Protein 7XY1 (pdb70)

InterPro domains:
  IPR005604 Bacteriophage T7 tail fibre protein-like, N-terminal domain [PF03906] (3-127)
  IPR011050 Pectin lyase fold/virulence factor [SSF51126] (313-567)
  IPR012334 Pectin lyase fold [G3DSA:2.160.20.10] (308-617)

Organism: NCBI:txid2936516

Solvent-accessible surface area: 51706 Å² total; per-residue (Å²): 139,42,74,26,101,74,0,0,39,79,5,8,7,73,84,71,30,36,5,26,38,12,10,62,6,49,79,49,7,12,9,0,2,28,41,21,94,148,71,34,21,37,18,4,79,94,45,110,26,57,82,69,2,7,112,2,0,97,109,0,17,88,78,55,32,61,5,0,40,2,11,13,1,34,0,0,0,100,43,0,71,0,45,45,67,5,11,0,34,12,48,40,4,61,40,4,124,66,2,109,59,77,89,35,18,33,45,1,0,0,1,0,4,0,13,80,70,11,98,17,7,2,31,5,29,63,12,2,13,0,38,5,0,1,2,0,0,70,60,83,80,6,24,6,3,30,2,114,76,56,30,117,14,48,14,22,2,27,20,0,0,1,0,18,0,32,28,0,0,0,132,156,42,8,65,0,16,2,37,0,41,11,4,16,0,0,9,0,34,5,0,0,2,0,0,16,84,5,36,0,8,17,1,40,0,0,16,0,73,46,63,0,0,24,0,59,77,34,0,51,21,5,8,0,3,5,1,53,0,20,75,0,54,17,10,0,2,11,0,115,17,0,80,31,2,28,1,4,3,10,24,0,8,0,0,46,12,32,0,0,61,0,2,84,0,42,4,34,0,19,12,0,31,0,58,20,0,5,56,96,46,82,65,43,50,28,2,0,0,0,26,4,39,24,7,54,2,31,0,6,7,1,45,2,43,58,20,17,21,113,120,58,49,102,61,92,126,69,16,0,29,46,0,0,48,3,24,50,109,63,98,6,44,0,13,2,4,6,0,59,0,65,4,71,74,94,17,29,38,21,17,149,17,92,7,71,34,14,24,0,27,15,3,17,39,34,92,39,26,15,63,53,52,36,33,57,37,50,36,10,38,40,18,6,3,48,67,31,74,21,95,18,83,1,22,149,69,60,20,75,1,42,3,30,11,53,27,8,109,81,117,44,3,25,6,4,26,0,7,0,6,2,42,29,47,114,132,16,37,34,34,2,1,3,1,0,0,1,0,33,38,59,50,68,50,8,144,11,34,10,8,17,41,47,6,109,72,80,7,10,12,76,43,85,9,88,48,154,110,26,78,128,91,21,53,17,34,1,41,13,76,31,84,40,106,68,0,24,56,3,19,0,44,0,14,8,52,71,121,49,75,14,32,12,35,0,46,0,22,2,19,6,140,42,73,26,100,74,0,0,40,78,5,8,6,72,83,69,31,35,5,26,35,13,10,64,6,49,80,50,7,12,10,0,2,26,43,20,93,149,70,34,21,35,18,3,79,95,46,107,25,57,82,68,2,7,110,2,0,99,109,0,18,87,78,56,32,62,5,0,40,2,10,13,1,33,0,0,0,99,43,0,68,0,46,46,65,4,10,0,36,12,48,39,5,61,40,4,123,67,2,108,60,75,89,36,19,33,44,1,0,0,0,0,5,0,12,78,69,12,98,17,8,3,29,5,31,64,11,2,13,0,38,4,0,0,3,0,0,71,59,85,82,6,24,6,3,29,3,116,75,55,30,117,15,48,13,23,2,26,19,0,0,0,0,17,0,32,27,0,0,0,131,156,43,9,66,1,17,2,37,0,41,12,4,16,0,0,9,0,34,6,0,0,2,0,0,17,84,5,36,0,8,18,1,38,0,0,16,0,73,46,63,0,0,24,0,58,78,35,0,51,23,5,8,0,3,5,1,54,0,20,74,0,55,16,11,0,3,10,0,115,18,0,80,32,3,29,2,4,3,10,23,0,8,0,0,48,12,34,0,0,60,0,2,83,0,43,3,35,0,20,12,0,30,0,58,20,0,5,56,96,46,82,66,42,50,28,2,0,0,0,26,5,40,24,7,55,2,32,0,8,6,1,45,2,43,56,20,18,21,112,123,57,50,102,60,91,126,69,16,0,30,47,0,0,49,4,26,50,108,64,99,6,44,0,14,2,4,6,0,60,0,66,4,70,73,94,17,29,40,20,17,147,18,91,7,70,33,14,25,0,28,15,4,18,41,34,92,40,27,14,63,52,52,37,32,59,37,50,37,11,38,41,18,8,2,48,68,31,79,21,96,17,83,0,23,148,68,59,20,74,1,42,2,30,9,52,27,6,110,80,118,42,3,26,4,5,26,0,8,0,6,2,42,29,48,112,132,15,36,33,34,2,1,3,1,0,0,2,0,34,39,60,50,69,49,6,144,11,33,11,8,17,39,47,6,110,70,79,7,10,12,77,42,85,8,88,50,152,108,26,78,127,92,22,54,18,35,1,40,13,75,29,85,40,103,67,0,24,56,3,18,0,45,0,14,7,55,72,122,48,75,15,31,13,37,0,45,0,19,2,18,5,142,42,74,27,102,75,0,0,40,77,4,8,6,72,85,70,32,34,5,26,37,12,10,63,7,49,80,49,8,12,9,0,2,27,42,20,94,149,70,34,22,36,19,3,78,96,44,109,25,57,81,68,2,7,110,1,0,95,110,0,18,87,78,55,32,62,5,0,40,2,10,12,1,33,0,0,0,100,43,0,69,0,45,45,66,5,11,0,33,12,48,40,4,61,40,4,124,67,2,109,61,76,91,36,19,34,44,1,0,0,0,0,4,0,13,80,70,11,100,17,7,3,29,4,30,65,12,2,13,0,38,4,0,0,3,0,0,70,58,84,80,6,24,6,3,31,2,114,75,54,30,118,15,47,14,22,2,27,19,0,0,1,0,18,0,32,29,0,0,0,133,159,42,9,65,0,15,2,37,0,40,12,5,16,0,0,8,0,33,5,0,0,2,0,0,16,83,4,35,0,8,17,1,38,0,1,16,0,74,45,65,0,0,23,0,58,78,34,0,53,22,5,8,0,3,5,0,54,0,20,76,0,55,16,10,0,2,11,0,113,18,0,80,32,2,28,1,4,4,11,23,0,8,0,0,47,12,34,0,0,61,0,2,82,0,43,3,35,0,19,11,0,31,0,56,20,0,5,55,97,47,82,66,42,50,28,3,0,0,0,26,5,39,24,7,54,2,31,0,7,7,1,45,2,43,58,19,18,21,113,120,58,50,103,62,92,128,68,16,0,29,47,0,0,48,4,23,51,107,63,97,6,43,0,14,2,4,6,0,58,0,64,4,70,73,96,17,31,40,20,17,148,16,92,7,70,34,14,25,0,28,16,3,18,39,33,93,40,27,14,64,52,53,37,32,58,37,49,35,11,39,42,18,6,2,47,68,31,75,22,95,17,84,0,23,149,68,61,20,73,1,40,3,29,9,51,26,6,108,81,118,42,3,24,4,4,26,0,8,0,6,2,42,28,48,111,132,16,36,35,34,2,1,3,1,0,0,2,0,34,40,61,51,69,48,7,145,11,34,10,7,18,41,48,6,108,70,80,8,10,13,78,42,83,9,87,47,152,109,26,79,129,91,21,54,17,35,1,41,13,76,30,84,40,105,68,0,24,55,3,19,0,45,0,14,7,53,71,120,48,74,15,32,12,37,0,45,0,19,2,18,5

Radius of gyration: 37.91 Å; Cα contacts (8 Å, |Δi|>4): 4882; chains: 3; bounding box: 69×65×134 Å

Foldseek 3Di:
DLPDPCNQQVAPDPVGGTRVVVVVVVDPADELLVQDDPVRSVCQQVVHDASAPAVSVQVSQVVPIQEYEYWFGEYEAAEREHDANHEYEKAFQDDQQACPDPPSDDSTGHEYEYPDPHQAGYAYAAAYEYENYEYYYPALGHAAPAHPDQEEHEYEYAEYEYASYQENAHPLPYAYAYEHAEYEQYQHQEQHELHAQYDHHEYEFEAYRHAYHEHEAPSADYEAEAYEHYAHAYQQAYYAHHQEYEYEAYEQEEYQWASHEYEAYAYEYEAYAQEAYNPPFDQALIQANHEDENEHYEYHEYEYAWFADPDDDPDGDTGRAEHYEYDDAAAYEYAAYNYQRQHHRHYYYRDPHYHPFYAHYNYPPAAGAGDDDQWTDDRPAIFGFDKDWWWFWQAPFFTKAKGFHPFADEQGKDKFKKKKKWAFPPPGDIWIKIWMKMWGHYPFAIWIDIPDMDTPQQQEDCDDAPDPPDDPSHFKHKDKTADDRRSRMIMITIHGHNPDITIITMIMTIHD/DLPDPCNQQVAPDPVGGTRVVVVVVVDPADELLVQDDPVRSVCQQVVHDASAPAVSVQVSQVVPIQEYEYWFGEYEAAEREHDANHEYEKAFQDDQQACPDPPSDDSTGHEYEYPDPHQAGYAYAAAYEYENYEYYYPALGHAAPAHPDQEEHEYEYAEYEYASYQENAHPLPYAYAYEHAEYEQYQHQEQHELHAQYDHHEYEFEAYRHAYHEHEAPSADYEAEAYEHYAHAYQQAYYAHHQEYEYEAYEQEEYQWASHEYEAYAYEYEAYAQEAYNPPFDQALIQANHEDENEHYEYHEYEYAWFADPDDDPDGDTGRAEHYEYDDAAAYEYAAYNYQRQHHRHYYYRDPHYHPFYAHYNYPPAAGAGDDDQWTDDRPAIFGFDKDWWWFWQAPFFTKAKGFHPFADEQGKDKFKKKKKWAFPPPGDIWIKIWMKMWGHYPFAIWIDIPDMDTPQQQEDCDDAPDPPDDPSHFKHKDKTADDRRSRMIMITIHGHNPDITIITMIMTIHD/DLPDPCNQQVAPDPVGGTRVVVVVVVDPADELLVQDDPVRSVCQQVVHDASAPAVSVQVSQVVPIQEYEYWFGEYEAAEREHDANHEYEKAFQDDQQACPDPPSDDSTGHEYEYPDPHQAGYAYAAAYEYENYEYYYPALGHAAPAHPDQEEHEYEYAEYEYASYQENAHPLPYAYAYEHAEYEQYQHQEQHELHAQYDHHEYEFEAYRHAYHEHEAPSADYEAEAYEHYAHAYQQAYYAHHQEYEYEAYEQEEYQWASHEYEAYAYEYEAYAQEAYNPPFDQALIQANHEDENEHYEYHEYEYAWFADPDDDPDGDTGRAEHYEYDDAAAYEYAAYNYQRQHHRHYYYRDPHYHPFYAHYNYPPAAGAGDDDQWTDDRPAIFGFDKDWWWFWQAPFFTKAKGFHPFADEQGKDKFKKKKKWAFPPPGDIWIKIWMKMWGHYPFAIWIDIPDMDTPQQQEDCDDAPDPPDDPSHFKHKDKTADDRRSRMIMITIHGHNPDITIITMIMTIHD

Sequence (1536 aa):
SLAGPTGASQIGTANGLNVQIALDNLRSGVNVLDFMTFAERAAVLNYTGTNDNSEAFRKAFATGSRQIIVPPGRYHVKDVEIPSKVKLFGTYSYKPYNVTSDASFGTDGTIIRKVAGADNMFLWNTACAAEGVMFDGRDRTSPAIQSKSGGKISVGFFKCGFYRFDRVGNRRGAYIGCSFQFCNFNQNNIGIYNTVDGNHIGCTINANKSHGVMLETGANSNTFTNCRNEWNEGDNWNFYGATSIQVINELCDRAFGYGFRISNSSVTLINVNIRRSARTAASGAASAQIYFESSTLKMIGVNSSVGGDDTGGSITEPSPDYFFRMAGTSEGRLEISDSRLTGYTVGLISGTARPSVIRVINSPGWEDTINEGVARISGGRPYIGTMPTATGPANVSPAVLGLSCGGVNTYDNDMFDIHLTIRNTNNGGHNGAILTVLLYREGGAARATIVRVDSRSNAVGEGDVNSTSADPQQVYQVSVEVTSNDASTFNLLVSTKSDNSASYRFRAKVKPSLAGPTGASQIGTANGLNVQIALDNLRSGVNVLDFMTFAERAAVLNYTGTNDNSEAFRKAFATGSRQIIVPPGRYHVKDVEIPSKVKLFGTYSYKPYNVTSDASFGTDGTIIRKVAGADNMFLWNTACAAEGVMFDGRDRTSPAIQSKSGGKISVGFFKCGFYRFDRVGNRRGAYIGCSFQFCNFNQNNIGIYNTVDGNHIGCTINANKSHGVMLETGANSNTFTNCRNEWNEGDNWNFYGATSIQVINELCDRAFGYGFRISNSSVTLINVNIRRSARTAASGAASAQIYFESSTLKMIGVNSSVGGDDTGGSITEPSPDYFFRMAGTSEGRLEISDSRLTGYTVGLISGTARPSVIRVINSPGWEDTINEGVARISGGRPYIGTMPTATGPANVSPAVLGLSCGGVNTYDNDMFDIHLTIRNTNNGGHNGAILTVLLYREGGAARATIVRVDSRSNAVGEGDVNSTSADPQQVYQVSVEVTSNDASTFNLLVSTKSDNSASYRFRAKVKPSLAGPTGASQIGTANGLNVQIALDNLRSGVNVLDFMTFAERAAVLNYTGTNDNSEAFRKAFATGSRQIIVPPGRYHVKDVEIPSKVKLFGTYSYKPYNVTSDASFGTDGTIIRKVAGADNMFLWNTACAAEGVMFDGRDRTSPAIQSKSGGKISVGFFKCGFYRFDRVGNRRGAYIGCSFQFCNFNQNNIGIYNTVDGNHIGCTINANKSHGVMLETGANSNTFTNCRNEWNEGDNWNFYGATSIQVINELCDRAFGYGFRISNSSVTLINVNIRRSARTAASGAASAQIYFESSTLKMIGVNSSVGGDDTGGSITEPSPDYFFRMAGTSEGRLEISDSRLTGYTVGLISGTARPSVIRVINSPGWEDTINEGVARISGGRPYIGTMPTATGPANVSPAVLGLSCGGVNTYDNDMFDIHLTIRNTNNGGHNGAILTVLLYREGGAARATIVRVDSRSNAVGEGDVNSTSADPQQVYQVSVEVTSNDASTFNLLVSTKSDNSASYRFRAKVKP

B-factor: mean 54.98, std 21.57, range [32.98, 108.76]

Nearest PDB structures (foldseek):
  7xy1-assembly1_A  TM=1.002E+00  e=1.326E-88  Klebsiella phage Kp9
  6e1r-assembly1_B  TM=4.830E-01  e=1.412E-09  Acinetobacter phage vB_ApiP_P1
  4ozz-assembly1_A  TM=5.339E-01  e=1.980E-01  Pseudomonas syringae pv. tomato str. DC3000
  4ozy-assembly1_A  TM=4.758E-01  e=8.830E-01  Pseudomonas syringae pv. tomato str. DC3000
  8egr-assembly1_A  TM=3.814E-01  e=2.620E+00  Staphylococcus phage Andhra

Structure (mmCIF, N/CA/C/O backbone):
data_7XY1
#
_entry.id   7XY1
#
_cell.length_a   1.00
_cell.length_b   1.00
_cell.length_c   1.00
_cell.angle_alpha   90.00
_cell.angle_beta   90.00
_cell.angle_gamma   90.00
#
_symmetry.space_group_name_H-M   'P 1'
#
loop_
_atom_site.group_PDB
_atom_site.id
_atom_site.type_symbol
_atom_site.label_atom_id
_atom_site.label_alt_id
_atom_site.label_comp_id
_atom_site.label_asym_id
_atom_site.label_entity_id
_atom_site.label_seq_id
_atom_site.pdbx_PDB_ins_code
_atom_site.Cartn_x
_atom_site.Cartn_y
_atom_site.Cartn_z
_atom_site.occupancy
_atom_site.B_iso_or_equiv
_atom_site.auth_seq_id
_atom_site.auth_comp_id
_atom_site.auth_asym_id
_atom_site.auth_atom_id
_atom_site.pdbx_PDB_model_num
ATOM 1 N N . SER A 1 266 ? 115.473 110.655 54.320 1.00 64.86 266 SER A N 1
ATOM 2 C CA . SER A 1 266 ? 114.498 111.727 54.480 1.00 64.86 266 SER A CA 1
ATOM 3 C C . SER A 1 266 ? 113.903 111.718 55.884 1.00 64.86 266 SER A C 1
ATOM 4 O O . SER A 1 266 ? 113.995 112.704 56.613 1.00 64.86 266 SER A O 1
ATOM 7 N N . LEU A 1 267 ? 113.288 110.596 56.256 1.00 64.52 267 LEU A N 1
ATOM 8 C CA . LEU A 1 267 ? 112.715 110.447 57.587 1.00 64.52 267 LEU A CA 1
ATOM 9 C C . LEU A 1 267 ? 113.706 109.903 58.606 1.00 64.52 267 LEU A C 1
ATOM 10 O O . LEU A 1 267 ? 113.382 109.862 59.797 1.00 64.52 267 LEU A O 1
ATOM 15 N N . ALA A 1 268 ? 114.891 109.480 58.176 1.00 63.47 268 ALA A N 1
ATOM 16 C CA . ALA A 1 268 ? 115.893 108.934 59.080 1.00 63.47 268 ALA A CA 1
ATOM 17 C C . ALA A 1 268 ? 116.852 109.990 59.612 1.00 63.47 268 ALA A C 1
ATOM 18 O O . ALA A 1 268 ? 117.754 109.653 60.385 1.00 63.47 268 ALA A O 1
ATOM 20 N N . GLY A 1 269 ? 116.681 111.251 59.223 1.00 64.10 269 GLY A N 1
ATOM 21 C CA . GLY A 1 269 ? 117.572 112.305 59.641 1.00 64.10 269 GLY A CA 1
ATOM 22 C C . GLY A 1 269 ? 117.227 112.861 61.006 1.00 64.10 269 GLY A C 1
ATOM 23 O O . GLY A 1 269 ? 116.401 112.309 61.739 1.00 64.10 269 GLY A O 1
ATOM 24 N N . PRO A 1 270 ? 117.872 113.969 61.380 1.00 63.05 270 PRO A N 1
ATOM 25 C CA . PRO A 1 270 ? 117.595 114.570 62.695 1.00 63.05 270 PRO A CA 1
ATOM 26 C C . PRO A 1 270 ? 116.155 115.020 62.873 1.00 63.05 270 PRO A C 1
ATOM 27 O O . PRO A 1 270 ? 115.638 114.974 63.995 1.00 63.05 270 PRO A O 1
ATOM 31 N N . THR A 1 271 ? 115.489 115.458 61.806 1.00 64.63 271 THR A N 1
ATOM 32 C CA . THR A 1 271 ? 114.133 115.982 61.894 1.00 64.63 271 THR A CA 1
ATOM 33 C C . THR A 1 271 ? 113.083 114.963 61.470 1.00 64.63 271 THR A C 1
ATOM 34 O O . THR A 1 271 ? 111.951 115.344 61.157 1.00 64.63 271 THR A O 1
ATOM 38 N N . GLY A 1 272 ? 113.435 113.677 61.450 1.00 63.38 272 GLY A N 1
ATOM 39 C CA . GLY A 1 272 ? 112.486 112.669 61.007 1.00 63.38 272 GLY A CA 1
ATOM 40 C C . GLY A 1 272 ? 111.318 112.483 61.956 1.00 63.38 272 GLY A C 1
ATOM 41 O O . GLY A 1 272 ? 110.180 112.286 61.520 1.00 63.38 272 GLY A O 1
ATOM 42 N N . ALA A 1 273 ? 111.579 112.534 63.265 1.00 62.02 273 ALA A N 1
ATOM 43 C CA . ALA A 1 273 ? 110.533 112.249 64.243 1.00 62.02 273 ALA A CA 1
ATOM 44 C C . ALA A 1 273 ? 109.419 113.286 64.193 1.00 62.02 273 ALA A C 1
ATOM 45 O O . ALA A 1 273 ? 108.237 112.945 64.318 1.00 62.02 273 ALA A O 1
ATOM 47 N N . SER A 1 274 ? 109.774 114.557 64.008 1.00 63.48 274 SER A N 1
ATOM 48 C CA . SER A 1 274 ? 108.794 115.635 64.054 1.00 63.48 274 SER A CA 1
ATOM 49 C C . SER A 1 274 ? 107.857 115.646 62.853 1.00 63.48 274 SER A C 1
ATOM 50 O O . SER A 1 274 ? 106.887 116.412 62.858 1.00 63.48 274 SER A O 1
ATOM 53 N N . GLN A 1 275 ? 108.117 114.830 61.833 1.00 63.22 275 GLN A N 1
ATOM 54 C CA . GLN A 1 275 ? 107.310 114.849 60.621 1.00 63.22 275 GLN A CA 1
ATOM 55 C C . GLN A 1 275 ? 106.148 113.866 60.649 1.00 63.22 275 GLN A C 1
ATOM 56 O O . GLN A 1 275 ? 105.411 113.778 59.661 1.00 63.22 275 GLN A O 1
ATOM 62 N N . ILE A 1 276 ? 105.964 113.130 61.741 1.00 61.81 276 ILE A N 1
ATOM 63 C CA . ILE A 1 276 ? 104.885 112.154 61.862 1.00 61.81 276 ILE A CA 1
ATOM 64 C C . ILE A 1 276 ? 103.944 112.610 62.968 1.00 61.81 276 ILE A C 1
ATOM 65 O O . ILE A 1 276 ? 104.336 112.675 64.139 1.00 61.81 276 ILE A O 1
ATOM 70 N N . GLY A 1 277 ? 102.696 112.910 62.604 1.00 63.09 277 GLY A N 1
ATOM 71 C CA . GLY A 1 277 ? 101.725 113.371 63.573 1.00 63.09 277 GLY A CA 1
ATOM 72 C C . GLY A 1 277 ? 101.092 112.241 64.363 1.00 63.09 277 GLY A C 1
ATOM 73 O O . GLY A 1 277 ? 101.263 111.060 64.067 1.00 63.09 277 GLY A O 1
ATOM 74 N N . THR A 1 278 ? 100.337 112.625 65.392 1.00 61.12 278 THR A N 1
ATOM 75 C CA . THR A 1 278 ? 99.663 111.682 66.274 1.00 61.12 278 THR A CA 1
ATOM 76 C C . THR A 1 278 ? 98.172 111.998 66.311 1.00 61.12 278 THR A C 1
ATOM 77 O O . THR A 1 278 ? 97.704 112.971 65.712 1.00 61.12 278 THR A O 1
ATOM 81 N N . ALA A 1 279 ? 97.420 111.156 67.025 1.00 61.41 279 ALA A N 1
ATOM 82 C CA . ALA A 1 279 ? 95.972 111.330 67.102 1.00 61.41 279 ALA A CA 1
ATOM 83 C C . ALA A 1 279 ? 95.600 112.565 67.911 1.00 61.41 279 ALA A C 1
ATOM 84 O O . ALA A 1 279 ? 94.578 113.206 67.639 1.00 61.41 279 ALA A O 1
ATOM 86 N N . ASN A 1 280 ? 96.410 112.908 68.914 1.00 61.20 280 ASN A N 1
ATOM 87 C CA . ASN A 1 280 ? 96.103 114.057 69.760 1.00 61.20 280 ASN A CA 1
ATOM 88 C C . ASN A 1 280 ? 96.136 115.360 68.971 1.00 61.20 280 ASN A C 1
ATOM 89 O O . ASN A 1 280 ? 95.323 116.258 69.219 1.00 61.20 280 ASN A O 1
ATOM 94 N N . GLY A 1 281 ? 97.051 115.478 68.014 1.00 61.18 281 GLY A N 1
ATOM 95 C CA . GLY A 1 281 ? 97.220 116.698 67.241 1.00 61.18 281 GLY A CA 1
ATOM 96 C C . GLY A 1 281 ? 98.634 117.237 67.225 1.00 61.18 281 GLY A C 1
ATOM 97 O O . GLY A 1 281 ? 98.880 118.264 66.577 1.00 61.18 281 GLY A O 1
ATOM 98 N N . LEU A 1 282 ? 99.574 116.590 67.906 1.00 59.36 282 LEU A N 1
ATOM 99 C CA . LEU A 1 282 ? 100.968 117.003 67.947 1.00 59.36 282 LEU A CA 1
ATOM 100 C C . LEU A 1 282 ? 101.840 115.824 67.540 1.00 59.36 282 LEU A C 1
ATOM 101 O O . LEU A 1 282 ? 101.529 114.674 67.860 1.00 59.36 282 LEU A O 1
ATOM 106 N N . ASN A 1 283 ? 102.928 116.113 66.832 1.00 59.73 283 ASN A N 1
ATOM 107 C CA . ASN A 1 283 ? 103.713 115.070 66.188 1.00 59.73 283 ASN A CA 1
ATOM 108 C C . ASN A 1 283 ? 104.460 114.224 67.222 1.00 59.73 283 ASN A C 1
ATOM 109 O O . ASN A 1 283 ? 104.366 114.433 68.435 1.00 59.73 283 ASN A O 1
ATOM 114 N N . VAL A 1 284 ? 105.215 113.248 66.714 1.00 57.92 284 VAL A N 1
ATOM 115 C CA . VAL A 1 284 ? 105.845 112.245 67.568 1.00 57.92 284 VAL A CA 1
ATOM 116 C C . VAL A 1 284 ? 106.934 112.867 68.436 1.00 57.92 284 VAL A C 1
ATOM 117 O O . VAL A 1 284 ? 107.141 112.451 69.581 1.00 57.92 284 VAL A O 1
ATOM 121 N N . GLN A 1 285 ? 107.654 113.862 67.911 1.00 58.02 285 GLN A N 1
ATOM 122 C CA . GLN A 1 285 ? 108.813 114.394 68.624 1.00 58.02 285 GLN A CA 1
ATOM 123 C C . GLN A 1 285 ? 108.414 115.030 69.952 1.00 58.02 285 GLN A C 1
ATOM 124 O O . GLN A 1 285 ? 108.965 114.692 71.007 1.00 58.02 285 GLN A O 1
ATOM 130 N N . ILE A 1 286 ? 107.450 115.953 69.924 1.00 57.19 286 ILE A N 1
ATOM 131 C CA . ILE A 1 286 ? 106.984 116.551 71.172 1.00 57.19 286 ILE A CA 1
ATOM 132 C C . ILE A 1 286 ? 106.245 115.522 72.021 1.00 57.19 286 ILE A C 1
ATOM 133 O O . ILE A 1 286 ? 106.252 115.605 73.255 1.00 57.19 286 ILE A O 1
ATOM 138 N N . ALA A 1 287 ? 105.623 114.523 71.390 1.00 55.01 287 ALA A N 1
ATOM 139 C CA . ALA A 1 287 ? 104.993 113.454 72.160 1.00 55.01 287 ALA A CA 1
ATOM 140 C C . ALA A 1 287 ? 106.016 112.717 73.015 1.00 55.01 287 ALA A C 1
ATOM 141 O O . ALA A 1 287 ? 105.752 112.403 74.181 1.00 55.01 287 ALA A O 1
ATOM 143 N N . LEU A 1 288 ? 107.191 112.432 72.452 1.00 54.73 288 LEU A N 1
ATOM 144 C CA . LEU A 1 288 ? 108.277 111.835 73.220 1.00 54.73 288 LEU A CA 1
ATOM 145 C C . LEU A 1 288 ? 108.874 112.813 74.222 1.00 54.73 288 LEU A C 1
ATOM 146 O O . LEU A 1 288 ? 109.270 112.405 75.319 1.00 54.73 288 LEU A O 1
ATOM 151 N N . ASP A 1 289 ? 108.953 114.095 73.862 1.00 55.94 289 ASP A N 1
ATOM 152 C CA . ASP A 1 289 ? 109.556 115.080 74.755 1.00 55.94 289 ASP A CA 1
ATOM 153 C C . ASP A 1 289 ? 108.719 115.301 76.009 1.00 55.94 289 ASP A C 1
ATOM 154 O O . ASP A 1 289 ? 109.273 115.564 77.082 1.00 55.94 289 ASP A O 1
ATOM 159 N N . ASN A 1 290 ? 107.393 115.215 75.896 1.00 52.79 290 ASN A N 1
ATOM 160 C CA . ASN A 1 290 ? 106.541 115.413 77.065 1.00 52.79 290 ASN A CA 1
ATOM 161 C C . ASN A 1 290 ? 106.578 114.219 78.011 1.00 52.79 290 ASN A C 1
ATOM 162 O O . ASN A 1 290 ? 106.411 114.390 79.223 1.00 52.79 290 ASN A O 1
ATOM 167 N N . LEU A 1 291 ? 106.789 113.010 77.484 1.00 52.81 291 LEU A N 1
ATOM 168 C CA . LEU A 1 291 ? 106.731 111.817 78.324 1.00 52.81 291 LEU A CA 1
ATOM 169 C C . LEU A 1 291 ? 107.891 111.748 79.310 1.00 52.81 291 LEU A C 1
ATOM 170 O O . LEU A 1 291 ? 107.750 111.154 80.384 1.00 52.81 291 LEU A O 1
ATOM 175 N N . ARG A 1 292 ? 109.033 112.338 78.973 1.00 52.36 292 ARG A N 1
ATOM 176 C CA . ARG A 1 292 ? 110.200 112.265 79.841 1.00 52.36 292 ARG A CA 1
ATOM 177 C C . ARG A 1 292 ? 110.145 113.356 80.902 1.00 52.36 292 ARG A C 1
ATOM 178 O O . ARG A 1 292 ? 109.773 114.498 80.616 1.00 52.36 292 ARG A O 1
ATOM 186 N N . SER A 1 293 ? 110.507 112.996 82.134 1.00 50.18 293 SER A N 1
ATOM 187 C CA . SER A 1 293 ? 110.580 113.956 83.229 1.00 50.18 293 SER A CA 1
ATOM 188 C C . SER A 1 293 ? 111.942 114.632 83.304 1.00 50.18 293 SER A C 1
ATOM 189 O O . SER A 1 293 ? 112.021 115.845 83.524 1.00 50.18 293 SER A O 1
ATOM 192 N N . GLY A 1 294 ? 113.019 113.865 83.128 1.00 47.09 294 GLY A N 1
ATOM 193 C CA . GLY A 1 294 ? 114.360 114.409 83.110 1.00 47.09 294 GLY A CA 1
ATOM 194 C C . GLY A 1 294 ? 115.160 113.831 81.956 1.00 47.09 294 GLY A C 1
ATOM 195 O O . GLY A 1 294 ? 114.683 112.974 81.211 1.00 47.09 294 GLY A O 1
ATOM 196 N N . VAL A 1 295 ? 116.391 114.325 81.828 1.00 44.25 295 VAL A N 1
ATOM 197 C CA . VAL A 1 295 ? 117.265 113.863 80.758 1.00 44.25 295 VAL A CA 1
ATOM 198 C C . VAL A 1 295 ? 117.757 112.457 81.076 1.00 44.25 295 VAL A C 1
ATOM 199 O O . VAL A 1 295 ? 118.242 112.182 82.181 1.00 44.25 295 VAL A O 1
ATOM 203 N N . ASN A 1 296 ? 117.614 111.553 80.112 1.00 45.43 296 ASN A N 1
ATOM 204 C CA . ASN A 1 296 ? 117.999 110.163 80.306 1.00 45.43 296 ASN A CA 1
ATOM 205 C C . ASN A 1 296 ? 119.490 109.990 80.051 1.00 45.43 296 ASN A C 1
ATOM 206 O O . ASN A 1 296 ? 120.021 110.488 79.054 1.00 45.43 296 ASN A O 1
ATOM 211 N N . VAL A 1 297 ? 120.167 109.283 80.959 1.00 44.46 297 VAL A N 1
ATOM 212 C CA . VAL A 1 297 ? 121.598 109.052 80.792 1.00 44.46 297 VAL A CA 1
ATOM 213 C C . VAL A 1 297 ? 121.865 108.112 79.622 1.00 44.46 297 VAL A C 1
ATOM 214 O O . VAL A 1 297 ? 122.814 108.322 78.854 1.00 44.46 297 VAL A O 1
ATOM 218 N N . LEU A 1 298 ? 121.027 107.086 79.440 1.00 46.24 298 LEU A N 1
ATOM 219 C CA . LEU A 1 298 ? 121.240 106.117 78.370 1.00 46.24 298 LEU A CA 1
ATOM 220 C C . LEU A 1 298 ? 121.239 106.760 76.991 1.00 46.24 298 LEU A C 1
ATOM 221 O O . LEU A 1 298 ? 121.778 106.171 76.048 1.00 46.24 298 LEU A O 1
ATOM 226 N N . ASP A 1 299 ? 120.640 107.944 76.850 1.00 49.01 299 ASP A N 1
ATOM 227 C CA . ASP A 1 299 ? 120.666 108.636 75.567 1.00 49.01 299 ASP A CA 1
ATOM 228 C C . ASP A 1 299 ? 122.094 108.946 75.140 1.00 49.01 299 ASP A C 1
ATOM 229 O O . ASP A 1 299 ? 122.422 108.883 73.949 1.00 49.01 299 ASP A O 1
ATOM 234 N N . PHE A 1 300 ? 122.957 109.282 76.093 1.00 47.67 300 PHE A N 1
ATOM 235 C CA . PHE A 1 300 ? 124.351 109.603 75.791 1.00 47.67 300 PHE A CA 1
ATOM 236 C C . PHE A 1 300 ? 125.247 108.374 75.901 1.00 47.67 300 PHE A C 1
ATOM 237 O O . PHE A 1 300 ? 126.272 108.394 76.579 1.00 47.67 300 PHE A O 1
ATOM 245 N N . MET A 1 301 ? 124.876 107.292 75.221 1.00 48.61 301 MET A N 1
ATOM 246 C CA . MET A 1 301 ? 125.621 106.046 75.313 1.00 48.61 301 MET A CA 1
ATOM 247 C C . MET A 1 301 ? 125.683 105.364 73.956 1.00 48.61 301 MET A C 1
ATOM 248 O O . MET A 1 301 ? 124.792 105.523 73.117 1.00 48.61 301 MET A O 1
ATOM 253 N N . THR A 1 302 ? 126.750 104.596 73.755 1.00 52.80 302 THR A N 1
ATOM 254 C CA . THR A 1 302 ? 126.906 103.793 72.553 1.00 52.80 302 THR A CA 1
ATOM 255 C C . THR A 1 302 ? 125.950 102.600 72.601 1.00 52.80 302 THR A C 1
ATOM 256 O O . THR A 1 302 ? 125.451 102.215 73.661 1.00 52.80 302 THR A O 1
ATOM 260 N N . PHE A 1 303 ? 125.683 102.022 71.427 1.00 53.88 303 PHE A N 1
ATOM 261 C CA . PHE A 1 303 ? 124.754 100.899 71.344 1.00 53.88 303 PHE A CA 1
ATOM 262 C C . PHE A 1 303 ? 125.235 99.718 72.179 1.00 53.88 303 PHE A C 1
ATOM 263 O O . PHE A 1 303 ? 124.488 99.184 73.007 1.00 53.88 303 PHE A O 1
ATOM 271 N N . ALA A 1 304 ? 126.484 99.293 71.973 1.00 50.62 304 ALA A N 1
ATOM 272 C CA . ALA A 1 304 ? 127.005 98.146 72.711 1.00 50.62 304 ALA A CA 1
ATOM 273 C C . ALA A 1 304 ? 127.104 98.441 74.202 1.00 50.62 304 ALA A C 1
ATOM 274 O O . ALA A 1 304 ? 126.775 97.587 75.034 1.00 50.62 304 ALA A O 1
ATOM 276 N N . GLU A 1 305 ? 127.559 99.644 74.557 1.00 50.60 305 GLU A N 1
ATOM 277 C CA . GLU A 1 305 ? 127.668 100.017 75.963 1.00 50.60 305 GLU A CA 1
ATOM 278 C C . GLU A 1 305 ? 126.297 100.051 76.631 1.00 50.60 305 GLU A C 1
ATOM 279 O O . GLU A 1 305 ? 126.128 99.559 77.752 1.00 50.60 305 GLU A O 1
ATOM 285 N N . ARG A 1 306 ? 125.299 100.615 75.946 1.00 49.59 306 ARG A N 1
ATOM 286 C CA . ARG A 1 306 ? 123.947 100.647 76.499 1.00 49.59 306 ARG A CA 1
ATOM 287 C C . ARG A 1 306 ? 123.376 99.241 76.644 1.00 49.59 306 ARG A C 1
ATOM 288 O O . ARG A 1 306 ? 122.696 98.937 77.631 1.00 49.59 306 ARG A O 1
ATOM 296 N N . ALA A 1 307 ? 123.632 98.373 75.662 1.00 49.59 307 ALA A N 1
ATOM 297 C CA . ALA A 1 307 ? 123.164 96.995 75.757 1.00 49.59 307 ALA A CA 1
ATOM 298 C C . ALA A 1 307 ? 123.804 96.278 76.937 1.00 49.59 307 ALA A C 1
ATOM 299 O O . ALA A 1 307 ? 123.132 95.534 77.662 1.00 49.59 307 ALA A O 1
ATOM 301 N N . ALA A 1 308 ? 125.104 96.492 77.149 1.00 48.66 308 ALA A N 1
ATOM 302 C CA . ALA A 1 308 ? 125.771 95.899 78.303 1.00 48.66 308 ALA A CA 1
ATOM 303 C C . ALA A 1 308 ? 125.196 96.437 79.607 1.00 48.66 308 ALA A C 1
ATOM 304 O O . ALA A 1 308 ? 125.046 95.693 80.583 1.00 48.66 308 ALA A O 1
ATOM 306 N N . VAL A 1 309 ? 124.877 97.733 79.643 1.00 46.64 309 VAL A N 1
ATOM 307 C CA . VAL A 1 309 ? 124.278 98.321 80.839 1.00 46.64 309 VAL A CA 1
ATOM 308 C C . VAL A 1 309 ? 122.936 97.667 81.138 1.00 46.64 309 VAL A C 1
ATOM 309 O O . VAL A 1 309 ? 122.655 97.268 82.274 1.00 46.64 309 VAL A O 1
ATOM 313 N N . LEU A 1 310 ? 122.088 97.540 80.117 1.00 47.11 310 LEU A N 1
ATOM 314 C CA . LEU A 1 310 ? 120.777 96.931 80.313 1.00 47.11 310 LEU A CA 1
ATOM 315 C C . LEU A 1 310 ? 120.859 95.427 80.536 1.00 47.11 310 LEU A C 1
ATOM 316 O O . LEU A 1 310 ? 119.876 94.827 80.982 1.00 47.11 310 LEU A O 1
ATOM 321 N N . ASN A 1 311 ? 121.999 94.805 80.236 1.00 48.10 311 ASN A N 1
ATOM 322 C CA . ASN A 1 311 ? 122.151 93.365 80.390 1.00 48.10 311 ASN A CA 1
ATOM 323 C C . ASN A 1 311 ? 122.966 92.962 81.612 1.00 48.10 311 ASN A C 1
ATOM 324 O O . ASN A 1 311 ? 123.110 91.761 81.864 1.00 48.10 311 ASN A O 1
ATOM 329 N N . TYR A 1 312 ? 123.496 93.922 82.372 1.00 46.17 312 TYR A N 1
ATOM 330 C CA . TYR A 1 312 ? 124.250 93.658 83.597 1.00 46.17 312 TYR A CA 1
ATOM 331 C C . TYR A 1 312 ? 125.439 92.729 83.367 1.00 46.17 312 TYR A C 1
ATOM 332 O O . TYR A 1 312 ? 125.669 91.810 84.158 1.00 46.17 312 TYR A O 1
ATOM 341 N N . THR A 1 313 ? 126.208 92.936 82.297 1.00 49.07 313 THR A N 1
ATOM 342 C CA . THR A 1 313 ? 127.257 91.992 81.921 1.00 49.07 313 THR A CA 1
ATOM 343 C C . THR A 1 313 ? 128.663 92.561 82.095 1.00 49.07 313 THR A C 1
ATOM 344 O O . THR A 1 313 ? 129.487 91.973 82.801 1.00 49.07 313 THR A O 1
ATOM 348 N N . GLY A 1 314 ? 128.957 93.696 81.464 1.00 49.08 314 GLY A N 1
ATOM 349 C CA . GLY A 1 314 ? 130.304 94.220 81.430 1.00 49.08 314 GLY A CA 1
ATOM 350 C C . GLY A 1 314 ? 130.490 95.486 82.247 1.00 49.08 314 GLY A C 1
ATOM 351 O O . GLY A 1 314 ? 129.550 96.237 82.495 1.00 49.08 314 GLY A O 1
ATOM 352 N N . THR A 1 315 ? 131.735 95.705 82.674 1.00 48.70 315 THR A N 1
ATOM 353 C CA . THR A 1 315 ? 132.103 96.914 83.402 1.00 48.70 315 THR A CA 1
ATOM 354 C C . THR A 1 315 ? 131.918 98.154 82.534 1.00 48.70 315 THR A C 1
ATOM 355 O O . THR A 1 315 ? 131.081 99.013 82.830 1.00 48.70 315 THR A O 1
ATOM 359 N N . ASN A 1 316 ? 132.707 98.250 81.465 1.00 49.47 316 ASN A N 1
ATOM 360 C CA . ASN A 1 316 ? 132.610 99.228 80.384 1.00 49.47 316 ASN A CA 1
ATOM 361 C C . ASN A 1 316 ? 132.917 100.662 80.805 1.00 49.47 316 ASN A C 1
ATOM 362 O O . ASN A 1 316 ? 133.038 101.523 79.926 1.00 49.47 316 ASN A O 1
ATOM 367 N N . ASP A 1 317 ? 133.072 100.945 82.097 1.00 47.01 317 ASP A N 1
ATOM 368 C CA . ASP A 1 317 ? 133.509 102.251 82.601 1.00 47.01 317 ASP A CA 1
ATOM 369 C C . ASP A 1 317 ? 132.748 103.399 81.934 1.00 47.01 317 ASP A C 1
ATOM 370 O O . ASP A 1 317 ? 133.308 104.220 81.209 1.00 47.01 317 ASP A O 1
ATOM 375 N N . ASN A 1 318 ? 131.442 103.438 82.187 1.00 44.94 318 ASN A N 1
ATOM 376 C CA . ASN A 1 318 ? 130.566 104.426 81.554 1.00 44.94 318 ASN A CA 1
ATOM 377 C C . ASN A 1 318 ? 130.450 105.691 82.409 1.00 44.94 318 ASN A C 1
ATOM 378 O O . ASN A 1 318 ? 129.437 105.960 83.052 1.00 44.94 318 ASN A O 1
ATOM 383 N N . SER A 1 319 ? 131.524 106.482 82.395 1.00 43.98 319 SER A N 1
ATOM 384 C CA . SER A 1 319 ? 131.522 107.757 83.104 1.00 43.98 319 SER A CA 1
ATOM 385 C C . SER A 1 319 ? 131.211 108.927 82.179 1.00 43.98 319 SER A C 1
ATOM 386 O O . SER A 1 319 ? 130.694 109.954 82.636 1.00 43.98 319 SER A O 1
ATOM 389 N N . GLU A 1 320 ? 131.521 108.793 80.887 1.00 44.69 320 GLU A N 1
ATOM 390 C CA . GLU A 1 320 ? 131.291 109.886 79.947 1.00 44.69 320 GLU A CA 1
ATOM 391 C C . GLU A 1 320 ? 129.808 110.177 79.772 1.00 44.69 320 GLU A C 1
ATOM 392 O O . GLU A 1 320 ? 129.427 111.338 79.585 1.00 44.69 320 GLU A O 1
ATOM 398 N N . ALA A 1 321 ? 128.962 109.146 79.818 1.00 43.25 321 ALA A N 1
ATOM 399 C CA . ALA A 1 321 ? 127.524 109.374 79.744 1.00 43.25 321 ALA A CA 1
ATOM 400 C C . ALA A 1 321 ? 127.049 110.247 80.896 1.00 43.25 321 ALA A C 1
ATOM 401 O O . ALA A 1 321 ? 126.287 111.200 80.691 1.00 43.25 321 ALA A O 1
ATOM 403 N N . PHE A 1 322 ? 127.501 109.945 82.115 1.00 42.82 322 PHE A N 1
ATOM 404 C CA . PHE A 1 322 ? 127.127 110.758 83.266 1.00 42.82 322 PHE A CA 1
ATOM 405 C C . PHE A 1 322 ? 127.694 112.168 83.160 1.00 42.82 322 PHE A C 1
ATOM 406 O O . PHE A 1 322 ? 127.012 113.142 83.502 1.00 42.82 322 PHE A O 1
ATOM 414 N N . ARG A 1 323 ? 128.939 112.300 82.693 1.00 44.20 323 ARG A N 1
ATOM 415 C CA . ARG A 1 323 ? 129.524 113.629 82.540 1.00 44.20 323 ARG A CA 1
ATOM 416 C C . ARG A 1 323 ? 128.724 114.474 81.558 1.00 44.20 323 ARG A C 1
ATOM 417 O O . ARG A 1 323 ? 128.442 115.648 81.824 1.00 44.20 323 ARG A O 1
ATOM 425 N N . LYS A 1 324 ? 128.341 113.892 80.420 1.00 44.04 324 LYS A N 1
ATOM 426 C CA . LYS A 1 324 ? 127.570 114.641 79.433 1.00 44.04 324 LYS A CA 1
ATOM 427 C C . LYS A 1 324 ? 126.162 114.946 79.930 1.00 44.04 324 LYS A C 1
ATOM 428 O O . LYS A 1 324 ? 125.636 116.033 79.662 1.00 44.04 324 LYS A O 1
ATOM 434 N N . ALA A 1 325 ? 125.541 114.014 80.659 1.00 43.83 325 ALA A N 1
ATOM 435 C CA . ALA A 1 325 ? 124.225 114.282 81.228 1.00 43.83 325 ALA A CA 1
ATOM 436 C C . ALA A 1 325 ? 124.282 115.434 82.222 1.00 43.83 325 ALA A C 1
ATOM 437 O O . ALA A 1 325 ? 123.392 116.291 82.241 1.00 43.83 325 ALA A O 1
ATOM 439 N N . PHE A 1 326 ? 125.319 115.468 83.062 1.00 42.75 326 PHE A N 1
ATOM 440 C CA . PHE A 1 326 ? 125.481 116.587 83.984 1.00 42.75 326 PHE A CA 1
ATOM 441 C C . PHE A 1 326 ? 125.748 117.886 83.233 1.00 42.75 326 PHE A C 1
ATOM 442 O O . PHE A 1 326 ? 125.207 118.940 83.589 1.00 42.75 326 PHE A O 1
ATOM 450 N N . ALA A 1 327 ? 126.577 117.831 82.188 1.00 44.86 327 ALA A N 1
ATOM 451 C CA . ALA A 1 327 ? 126.888 119.016 81.398 1.00 44.86 327 ALA A CA 1
ATOM 452 C C . ALA A 1 327 ? 125.706 119.507 80.576 1.00 44.86 327 ALA A C 1
ATOM 453 O O . ALA A 1 327 ? 125.749 120.638 80.080 1.00 44.86 327 ALA A O 1
ATOM 455 N N . THR A 1 328 ? 124.665 118.687 80.409 1.00 45.58 328 THR A N 1
ATOM 456 C CA . THR A 1 328 ? 123.455 119.156 79.740 1.00 45.58 328 THR A CA 1
ATOM 457 C C . THR A 1 328 ? 122.844 120.340 80.482 1.00 45.58 328 THR A C 1
ATOM 458 O O . THR A 1 328 ? 122.383 121.304 79.860 1.00 45.58 328 THR A O 1
ATOM 462 N N . GLY A 1 329 ? 122.855 120.296 81.810 1.00 44.38 329 GLY A N 1
ATOM 463 C CA . GLY A 1 329 ? 122.316 121.367 82.618 1.00 44.38 329 GLY A CA 1
ATOM 464 C C . GLY A 1 329 ? 120.952 121.112 83.212 1.00 44.38 329 GLY A C 1
ATOM 465 O O . GLY A 1 329 ? 120.377 122.029 83.809 1.00 44.38 329 GLY A O 1
ATOM 466 N N . SER A 1 330 ? 120.414 119.904 83.069 1.00 43.32 330 SER A N 1
ATOM 467 C CA . SER A 1 330 ? 119.113 119.581 83.634 1.00 43.32 330 SER A CA 1
ATOM 468 C C . SER A 1 330 ? 119.269 119.163 85.089 1.00 43.32 330 SER A C 1
ATOM 469 O O . SER A 1 330 ? 120.163 118.383 85.428 1.00 43.32 330 SER A O 1
ATOM 472 N N . ARG A 1 331 ? 118.394 119.686 85.949 1.00 41.12 331 ARG A N 1
ATOM 473 C CA . ARG A 1 331 ? 118.469 119.383 87.372 1.00 41.12 331 ARG A CA 1
ATOM 474 C C . ARG A 1 331 ? 118.025 117.962 87.687 1.00 41.12 331 ARG A C 1
ATOM 475 O O . ARG A 1 331 ? 118.274 117.481 88.797 1.00 41.12 331 ARG A O 1
ATOM 483 N N . GLN A 1 332 ? 117.370 117.285 86.749 1.00 40.76 332 GLN A N 1
ATOM 484 C CA . GLN A 1 332 ? 116.849 115.943 86.962 1.00 40.76 332 GLN A CA 1
ATOM 485 C C . GLN A 1 332 ? 117.573 114.962 86.051 1.00 40.76 332 GLN A C 1
ATOM 486 O O . GLN A 1 332 ? 117.607 115.152 84.831 1.00 40.76 332 GLN A O 1
ATOM 492 N N . ILE A 1 333 ? 118.144 113.918 86.645 1.00 38.93 333 ILE A N 1
ATOM 493 C CA . ILE A 1 333 ? 118.858 112.876 85.918 1.00 38.93 333 ILE A CA 1
ATOM 494 C C . ILE A 1 333 ? 118.145 111.556 86.164 1.00 38.93 333 ILE A C 1
ATOM 495 O O . ILE A 1 333 ? 117.943 111.161 87.318 1.00 38.93 333 ILE A O 1
ATOM 500 N N . ILE A 1 334 ? 117.771 110.874 85.086 1.00 39.41 334 ILE A N 1
ATOM 501 C CA . ILE A 1 334 ? 117.049 109.611 85.165 1.00 39.41 334 ILE A CA 1
ATOM 502 C C . ILE A 1 334 ? 118.025 108.484 84.864 1.00 39.41 334 ILE A C 1
ATOM 503 O O . ILE A 1 334 ? 118.584 108.415 83.764 1.00 39.41 334 ILE A O 1
ATOM 508 N N . VAL A 1 335 ? 118.230 107.599 85.833 1.00 38.82 335 VAL A N 1
ATOM 509 C CA . VAL A 1 335 ? 119.070 106.421 85.652 1.00 38.82 335 VAL A CA 1
ATOM 510 C C . VAL A 1 335 ? 118.155 105.199 85.558 1.00 38.82 335 VAL A C 1
ATOM 511 O O . VAL A 1 335 ? 117.489 104.836 86.539 1.00 38.82 335 VAL A O 1
ATOM 515 N N . PRO A 1 336 ? 118.047 104.570 84.393 1.00 40.87 336 PRO A N 1
ATOM 516 C CA . PRO A 1 336 ? 117.228 103.362 84.263 1.00 40.87 336 PRO A CA 1
ATOM 517 C C . PRO A 1 336 ? 117.848 102.197 85.014 1.00 40.87 336 PRO A C 1
ATOM 518 O O . PRO A 1 336 ? 118.988 102.291 85.491 1.00 40.87 336 PRO A O 1
ATOM 522 N N . PRO A 1 337 ? 117.129 101.071 85.137 1.00 42.13 337 PRO A N 1
ATOM 523 C CA . PRO A 1 337 ? 117.592 99.976 86.004 1.00 42.13 337 PRO A CA 1
ATOM 524 C C . PRO A 1 337 ? 118.900 99.302 85.607 1.00 42.13 337 PRO A C 1
ATOM 525 O O . PRO A 1 337 ? 119.278 98.305 86.227 1.00 42.13 337 PRO A O 1
ATOM 529 N N . GLY A 1 338 ? 119.593 99.801 84.590 1.00 43.26 338 GLY A N 1
ATOM 530 C CA . GLY A 1 338 ? 120.836 99.182 84.172 1.00 43.26 338 GLY A CA 1
ATOM 531 C C . GLY A 1 338 ? 121.950 99.328 85.198 1.00 43.26 338 GLY A C 1
ATOM 532 O O . GLY A 1 338 ? 121.864 100.081 86.168 1.00 43.26 338 GLY A O 1
ATOM 533 N N . ARG A 1 339 ? 123.025 98.574 84.967 1.00 43.45 339 ARG A N 1
ATOM 534 C CA . ARG A 1 339 ? 124.196 98.585 85.839 1.00 43.45 339 ARG A CA 1
ATOM 535 C C . ARG A 1 339 ? 125.265 99.504 85.263 1.00 43.45 339 ARG A C 1
ATOM 536 O O . ARG A 1 339 ? 125.624 99.389 84.087 1.00 43.45 339 ARG A O 1
ATOM 544 N N . TYR A 1 340 ? 125.782 100.403 86.097 1.00 41.47 340 TYR A N 1
ATOM 545 C CA . TYR A 1 340 ? 126.717 101.427 85.663 1.00 41.47 340 TYR A CA 1
ATOM 546 C C . TYR A 1 340 ? 128.053 101.273 86.377 1.00 41.47 340 TYR A C 1
ATOM 547 O O . TYR A 1 340 ? 128.162 100.597 87.403 1.00 41.47 340 TYR A O 1
ATOM 556 N N . HIS A 1 341 ? 129.078 101.910 85.812 1.00 43.37 341 HIS A N 1
ATOM 557 C CA . HIS A 1 341 ? 130.411 101.935 86.402 1.00 43.37 341 HIS A CA 1
ATOM 558 C C . HIS A 1 341 ? 131.011 103.313 86.180 1.00 43.37 341 HIS A C 1
ATOM 559 O O . HIS A 1 341 ? 131.397 103.646 85.056 1.00 43.37 341 HIS A O 1
ATOM 566 N N . VAL A 1 342 ? 131.112 104.104 87.249 1.00 42.63 342 VAL A N 1
ATOM 567 C CA . VAL A 1 342 ? 131.537 105.494 87.158 1.00 42.63 342 VAL A CA 1
ATOM 568 C C . VAL A 1 342 ? 132.885 105.656 87.845 1.00 42.63 342 VAL A C 1
ATOM 569 O O . VAL A 1 342 ? 133.321 104.806 88.623 1.00 42.63 342 VAL A O 1
ATOM 573 N N . LYS A 1 343 ? 133.546 106.774 87.544 1.00 44.10 343 LYS A N 1
ATOM 574 C CA . LYS A 1 343 ? 134.876 107.046 88.087 1.00 44.10 343 LYS A CA 1
ATOM 575 C C . LYS A 1 343 ? 135.050 108.549 88.247 1.00 44.10 343 LYS A C 1
ATOM 576 O O . LYS A 1 343 ? 135.300 109.250 87.262 1.00 44.10 343 LYS A O 1
ATOM 582 N N . ASP A 1 344 ? 134.923 109.034 89.484 1.00 44.06 344 ASP A N 1
ATOM 583 C CA . ASP A 1 344 ? 135.275 110.409 89.847 1.00 44.06 344 ASP A CA 1
ATOM 584 C C . ASP A 1 344 ? 134.516 111.436 89.009 1.00 44.06 344 ASP A C 1
ATOM 585 O O . ASP A 1 344 ? 135.099 112.368 88.451 1.00 44.06 344 ASP A O 1
ATOM 590 N N . VAL A 1 345 ? 133.201 111.266 88.921 1.00 42.18 345 VAL A N 1
ATOM 591 C CA . VAL A 1 345 ? 132.339 112.191 88.196 1.00 42.18 345 VAL A CA 1
ATOM 592 C C . VAL A 1 345 ? 131.646 113.094 89.210 1.00 42.18 345 VAL A C 1
ATOM 593 O O . VAL A 1 345 ? 130.944 112.617 90.110 1.00 42.18 345 VAL A O 1
ATOM 597 N N . GLU A 1 346 ? 131.870 114.399 89.082 1.00 40.97 346 GLU A N 1
ATOM 598 C CA . GLU A 1 346 ? 131.288 115.354 90.014 1.00 40.97 346 GLU A CA 1
ATOM 599 C C . GLU A 1 346 ? 129.833 115.625 89.663 1.00 40.97 346 GLU A C 1
ATOM 600 O O . GLU A 1 346 ? 129.488 115.841 88.498 1.00 40.97 346 GLU A O 1
ATOM 606 N N . ILE A 1 347 ? 128.977 115.616 90.677 1.00 39.16 347 ILE A N 1
ATOM 607 C CA . ILE A 1 347 ? 127.553 115.889 90.516 1.00 39.16 347 ILE A CA 1
ATOM 608 C C . ILE A 1 347 ? 127.326 117.371 90.797 1.00 39.16 347 ILE A C 1
ATOM 609 O O . ILE A 1 347 ? 127.617 117.826 91.914 1.00 39.16 347 ILE A O 1
ATOM 614 N N . PRO A 1 348 ? 126.829 118.148 89.838 1.00 38.84 348 PRO A N 1
ATOM 615 C CA . PRO A 1 348 ? 126.558 119.564 90.103 1.00 38.84 348 PRO A CA 1
ATOM 616 C C . PRO A 1 348 ? 125.436 119.739 91.115 1.00 38.84 348 PRO A C 1
ATOM 617 O O . PRO A 1 348 ? 124.678 118.816 91.419 1.00 38.84 348 PRO A O 1
ATOM 621 N N . SER A 1 349 ? 125.345 120.957 91.645 1.00 39.60 349 SER A N 1
ATOM 622 C CA . SER A 1 349 ? 124.426 121.243 92.737 1.00 39.60 349 SER A CA 1
ATOM 623 C C . SER A 1 349 ? 122.973 121.117 92.290 1.00 39.60 349 SER A C 1
ATOM 624 O O . SER A 1 349 ? 122.630 121.363 91.131 1.00 39.60 349 SER A O 1
ATOM 627 N N . LYS A 1 350 ? 122.120 120.720 93.238 1.00 39.31 350 LYS A N 1
ATOM 628 C CA . LYS A 1 350 ? 120.674 120.618 93.036 1.00 39.31 350 LYS A CA 1
ATOM 629 C C . LYS A 1 350 ? 120.315 119.620 91.938 1.00 39.31 350 LYS A C 1
ATOM 630 O O . LYS A 1 350 ? 119.293 119.764 91.265 1.00 39.31 350 LYS A O 1
ATOM 636 N N . VAL A 1 351 ? 121.144 118.596 91.759 1.00 38.14 351 VAL A N 1
ATOM 637 C CA . VAL A 1 351 ? 120.929 117.560 90.755 1.00 38.14 351 VAL A CA 1
ATOM 638 C C . VAL A 1 351 ? 120.521 116.278 91.466 1.00 38.14 351 VAL A C 1
ATOM 639 O O . VAL A 1 351 ? 121.194 115.839 92.406 1.00 38.14 351 VAL A O 1
ATOM 643 N N . LYS A 1 352 ? 119.421 115.681 91.018 1.00 35.59 352 LYS A N 1
ATOM 644 C CA . LYS A 1 352 ? 118.861 114.489 91.635 1.00 35.59 352 LYS A CA 1
ATOM 645 C C . LYS A 1 352 ? 118.897 113.331 90.650 1.00 35.59 352 LYS A C 1
ATOM 646 O O . LYS A 1 352 ? 118.642 113.512 89.455 1.00 35.59 352 LYS A O 1
ATOM 652 N N . LEU A 1 353 ? 119.215 112.143 91.155 1.00 36.09 353 LEU A N 1
ATOM 653 C CA . LEU A 1 353 ? 119.278 110.926 90.354 1.00 36.09 353 LEU A CA 1
ATOM 654 C C . LEU A 1 353 ? 118.057 110.072 90.666 1.00 36.09 353 LEU A C 1
ATOM 655 O O . LEU A 1 353 ? 117.908 109.588 91.792 1.00 36.09 353 LEU A O 1
ATOM 660 N N . PHE A 1 354 ? 117.195 109.879 89.672 1.00 38.07 354 PHE A N 1
ATOM 661 C CA . PHE A 1 354 ? 115.972 109.106 89.837 1.00 38.07 354 PHE A CA 1
ATOM 662 C C . PHE A 1 354 ? 116.205 107.684 89.343 1.00 38.07 354 PHE A C 1
ATOM 663 O O . PHE A 1 354 ? 116.532 107.477 88.171 1.00 38.07 354 PHE A O 1
ATOM 671 N N . GLY A 1 355 ? 116.023 106.710 90.232 1.00 37.35 355 GLY A N 1
ATOM 672 C CA . GLY A 1 355 ? 116.174 105.319 89.865 1.00 37.35 355 GLY A CA 1
ATOM 673 C C . GLY A 1 355 ? 115.069 104.481 90.474 1.00 37.35 355 GLY A C 1
ATOM 674 O O . GLY A 1 355 ? 114.431 104.869 91.456 1.00 37.35 355 GLY A O 1
ATOM 675 N N . THR A 1 356 ? 114.850 103.318 89.868 1.00 39.99 356 THR A N 1
ATOM 676 C CA . THR A 1 356 ? 113.834 102.374 90.313 1.00 39.99 356 THR A CA 1
ATOM 677 C C . THR A 1 356 ? 114.498 101.052 90.656 1.00 39.99 356 THR A C 1
ATOM 678 O O . THR A 1 356 ? 115.289 100.527 89.866 1.00 39.99 356 THR A O 1
ATOM 682 N N . TYR A 1 357 ? 114.177 100.516 91.828 1.00 38.31 357 TYR A N 1
ATOM 683 C CA . TYR A 1 357 ? 114.728 99.252 92.292 1.00 38.31 357 TYR A CA 1
ATOM 684 C C . TYR A 1 357 ? 113.610 98.236 92.475 1.00 38.31 357 TYR A C 1
ATOM 685 O O . TYR A 1 357 ? 112.506 98.583 92.905 1.00 38.31 357 TYR A O 1
ATOM 694 N N . SER A 1 358 ? 113.899 96.982 92.138 1.00 37.75 358 SER A N 1
ATOM 695 C CA . SER A 1 358 ? 112.945 95.900 92.336 1.00 37.75 358 SER A CA 1
ATOM 696 C C . SER A 1 358 ? 113.269 95.055 93.558 1.00 37.75 358 SER A C 1
ATOM 697 O O . SER A 1 358 ? 112.358 94.478 94.163 1.00 37.75 358 SER A O 1
ATOM 700 N N . TYR A 1 359 ? 114.542 94.971 93.935 1.00 39.27 359 TYR A N 1
ATOM 701 C CA . TYR A 1 359 ? 114.960 94.177 95.081 1.00 39.27 359 TYR A CA 1
ATOM 702 C C . TYR A 1 359 ? 116.262 94.737 95.630 1.00 39.27 359 TYR A C 1
ATOM 703 O O . TYR A 1 359 ? 117.255 94.830 94.903 1.00 39.27 359 TYR A O 1
ATOM 712 N N . LYS A 1 360 ? 116.252 95.109 96.907 1.00 38.03 360 LYS A N 1
ATOM 713 C CA . LYS A 1 360 ? 117.455 95.572 97.588 1.00 38.03 360 LYS A CA 1
ATOM 714 C C . LYS A 1 360 ? 117.999 94.443 98.450 1.00 38.03 360 LYS A C 1
ATOM 715 O O . LYS A 1 360 ? 117.333 94.034 99.414 1.00 38.03 360 LYS A O 1
ATOM 721 N N . PRO A 1 361 ? 119.180 93.903 98.145 1.00 37.77 361 PRO A N 1
ATOM 722 C CA . PRO A 1 361 ? 119.670 92.730 98.880 1.00 37.77 361 PRO A CA 1
ATOM 723 C C . PRO A 1 361 ? 119.835 93.012 100.365 1.00 37.77 361 PRO A C 1
ATOM 724 O O . PRO A 1 361 ? 120.271 94.090 100.771 1.00 37.77 361 PRO A O 1
ATOM 728 N N . TYR A 1 362 ? 119.473 92.019 101.179 1.00 37.97 362 TYR A N 1
ATOM 729 C CA . TYR A 1 362 ? 119.639 92.141 102.623 1.00 37.97 362 TYR A CA 1
ATOM 730 C C . TYR A 1 362 ? 121.106 92.025 103.015 1.00 37.97 362 TYR A C 1
ATOM 731 O O . TYR A 1 362 ? 121.621 92.843 103.785 1.00 37.97 362 TYR A O 1
ATOM 740 N N . ASN A 1 363 ? 121.798 91.017 102.489 1.00 38.29 363 ASN A N 1
ATOM 741 C CA . ASN A 1 363 ? 123.199 90.781 102.817 1.00 38.29 363 ASN A CA 1
ATOM 742 C C . ASN A 1 363 ? 123.952 90.476 101.534 1.00 38.29 363 ASN A C 1
ATOM 743 O O . ASN A 1 363 ? 123.645 89.494 100.852 1.00 38.29 363 ASN A O 1
ATOM 748 N N . VAL A 1 364 ? 124.929 91.315 101.210 1.00 40.47 364 VAL A N 1
ATOM 749 C CA . VAL A 1 364 ? 125.738 91.167 100.007 1.00 40.47 364 VAL A CA 1
ATOM 750 C C . VAL A 1 364 ? 127.052 90.525 100.438 1.00 40.47 364 VAL A C 1
ATOM 751 O O . VAL A 1 364 ? 127.992 91.210 100.849 1.00 40.47 364 VAL A O 1
ATOM 755 N N . THR A 1 365 ? 127.114 89.196 100.362 1.00 42.98 365 THR A N 1
ATOM 756 C CA . THR A 1 365 ? 128.312 88.465 100.751 1.00 42.98 365 THR A CA 1
ATOM 757 C C . THR A 1 365 ? 129.291 88.266 99.604 1.00 42.98 365 THR A C 1
ATOM 758 O O . THR A 1 365 ? 130.502 88.209 99.845 1.00 42.98 365 THR A O 1
ATOM 762 N N . SER A 1 366 ? 128.801 88.164 98.371 1.00 43.07 366 SER A N 1
ATOM 763 C CA . SER A 1 366 ? 129.643 87.932 97.210 1.00 43.07 366 SER A CA 1
ATOM 764 C C . SER A 1 366 ? 129.282 88.924 96.114 1.00 43.07 366 SER A C 1
ATOM 765 O O . SER A 1 366 ? 128.246 89.592 96.166 1.00 43.07 366 SER A O 1
ATOM 768 N N . ASP A 1 367 ? 130.165 89.019 95.117 1.00 42.85 367 ASP A N 1
ATOM 769 C CA . ASP A 1 367 ? 129.944 89.947 94.013 1.00 42.85 367 ASP A CA 1
ATOM 770 C C . ASP A 1 367 ? 128.672 89.616 93.244 1.00 42.85 367 ASP A C 1
ATOM 771 O O . ASP A 1 367 ? 128.053 90.509 92.654 1.00 42.85 367 ASP A O 1
ATOM 776 N N . ALA A 1 368 ? 128.263 88.348 93.242 1.00 44.07 368 ALA A N 1
ATOM 777 C CA . ALA A 1 368 ? 127.073 87.908 92.530 1.00 44.07 368 ALA A CA 1
ATOM 778 C C . ALA A 1 368 ? 125.807 88.022 93.371 1.00 44.07 368 ALA A C 1
ATOM 779 O O . ALA A 1 368 ? 124.789 87.410 93.026 1.00 44.07 368 ALA A O 1
ATOM 781 N N . SER A 1 369 ? 125.849 88.780 94.469 1.00 42.96 369 SER A N 1
ATOM 782 C CA . SER A 1 369 ? 124.647 88.981 95.272 1.00 42.96 369 SER A CA 1
ATOM 783 C C . SER A 1 369 ? 123.586 89.750 94.495 1.00 42.96 369 SER A C 1
ATOM 784 O O . SER A 1 369 ? 122.397 89.418 94.561 1.00 42.96 369 SER A O 1
ATOM 787 N N . PHE A 1 370 ? 123.992 90.779 93.758 1.00 40.84 370 PHE A N 1
ATOM 788 C CA . PHE A 1 370 ? 123.050 91.524 92.937 1.00 40.84 370 PHE A CA 1
ATOM 789 C C . PHE A 1 370 ? 122.689 90.733 91.687 1.00 40.84 370 PHE A C 1
ATOM 790 O O . PHE A 1 370 ? 123.550 90.128 91.043 1.00 40.84 370 PHE A O 1
ATOM 798 N N . GLY A 1 371 ? 121.406 90.741 91.345 1.00 42.06 371 GLY A N 1
ATOM 799 C CA . GLY A 1 371 ? 120.954 90.165 90.095 1.00 42.06 371 GLY A CA 1
ATOM 800 C C . GLY A 1 371 ? 120.537 91.254 89.131 1.00 42.06 371 GLY A C 1
ATOM 801 O O . GLY A 1 371 ? 121.223 92.272 89.011 1.00 42.06 371 GLY A O 1
ATOM 802 N N . THR A 1 372 ? 119.419 91.055 88.432 1.00 43.50 372 THR A N 1
ATOM 803 C CA . THR A 1 372 ? 118.860 92.129 87.619 1.00 43.50 372 THR A CA 1
ATOM 804 C C . THR A 1 372 ? 118.441 93.302 88.499 1.00 43.50 372 THR A C 1
ATOM 805 O O . THR A 1 372 ? 119.000 94.400 88.400 1.00 43.50 372 THR A O 1
ATOM 809 N N . ASP A 1 373 ? 117.468 93.072 89.383 1.00 42.71 373 ASP A N 1
ATOM 810 C CA . ASP A 1 373 ? 117.040 94.017 90.429 1.00 42.71 373 ASP A CA 1
ATOM 811 C C . ASP A 1 373 ? 116.782 95.381 89.787 1.00 42.71 373 ASP A C 1
ATOM 812 O O . ASP A 1 373 ? 116.164 95.438 88.715 1.00 42.71 373 ASP A O 1
ATOM 817 N N . GLY A 1 374 ? 117.226 96.481 90.387 1.00 40.40 374 GLY A N 1
ATOM 818 C CA . GLY A 1 374 ? 117.010 97.796 89.822 1.00 40.40 374 GLY A CA 1
ATOM 819 C C . GLY A 1 374 ? 118.293 98.467 89.383 1.00 40.40 374 GLY A C 1
ATOM 820 O O . GLY A 1 374 ? 119.234 97.793 88.957 1.00 40.40 374 GLY A O 1
ATOM 821 N N . THR A 1 375 ? 118.349 99.792 89.487 1.00 39.03 375 THR A N 1
ATOM 822 C CA . THR A 1 375 ? 119.525 100.525 89.040 1.00 39.03 375 THR A CA 1
ATOM 823 C C . THR A 1 375 ? 120.684 100.329 90.011 1.00 39.03 375 THR A C 1
ATOM 824 O O . THR A 1 375 ? 120.520 100.436 91.230 1.00 39.03 375 THR A O 1
ATOM 828 N N . ILE A 1 376 ? 121.853 100.003 89.464 1.00 39.86 376 ILE A N 1
ATOM 829 C CA . ILE A 1 376 ? 123.064 99.779 90.243 1.00 39.86 376 ILE A CA 1
ATOM 830 C C . ILE A 1 376 ? 124.159 100.660 89.664 1.00 39.86 376 ILE A C 1
ATOM 831 O O . ILE A 1 376 ? 124.422 100.613 88.457 1.00 39.86 376 ILE A O 1
ATOM 836 N N . ILE A 1 377 ? 124.796 101.458 90.516 1.00 38.51 377 ILE A N 1
ATOM 837 C CA . ILE A 1 377 ? 125.948 102.263 90.130 1.00 38.51 377 ILE A CA 1
ATOM 838 C C . ILE A 1 377 ? 127.148 101.750 90.911 1.00 38.51 377 ILE A C 1
ATOM 839 O O . ILE A 1 377 ? 127.140 101.761 92.147 1.00 38.51 377 ILE A O 1
ATOM 844 N N . ARG A 1 378 ? 128.173 101.305 90.193 1.00 41.75 378 ARG A N 1
ATOM 845 C CA . ARG A 1 378 ? 129.326 100.652 90.789 1.00 41.75 378 ARG A CA 1
ATOM 846 C C . ARG A 1 378 ? 130.592 101.456 90.534 1.00 41.75 378 ARG A C 1
ATOM 847 O O . ARG A 1 378 ? 130.727 102.126 89.508 1.00 41.75 378 ARG A O 1
ATOM 855 N N . LYS A 1 379 ? 131.514 101.395 91.489 1.00 42.78 379 LYS A N 1
ATOM 856 C CA . LYS A 1 379 ? 132.848 101.928 91.270 1.00 42.78 379 LYS A CA 1
ATOM 857 C C . LYS A 1 379 ? 133.625 100.997 90.347 1.00 42.78 379 LYS A C 1
ATOM 858 O O . LYS A 1 379 ? 133.436 99.778 90.359 1.00 42.78 379 LYS A O 1
ATOM 864 N N . VAL A 1 380 ? 134.506 101.577 89.537 1.00 44.29 380 VAL A N 1
ATOM 865 C CA . VAL A 1 380 ? 135.216 100.841 88.497 1.00 44.29 380 VAL A CA 1
ATOM 866 C C . VAL A 1 380 ? 136.666 100.644 88.922 1.00 44.29 380 VAL A C 1
ATOM 867 O O . VAL A 1 380 ? 137.343 101.599 89.320 1.00 44.29 380 VAL A O 1
ATOM 871 N N . ALA A 1 381 ? 137.125 99.392 88.858 1.00 46.51 381 ALA A N 1
ATOM 872 C CA . ALA A 1 381 ? 138.524 98.993 89.073 1.00 46.51 381 ALA A CA 1
ATOM 873 C C . ALA A 1 381 ? 138.994 99.555 90.415 1.00 46.51 381 ALA A C 1
ATOM 874 O O . ALA A 1 381 ? 138.324 99.334 91.433 1.00 46.51 381 ALA A O 1
ATOM 876 N N . GLY A 1 382 ? 140.115 100.270 90.467 1.00 48.02 382 GLY A N 1
ATOM 877 C CA . GLY A 1 382 ? 140.623 100.807 91.712 1.00 48.02 382 GLY A CA 1
ATOM 878 C C . GLY A 1 382 ? 140.481 102.311 91.814 1.00 48.02 382 GLY A C 1
ATOM 879 O O . GLY A 1 382 ? 141.389 102.996 92.294 1.00 48.02 382 GLY A O 1
ATOM 880 N N . ALA A 1 383 ? 139.348 102.835 91.355 1.00 45.26 383 ALA A N 1
ATOM 881 C CA . ALA A 1 383 ? 139.095 104.264 91.453 1.00 45.26 383 ALA A CA 1
ATOM 882 C C . ALA A 1 383 ? 138.995 104.688 92.912 1.00 45.26 383 ALA A C 1
ATOM 883 O O . ALA A 1 383 ? 138.523 103.933 93.765 1.00 45.26 383 ALA A O 1
ATOM 885 N N . ASP A 1 384 ? 139.457 105.905 93.201 1.00 45.82 384 ASP A N 1
ATOM 886 C CA . ASP A 1 384 ? 139.409 106.414 94.564 1.00 45.82 384 ASP A CA 1
ATOM 887 C C . ASP A 1 384 ? 138.031 106.931 94.958 1.00 45.82 384 ASP A C 1
ATOM 888 O O . ASP A 1 384 ? 137.792 107.168 96.147 1.00 45.82 384 ASP A O 1
ATOM 893 N N . ASN A 1 385 ? 137.128 107.111 93.997 1.00 44.08 385 ASN A N 1
ATOM 894 C CA . ASN A 1 385 ? 135.773 107.560 94.278 1.00 44.08 385 ASN A CA 1
ATOM 895 C C . ASN A 1 385 ? 134.882 107.215 93.095 1.00 44.08 385 ASN A C 1
ATOM 896 O O . ASN A 1 385 ? 135.368 106.902 92.006 1.00 44.08 385 ASN A O 1
ATOM 901 N N . MET A 1 386 ? 133.570 107.265 93.321 1.00 42.90 386 MET A N 1
ATOM 902 C CA . MET A 1 386 ? 132.602 107.137 92.240 1.00 42.90 386 MET A CA 1
ATOM 903 C C . MET A 1 386 ? 131.842 108.428 91.976 1.00 42.90 386 MET A C 1
ATOM 904 O O . MET A 1 386 ? 131.549 108.745 90.820 1.00 42.90 386 MET A O 1
ATOM 909 N N . PHE A 1 387 ? 131.514 109.182 93.021 1.00 41.09 387 PHE A N 1
ATOM 910 C CA . PHE A 1 387 ? 130.781 110.430 92.888 1.00 41.09 387 PHE A CA 1
ATOM 911 C C . PHE A 1 387 ? 131.412 111.485 93.783 1.00 41.09 387 PHE A C 1
ATOM 912 O O . PHE A 1 387 ? 131.857 111.184 94.894 1.00 41.09 387 PHE A O 1
ATOM 920 N N . LEU A 1 388 ? 131.452 112.720 93.292 1.00 40.14 388 LEU A N 1
ATOM 921 C CA . LEU A 1 388 ? 131.899 113.869 94.069 1.00 40.14 388 LEU A CA 1
ATOM 922 C C . LEU A 1 388 ? 130.721 114.820 94.203 1.00 40.14 388 LEU A C 1
ATOM 923 O O . LEU A 1 388 ? 130.427 115.584 93.278 1.00 40.14 388 LEU A O 1
ATOM 928 N N . TRP A 1 389 ? 130.054 114.772 95.350 1.00 38.26 389 TRP A N 1
ATOM 929 C CA . TRP A 1 389 ? 128.771 115.428 95.540 1.00 38.26 389 TRP A CA 1
ATOM 930 C C . TRP A 1 389 ? 128.947 116.903 95.871 1.00 38.26 389 TRP A C 1
ATOM 931 O O . TRP A 1 389 ? 129.975 117.323 96.409 1.00 38.26 389 TRP A O 1
ATOM 942 N N . ASN A 1 390 ? 127.928 117.685 95.539 1.00 41.45 390 ASN A N 1
ATOM 943 C CA . ASN A 1 390 ? 127.850 119.099 95.872 1.00 41.45 390 ASN A CA 1
ATOM 944 C C . ASN A 1 390 ? 126.576 119.356 96.672 1.00 41.45 390 ASN A C 1
ATOM 945 O O . ASN A 1 390 ? 125.800 118.442 96.958 1.00 41.45 390 ASN A O 1
ATOM 950 N N . THR A 1 391 ? 126.370 120.618 97.038 1.00 40.30 391 THR A N 1
ATOM 951 C CA . THR A 1 391 ? 125.241 120.977 97.885 1.00 40.30 391 THR A CA 1
ATOM 952 C C . THR A 1 391 ? 123.920 120.702 97.175 1.00 40.30 391 THR A C 1
ATOM 953 O O . THR A 1 391 ? 123.805 120.864 95.958 1.00 40.30 391 THR A O 1
ATOM 957 N N . ALA A 1 392 ? 122.929 120.258 97.949 1.00 38.74 392 ALA A N 1
ATOM 958 C CA . ALA A 1 392 ? 121.545 120.048 97.528 1.00 38.74 392 ALA A CA 1
ATOM 959 C C . ALA A 1 392 ? 121.377 118.903 96.539 1.00 38.74 392 ALA A C 1
ATOM 960 O O . ALA A 1 392 ? 120.346 118.832 95.860 1.00 38.74 392 ALA A O 1
ATOM 962 N N . CYS A 1 393 ? 122.350 118.002 96.436 1.00 37.68 393 CYS A N 1
ATOM 963 C CA . CYS A 1 393 ? 122.177 116.822 95.604 1.00 37.68 393 CYS A CA 1
ATOM 964 C C . CYS A 1 393 ? 121.262 115.817 96.298 1.00 37.68 393 CYS A C 1
ATOM 965 O O . CYS A 1 393 ? 120.970 115.924 97.492 1.00 37.68 393 CYS A O 1
ATOM 968 N N . ALA A 1 394 ? 120.804 114.830 95.534 1.00 36.01 394 ALA A N 1
ATOM 969 C CA . ALA A 1 394 ? 119.893 113.822 96.061 1.00 36.01 394 ALA A CA 1
ATOM 970 C C . ALA A 1 394 ? 119.930 112.602 95.151 1.00 36.01 394 ALA A C 1
ATOM 971 O O . ALA A 1 394 ? 120.639 112.578 94.142 1.00 36.01 394 ALA A O 1
ATOM 973 N N . ALA A 1 395 ? 119.153 111.584 95.518 1.00 34.00 395 ALA A N 1
ATOM 974 C CA . ALA A 1 395 ? 119.038 110.354 94.743 1.00 34.00 395 ALA A CA 1
ATOM 975 C C . ALA A 1 395 ? 117.892 109.522 95.299 1.00 34.00 395 ALA A C 1
ATOM 976 O O . ALA A 1 395 ? 117.583 109.591 96.491 1.00 34.00 395 ALA A O 1
ATOM 978 N N . GLU A 1 396 ? 117.264 108.738 94.420 1.00 36.68 396 GLU A N 1
ATOM 979 C CA . GLU A 1 396 ? 116.192 107.824 94.792 1.00 36.68 396 GLU A CA 1
ATOM 980 C C . GLU A 1 396 ? 116.380 106.483 94.099 1.00 36.68 396 GLU A C 1
ATOM 981 O O . GLU A 1 396 ? 116.802 106.427 92.941 1.00 36.68 396 GLU A O 1
ATOM 987 N N . GLY A 1 397 ? 116.060 105.407 94.814 1.00 35.96 397 GLY A N 1
ATOM 988 C CA . GLY A 1 397 ? 116.016 104.084 94.216 1.00 35.96 397 GLY A CA 1
ATOM 989 C C . GLY A 1 397 ? 117.342 103.542 93.739 1.00 35.96 397 GLY A C 1
ATOM 990 O O . GLY A 1 397 ? 117.365 102.532 93.034 1.00 35.96 397 GLY A O 1
ATOM 991 N N . VAL A 1 398 ? 118.452 104.168 94.115 1.00 35.72 398 VAL A N 1
ATOM 992 C CA . VAL A 1 398 ? 119.773 103.810 93.612 1.00 35.72 398 VAL A CA 1
ATOM 993 C C . VAL A 1 398 ? 120.481 102.954 94.654 1.00 35.72 398 VAL A C 1
ATOM 994 O O . VAL A 1 398 ? 120.441 103.258 95.853 1.00 35.72 398 VAL A O 1
ATOM 998 N N . MET A 1 399 ? 121.115 101.876 94.200 1.00 37.28 399 MET A N 1
ATOM 999 C CA . MET A 1 399 ? 121.915 101.019 95.071 1.00 37.28 399 MET A CA 1
ATOM 1000 C C . MET A 1 399 ? 123.386 101.262 94.742 1.00 37.28 399 MET A C 1
ATOM 1001 O O . MET A 1 399 ? 123.970 100.613 93.874 1.00 37.28 399 MET A O 1
ATOM 1006 N N . PHE A 1 400 ? 123.980 102.216 95.455 1.00 35.80 400 PHE A N 1
ATOM 1007 C CA . PHE A 1 400 ? 125.394 102.523 95.298 1.00 35.80 400 PHE A CA 1
ATOM 1008 C C . PHE A 1 400 ? 126.247 101.381 95.834 1.00 35.80 400 PHE A C 1
ATOM 1009 O O . PHE A 1 400 ? 125.982 100.839 96.911 1.00 35.80 400 PHE A O 1
ATOM 1017 N N . ASP A 1 401 ? 127.289 101.028 95.084 1.00 39.43 401 ASP A N 1
ATOM 1018 C CA . ASP A 1 401 ? 128.170 99.931 95.453 1.00 39.43 401 ASP A CA 1
ATOM 1019 C C . ASP A 1 401 ? 129.595 100.255 95.030 1.00 39.43 401 ASP A C 1
ATOM 1020 O O . ASP A 1 401 ? 129.845 100.590 93.871 1.00 39.43 401 ASP A O 1
ATOM 1025 N N . GLY A 1 402 ? 130.523 100.150 95.975 1.00 39.14 402 GLY A N 1
ATOM 1026 C CA . GLY A 1 402 ? 131.935 100.247 95.666 1.00 39.14 402 GLY A CA 1
ATOM 1027 C C . GLY A 1 402 ? 132.644 98.975 96.074 1.00 39.14 402 GLY A C 1
ATOM 1028 O O . GLY A 1 402 ? 132.712 98.669 97.265 1.00 39.14 402 GLY A O 1
ATOM 1029 N N . ARG A 1 403 ? 133.177 98.230 95.102 1.00 40.97 403 ARG A N 1
ATOM 1030 C CA . ARG A 1 403 ? 133.673 96.882 95.370 1.00 40.97 403 ARG A CA 1
ATOM 1031 C C . ARG A 1 403 ? 134.706 96.874 96.491 1.00 40.97 403 ARG A C 1
ATOM 1032 O O . ARG A 1 403 ? 134.618 96.076 97.430 1.00 40.97 403 ARG A O 1
ATOM 1040 N N . ASP A 1 404 ? 135.694 97.759 96.408 1.00 43.47 404 ASP A N 1
ATOM 1041 C CA . ASP A 1 404 ? 136.659 97.895 97.486 1.00 43.47 404 ASP A CA 1
ATOM 1042 C C . ASP A 1 404 ? 136.026 98.605 98.676 1.00 43.47 404 ASP A C 1
ATOM 1043 O O . ASP A 1 404 ? 135.132 99.442 98.526 1.00 43.47 404 ASP A O 1
ATOM 1048 N N . ARG A 1 405 ? 136.504 98.267 99.873 1.00 41.06 405 ARG A N 1
ATOM 1049 C CA . ARG A 1 405 ? 136.031 98.938 101.076 1.00 41.06 405 ARG A CA 1
ATOM 1050 C C . ARG A 1 405 ? 136.608 100.338 101.234 1.00 41.06 405 ARG A C 1
ATOM 1051 O O . ARG A 1 405 ? 136.415 100.951 102.287 1.00 41.06 405 ARG A O 1
ATOM 1059 N N . THR A 1 406 ? 137.330 100.841 100.234 1.00 42.37 406 THR A N 1
ATOM 1060 C CA . THR A 1 406 ? 137.797 102.223 100.202 1.00 42.37 406 THR A CA 1
ATOM 1061 C C . THR A 1 406 ? 136.743 103.114 99.557 1.00 42.37 406 THR A C 1
ATOM 1062 O O . THR A 1 406 ? 135.585 102.705 99.420 1.00 42.37 406 THR A O 1
ATOM 1066 N N . SER A 1 407 ? 137.130 104.334 99.173 1.00 42.94 407 SER A N 1
ATOM 1067 C CA . SER A 1 407 ? 136.262 105.239 98.424 1.00 42.94 407 SER A CA 1
ATOM 1068 C C . SER A 1 407 ? 135.001 105.582 99.205 1.00 42.94 407 SER A C 1
ATOM 1069 O O . SER A 1 407 ? 133.923 105.052 98.906 1.00 42.94 407 SER A O 1
ATOM 1072 N N . PRO A 1 408 ? 135.099 106.434 100.226 1.00 39.57 408 PRO A N 1
ATOM 1073 C CA . PRO A 1 408 ? 133.919 106.751 101.042 1.00 39.57 408 PRO A CA 1
ATOM 1074 C C . PRO A 1 408 ? 132.804 107.352 100.200 1.00 39.57 408 PRO A C 1
ATOM 1075 O O . PRO A 1 408 ? 133.047 108.179 99.320 1.00 39.57 408 PRO A O 1
ATOM 1079 N N . ALA A 1 409 ? 131.576 106.926 100.480 1.00 38.20 409 ALA A N 1
ATOM 1080 C CA . ALA A 1 409 ? 130.425 107.429 99.750 1.00 38.20 409 ALA A CA 1
ATOM 1081 C C . ALA A 1 409 ? 130.050 108.823 100.238 1.00 38.20 409 ALA A C 1
ATOM 1082 O O . ALA A 1 409 ? 130.387 109.233 101.353 1.00 38.20 409 ALA A O 1
ATOM 1084 N N . ILE A 1 410 ? 129.334 109.550 99.381 1.00 36.29 410 ILE A N 1
ATOM 1085 C CA . ILE A 1 410 ? 128.882 110.910 99.657 1.00 36.29 410 ILE A CA 1
ATOM 1086 C C . ILE A 1 410 ? 130.115 111.746 99.988 1.00 36.29 410 ILE A C 1
ATOM 1087 O O . ILE A 1 410 ? 130.160 112.454 100.999 1.00 36.29 410 ILE A O 1
ATOM 1092 N N . GLN A 1 411 ? 131.147 111.636 99.156 1.00 37.19 411 GLN A N 1
ATOM 1093 C CA . GLN A 1 411 ? 132.375 112.399 99.343 1.00 37.19 411 GLN A CA 1
ATOM 1094 C C . GLN A 1 411 ? 132.270 113.688 98.540 1.00 37.19 411 GLN A C 1
ATOM 1095 O O . GLN A 1 411 ? 132.211 113.658 97.307 1.00 37.19 411 GLN A O 1
ATOM 1101 N N . SER A 1 412 ? 132.243 114.819 99.237 1.00 39.79 412 SER A N 1
ATOM 1102 C CA . SER A 1 412 ? 132.130 116.109 98.577 1.00 39.79 412 SER A CA 1
ATOM 1103 C C . SER A 1 412 ? 133.422 116.469 97.855 1.00 39.79 412 SER A C 1
ATOM 1104 O O . SER A 1 412 ? 134.522 116.104 98.280 1.00 39.79 412 SER A O 1
ATOM 1107 N N . LYS A 1 413 ? 133.279 117.195 96.744 1.00 41.85 413 LYS A N 1
ATOM 1108 C CA . LYS A 1 413 ? 134.452 117.666 96.016 1.00 41.85 413 LYS A CA 1
ATOM 1109 C C . LYS A 1 413 ? 135.259 118.646 96.859 1.00 41.85 413 LYS A C 1
ATOM 1110 O O . LYS A 1 413 ? 136.492 118.570 96.914 1.00 41.85 413 LYS A O 1
ATOM 1116 N N . SER A 1 414 ? 134.577 119.571 97.526 1.00 41.67 414 SER A N 1
ATOM 1117 C CA . SER A 1 414 ? 135.210 120.525 98.424 1.00 41.67 414 SER A CA 1
ATOM 1118 C C . SER A 1 414 ? 135.091 120.018 99.854 1.00 41.67 414 SER A C 1
ATOM 1119 O O . SER A 1 414 ? 134.027 119.539 100.260 1.00 41.67 414 SER A O 1
ATOM 1122 N N . GLY A 1 415 ? 136.176 120.128 100.614 1.00 42.14 415 GLY A N 1
ATOM 1123 C CA . GLY A 1 415 ? 136.192 119.607 101.966 1.00 42.14 415 GLY A CA 1
ATOM 1124 C C . GLY A 1 415 ? 135.392 120.449 102.938 1.00 42.14 415 GLY A C 1
ATOM 1125 O O . GLY A 1 415 ? 135.954 121.077 103.840 1.00 42.14 415 GLY A O 1
ATOM 1126 N N . GLY A 1 416 ? 134.072 120.469 102.759 1.00 41.25 416 GLY A N 1
ATOM 1127 C CA . GLY A 1 416 ? 133.194 121.215 103.635 1.00 41.25 416 GLY A CA 1
ATOM 1128 C C . GLY A 1 416 ? 131.877 120.490 103.794 1.00 41.25 416 GLY A C 1
ATOM 1129 O O . GLY A 1 416 ? 131.610 119.488 103.128 1.00 41.25 416 GLY A O 1
ATOM 1130 N N . LYS A 1 417 ? 131.049 121.012 104.695 1.00 40.45 417 LYS A N 1
ATOM 1131 C CA . LYS A 1 417 ? 129.755 120.398 104.958 1.00 40.45 417 LYS A CA 1
ATOM 1132 C C . LYS A 1 417 ? 128.849 120.534 103.740 1.00 40.45 417 LYS A C 1
ATOM 1133 O O . LYS A 1 417 ? 128.759 121.607 103.135 1.00 40.45 417 LYS A O 1
ATOM 1139 N N . ILE A 1 418 ? 128.179 119.442 103.384 1.00 40.61 418 ILE A N 1
ATOM 1140 C CA . ILE A 1 418 ? 127.307 119.384 102.218 1.00 40.61 418 ILE A CA 1
ATOM 1141 C C . ILE A 1 418 ? 125.965 118.810 102.646 1.00 40.61 418 ILE A C 1
ATOM 1142 O O . ILE A 1 418 ? 125.915 117.791 103.342 1.00 40.61 418 ILE A O 1
ATOM 1147 N N . SER A 1 419 ? 124.883 119.462 102.233 1.00 39.17 419 SER A N 1
ATOM 1148 C CA . SER A 1 419 ? 123.533 119.031 102.569 1.00 39.17 419 SER A CA 1
ATOM 1149 C C . SER A 1 419 ? 122.936 118.284 101.384 1.00 39.17 419 SER A C 1
ATOM 1150 O O . SER A 1 419 ? 122.713 118.876 100.322 1.00 39.17 419 SER A O 1
ATOM 1153 N N . VAL A 1 420 ? 122.678 116.991 101.567 1.00 36.48 420 VAL A N 1
ATOM 1154 C CA . VAL A 1 420 ? 122.083 116.141 100.549 1.00 36.48 420 VAL A CA 1
ATOM 1155 C C . VAL A 1 420 ? 120.893 115.407 101.162 1.00 36.48 420 VAL A C 1
ATOM 1156 O O . VAL A 1 420 ? 120.506 115.655 102.302 1.00 36.48 420 VAL A O 1
ATOM 1160 N N . GLY A 1 421 ? 120.304 114.507 100.380 1.00 34.91 421 GLY A N 1
ATOM 1161 C CA . GLY A 1 421 ? 119.174 113.728 100.848 1.00 34.91 421 GLY A CA 1
ATOM 1162 C C . GLY A 1 421 ? 118.912 112.501 100.001 1.00 34.91 421 GLY A C 1
ATOM 1163 O O . GLY A 1 421 ? 118.978 112.565 98.772 1.00 34.91 421 GLY A O 1
ATOM 1164 N N . PHE A 1 422 ? 118.615 111.373 100.641 1.00 33.41 422 PHE A N 1
ATOM 1165 C CA . PHE A 1 422 ? 118.399 110.107 99.945 1.00 33.41 422 PHE A CA 1
ATOM 1166 C C . PHE A 1 422 ? 117.106 109.491 100.458 1.00 33.41 422 PHE A C 1
ATOM 1167 O O . PHE A 1 422 ? 117.047 109.033 101.603 1.00 33.41 422 PHE A O 1
ATOM 1175 N N . PHE A 1 423 ? 116.072 109.474 99.615 1.00 33.92 423 PHE A N 1
ATOM 1176 C CA . PHE A 1 423 ? 114.786 108.930 100.040 1.00 33.92 423 PHE A CA 1
ATOM 1177 C C . PHE A 1 423 ? 114.852 107.416 100.186 1.00 33.92 423 PHE A C 1
ATOM 1178 O O . PHE A 1 423 ? 114.673 106.876 101.283 1.00 33.92 423 PHE A O 1
ATOM 1186 N N . LYS A 1 424 ? 115.111 106.712 99.087 1.00 33.08 424 LYS A N 1
ATOM 1187 C CA . LYS A 1 424 ? 115.266 105.262 99.102 1.00 33.08 424 LYS A CA 1
ATOM 1188 C C . LYS A 1 424 ? 116.528 104.916 98.329 1.00 33.08 424 LYS A C 1
ATOM 1189 O O . LYS A 1 424 ? 116.550 105.010 97.099 1.00 33.08 424 LYS A O 1
ATOM 1195 N N . CYS A 1 425 ? 117.573 104.522 99.047 1.00 34.58 425 CYS A N 1
ATOM 1196 C CA . CYS A 1 425 ? 118.842 104.179 98.430 1.00 34.58 425 CYS A CA 1
ATOM 1197 C C . CYS A 1 425 ? 119.507 103.099 99.266 1.00 34.58 425 CYS A C 1
ATOM 1198 O O . CYS A 1 425 ? 119.150 102.870 100.422 1.00 34.58 425 CYS A O 1
ATOM 1201 N N . GLY A 1 426 ? 120.476 102.424 98.660 1.00 35.77 426 GLY A N 1
ATOM 1202 C CA . GLY A 1 426 ? 121.205 101.388 99.365 1.00 35.77 426 GLY A CA 1
ATOM 1203 C C . GLY A 1 426 ? 122.701 101.488 99.169 1.00 35.77 426 GLY A C 1
ATOM 1204 O O . GLY A 1 426 ? 123.183 101.374 98.044 1.00 35.77 426 GLY A O 1
ATOM 1205 N N . PHE A 1 427 ? 123.452 101.685 100.246 1.00 33.98 427 PHE A N 1
ATOM 1206 C CA . PHE A 1 427 ? 124.896 101.872 100.171 1.00 33.98 427 PHE A CA 1
ATOM 1207 C C . PHE A 1 427 ? 125.580 100.574 100.575 1.00 33.98 427 PHE A C 1
ATOM 1208 O O . PHE A 1 427 ? 125.338 100.060 101.671 1.00 33.98 427 PHE A O 1
ATOM 1216 N N . TYR A 1 428 ? 126.431 100.047 99.694 1.00 36.17 428 TYR A N 1
ATOM 1217 C CA . TYR A 1 428 ? 127.073 98.761 99.920 1.00 36.17 428 TYR A CA 1
ATOM 1218 C C . TYR A 1 428 ? 128.583 98.876 99.773 1.00 36.17 428 TYR A C 1
ATOM 1219 O O . TYR A 1 428 ? 129.079 99.531 98.852 1.00 36.17 428 TYR A O 1
ATOM 1228 N N . ARG A 1 429 ? 129.303 98.234 100.694 1.00 38.25 429 ARG A N 1
ATOM 1229 C CA . ARG A 1 429 ? 130.749 98.026 100.593 1.00 38.25 429 ARG A CA 1
ATOM 1230 C C . ARG A 1 429 ? 131.536 99.333 100.540 1.00 38.25 429 ARG A C 1
ATOM 1231 O O . ARG A 1 429 ? 132.598 99.400 99.918 1.00 38.25 429 ARG A O 1
ATOM 1239 N N . PHE A 1 430 ? 131.050 100.380 101.191 1.00 37.13 430 PHE A N 1
ATOM 1240 C CA . PHE A 1 430 ? 131.764 101.646 101.227 1.00 37.13 430 PHE A CA 1
ATOM 1241 C C . PHE A 1 430 ? 132.601 101.751 102.496 1.00 37.13 430 PHE A C 1
ATOM 1242 O O . PHE A 1 430 ? 132.354 101.069 103.491 1.00 37.13 430 PHE A O 1
ATOM 1250 N N . ASP A 1 431 ? 133.618 102.613 102.442 1.00 40.43 431 ASP A N 1
ATOM 1251 C CA . ASP A 1 431 ? 134.385 102.913 103.646 1.00 40.43 431 ASP A CA 1
ATOM 1252 C C . ASP A 1 431 ? 133.517 103.603 104.686 1.00 40.43 431 ASP A C 1
ATOM 1253 O O . ASP A 1 431 ? 133.591 103.287 105.878 1.00 40.43 431 ASP A O 1
ATOM 1258 N N . ARG A 1 432 ? 132.689 104.545 104.248 1.00 38.78 432 ARG A N 1
ATOM 1259 C CA . ARG A 1 432 ? 131.797 105.313 105.101 1.00 38.78 432 ARG A CA 1
ATOM 1260 C C . ARG A 1 432 ? 130.910 106.148 104.195 1.00 38.78 432 ARG A C 1
ATOM 1261 O O . ARG A 1 432 ? 131.344 106.586 103.127 1.00 38.78 432 ARG A O 1
ATOM 1269 N N . VAL A 1 433 ? 129.669 106.360 104.619 1.00 37.46 433 VAL A N 1
ATOM 1270 C CA . VAL A 1 433 ? 128.752 107.238 103.875 1.00 37.46 433 VAL A CA 1
ATOM 1271 C C . VAL A 1 433 ? 128.968 108.639 104.439 1.00 37.46 433 VAL A C 1
ATOM 1272 O O . VAL A 1 433 ? 128.243 109.135 105.304 1.00 37.46 433 VAL A O 1
ATOM 1276 N N . GLY A 1 434 ? 129.993 109.298 103.921 1.00 37.85 434 GLY A N 1
ATOM 1277 C CA . GLY A 1 434 ? 130.401 110.594 104.426 1.00 37.85 434 GLY A CA 1
ATOM 1278 C C . GLY A 1 434 ? 131.676 111.008 103.731 1.00 37.85 434 GLY A C 1
ATOM 1279 O O . GLY A 1 434 ? 132.384 110.187 103.137 1.00 37.85 434 GLY A O 1
ATOM 1280 N N . ASN A 1 435 ? 131.969 112.299 103.821 1.00 40.17 435 ASN A N 1
ATOM 1281 C CA . ASN A 1 435 ? 133.025 112.905 103.024 1.00 40.17 435 ASN A CA 1
ATOM 1282 C C . ASN A 1 435 ? 134.334 113.038 103.796 1.00 40.17 435 ASN A C 1
ATOM 1283 O O . ASN A 1 435 ? 134.348 113.461 104.956 1.00 40.17 435 ASN A O 1
ATOM 1288 N N . ARG A 1 436 ? 135.426 112.622 103.155 1.00 43.25 436 ARG A N 1
ATOM 1289 C CA . ARG A 1 436 ? 136.810 112.927 103.506 1.00 43.25 436 ARG A CA 1
ATOM 1290 C C . ARG A 1 436 ? 137.231 112.417 104.881 1.00 43.25 436 ARG A C 1
ATOM 1291 O O . ARG A 1 436 ? 138.301 112.812 105.363 1.00 43.25 436 ARG A O 1
ATOM 1299 N N . ARG A 1 437 ? 136.418 111.591 105.546 1.00 43.08 437 ARG A N 1
ATOM 1300 C CA . ARG A 1 437 ? 136.787 110.922 106.793 1.00 43.08 437 ARG A CA 1
ATOM 1301 C C . ARG A 1 437 ? 136.867 111.900 107.963 1.00 43.08 437 ARG A C 1
ATOM 1302 O O . ARG A 1 437 ? 136.991 111.483 109.118 1.00 43.08 437 ARG A O 1
ATOM 1310 N N . GLY A 1 438 ? 136.753 113.197 107.691 1.00 43.90 438 GLY A N 1
ATOM 1311 C CA . GLY A 1 438 ? 136.891 114.181 108.745 1.00 43.90 438 GLY A CA 1
ATOM 1312 C C . GLY A 1 438 ? 135.924 115.342 108.651 1.00 43.90 438 GLY A C 1
ATOM 1313 O O . GLY A 1 438 ? 136.000 116.282 109.448 1.00 43.90 438 GLY A O 1
ATOM 1314 N N . ALA A 1 439 ? 135.011 115.293 107.689 1.00 41.00 439 ALA A N 1
ATOM 1315 C CA . ALA A 1 439 ? 134.030 116.347 107.489 1.00 41.00 439 ALA A CA 1
ATOM 1316 C C . ALA A 1 439 ? 132.625 115.774 107.622 1.00 41.00 439 ALA A C 1
ATOM 1317 O O . ALA A 1 439 ? 132.421 114.558 107.650 1.00 41.00 439 ALA A O 1
ATOM 1319 N N . TYR A 1 440 ? 131.649 116.671 107.706 1.00 41.40 440 TYR A N 1
ATOM 1320 C CA . TYR A 1 440 ? 130.268 116.310 107.981 1.00 41.40 440 TYR A CA 1
ATOM 1321 C C . TYR A 1 440 ? 129.392 116.549 106.758 1.00 41.40 440 TYR A C 1
ATOM 1322 O O . TYR A 1 440 ? 129.749 117.295 105.843 1.00 41.40 440 TYR A O 1
ATOM 1331 N N . ILE A 1 441 ? 128.235 115.891 106.751 1.00 39.52 441 ILE A N 1
ATOM 1332 C CA . ILE A 1 441 ? 127.219 116.078 105.723 1.00 39.52 441 ILE A CA 1
ATOM 1333 C C . ILE A 1 441 ? 125.878 116.296 106.408 1.00 39.52 441 ILE A C 1
ATOM 1334 O O . ILE A 1 441 ? 125.508 115.538 107.310 1.00 39.52 441 ILE A O 1
ATOM 1339 N N . GLY A 1 442 ? 125.158 117.332 105.988 1.00 39.42 442 GLY A N 1
ATOM 1340 C CA . GLY A 1 442 ? 123.863 117.633 106.566 1.00 39.42 442 GLY A CA 1
ATOM 1341 C C . GLY A 1 442 ? 122.719 116.955 105.842 1.00 39.42 442 GLY A C 1
ATOM 1342 O O . GLY A 1 442 ? 121.934 117.617 105.158 1.00 39.42 442 GLY A O 1
ATOM 1343 N N . CYS A 1 443 ? 122.607 115.638 105.990 1.00 38.42 443 CYS A N 1
ATOM 1344 C CA . CYS A 1 443 ? 121.646 114.850 105.236 1.00 38.42 443 CYS A CA 1
ATOM 1345 C C . CYS A 1 443 ? 120.739 114.070 106.175 1.00 38.42 443 CYS A C 1
ATOM 1346 O O . CYS A 1 443 ? 120.995 113.958 107.376 1.00 38.42 443 CYS A O 1
ATOM 1349 N N . SER A 1 444 ? 119.665 113.529 105.601 1.00 36.72 444 SER A N 1
ATOM 1350 C CA . SER A 1 444 ? 118.696 112.713 106.328 1.00 36.72 444 SER A CA 1
ATOM 1351 C C . SER A 1 444 ? 118.289 111.544 105.441 1.00 36.72 444 SER A C 1
ATOM 1352 O O . SER A 1 444 ? 117.571 111.729 104.454 1.00 36.72 444 SER A O 1
ATOM 1355 N N . PHE A 1 445 ? 118.746 110.346 105.797 1.00 35.49 445 PHE A N 1
ATOM 1356 C CA . PHE A 1 445 ? 118.433 109.121 105.063 1.00 35.49 445 PHE A CA 1
ATOM 1357 C C . PHE A 1 445 ? 117.070 108.623 105.529 1.00 35.49 445 PHE A C 1
ATOM 1358 O O . PHE A 1 445 ? 116.957 107.977 106.573 1.00 35.49 445 PHE A O 1
ATOM 1366 N N . GLN A 1 446 ? 116.028 108.921 104.751 1.00 34.68 446 GLN A N 1
ATOM 1367 C CA . GLN A 1 446 ? 114.670 108.607 105.185 1.00 34.68 446 GLN A CA 1
ATOM 1368 C C . GLN A 1 446 ? 114.417 107.103 105.197 1.00 34.68 446 GLN A C 1
ATOM 1369 O O . GLN A 1 446 ? 113.930 106.555 106.192 1.00 34.68 446 GLN A O 1
ATOM 1375 N N . PHE A 1 447 ? 114.744 106.415 104.104 1.00 32.98 447 PHE A N 1
ATOM 1376 C CA . PHE A 1 447 ? 114.560 104.965 104.010 1.00 32.98 447 PHE A CA 1
ATOM 1377 C C . PHE A 1 447 ? 115.754 104.405 103.245 1.00 32.98 447 PHE A C 1
ATOM 1378 O O . PHE A 1 447 ? 115.739 104.368 102.013 1.00 32.98 447 PHE A O 1
ATOM 1386 N N . CYS A 1 448 ? 116.776 103.956 103.965 1.00 35.58 448 CYS A N 1
ATOM 1387 C CA . CYS A 1 448 ? 118.000 103.509 103.319 1.00 35.58 448 CYS A CA 1
ATOM 1388 C C . CYS A 1 448 ? 118.450 102.185 103.918 1.00 35.58 448 CYS A C 1
ATOM 1389 O O . CYS A 1 448 ? 117.954 101.740 104.955 1.00 35.58 448 CYS A O 1
ATOM 1392 N N . ASN A 1 449 ? 119.402 101.553 103.235 1.00 37.22 449 ASN A N 1
ATOM 1393 C CA . ASN A 1 449 ? 119.950 100.261 103.627 1.00 37.22 449 ASN A CA 1
ATOM 1394 C C . ASN A 1 449 ? 121.466 100.366 103.585 1.00 37.22 449 ASN A C 1
ATOM 1395 O O . ASN A 1 449 ? 122.048 100.523 102.508 1.00 37.22 449 ASN A O 1
ATOM 1400 N N . PHE A 1 450 ? 122.101 100.281 104.749 1.00 35.81 450 PHE A N 1
ATOM 1401 C CA . PHE A 1 450 ? 123.552 100.398 104.872 1.00 35.81 450 PHE A CA 1
ATOM 1402 C C . PHE A 1 450 ? 124.101 99.014 105.191 1.00 35.81 450 PHE A C 1
ATOM 1403 O O . PHE A 1 450 ? 123.926 98.508 106.302 1.00 35.81 450 PHE A O 1
ATOM 1411 N N . ASN A 1 451 ? 124.770 98.406 104.215 1.00 36.61 451 ASN A N 1
ATOM 1412 C CA . ASN A 1 451 ? 125.196 97.019 104.310 1.00 36.61 451 ASN A CA 1
ATOM 1413 C C . ASN A 1 451 ? 126.657 96.881 103.906 1.00 36.61 451 ASN A C 1
ATOM 1414 O O . ASN A 1 451 ? 127.122 97.551 102.980 1.00 36.61 451 ASN A O 1
ATOM 1419 N N . GLN A 1 452 ? 127.372 96.007 104.612 1.00 36.17 452 GLN A N 1
ATOM 1420 C CA . GLN A 1 452 ? 128.740 95.594 104.308 1.00 36.17 452 GLN A CA 1
ATOM 1421 C C . GLN A 1 452 ? 129.723 96.756 104.219 1.00 36.17 452 GLN A C 1
ATOM 1422 O O . GLN A 1 452 ? 130.824 96.586 103.684 1.00 36.17 452 GLN A O 1
ATOM 1428 N N . ASN A 1 453 ? 129.363 97.929 104.729 1.00 36.63 453 ASN A N 1
ATOM 1429 C CA . ASN A 1 453 ? 130.287 99.049 104.746 1.00 36.63 453 ASN A CA 1
ATOM 1430 C C . ASN A 1 453 ? 131.302 98.884 105.875 1.00 36.63 453 ASN A C 1
ATOM 1431 O O . ASN A 1 453 ? 131.270 97.923 106.648 1.00 36.63 453 ASN A O 1
ATOM 1436 N N . ASN A 1 454 ? 132.223 99.845 105.960 1.00 40.03 454 ASN A N 1
ATOM 1437 C CA . ASN A 1 454 ? 133.079 99.938 107.136 1.00 40.03 454 ASN A CA 1
ATOM 1438 C C . ASN A 1 454 ? 132.480 100.861 108.190 1.00 40.03 454 ASN A C 1
ATOM 1439 O O . ASN A 1 454 ? 132.792 100.725 109.376 1.00 40.03 454 ASN A O 1
ATOM 1444 N N . ILE A 1 455 ? 131.633 101.803 107.783 1.00 37.45 455 ILE A N 1
ATOM 1445 C CA . ILE A 1 455 ? 130.915 102.675 108.706 1.00 37.45 455 ILE A CA 1
ATOM 1446 C C . ILE A 1 455 ? 129.512 102.882 108.154 1.00 37.45 455 ILE A C 1
ATOM 1447 O O . ILE A 1 455 ? 129.350 103.395 107.042 1.00 37.45 455 ILE A O 1
ATOM 1452 N N . GLY A 1 456 ? 128.502 102.477 108.926 1.00 37.84 456 GLY A N 1
ATOM 1453 C CA . GLY A 1 456 ? 127.137 102.517 108.429 1.00 37.84 456 GLY A CA 1
ATOM 1454 C C . GLY A 1 456 ? 126.641 103.921 108.146 1.00 37.84 456 GLY A C 1
ATOM 1455 O O . GLY A 1 456 ? 126.031 104.170 107.105 1.00 37.84 456 GLY A O 1
ATOM 1456 N N . ILE A 1 457 ? 126.875 104.850 109.070 1.00 36.78 457 ILE A N 1
ATOM 1457 C CA . ILE A 1 457 ? 126.533 106.258 108.883 1.00 36.78 457 ILE A CA 1
ATOM 1458 C C . ILE A 1 457 ? 127.654 107.097 109.478 1.00 36.78 457 ILE A C 1
ATOM 1459 O O . ILE A 1 457 ? 128.154 106.801 110.566 1.00 36.78 457 ILE A O 1
ATOM 1464 N N . TYR A 1 458 ? 128.049 108.146 108.761 1.00 39.02 458 TYR A N 1
ATOM 1465 C CA . TYR A 1 458 ? 129.195 108.967 109.139 1.00 39.02 458 TYR A CA 1
ATOM 1466 C C . TYR A 1 458 ? 128.795 110.429 109.273 1.00 39.02 458 TYR A C 1
ATOM 1467 O O . TYR A 1 458 ? 128.427 111.069 108.282 1.00 39.02 458 TYR A O 1
ATOM 1476 N N . ASN A 1 459 ? 128.880 110.951 110.498 1.00 39.17 459 ASN A N 1
ATOM 1477 C CA . ASN A 1 459 ? 128.934 112.391 110.759 1.00 39.17 459 ASN A CA 1
ATOM 1478 C C . ASN A 1 459 ? 127.769 113.149 110.127 1.00 39.17 459 ASN A C 1
ATOM 1479 O O . ASN A 1 459 ? 127.945 114.233 109.568 1.00 39.17 459 ASN A O 1
ATOM 1484 N N . THR A 1 460 ? 126.570 112.585 110.212 1.00 38.20 460 THR A N 1
ATOM 1485 C CA . THR A 1 460 ? 125.391 113.306 109.756 1.00 38.20 460 THR A CA 1
ATOM 1486 C C . THR A 1 460 ? 125.023 114.394 110.757 1.00 38.20 460 THR A C 1
ATOM 1487 O O . THR A 1 460 ? 125.017 114.169 111.970 1.00 38.20 460 THR A O 1
ATOM 1491 N N . VAL A 1 461 ? 124.720 115.582 110.241 1.00 39.24 461 VAL A N 1
ATOM 1492 C CA . VAL A 1 461 ? 124.411 116.751 111.056 1.00 39.24 461 VAL A CA 1
ATOM 1493 C C . VAL A 1 461 ? 122.992 117.195 110.738 1.00 39.24 461 VAL A C 1
ATOM 1494 O O . VAL A 1 461 ? 122.612 117.270 109.564 1.00 39.24 461 VAL A O 1
ATOM 1498 N N . ASP A 1 462 ? 122.214 117.486 111.784 1.00 40.22 462 ASP A N 1
ATOM 1499 C CA . ASP A 1 462 ? 120.823 117.918 111.643 1.00 40.22 462 ASP A CA 1
ATOM 1500 C C . ASP A 1 462 ? 120.008 116.900 110.850 1.00 40.22 462 ASP A C 1
ATOM 1501 O O . ASP A 1 462 ? 119.180 117.257 110.011 1.00 40.22 462 ASP A O 1
ATOM 1506 N N . GLY A 1 463 ? 120.244 115.621 111.119 1.00 38.81 463 GLY A N 1
ATOM 1507 C CA . GLY A 1 463 ? 119.629 114.544 110.361 1.00 38.81 463 GLY A CA 1
ATOM 1508 C C . GLY A 1 463 ? 118.367 114.025 111.027 1.00 38.81 463 GLY A C 1
ATOM 1509 O O . GLY A 1 463 ? 118.287 113.939 112.252 1.00 38.81 463 GLY A O 1
ATOM 1510 N N . ASN A 1 464 ? 117.386 113.673 110.201 1.00 37.43 464 ASN A N 1
ATOM 1511 C CA . ASN A 1 464 ? 116.134 113.071 110.653 1.00 37.43 464 ASN A CA 1
ATOM 1512 C C . ASN A 1 464 ? 115.918 111.809 109.826 1.00 37.43 464 ASN A C 1
ATOM 1513 O O . ASN A 1 464 ? 115.342 111.863 108.735 1.00 37.43 464 ASN A O 1
ATOM 1518 N N . HIS A 1 465 ? 116.379 110.675 110.347 1.00 35.15 465 HIS A N 1
ATOM 1519 C CA . HIS A 1 465 ? 116.396 109.412 109.627 1.00 35.15 465 HIS A CA 1
ATOM 1520 C C . HIS A 1 465 ? 115.148 108.628 110.009 1.00 35.15 465 HIS A C 1
ATOM 1521 O O . HIS A 1 465 ? 114.976 108.263 111.176 1.00 35.15 465 HIS A O 1
ATOM 1528 N N . ILE A 1 466 ? 114.282 108.366 109.032 1.00 35.38 466 ILE A N 1
ATOM 1529 C CA . ILE A 1 466 ? 112.965 107.819 109.343 1.00 35.38 466 ILE A CA 1
ATOM 1530 C C . ILE A 1 466 ? 113.039 106.314 109.569 1.00 35.38 466 ILE A C 1
ATOM 1531 O O . ILE A 1 466 ? 112.740 105.817 110.661 1.00 35.38 466 ILE A O 1
ATOM 1536 N N . GLY A 1 467 ? 113.438 105.565 108.546 1.00 34.48 467 GLY A N 1
ATOM 1537 C CA . GLY A 1 467 ? 113.350 104.121 108.621 1.00 34.48 467 GLY A CA 1
ATOM 1538 C C . GLY A 1 467 ? 114.536 103.365 108.063 1.00 34.48 467 GLY A C 1
ATOM 1539 O O . GLY A 1 467 ? 114.357 102.302 107.460 1.00 34.48 467 GLY A O 1
ATOM 1540 N N . CYS A 1 468 ? 115.737 103.808 108.375 1.00 35.57 468 CYS A N 1
ATOM 1541 C CA . CYS A 1 468 ? 116.935 103.204 107.833 1.00 35.57 468 CYS A CA 1
ATOM 1542 C C . CYS A 1 468 ? 117.160 101.820 108.297 1.00 35.57 468 CYS A C 1
ATOM 1543 O O . CYS A 1 468 ? 116.510 101.358 109.188 1.00 35.57 468 CYS A O 1
ATOM 1546 N N . THR A 1 469 ? 118.014 101.105 107.595 1.00 36.18 469 THR A N 1
ATOM 1547 C CA . THR A 1 469 ? 118.353 99.762 108.052 1.00 36.18 469 THR A CA 1
ATOM 1548 C C . THR A 1 469 ? 119.862 99.590 107.992 1.00 36.18 469 THR A C 1
ATOM 1549 O O . THR A 1 469 ? 120.466 99.761 106.928 1.00 36.18 469 THR A O 1
ATOM 1553 N N . ILE A 1 470 ? 120.462 99.249 109.126 1.00 35.64 470 ILE A N 1
ATOM 1554 C CA . ILE A 1 470 ? 121.899 99.038 109.233 1.00 35.64 470 ILE A CA 1
ATOM 1555 C C . ILE A 1 470 ? 122.132 97.542 109.390 1.00 35.64 470 ILE A C 1
ATOM 1556 O O . ILE A 1 470 ? 121.845 96.964 110.445 1.00 35.64 470 ILE A O 1
ATOM 1561 N N . ASN A 1 471 ? 122.650 96.915 108.340 1.00 37.59 471 ASN A N 1
ATOM 1562 C CA . ASN A 1 471 ? 122.890 95.480 108.318 1.00 37.59 471 ASN A CA 1
ATOM 1563 C C . ASN A 1 471 ? 124.304 95.201 108.828 1.00 37.59 471 ASN A C 1
ATOM 1564 O O . ASN A 1 471 ? 124.947 96.073 109.418 1.00 37.59 471 ASN A O 1
ATOM 1569 N N . ALA A 1 472 ? 124.797 93.982 108.616 1.00 37.83 472 ALA A N 1
ATOM 1570 C CA . ALA A 1 472 ? 126.126 93.614 109.084 1.00 37.83 472 ALA A CA 1
ATOM 1571 C C . ALA A 1 472 ? 127.191 94.441 108.379 1.00 37.83 472 ALA A C 1
ATOM 1572 O O . ALA A 1 472 ? 127.511 94.194 107.213 1.00 37.83 472 ALA A O 1
ATOM 1574 N N . ASN A 1 473 ? 127.748 95.419 109.084 1.00 37.74 473 ASN A N 1
ATOM 1575 C CA . ASN A 1 473 ? 128.795 96.280 108.558 1.00 37.74 473 ASN A CA 1
ATOM 1576 C C . ASN A 1 473 ? 130.116 95.947 109.232 1.00 37.74 473 ASN A C 1
ATOM 1577 O O . ASN A 1 473 ? 130.170 95.754 110.450 1.00 37.74 473 ASN A O 1
ATOM 1582 N N . LYS A 1 474 ? 131.178 95.882 108.437 1.00 41.51 474 LYS A N 1
ATOM 1583 C CA . LYS A 1 474 ? 132.512 95.795 109.008 1.00 41.51 474 LYS A CA 1
ATOM 1584 C C . LYS A 1 474 ? 132.789 97.044 109.836 1.00 41.51 474 LYS A C 1
ATOM 1585 O O . LYS A 1 474 ? 132.207 98.105 109.607 1.00 41.51 474 LYS A O 1
ATOM 1591 N N . SER A 1 475 ? 133.576 96.966 110.888 1.00 42.76 475 SER A N 1
ATOM 1592 C CA . SER A 1 475 ? 133.810 98.180 111.680 1.00 42.76 475 SER A CA 1
ATOM 1593 C C . SER A 1 475 ? 132.600 98.664 112.475 1.00 42.76 475 SER A C 1
ATOM 1594 O O . SER A 1 475 ? 131.641 97.941 112.627 1.00 42.76 475 SER A O 1
ATOM 1597 N N . HIS A 1 476 ? 132.601 99.929 112.881 1.00 42.19 476 HIS A N 1
ATOM 1598 C CA . HIS A 1 476 ? 131.580 100.466 113.800 1.00 42.19 476 HIS A CA 1
ATOM 1599 C C . HIS A 1 476 ? 130.139 100.479 113.466 1.00 42.19 476 HIS A C 1
ATOM 1600 O O . HIS A 1 476 ? 129.304 100.187 114.281 1.00 42.19 476 HIS A O 1
ATOM 1607 N N . GLY A 1 477 ? 129.827 100.808 112.268 1.00 38.23 477 GLY A N 1
ATOM 1608 C CA . GLY A 1 477 ? 128.421 100.931 111.924 1.00 38.23 477 GLY A CA 1
ATOM 1609 C C . GLY A 1 477 ? 127.998 102.393 111.894 1.00 38.23 477 GLY A C 1
ATOM 1610 O O . GLY A 1 477 ? 128.598 103.201 111.191 1.00 38.23 477 GLY A O 1
ATOM 1611 N N . VAL A 1 478 ? 126.966 102.728 112.664 1.00 36.03 478 VAL A N 1
ATOM 1612 C CA . VAL A 1 478 ? 126.573 104.127 112.789 1.00 36.03 478 VAL A CA 1
ATOM 1613 C C . VAL A 1 478 ? 127.516 104.806 113.772 1.00 36.03 478 VAL A C 1
ATOM 1614 O O . VAL A 1 478 ? 127.473 104.544 114.979 1.00 36.03 478 VAL A O 1
ATOM 1618 N N . MET A 1 479 ? 128.383 105.676 113.260 1.00 36.56 479 MET A N 1
ATOM 1619 C CA . MET A 1 479 ? 129.353 106.367 114.096 1.00 36.56 479 MET A CA 1
ATOM 1620 C C . MET A 1 479 ? 129.258 107.865 113.863 1.00 36.56 479 MET A C 1
ATOM 1621 O O . MET A 1 479 ? 129.266 108.323 112.717 1.00 36.56 479 MET A O 1
ATOM 1626 N N . LEU A 1 480 ? 129.175 108.621 114.953 1.00 34.78 480 LEU A N 1
ATOM 1627 C CA . LEU A 1 480 ? 129.127 110.073 114.918 1.00 34.78 480 LEU A CA 1
ATOM 1628 C C . LEU A 1 480 ? 130.256 110.630 115.771 1.00 34.78 480 LEU A C 1
ATOM 1629 O O . LEU A 1 480 ? 130.579 110.077 116.827 1.00 34.78 480 LEU A O 1
ATOM 1634 N N . GLU A 1 481 ? 130.856 111.720 115.311 1.00 37.47 481 GLU A N 1
ATOM 1635 C CA . GLU A 1 481 ? 131.952 112.368 116.015 1.00 37.47 481 GLU A CA 1
ATOM 1636 C C . GLU A 1 481 ? 131.515 113.767 116.445 1.00 37.47 481 GLU A C 1
ATOM 1637 O O . GLU A 1 481 ? 130.348 114.146 116.308 1.00 37.47 481 GLU A O 1
ATOM 1643 N N . THR A 1 482 ? 132.479 114.474 117.000 1.00 39.18 482 THR A N 1
ATOM 1644 C CA . THR A 1 482 ? 132.250 115.766 117.564 1.00 39.18 482 THR A CA 1
ATOM 1645 C C . THR A 1 482 ? 131.754 116.720 116.545 1.00 39.18 482 THR A C 1
ATOM 1646 O O . THR A 1 482 ? 132.237 116.760 115.455 1.00 39.18 482 THR A O 1
ATOM 1650 N N . GLY A 1 483 ? 130.791 117.524 116.933 1.00 40.58 483 GLY A N 1
ATOM 1651 C CA . GLY A 1 483 ? 130.218 118.499 116.044 1.00 40.58 483 GLY A CA 1
ATOM 1652 C C . GLY A 1 483 ? 128.988 118.064 115.293 1.00 40.58 483 GLY A C 1
ATOM 1653 O O . GLY A 1 483 ? 128.337 118.899 114.699 1.00 40.58 483 GLY A O 1
ATOM 1654 N N . ALA A 1 484 ? 128.860 116.743 115.173 1.00 41.08 484 ALA A N 1
ATOM 1655 C CA . ALA A 1 484 ? 127.765 116.133 114.449 1.00 41.08 484 ALA A CA 1
ATOM 1656 C C . ALA A 1 484 ? 126.603 116.147 115.371 1.00 41.08 484 ALA A C 1
ATOM 1657 O O . ALA A 1 484 ? 125.853 115.205 115.474 1.00 41.08 484 ALA A O 1
ATOM 1659 N N . ASN A 1 485 ? 126.483 117.326 115.969 1.00 44.87 485 ASN A N 1
ATOM 1660 C CA . ASN A 1 485 ? 125.447 117.677 116.895 1.00 44.87 485 ASN A CA 1
ATOM 1661 C C . ASN A 1 485 ? 124.137 117.669 116.149 1.00 44.87 485 ASN A C 1
ATOM 1662 O O . ASN A 1 485 ? 123.982 118.254 115.082 1.00 44.87 485 ASN A O 1
ATOM 1667 N N . SER A 1 486 ? 123.205 116.973 116.757 1.00 41.45 486 SER A N 1
ATOM 1668 C CA . SER A 1 486 ? 121.827 116.777 116.301 1.00 41.45 486 SER A CA 1
ATOM 1669 C C . SER A 1 486 ? 121.755 115.525 115.467 1.00 41.45 486 SER A C 1
ATOM 1670 O O . SER A 1 486 ? 122.667 115.162 114.737 1.00 41.45 486 SER A O 1
ATOM 1673 N N . ASN A 1 487 ? 120.643 114.852 115.583 1.00 36.71 487 ASN A N 1
ATOM 1674 C CA . ASN A 1 487 ? 120.411 113.627 114.830 1.00 36.71 487 ASN A CA 1
ATOM 1675 C C . ASN A 1 487 ? 119.293 112.849 115.503 1.00 36.71 487 ASN A C 1
ATOM 1676 O O . ASN A 1 487 ? 119.309 112.668 116.723 1.00 36.71 487 ASN A O 1
ATOM 1681 N N . THR A 1 488 ? 118.326 112.399 114.708 1.00 36.20 488 THR A N 1
ATOM 1682 C CA . THR A 1 488 ? 117.209 111.598 115.193 1.00 36.20 488 THR A CA 1
ATOM 1683 C C . THR A 1 488 ? 117.110 110.350 114.332 1.00 36.20 488 THR A C 1
ATOM 1684 O O . THR A 1 488 ? 117.161 110.442 113.103 1.00 36.20 488 THR A O 1
ATOM 1688 N N . PHE A 1 489 ? 116.988 109.192 114.973 1.00 34.56 489 PHE A N 1
ATOM 1689 C CA . PHE A 1 489 ? 116.849 107.904 114.295 1.00 34.56 489 PHE A CA 1
ATOM 1690 C C . PHE A 1 489 ? 115.534 107.290 114.768 1.00 34.56 489 PHE A C 1
ATOM 1691 O O . PHE A 1 489 ? 115.489 106.586 115.779 1.00 34.56 489 PHE A O 1
ATOM 1699 N N . THR A 1 490 ? 114.458 107.561 114.026 1.00 35.83 490 THR A N 1
ATOM 1700 C CA . THR A 1 490 ? 113.122 107.202 114.494 1.00 35.83 490 THR A CA 1
ATOM 1701 C C . THR A 1 490 ? 112.925 105.690 114.551 1.00 35.83 490 THR A C 1
ATOM 1702 O O . THR A 1 490 ? 112.503 105.151 115.580 1.00 35.83 490 THR A O 1
ATOM 1706 N N . ASN A 1 491 ? 113.229 104.983 113.458 1.00 35.75 491 ASN A N 1
ATOM 1707 C CA . ASN A 1 491 ? 112.903 103.563 113.399 1.00 35.75 491 ASN A CA 1
ATOM 1708 C C . ASN A 1 491 ? 114.019 102.715 112.798 1.00 35.75 491 ASN A C 1
ATOM 1709 O O . ASN A 1 491 ? 113.749 101.604 112.328 1.00 35.75 491 ASN A O 1
ATOM 1714 N N . CYS A 1 492 ? 115.248 103.167 112.898 1.00 37.64 492 CYS A N 1
ATOM 1715 C CA . CYS A 1 492 ? 116.339 102.414 112.350 1.00 37.64 492 CYS A CA 1
ATOM 1716 C C . CYS A 1 492 ? 116.518 101.114 113.043 1.00 37.64 492 CYS A C 1
ATOM 1717 O O . CYS A 1 492 ? 116.144 100.970 114.178 1.00 37.64 492 CYS A O 1
ATOM 1720 N N . ARG A 1 493 ? 117.049 100.141 112.333 1.00 37.81 493 ARG A N 1
ATOM 1721 C CA . ARG A 1 493 ? 117.353 98.857 112.949 1.00 37.81 493 ARG A CA 1
ATOM 1722 C C . ARG A 1 493 ? 118.809 98.506 112.685 1.00 37.81 493 ARG A C 1
ATOM 1723 O O . ARG A 1 493 ? 119.295 98.673 111.562 1.00 37.81 493 ARG A O 1
ATOM 1731 N N . ASN A 1 494 ? 119.502 98.024 113.714 1.00 37.12 494 ASN A N 1
ATOM 1732 C CA . ASN A 1 494 ? 120.907 97.651 113.611 1.00 37.12 494 ASN A CA 1
ATOM 1733 C C . ASN A 1 494 ? 121.045 96.138 113.691 1.00 37.12 494 ASN A C 1
ATOM 1734 O O . ASN A 1 494 ? 120.654 95.525 114.689 1.00 37.12 494 ASN A O 1
ATOM 1739 N N . GLU A 1 495 ? 121.602 95.548 112.642 1.00 41.13 495 GLU A N 1
ATOM 1740 C CA . GLU A 1 495 ? 121.832 94.114 112.557 1.00 41.13 495 GLU A CA 1
ATOM 1741 C C . GLU A 1 495 ? 123.239 93.799 113.068 1.00 41.13 495 GLU A C 1
ATOM 1742 O O . GLU A 1 495 ? 123.877 94.632 113.717 1.00 41.13 495 GLU A O 1
ATOM 1748 N N . TRP A 1 496 ? 123.735 92.594 112.791 1.00 44.62 496 TRP A N 1
ATOM 1749 C CA . TRP A 1 496 ? 124.973 92.122 113.397 1.00 44.62 496 TRP A CA 1
ATOM 1750 C C . TRP A 1 496 ? 126.180 92.888 112.870 1.00 44.62 496 TRP A C 1
ATOM 1751 O O . TRP A 1 496 ? 126.955 92.355 112.070 1.00 44.62 496 TRP A O 1
ATOM 1762 N N . ASN A 1 497 ? 126.354 94.130 113.315 1.00 40.15 497 ASN A N 1
ATOM 1763 C CA . ASN A 1 497 ? 127.503 94.920 112.893 1.00 40.15 497 ASN A CA 1
ATOM 1764 C C . ASN A 1 497 ? 128.786 94.332 113.461 1.00 40.15 497 ASN A C 1
ATOM 1765 O O . ASN A 1 497 ? 128.893 94.095 114.667 1.00 40.15 497 ASN A O 1
ATOM 1770 N N . GLU A 1 498 ? 129.768 94.101 112.589 1.00 43.76 498 GLU A N 1
ATOM 1771 C CA . GLU A 1 498 ? 131.064 93.564 113.004 1.00 43.76 498 GLU A CA 1
ATOM 1772 C C . GLU A 1 498 ? 131.905 94.681 113.625 1.00 43.76 498 GLU A C 1
ATOM 1773 O O . GLU A 1 498 ? 132.936 95.104 113.100 1.00 43.76 498 GLU A O 1
ATOM 1779 N N . GLY A 1 499 ? 131.446 95.152 114.781 1.00 43.23 499 GLY A N 1
ATOM 1780 C CA . GLY A 1 499 ? 132.139 96.226 115.464 1.00 43.23 499 GLY A CA 1
ATOM 1781 C C . GLY A 1 499 ? 131.382 96.845 116.620 1.00 43.23 499 GLY A C 1
ATOM 1782 O O . GLY A 1 499 ? 130.885 96.139 117.501 1.00 43.23 499 GLY A O 1
ATOM 1783 N N . ASP A 1 500 ? 131.291 98.173 116.623 1.00 41.32 500 ASP A N 1
ATOM 1784 C CA . ASP A 1 500 ? 130.790 98.927 117.763 1.00 41.32 500 ASP A CA 1
ATOM 1785 C C . ASP A 1 500 ? 129.317 99.295 117.653 1.00 41.32 500 ASP A C 1
ATOM 1786 O O . ASP A 1 500 ? 128.752 99.803 118.626 1.00 41.32 500 ASP A O 1
ATOM 1791 N N . ASN A 1 501 ? 128.687 99.060 116.505 1.00 38.49 501 ASN A N 1
ATOM 1792 C CA . ASN A 1 501 ? 127.270 99.385 116.279 1.00 38.49 501 ASN A CA 1
ATOM 1793 C C . ASN A 1 501 ? 127.098 100.884 116.524 1.00 38.49 501 ASN A C 1
ATOM 1794 O O . ASN A 1 501 ? 127.790 101.683 115.873 1.00 38.49 501 ASN A O 1
ATOM 1799 N N . TRP A 1 502 ? 126.209 101.313 117.420 1.00 35.69 502 TRP A N 1
ATOM 1800 C CA . TRP A 1 502 ? 126.071 102.736 117.708 1.00 35.69 502 TRP A CA 1
ATOM 1801 C C . TRP A 1 502 ? 127.315 103.271 118.406 1.00 35.69 502 TRP A C 1
ATOM 1802 O O . TRP A 1 502 ? 127.745 102.749 119.438 1.00 35.69 502 TRP A O 1
ATOM 1813 N N . ASN A 1 503 ? 127.870 104.349 117.859 1.00 35.99 503 ASN A N 1
ATOM 1814 C CA . ASN A 1 503 ? 129.101 104.932 118.386 1.00 35.99 503 ASN A CA 1
ATOM 1815 C C . ASN A 1 503 ? 128.989 106.447 118.295 1.00 35.99 503 ASN A C 1
ATOM 1816 O O . ASN A 1 503 ? 128.955 106.998 117.192 1.00 35.99 503 ASN A O 1
ATOM 1821 N N . PHE A 1 504 ? 128.933 107.119 119.442 1.00 34.71 504 PHE A N 1
ATOM 1822 C CA . PHE A 1 504 ? 128.920 108.574 119.505 1.00 34.71 504 PHE A CA 1
ATOM 1823 C C . PHE A 1 504 ? 130.083 109.031 120.370 1.00 34.71 504 PHE A C 1
ATOM 1824 O O . PHE A 1 504 ? 130.325 108.460 121.437 1.00 34.71 504 PHE A O 1
ATOM 1832 N N . TYR A 1 505 ? 130.803 110.056 119.915 1.00 37.83 505 TYR A N 1
ATOM 1833 C CA . TYR A 1 505 ? 131.945 110.569 120.659 1.00 37.83 505 TYR A CA 1
ATOM 1834 C C . TYR A 1 505 ? 131.731 111.996 121.146 1.00 37.83 505 TYR A C 1
ATOM 1835 O O . TYR A 1 505 ? 131.870 112.265 122.340 1.00 37.83 505 TYR A O 1
ATOM 1844 N N . GLY A 1 506 ? 131.403 112.926 120.256 1.00 39.39 506 GLY A N 1
ATOM 1845 C CA . GLY A 1 506 ? 131.267 114.312 120.660 1.00 39.39 506 GLY A CA 1
ATOM 1846 C C . GLY A 1 506 ? 130.010 114.984 120.151 1.00 39.39 506 GLY A C 1
ATOM 1847 O O . GLY A 1 506 ? 129.840 116.196 120.311 1.00 39.39 506 GLY A O 1
ATOM 1848 N N . ALA A 1 507 ? 129.078 114.143 119.736 1.00 40.72 507 ALA A N 1
ATOM 1849 C CA . ALA A 1 507 ? 127.812 114.594 119.248 1.00 40.72 507 ALA A CA 1
ATOM 1850 C C . ALA A 1 507 ? 127.062 115.221 120.405 1.00 40.72 507 ALA A C 1
ATOM 1851 O O . ALA A 1 507 ? 126.813 114.569 121.396 1.00 40.72 507 ALA A O 1
ATOM 1853 N N . THR A 1 508 ? 126.661 116.477 120.270 1.00 43.18 508 THR A N 1
ATOM 1854 C CA . THR A 1 508 ? 125.919 117.139 121.334 1.00 43.18 508 THR A CA 1
ATOM 1855 C C . THR A 1 508 ? 124.576 116.526 121.515 1.00 43.18 508 THR A C 1
ATOM 1856 O O . THR A 1 508 ? 124.081 116.427 122.620 1.00 43.18 508 THR A O 1
ATOM 1860 N N . SER A 1 509 ? 123.948 116.144 120.428 1.00 41.46 509 SER A N 1
ATOM 1861 C CA . SER A 1 509 ? 122.647 115.547 120.585 1.00 41.46 509 SER A CA 1
ATOM 1862 C C . SER A 1 509 ? 122.454 114.273 119.793 1.00 41.46 509 SER A C 1
ATOM 1863 O O . SER A 1 509 ? 123.176 113.938 118.864 1.00 41.46 509 SER A O 1
ATOM 1866 N N . ILE A 1 510 ? 121.514 113.498 120.249 1.00 36.00 510 ILE A N 1
ATOM 1867 C CA . ILE A 1 510 ? 121.189 112.281 119.517 1.00 36.00 510 ILE A CA 1
ATOM 1868 C C . ILE A 1 510 ? 119.996 111.638 120.204 1.00 36.00 510 ILE A C 1
ATOM 1869 O O . ILE A 1 510 ? 119.900 111.654 121.436 1.00 36.00 510 ILE A O 1
ATOM 1874 N N . GLN A 1 511 ? 119.083 111.078 119.415 1.00 35.42 511 GLN A N 1
ATOM 1875 C CA . GLN A 1 511 ? 117.950 110.361 119.987 1.00 35.42 511 GLN A CA 1
ATOM 1876 C C . GLN A 1 511 ? 117.519 109.244 119.048 1.00 35.42 511 GLN A C 1
ATOM 1877 O O . GLN A 1 511 ? 117.149 109.496 117.898 1.00 35.42 511 GLN A O 1
ATOM 1883 N N . VAL A 1 512 ? 117.603 108.010 119.536 1.00 33.97 512 VAL A N 1
ATOM 1884 C CA . VAL A 1 512 ? 117.154 106.827 118.812 1.00 33.97 512 VAL A CA 1
ATOM 1885 C C . VAL A 1 512 ? 115.806 106.451 119.415 1.00 33.97 512 VAL A C 1
ATOM 1886 O O . VAL A 1 512 ? 115.705 106.180 120.614 1.00 33.97 512 VAL A O 1
ATOM 1890 N N . ILE A 1 513 ? 114.761 106.427 118.587 1.00 34.15 513 ILE A N 1
ATOM 1891 C CA . ILE A 1 513 ? 113.410 106.453 119.136 1.00 34.15 513 ILE A CA 1
ATOM 1892 C C . ILE A 1 513 ? 112.884 105.047 119.402 1.00 34.15 513 ILE A C 1
ATOM 1893 O O . ILE A 1 513 ? 112.604 104.690 120.552 1.00 34.15 513 ILE A O 1
ATOM 1898 N N . ASN A 1 514 ? 112.740 104.224 118.363 1.00 35.00 514 ASN A N 1
ATOM 1899 C CA . ASN A 1 514 ? 111.878 103.056 118.514 1.00 35.00 514 ASN A CA 1
ATOM 1900 C C . ASN A 1 514 ? 112.555 101.708 118.292 1.00 35.00 514 ASN A C 1
ATOM 1901 O O . ASN A 1 514 ? 112.442 100.814 119.135 1.00 35.00 514 ASN A O 1
ATOM 1906 N N . GLU A 1 515 ? 113.247 101.540 117.171 1.00 38.84 515 GLU A N 1
ATOM 1907 C CA . GLU A 1 515 ? 113.621 100.198 116.749 1.00 38.84 515 GLU A CA 1
ATOM 1908 C C . GLU A 1 515 ? 114.755 99.640 117.608 1.00 38.84 515 GLU A C 1
ATOM 1909 O O . GLU A 1 515 ? 115.459 100.366 118.315 1.00 38.84 515 GLU A O 1
ATOM 1915 N N . LEU A 1 516 ? 114.922 98.323 117.529 1.00 38.52 516 LEU A N 1
ATOM 1916 C CA . LEU A 1 516 ? 115.827 97.577 118.387 1.00 38.52 516 LEU A CA 1
ATOM 1917 C C . LEU A 1 516 ? 117.274 97.684 117.911 1.00 38.52 516 LEU A C 1
ATOM 1918 O O . LEU A 1 516 ? 117.565 98.115 116.793 1.00 38.52 516 LEU A O 1
ATOM 1923 N N . CYS A 1 517 ? 118.185 97.279 118.793 1.00 38.70 517 CYS A N 1
ATOM 1924 C CA . CYS A 1 517 ? 119.621 97.208 118.525 1.00 38.70 517 CYS A CA 1
ATOM 1925 C C . CYS A 1 517 ? 120.058 95.771 118.794 1.00 38.70 517 CYS A C 1
ATOM 1926 O O . CYS A 1 517 ? 120.287 95.385 119.942 1.00 38.70 517 CYS A O 1
ATOM 1929 N N . ASP A 1 518 ? 120.186 94.982 117.729 1.00 42.38 518 ASP A N 1
ATOM 1930 C CA . ASP A 1 518 ? 120.442 93.553 117.856 1.00 42.38 518 ASP A CA 1
ATOM 1931 C C . ASP A 1 518 ? 121.912 93.277 118.144 1.00 42.38 518 ASP A C 1
ATOM 1932 O O . ASP A 1 518 ? 122.658 94.188 118.518 1.00 42.38 518 ASP A O 1
ATOM 1937 N N . ARG A 1 519 ? 122.322 92.019 117.991 1.00 45.43 519 ARG A N 1
ATOM 1938 C CA . ARG A 1 519 ? 123.671 91.597 118.347 1.00 45.43 519 ARG A CA 1
ATOM 1939 C C . ARG A 1 519 ? 124.723 92.457 117.663 1.00 45.43 519 ARG A C 1
ATOM 1940 O O . ARG A 1 519 ? 124.624 92.766 116.474 1.00 45.43 519 ARG A O 1
ATOM 1948 N N . ALA A 1 520 ? 125.728 92.857 118.435 1.00 43.31 520 ALA A N 1
ATOM 1949 C CA . ALA A 1 520 ? 126.861 93.619 117.939 1.00 43.31 520 ALA A CA 1
ATOM 1950 C C . ALA A 1 520 ? 128.134 93.034 118.528 1.00 43.31 520 ALA A C 1
ATOM 1951 O O . ALA A 1 520 ? 128.113 92.388 119.578 1.00 43.31 520 ALA A O 1
ATOM 1953 N N . PHE A 1 521 ? 129.251 93.261 117.844 1.00 44.89 521 PHE A N 1
ATOM 1954 C CA . PHE A 1 521 ? 130.517 92.661 118.263 1.00 44.89 521 PHE A CA 1
ATOM 1955 C C . PHE A 1 521 ? 131.279 93.616 119.185 1.00 44.89 521 PHE A C 1
ATOM 1956 O O . PHE A 1 521 ? 132.411 94.022 118.925 1.00 44.89 521 PHE A O 1
ATOM 1964 N N . GLY A 1 522 ? 130.621 93.979 120.282 1.00 43.83 522 GLY A N 1
ATOM 1965 C CA . GLY A 1 522 ? 131.245 94.806 121.295 1.00 43.83 522 GLY A CA 1
ATOM 1966 C C . GLY A 1 522 ? 130.599 96.163 121.472 1.00 43.83 522 GLY A C 1
ATOM 1967 O O . GLY A 1 522 ? 130.617 96.986 120.552 1.00 43.83 522 GLY A O 1
ATOM 1968 N N . TYR A 1 523 ? 130.028 96.407 122.654 1.00 42.21 523 TYR A N 1
ATOM 1969 C CA . TYR A 1 523 ? 129.498 97.717 123.035 1.00 42.21 523 TYR A CA 1
ATOM 1970 C C . TYR A 1 523 ? 128.426 98.189 122.048 1.00 42.21 523 TYR A C 1
ATOM 1971 O O . TYR A 1 523 ? 128.607 99.151 121.302 1.00 42.21 523 TYR A O 1
ATOM 1980 N N . GLY A 1 524 ? 127.311 97.458 122.048 1.00 38.44 524 GLY A N 1
ATOM 1981 C CA . GLY A 1 524 ? 126.154 97.797 121.236 1.00 38.44 524 GLY A CA 1
ATOM 1982 C C . GLY A 1 524 ? 125.843 99.281 121.177 1.00 38.44 524 GLY A C 1
ATOM 1983 O O . GLY A 1 524 ? 125.417 99.792 120.138 1.00 38.44 524 GLY A O 1
ATOM 1984 N N . PHE A 1 525 ? 126.056 99.981 122.288 1.00 36.29 525 PHE A N 1
ATOM 1985 C CA . PHE A 1 525 ? 126.054 101.436 122.330 1.00 36.29 525 PHE A CA 1
ATOM 1986 C C . PHE A 1 525 ? 127.361 101.908 122.944 1.00 36.29 525 PHE A C 1
ATOM 1987 O O . PHE A 1 525 ? 127.809 101.358 123.953 1.00 36.29 525 PHE A O 1
ATOM 1995 N N . ARG A 1 526 ? 127.975 102.920 122.338 1.00 38.22 526 ARG A N 1
ATOM 1996 C CA . ARG A 1 526 ? 129.137 103.577 122.925 1.00 38.22 526 ARG A CA 1
ATOM 1997 C C . ARG A 1 526 ? 128.871 105.071 122.986 1.00 38.22 526 ARG A C 1
ATOM 1998 O O . ARG A 1 526 ? 128.588 105.695 121.958 1.00 38.22 526 ARG A O 1
ATOM 2006 N N . ILE A 1 527 ? 128.953 105.638 124.188 1.00 37.03 527 ILE A N 1
ATOM 2007 C CA . ILE A 1 527 ? 128.700 107.050 124.441 1.00 37.03 527 ILE A CA 1
ATOM 2008 C C . ILE A 1 527 ? 129.887 107.590 125.227 1.00 37.03 527 ILE A C 1
ATOM 2009 O O . ILE A 1 527 ? 130.166 107.115 126.335 1.00 37.03 527 ILE A O 1
ATOM 2014 N N . SER A 1 528 ? 130.580 108.582 124.663 1.00 37.86 528 SER A N 1
ATOM 2015 C CA . SER A 1 528 ? 131.834 109.067 125.233 1.00 37.86 528 SER A CA 1
ATOM 2016 C C . SER A 1 528 ? 131.725 110.484 125.778 1.00 37.86 528 SER A C 1
ATOM 2017 O O . SER A 1 528 ? 132.091 110.717 126.932 1.00 37.86 528 SER A O 1
ATOM 2020 N N . ASN A 1 529 ? 131.271 111.449 124.979 1.00 38.99 529 ASN A N 1
ATOM 2021 C CA . ASN A 1 529 ? 131.065 112.821 125.433 1.00 38.99 529 ASN A CA 1
ATOM 2022 C C . ASN A 1 529 ? 129.799 113.408 124.824 1.00 38.99 529 ASN A C 1
ATOM 2023 O O . ASN A 1 529 ? 129.721 114.614 124.580 1.00 38.99 529 ASN A O 1
ATOM 2028 N N . SER A 1 530 ? 128.835 112.582 124.531 1.00 38.76 530 SER A N 1
ATOM 2029 C CA . SER A 1 530 ? 127.697 113.117 123.871 1.00 38.76 530 SER A CA 1
ATOM 2030 C C . SER A 1 530 ? 126.439 112.840 124.597 1.00 38.76 530 SER A C 1
ATOM 2031 O O . SER A 1 530 ? 126.193 111.720 124.969 1.00 38.76 530 SER A O 1
ATOM 2034 N N . SER A 1 531 ? 125.618 113.864 124.768 1.00 38.59 531 SER A N 1
ATOM 2035 C CA . SER A 1 531 ? 124.337 113.692 125.408 1.00 38.59 531 SER A CA 1
ATOM 2036 C C . SER A 1 531 ? 123.494 112.900 124.448 1.00 38.59 531 SER A C 1
ATOM 2037 O O . SER A 1 531 ? 123.531 113.146 123.278 1.00 38.59 531 SER A O 1
ATOM 2040 N N . VAL A 1 532 ? 122.710 111.961 124.931 1.00 36.25 532 VAL A N 1
ATOM 2041 C CA . VAL A 1 532 ? 121.863 111.152 124.084 1.00 36.25 532 VAL A CA 1
ATOM 2042 C C . VAL A 1 532 ? 120.576 110.839 124.824 1.00 36.25 532 VAL A C 1
ATOM 2043 O O . VAL A 1 532 ? 120.425 111.162 125.976 1.00 36.25 532 VAL A O 1
ATOM 2047 N N . THR A 1 533 ? 119.608 110.304 124.122 1.00 36.96 533 THR A N 1
ATOM 2048 C CA . THR A 1 533 ? 118.364 109.804 124.691 1.00 36.96 533 THR A CA 1
ATOM 2049 C C . THR A 1 533 ? 117.887 108.607 123.881 1.00 36.96 533 THR A C 1
ATOM 2050 O O . THR A 1 533 ? 117.950 108.621 122.648 1.00 36.96 533 THR A O 1
ATOM 2054 N N . LEU A 1 534 ? 117.422 107.575 124.575 1.00 36.99 534 LEU A N 1
ATOM 2055 C CA . LEU A 1 534 ? 116.886 106.362 123.962 1.00 36.99 534 LEU A CA 1
ATOM 2056 C C . LEU A 1 534 ? 115.449 106.206 124.444 1.00 36.99 534 LEU A C 1
ATOM 2057 O O . LEU A 1 534 ? 115.205 105.962 125.628 1.00 36.99 534 LEU A O 1
ATOM 2062 N N . ILE A 1 535 ? 114.497 106.342 123.523 1.00 35.49 535 ILE A N 1
ATOM 2063 C CA . ILE A 1 535 ? 113.090 106.384 123.906 1.00 35.49 535 ILE A CA 1
ATOM 2064 C C . ILE A 1 535 ? 112.530 104.977 124.080 1.00 35.49 535 ILE A C 1
ATOM 2065 O O . ILE A 1 535 ? 111.988 104.634 125.136 1.00 35.49 535 ILE A O 1
ATOM 2070 N N . ASN A 1 536 ? 112.648 104.143 123.047 1.00 35.66 536 ASN A N 1
ATOM 2071 C CA . ASN A 1 536 ? 112.072 102.804 123.087 1.00 35.66 536 ASN A CA 1
ATOM 2072 C C . ASN A 1 536 ? 113.028 101.773 122.497 1.00 35.66 536 ASN A C 1
ATOM 2073 O O . ASN A 1 536 ? 112.593 100.744 121.970 1.00 35.66 536 ASN A O 1
ATOM 2078 N N . VAL A 1 537 ? 114.333 102.033 122.576 1.00 37.89 537 VAL A N 1
ATOM 2079 C CA . VAL A 1 537 ? 115.317 101.133 121.991 1.00 37.89 537 VAL A CA 1
ATOM 2080 C C . VAL A 1 537 ? 115.297 99.802 122.730 1.00 37.89 537 VAL A C 1
ATOM 2081 O O . VAL A 1 537 ? 115.304 99.758 123.966 1.00 37.89 537 VAL A O 1
ATOM 2085 N N . ASN A 1 538 ? 115.268 98.710 121.973 1.00 38.28 538 ASN A N 1
ATOM 2086 C CA . ASN A 1 538 ? 115.309 97.359 122.527 1.00 38.28 538 ASN A CA 1
ATOM 2087 C C . ASN A 1 538 ? 116.719 96.824 122.305 1.00 38.28 538 ASN A C 1
ATOM 2088 O O . ASN A 1 538 ? 117.019 96.254 121.254 1.00 38.28 538 ASN A O 1
ATOM 2093 N N . ILE A 1 539 ? 117.582 97.005 123.301 1.00 38.16 539 ILE A N 1
ATOM 2094 C CA . ILE A 1 539 ? 118.994 96.658 123.183 1.00 38.16 539 ILE A CA 1
ATOM 2095 C C . ILE A 1 539 ? 119.121 95.161 123.443 1.00 38.16 539 ILE A C 1
ATOM 2096 O O . ILE A 1 539 ? 119.131 94.714 124.588 1.00 38.16 539 ILE A O 1
ATOM 2101 N N . ARG A 1 540 ? 119.238 94.388 122.369 1.00 42.79 540 ARG A N 1
ATOM 2102 C CA . ARG A 1 540 ? 119.354 92.939 122.460 1.00 42.79 540 ARG A CA 1
ATOM 2103 C C . ARG A 1 540 ? 120.782 92.567 122.853 1.00 42.79 540 ARG A C 1
ATOM 2104 O O . ARG A 1 540 ? 121.564 93.402 123.315 1.00 42.79 540 ARG A O 1
ATOM 2112 N N . ARG A 1 541 ? 121.122 91.288 122.692 1.00 46.26 541 ARG A N 1
ATOM 2113 C CA . ARG A 1 541 ? 122.450 90.791 123.029 1.00 46.26 541 ARG A CA 1
ATOM 2114 C C . ARG A 1 541 ? 123.532 91.635 122.368 1.00 46.26 541 ARG A C 1
ATOM 2115 O O . ARG A 1 541 ? 123.302 92.292 121.350 1.00 46.26 541 ARG A O 1
ATOM 2123 N N . SER A 1 542 ? 124.719 91.628 122.964 1.00 45.42 542 SER A N 1
ATOM 2124 C CA . SER A 1 542 ? 125.810 92.463 122.481 1.00 45.42 542 SER A CA 1
ATOM 2125 C C . SER A 1 542 ? 127.131 91.838 122.900 1.00 45.42 542 SER A C 1
ATOM 2126 O O . SER A 1 542 ? 127.176 90.931 123.734 1.00 45.42 542 SER A O 1
ATOM 2129 N N . ALA A 1 543 ? 128.210 92.339 122.299 1.00 47.85 543 ALA A N 1
ATOM 2130 C CA . ALA A 1 543 ? 129.575 91.918 122.610 1.00 47.85 543 ALA A CA 1
ATOM 2131 C C . ALA A 1 543 ? 129.773 90.424 122.343 1.00 47.85 543 ALA A C 1
ATOM 2132 O O . ALA A 1 543 ? 130.111 89.641 123.233 1.00 47.85 543 ALA A O 1
ATOM 2134 N N . ARG A 1 544 ? 129.546 90.039 121.085 1.00 49.63 544 ARG A N 1
ATOM 2135 C CA . ARG A 1 544 ? 129.868 88.680 120.664 1.00 49.63 544 ARG A CA 1
ATOM 2136 C C . ARG A 1 544 ? 131.369 88.431 120.719 1.00 49.63 544 ARG A C 1
ATOM 2137 O O . ARG A 1 544 ? 131.817 87.378 121.187 1.00 49.63 544 ARG A O 1
ATOM 2145 N N . THR A 1 545 ? 132.160 89.391 120.250 1.00 48.12 545 THR A N 1
ATOM 2146 C CA . THR A 1 545 ? 133.618 89.314 120.278 1.00 48.12 545 THR A CA 1
ATOM 2147 C C . THR A 1 545 ? 134.110 90.358 121.274 1.00 48.12 545 THR A C 1
ATOM 2148 O O . THR A 1 545 ? 134.197 91.546 120.950 1.00 48.12 545 THR A O 1
ATOM 2152 N N . ALA A 1 546 ? 134.429 89.913 122.485 1.00 50.36 546 ALA A N 1
ATOM 2153 C CA . ALA A 1 546 ? 134.851 90.818 123.544 1.00 50.36 546 ALA A CA 1
ATOM 2154 C C . ALA A 1 546 ? 135.713 90.045 124.531 1.00 50.36 546 ALA A C 1
ATOM 2155 O O . ALA A 1 546 ? 135.806 88.817 124.480 1.00 50.36 546 ALA A O 1
ATOM 2157 N N . ALA A 1 547 ? 136.346 90.790 125.438 1.00 51.01 547 ALA A N 1
ATOM 2158 C CA . ALA A 1 547 ? 137.243 90.226 126.438 1.00 51.01 547 ALA A CA 1
ATOM 2159 C C . ALA A 1 547 ? 136.549 89.999 127.777 1.00 51.01 547 ALA A C 1
ATOM 2160 O O . ALA A 1 547 ? 137.183 90.123 128.831 1.00 51.01 547 ALA A O 1
ATOM 2162 N N . SER A 1 548 ? 135.253 89.679 127.750 1.00 50.49 548 SER A N 1
ATOM 2163 C CA . SER A 1 548 ? 134.476 89.388 128.950 1.00 50.49 548 SER A CA 1
ATOM 2164 C C . SER A 1 548 ? 134.474 90.571 129.910 1.00 50.49 548 SER A C 1
ATOM 2165 O O . SER A 1 548 ? 133.769 91.559 129.682 1.00 50.49 548 SER A O 1
ATOM 2168 N N . GLY A 1 549 ? 135.248 90.474 130.987 1.00 49.55 549 GLY A N 1
ATOM 2169 C CA . GLY A 1 549 ? 135.262 91.540 131.973 1.00 49.55 549 GLY A CA 1
ATOM 2170 C C . GLY A 1 549 ? 135.696 92.863 131.365 1.00 49.55 549 GLY A C 1
ATOM 2171 O O . GLY A 1 549 ? 136.646 92.929 130.582 1.00 49.55 549 GLY A O 1
ATOM 2172 N N . ALA A 1 550 ? 134.970 93.923 131.722 1.00 48.81 550 ALA A N 1
ATOM 2173 C CA . ALA A 1 550 ? 135.214 95.311 131.340 1.00 48.81 550 ALA A CA 1
ATOM 2174 C C . ALA A 1 550 ? 135.001 95.578 129.856 1.00 48.81 550 ALA A C 1
ATOM 2175 O O . ALA A 1 550 ? 135.212 96.714 129.415 1.00 48.81 550 ALA A O 1
ATOM 2177 N N . ALA A 1 551 ? 134.593 94.584 129.067 1.00 48.40 551 ALA A N 1
ATOM 2178 C CA . ALA A 1 551 ? 134.365 94.801 127.647 1.00 48.40 551 ALA A CA 1
ATOM 2179 C C . ALA A 1 551 ? 133.130 94.098 127.102 1.00 48.40 551 ALA A C 1
ATOM 2180 O O . ALA A 1 551 ? 132.885 94.180 125.895 1.00 48.40 551 ALA A O 1
ATOM 2182 N N . SER A 1 552 ? 132.346 93.420 127.938 1.00 48.53 552 SER A N 1
ATOM 2183 C CA . SER A 1 552 ? 131.153 92.717 127.490 1.00 48.53 552 SER A CA 1
ATOM 2184 C C . SER A 1 552 ? 129.867 93.452 127.842 1.00 48.53 552 SER A C 1
ATOM 2185 O O . SER A 1 552 ? 128.790 92.851 127.799 1.00 48.53 552 SER A O 1
ATOM 2188 N N . ALA A 1 553 ? 129.952 94.732 128.190 1.00 43.09 553 ALA A N 1
ATOM 2189 C CA . ALA A 1 553 ? 128.764 95.485 128.558 1.00 43.09 553 ALA A CA 1
ATOM 2190 C C . ALA A 1 553 ? 127.950 95.858 127.326 1.00 43.09 553 ALA A C 1
ATOM 2191 O O . ALA A 1 553 ? 128.475 95.985 126.217 1.00 43.09 553 ALA A O 1
ATOM 2193 N N . GLN A 1 554 ? 126.644 96.034 127.534 1.00 41.50 554 GLN A N 1
ATOM 2194 C CA . GLN A 1 554 ? 125.756 96.405 126.439 1.00 41.50 554 GLN A CA 1
ATOM 2195 C C . GLN A 1 554 ? 125.898 97.878 126.076 1.00 41.50 554 GLN A C 1
ATOM 2196 O O . GLN A 1 554 ? 125.744 98.246 124.907 1.00 41.50 554 GLN A O 1
ATOM 2202 N N . ILE A 1 555 ? 126.181 98.732 127.057 1.00 39.13 555 ILE A N 1
ATOM 2203 C CA . ILE A 1 555 ? 126.374 100.159 126.830 1.00 39.13 555 ILE A CA 1
ATOM 2204 C C . ILE A 1 555 ? 127.665 100.591 127.509 1.00 39.13 555 ILE A C 1
ATOM 2205 O O . ILE A 1 555 ? 127.851 100.351 128.708 1.00 39.13 555 ILE A O 1
ATOM 2210 N N . TYR A 1 556 ? 128.548 101.229 126.746 1.00 40.01 556 TYR A N 1
ATOM 2211 C CA . TYR A 1 556 ? 129.759 101.843 127.275 1.00 40.01 556 TYR A CA 1
ATOM 2212 C C . TYR A 1 556 ? 129.456 103.316 127.508 1.00 40.01 556 TYR A C 1
ATOM 2213 O O . TYR A 1 556 ? 129.499 104.119 126.574 1.00 40.01 556 TYR A O 1
ATOM 2222 N N . PHE A 1 557 ? 129.156 103.667 128.753 1.00 41.21 557 PHE A N 1
ATOM 2223 C CA . PHE A 1 557 ? 128.785 105.023 129.130 1.00 41.21 557 PHE A CA 1
ATOM 2224 C C . PHE A 1 557 ? 129.996 105.719 129.732 1.00 41.21 557 PHE A C 1
ATOM 2225 O O . PHE A 1 557 ? 130.660 105.161 130.610 1.00 41.21 557 PHE A O 1
ATOM 2233 N N . GLU A 1 558 ? 130.285 106.930 129.259 1.00 39.82 558 GLU A N 1
ATOM 2234 C CA . GLU A 1 558 ? 131.385 107.699 129.824 1.00 39.82 558 GLU A CA 1
ATOM 2235 C C . GLU A 1 558 ? 131.070 109.183 129.730 1.00 39.82 558 GLU A C 1
ATOM 2236 O O . GLU A 1 558 ? 130.549 109.637 128.709 1.00 39.82 558 GLU A O 1
ATOM 2242 N N . SER A 1 559 ? 131.334 109.910 130.820 1.00 40.93 559 SER A N 1
ATOM 2243 C CA . SER A 1 559 ? 131.440 111.369 130.849 1.00 40.93 559 SER A CA 1
ATOM 2244 C C . SER A 1 559 ? 130.422 112.099 129.979 1.00 40.93 559 SER A C 1
ATOM 2245 O O . SER A 1 559 ? 130.773 113.059 129.286 1.00 40.93 559 SER A O 1
ATOM 2248 N N . SER A 1 560 ? 129.166 111.665 130.007 1.00 39.87 560 SER A N 1
ATOM 2249 C CA . SER A 1 560 ? 128.141 112.261 129.164 1.00 39.87 560 SER A CA 1
ATOM 2250 C C . SER A 1 560 ? 126.798 112.168 129.870 1.00 39.87 560 SER A C 1
ATOM 2251 O O . SER A 1 560 ? 126.694 111.656 130.986 1.00 39.87 560 SER A O 1
ATOM 2254 N N . THR A 1 561 ? 125.765 112.676 129.206 1.00 38.42 561 THR A N 1
ATOM 2255 C CA . THR A 1 561 ? 124.402 112.624 129.719 1.00 38.42 561 THR A CA 1
ATOM 2256 C C . THR A 1 561 ? 123.605 111.638 128.877 1.00 38.42 561 THR A C 1
ATOM 2257 O O . THR A 1 561 ? 123.533 111.778 127.651 1.00 38.42 561 THR A O 1
ATOM 2261 N N . LEU A 1 562 ? 123.027 110.638 129.533 1.00 38.90 562 LEU A N 1
ATOM 2262 C CA . LEU A 1 562 ? 122.234 109.613 128.874 1.00 38.90 562 LEU A CA 1
ATOM 2263 C C . LEU A 1 562 ? 120.868 109.523 129.534 1.00 38.90 562 LEU A C 1
ATOM 2264 O O . LEU A 1 562 ? 120.764 109.450 130.762 1.00 38.90 562 LEU A O 1
ATOM 2269 N N . LYS A 1 563 ? 119.824 109.529 128.712 1.00 40.24 563 LYS A N 1
ATOM 2270 C CA . LYS A 1 563 ? 118.451 109.421 129.184 1.00 40.24 563 LYS A CA 1
ATOM 2271 C C . LYS A 1 563 ? 117.788 108.227 128.515 1.00 40.24 563 LYS A C 1
ATOM 2272 O O . LYS A 1 563 ? 118.052 107.941 127.346 1.00 40.24 563 LYS A O 1
ATOM 2278 N N . MET A 1 564 ? 116.946 107.517 129.263 1.00 40.19 564 MET A N 1
ATOM 2279 C CA . MET A 1 564 ? 116.215 106.378 128.727 1.00 40.19 564 MET A CA 1
ATOM 2280 C C . MET A 1 564 ? 114.795 106.381 129.273 1.00 40.19 564 MET A C 1
ATOM 2281 O O . MET A 1 564 ? 114.576 106.679 130.450 1.00 40.19 564 MET A O 1
ATOM 2286 N N . ILE A 1 565 ? 113.832 106.049 128.409 1.00 39.01 565 ILE A N 1
ATOM 2287 C CA . ILE A 1 565 ? 112.415 106.162 128.724 1.00 39.01 565 ILE A CA 1
ATOM 2288 C C . ILE A 1 565 ? 111.704 104.816 128.670 1.00 39.01 565 ILE A C 1
ATOM 2289 O O . ILE A 1 565 ? 110.859 104.523 129.522 1.00 39.01 565 ILE A O 1
ATOM 2294 N N . GLY A 1 566 ? 111.999 103.994 127.668 1.00 38.07 566 GLY A N 1
ATOM 2295 C CA . GLY A 1 566 ? 111.348 102.702 127.554 1.00 38.07 566 GLY A CA 1
ATOM 2296 C C . GLY A 1 566 ? 112.268 101.585 127.110 1.00 38.07 566 GLY A C 1
ATOM 2297 O O . GLY A 1 566 ? 111.829 100.637 126.454 1.00 38.07 566 GLY A O 1
ATOM 2298 N N . VAL A 1 567 ? 113.550 101.686 127.463 1.00 39.46 567 VAL A N 1
ATOM 2299 C CA . VAL A 1 567 ? 114.551 100.765 126.941 1.00 39.46 567 VAL A CA 1
ATOM 2300 C C . VAL A 1 567 ? 114.338 99.367 127.506 1.00 39.46 567 VAL A C 1
ATOM 2301 O O . VAL A 1 567 ? 114.080 99.187 128.703 1.00 39.46 567 VAL A O 1
ATOM 2305 N N . ASN A 1 568 ? 114.442 98.366 126.635 1.00 40.61 568 ASN A N 1
ATOM 2306 C CA . ASN A 1 568 ? 114.366 96.964 127.010 1.00 40.61 568 ASN A CA 1
ATOM 2307 C C . ASN A 1 568 ? 115.684 96.290 126.656 1.00 40.61 568 ASN A C 1
ATOM 2308 O O . ASN A 1 568 ? 116.418 96.756 125.780 1.00 40.61 568 ASN A O 1
ATOM 2313 N N . SER A 1 569 ? 115.988 95.193 127.345 1.00 42.25 569 SER A N 1
ATOM 2314 C CA . SER A 1 569 ? 117.238 94.489 127.103 1.00 42.25 569 SER A CA 1
ATOM 2315 C C . SER A 1 569 ? 117.061 93.008 127.396 1.00 42.25 569 SER A C 1
ATOM 2316 O O . SER A 1 569 ? 116.157 92.601 128.130 1.00 42.25 569 SER A O 1
ATOM 2319 N N . SER A 1 570 ? 117.945 92.205 126.809 1.00 44.59 570 SER A N 1
ATOM 2320 C CA . SER A 1 570 ? 117.930 90.762 126.999 1.00 44.59 570 SER A CA 1
ATOM 2321 C C . SER A 1 570 ? 119.293 90.210 126.609 1.00 44.59 570 SER A C 1
ATOM 2322 O O . SER A 1 570 ? 120.131 90.913 126.040 1.00 44.59 570 SER A O 1
ATOM 2325 N N . VAL A 1 571 ? 119.504 88.934 126.927 1.00 45.90 571 VAL A N 1
ATOM 2326 C CA . VAL A 1 571 ? 120.735 88.233 126.596 1.00 45.90 571 VAL A CA 1
ATOM 2327 C C . VAL A 1 571 ? 120.387 87.013 125.755 1.00 45.90 571 VAL A C 1
ATOM 2328 O O . VAL A 1 571 ? 119.243 86.553 125.723 1.00 45.90 571 VAL A O 1
ATOM 2332 N N . GLY A 1 572 ? 121.391 86.495 125.060 1.00 50.44 572 GLY A N 1
ATOM 2333 C CA . GLY A 1 572 ? 121.195 85.300 124.259 1.00 50.44 572 GLY A CA 1
ATOM 2334 C C . GLY A 1 572 ? 122.371 85.078 123.336 1.00 50.44 572 GLY A C 1
ATOM 2335 O O . GLY A 1 572 ? 123.331 85.856 123.311 1.00 50.44 572 GLY A O 1
ATOM 2336 N N . GLY A 1 573 ? 122.280 83.991 122.576 1.00 52.64 573 GLY A N 1
ATOM 2337 C CA . GLY A 1 573 ? 123.273 83.636 121.589 1.00 52.64 573 GLY A CA 1
ATOM 2338 C C . GLY A 1 573 ? 122.788 83.875 120.175 1.00 52.64 573 GLY A C 1
ATOM 2339 O O . GLY A 1 573 ? 121.860 84.652 119.926 1.00 52.64 573 GLY A O 1
ATOM 2340 N N . ASP A 1 574 ? 123.426 83.190 119.231 1.00 56.49 574 ASP A N 1
ATOM 2341 C CA . ASP A 1 574 ? 123.034 83.306 117.836 1.00 56.49 574 ASP A CA 1
ATOM 2342 C C . ASP A 1 574 ? 121.654 82.689 117.614 1.00 56.49 574 ASP A C 1
ATOM 2343 O O . ASP A 1 574 ? 121.187 81.848 118.387 1.00 56.49 574 ASP A O 1
ATOM 2348 N N . ASP A 1 575 ? 120.996 83.132 116.540 1.00 62.15 575 ASP A N 1
ATOM 2349 C CA . ASP A 1 575 ? 119.646 82.659 116.246 1.00 62.15 575 ASP A CA 1
ATOM 2350 C C . ASP A 1 575 ? 119.628 81.152 116.025 1.00 62.15 575 ASP A C 1
ATOM 2351 O O . ASP A 1 575 ? 118.840 80.429 116.646 1.00 62.15 575 ASP A O 1
ATOM 2356 N N . THR A 1 576 ? 120.493 80.659 115.143 1.00 66.68 576 THR A N 1
ATOM 2357 C CA . THR A 1 576 ? 120.626 79.229 114.914 1.00 66.68 576 THR A CA 1
ATOM 2358 C C . THR A 1 576 ? 122.029 78.958 114.395 1.00 66.68 576 THR A C 1
ATOM 2359 O O . THR A 1 576 ? 122.658 79.830 113.789 1.00 66.68 576 THR A O 1
ATOM 2363 N N . GLY A 1 577 ? 122.507 77.740 114.635 1.00 67.10 577 GLY A N 1
ATOM 2364 C CA . GLY A 1 577 ? 123.880 77.423 114.283 1.00 67.10 577 GLY A CA 1
ATOM 2365 C C . GLY A 1 577 ? 124.843 78.346 115.000 1.00 67.10 577 GLY A C 1
ATOM 2366 O O . GLY A 1 577 ? 124.784 78.523 116.222 1.00 67.10 577 GLY A O 1
ATOM 2367 N N . GLY A 1 578 ? 125.746 78.948 114.232 1.00 62.92 578 GLY A N 1
ATOM 2368 C CA . GLY A 1 578 ? 126.651 79.941 114.775 1.00 62.92 578 GLY A CA 1
ATOM 2369 C C . GLY A 1 578 ? 127.787 79.361 115.590 1.00 62.92 578 GLY A C 1
ATOM 2370 O O . GLY A 1 578 ? 127.641 78.311 116.223 1.00 62.92 578 GLY A O 1
ATOM 2371 N N . SER A 1 579 ? 128.932 80.045 115.581 1.00 60.86 579 SER A N 1
ATOM 2372 C CA . SER A 1 579 ? 130.082 79.571 116.342 1.00 60.86 579 SER A CA 1
ATOM 2373 C C . SER A 1 579 ? 129.883 79.781 117.838 1.00 60.86 579 SER A C 1
ATOM 2374 O O . SER A 1 579 ? 130.310 78.951 118.649 1.00 60.86 579 SER A O 1
ATOM 2377 N N . ILE A 1 580 ? 129.236 80.878 118.223 1.00 59.44 580 ILE A N 1
ATOM 2378 C CA . ILE A 1 580 ? 129.060 81.250 119.622 1.00 59.44 580 ILE A CA 1
ATOM 2379 C C . ILE A 1 580 ? 127.590 81.086 119.978 1.00 59.44 580 ILE A C 1
ATOM 2380 O O . ILE A 1 580 ? 126.714 81.635 119.299 1.00 59.44 580 ILE A O 1
ATOM 2385 N N . THR A 1 581 ? 127.318 80.331 121.044 1.00 60.82 581 THR A N 1
ATOM 2386 C CA . THR A 1 581 ? 125.959 80.101 121.507 1.00 60.82 581 THR A CA 1
ATOM 2387 C C . THR A 1 581 ? 125.710 80.561 122.936 1.00 60.82 581 THR A C 1
ATOM 2388 O O . THR A 1 581 ? 124.545 80.645 123.342 1.00 60.82 581 THR A O 1
ATOM 2392 N N . GLU A 1 582 ? 126.754 80.855 123.705 1.00 59.24 582 GLU A N 1
ATOM 2393 C CA . GLU A 1 582 ? 126.574 81.273 125.084 1.00 59.24 582 GLU A CA 1
ATOM 2394 C C . GLU A 1 582 ? 125.974 82.678 125.145 1.00 59.24 582 GLU A C 1
ATOM 2395 O O . GLU A 1 582 ? 126.135 83.470 124.213 1.00 59.24 582 GLU A O 1
ATOM 2401 N N . PRO A 1 583 ? 125.261 83.002 126.224 1.00 54.47 583 PRO A N 1
ATOM 2402 C CA . PRO A 1 583 ? 124.788 84.382 126.412 1.00 54.47 583 PRO A CA 1
ATOM 2403 C C . PRO A 1 583 ? 125.957 85.355 126.419 1.00 54.47 583 PRO A C 1
ATOM 2404 O O . PRO A 1 583 ? 126.860 85.265 127.253 1.00 54.47 583 PRO A O 1
ATOM 2408 N N . SER A 1 584 ? 125.931 86.292 125.477 1.00 51.16 584 SER A N 1
ATOM 2409 C CA . SER A 1 584 ? 127.081 87.145 125.203 1.00 51.16 584 SER A CA 1
ATOM 2410 C C . SER A 1 584 ? 127.319 88.227 126.256 1.00 51.16 584 SER A C 1
ATOM 2411 O O . SER A 1 584 ? 128.405 88.259 126.849 1.00 51.16 584 SER A O 1
ATOM 2414 N N . PRO A 1 585 ? 126.367 89.125 126.528 1.00 47.23 585 PRO A N 1
ATOM 2415 C CA . PRO A 1 585 ? 126.707 90.295 127.354 1.00 47.23 585 PRO A CA 1
ATOM 2416 C C . PRO A 1 585 ? 126.802 89.923 128.826 1.00 47.23 585 PRO A C 1
ATOM 2417 O O . PRO A 1 585 ? 125.834 89.451 129.425 1.00 47.23 585 PRO A O 1
ATOM 2421 N N . ASP A 1 586 ? 127.984 90.135 129.408 1.00 48.45 586 ASP A N 1
ATOM 2422 C CA . ASP A 1 586 ? 128.171 89.864 130.830 1.00 48.45 586 ASP A CA 1
ATOM 2423 C C . ASP A 1 586 ? 127.479 90.918 131.685 1.00 48.45 586 ASP A C 1
ATOM 2424 O O . ASP A 1 586 ? 126.804 90.590 132.668 1.00 48.45 586 ASP A O 1
ATOM 2429 N N . TYR A 1 587 ? 127.631 92.187 131.324 1.00 45.48 587 TYR A N 1
ATOM 2430 C CA . TYR A 1 587 ? 127.090 93.301 132.086 1.00 45.48 587 TYR A CA 1
ATOM 2431 C C . TYR A 1 587 ? 126.123 94.105 131.228 1.00 45.48 587 TYR A C 1
ATOM 2432 O O . TYR A 1 587 ? 125.824 93.754 130.084 1.00 45.48 587 TYR A O 1
ATOM 2441 N N . PHE A 1 588 ? 125.632 95.201 131.802 1.00 40.01 588 PHE A N 1
ATOM 2442 C CA . PHE A 1 588 ? 124.811 96.164 131.080 1.00 40.01 588 PHE A CA 1
ATOM 2443 C C . PHE A 1 588 ? 125.506 97.504 130.893 1.00 40.01 588 PHE A C 1
ATOM 2444 O O . PHE A 1 588 ? 125.441 98.081 129.804 1.00 40.01 588 PHE A O 1
ATOM 2452 N N . PHE A 1 589 ? 126.167 98.016 131.926 1.00 40.24 589 PHE A N 1
ATOM 2453 C CA . PHE A 1 589 ? 126.858 99.294 131.862 1.00 40.24 589 PHE A CA 1
ATOM 2454 C C . PHE A 1 589 ? 128.355 99.095 132.048 1.00 40.24 589 PHE A C 1
ATOM 2455 O O . PHE A 1 589 ? 128.786 98.278 132.867 1.00 40.24 589 PHE A O 1
ATOM 2463 N N . ARG A 1 590 ? 129.141 99.839 131.275 1.00 44.07 590 ARG A N 1
ATOM 2464 C CA . ARG A 1 590 ? 130.580 99.958 131.486 1.00 44.07 590 ARG A CA 1
ATOM 2465 C C . ARG A 1 590 ? 130.903 101.441 131.599 1.00 44.07 590 ARG A C 1
ATOM 2466 O O . ARG A 1 590 ? 130.797 102.179 130.614 1.00 44.07 590 ARG A O 1
ATOM 2474 N N . MET A 1 591 ? 131.271 101.880 132.798 1.00 46.55 591 MET A N 1
ATOM 2475 C CA . MET A 1 591 ? 131.567 103.280 133.067 1.00 46.55 591 MET A CA 1
ATOM 2476 C C . MET A 1 591 ? 133.060 103.447 133.301 1.00 46.55 591 MET A C 1
ATOM 2477 O O . MET A 1 591 ? 133.655 102.710 134.094 1.00 46.55 591 MET A O 1
ATOM 2482 N N . ALA A 1 592 ? 133.660 104.414 132.614 1.00 46.76 592 ALA A N 1
ATOM 2483 C CA . ALA A 1 592 ? 135.083 104.683 132.744 1.00 46.76 592 ALA A CA 1
ATOM 2484 C C . ALA A 1 592 ? 135.308 106.183 132.613 1.00 46.76 592 ALA A C 1
ATOM 2485 O O . ALA A 1 592 ? 134.374 106.953 132.372 1.00 46.76 592 ALA A O 1
ATOM 2487 N N . GLY A 1 593 ? 136.561 106.596 132.779 1.00 49.99 593 GLY A N 1
ATOM 2488 C CA . GLY A 1 593 ? 136.913 107.996 132.674 1.00 49.99 593 GLY A CA 1
ATOM 2489 C C . GLY A 1 593 ? 136.527 108.785 133.909 1.00 49.99 593 GLY A C 1
ATOM 2490 O O . GLY A 1 593 ? 136.080 108.252 134.926 1.00 49.99 593 GLY A O 1
ATOM 2491 N N . THR A 1 594 ? 136.716 110.098 133.810 1.00 51.64 594 THR A N 1
ATOM 2492 C CA . THR A 1 594 ? 136.358 110.990 134.903 1.00 51.64 594 THR A CA 1
ATOM 2493 C C . THR A 1 594 ? 134.846 111.005 135.092 1.00 51.64 594 THR A C 1
ATOM 2494 O O . THR A 1 594 ? 134.082 110.955 134.125 1.00 51.64 594 THR A O 1
ATOM 2498 N N . 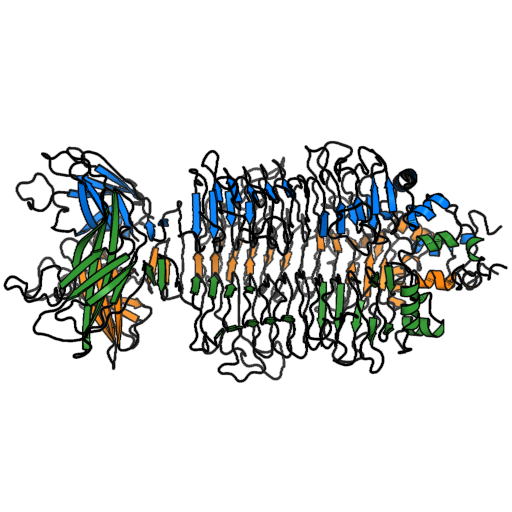SER A 1 595 ? 134.416 111.066 136.350 1.00 50.06 595 SER A N 1
ATOM 2499 C CA . SER A 1 595 ? 133.004 110.948 136.712 1.00 50.06 595 SER A CA 1
ATOM 2500 C C . SER A 1 595 ? 132.404 112.345 136.831 1.00 50.06 595 SER A C 1
ATOM 2501 O O . SER A 1 595 ? 132.444 112.971 137.890 1.00 50.06 595 SER A O 1
ATOM 2504 N N . GLU A 1 596 ? 131.835 112.836 135.726 1.00 48.42 596 GLU A N 1
ATOM 2505 C CA . GLU A 1 596 ? 131.146 114.121 135.720 1.00 48.42 596 GLU A CA 1
ATOM 2506 C C . GLU A 1 596 ? 129.860 114.091 134.903 1.00 48.42 596 GLU A C 1
ATOM 2507 O O . GLU A 1 596 ? 129.209 115.132 134.759 1.00 48.42 596 GLU A O 1
ATOM 2513 N N . GLY A 1 597 ? 129.472 112.935 134.375 1.00 45.92 597 GLY A N 1
ATOM 2514 C CA . GLY A 1 597 ? 128.317 112.849 133.510 1.00 45.92 597 GLY A CA 1
ATOM 2515 C C . GLY A 1 597 ? 127.004 112.831 134.267 1.00 45.92 597 GLY A C 1
ATOM 2516 O O . GLY A 1 597 ? 126.941 112.946 135.490 1.00 45.92 597 GLY A O 1
ATOM 2517 N N . ARG A 1 598 ? 125.927 112.682 133.500 1.00 44.54 598 ARG A N 1
ATOM 2518 C CA . ARG A 1 598 ? 124.572 112.623 134.024 1.00 44.54 598 ARG A CA 1
ATOM 2519 C C . ARG A 1 598 ? 123.893 111.375 133.479 1.00 44.54 598 ARG A C 1
ATOM 2520 O O . ARG A 1 598 ? 124.212 110.919 132.378 1.00 44.54 598 ARG A O 1
ATOM 2528 N N . LEU A 1 599 ? 122.973 110.811 134.256 1.00 44.19 599 LEU A N 1
ATOM 2529 C CA . LEU A 1 599 ? 122.266 109.600 133.863 1.00 44.19 599 LEU A CA 1
ATOM 2530 C C . LEU A 1 599 ? 120.834 109.661 134.367 1.00 44.19 599 LEU A C 1
ATOM 2531 O O . LEU A 1 599 ? 120.602 109.759 135.575 1.00 44.19 599 LEU A O 1
ATOM 2536 N N . GLU A 1 600 ? 119.879 109.599 133.442 1.00 44.64 600 GLU A N 1
ATOM 2537 C CA . GLU A 1 600 ? 118.460 109.590 133.772 1.00 44.64 600 GLU A CA 1
ATOM 2538 C C . GLU A 1 600 ? 117.844 108.325 133.201 1.00 44.64 600 GLU A C 1
ATOM 2539 O O . GLU A 1 600 ? 118.003 108.037 132.011 1.00 44.64 600 GLU A O 1
ATOM 2545 N N . ILE A 1 601 ? 117.146 107.572 134.044 1.00 44.53 601 ILE A N 1
ATOM 2546 C CA . ILE A 1 601 ? 116.565 106.291 133.669 1.00 44.53 601 ILE A CA 1
ATOM 2547 C C . ILE A 1 601 ? 115.133 106.240 134.177 1.00 44.53 601 ILE A C 1
ATOM 2548 O O . ILE A 1 601 ? 114.860 106.605 135.325 1.00 44.53 601 ILE A O 1
ATOM 2553 N N . SER A 1 602 ? 114.217 105.793 133.321 1.00 42.58 602 SER A N 1
ATOM 2554 C CA . SER A 1 602 ? 112.820 105.665 133.708 1.00 42.58 602 SER A CA 1
ATOM 2555 C C . SER A 1 602 ? 112.170 104.553 132.902 1.00 42.58 602 SER A C 1
ATOM 2556 O O . SER A 1 602 ? 112.370 104.464 131.690 1.00 42.58 602 SER A O 1
ATOM 2559 N N . ASP A 1 603 ? 111.412 103.699 133.592 1.00 43.35 603 ASP A N 1
ATOM 2560 C CA . ASP A 1 603 ? 110.535 102.709 132.961 1.00 43.35 603 ASP A CA 1
ATOM 2561 C C . ASP A 1 603 ? 111.280 101.823 131.964 1.00 43.35 603 ASP A C 1
ATOM 2562 O O . ASP A 1 603 ? 110.759 101.475 130.903 1.00 43.35 603 ASP A O 1
ATOM 2567 N N . SER A 1 604 ? 112.510 101.447 132.304 1.00 42.52 604 SER A N 1
ATOM 2568 C CA . SER A 1 604 ? 113.330 100.607 131.441 1.00 42.52 604 SER A CA 1
ATOM 2569 C C . SER A 1 604 ? 113.599 99.275 132.126 1.00 42.52 604 SER A C 1
ATOM 2570 O O . SER A 1 604 ? 114.095 99.242 133.256 1.00 42.52 604 SER A O 1
ATOM 2573 N N . ARG A 1 605 ? 113.278 98.182 131.437 1.00 42.95 605 ARG A N 1
ATOM 2574 C CA . ARG A 1 605 ? 113.460 96.835 131.980 1.00 42.95 605 ARG A CA 1
ATOM 2575 C C . ARG A 1 605 ? 114.878 96.353 131.664 1.00 42.95 605 ARG A C 1
ATOM 2576 O O . ARG A 1 605 ? 115.109 95.442 130.868 1.00 42.95 605 ARG A O 1
ATOM 2584 N N . LEU A 1 606 ? 115.840 96.994 132.323 1.00 41.37 606 LEU A N 1
ATOM 2585 C CA . LEU A 1 606 ? 117.261 96.796 132.029 1.00 41.37 606 LEU A CA 1
ATOM 2586 C C . LEU A 1 606 ? 117.869 95.684 132.890 1.00 41.37 606 LEU A C 1
ATOM 2587 O O . LEU A 1 606 ? 118.919 95.822 133.510 1.00 41.37 606 LEU A O 1
ATOM 2592 N N . THR A 1 607 ? 117.208 94.528 132.870 1.00 44.50 607 THR A N 1
ATOM 2593 C CA . THR A 1 607 ? 117.686 93.357 133.591 1.00 44.50 607 THR A CA 1
ATOM 2594 C C . THR A 1 607 ? 118.526 92.433 132.717 1.00 44.50 607 THR A C 1
ATOM 2595 O O . THR A 1 607 ? 118.852 91.321 133.145 1.00 44.50 607 THR A O 1
ATOM 2599 N N . GLY A 1 608 ? 118.884 92.862 131.511 1.00 44.24 608 GLY A N 1
ATOM 2600 C CA . GLY A 1 608 ? 119.614 91.999 130.604 1.00 44.24 608 GLY A CA 1
ATOM 2601 C C . GLY A 1 608 ? 121.112 92.022 130.816 1.00 44.24 608 GLY A C 1
ATOM 2602 O O . GLY A 1 608 ? 121.808 92.917 130.329 1.00 44.24 608 GLY A O 1
ATOM 2603 N N . TYR A 1 609 ? 121.614 91.029 131.540 1.00 45.90 609 TYR A N 1
ATOM 2604 C CA . TYR A 1 609 ? 123.040 90.859 131.801 1.00 45.90 609 TYR A CA 1
ATOM 2605 C C . TYR A 1 609 ? 123.236 89.447 132.339 1.00 45.90 609 TYR A C 1
ATOM 2606 O O . TYR A 1 609 ? 122.281 88.676 132.472 1.00 45.90 609 TYR A O 1
ATOM 2615 N N . THR A 1 610 ? 124.486 89.111 132.647 1.00 46.81 610 THR A N 1
ATOM 2616 C CA . THR A 1 610 ? 124.813 87.786 133.157 1.00 46.81 610 THR A CA 1
ATOM 2617 C C . THR A 1 610 ? 125.438 87.821 134.543 1.00 46.81 610 THR A C 1
ATOM 2618 O O . THR A 1 610 ? 125.000 87.080 135.431 1.00 46.81 610 THR A O 1
ATOM 2622 N N . VAL A 1 611 ? 126.443 88.666 134.763 1.00 48.65 611 VAL A N 1
ATOM 2623 C CA . VAL A 1 611 ? 127.208 88.661 136.000 1.00 48.65 611 VAL A CA 1
ATOM 2624 C C . VAL A 1 611 ? 126.995 89.932 136.814 1.00 48.65 611 VAL A C 1
ATOM 2625 O O . VAL A 1 611 ? 126.998 89.884 138.046 1.00 48.65 611 VAL A O 1
ATOM 2629 N N . GLY A 1 612 ? 126.812 91.075 136.159 1.00 46.29 612 GLY A N 1
ATOM 2630 C CA . GLY A 1 612 ? 126.689 92.320 136.893 1.00 46.29 612 GLY A CA 1
ATOM 2631 C C . GLY A 1 612 ? 125.994 93.380 136.068 1.00 46.29 612 GLY A C 1
ATOM 2632 O O . GLY A 1 612 ? 125.581 93.145 134.931 1.00 46.29 612 GLY A O 1
ATOM 2633 N N . LEU A 1 613 ? 125.869 94.565 136.662 1.00 43.15 613 LEU A N 1
ATOM 2634 C CA . LEU A 1 613 ? 125.194 95.693 136.031 1.00 43.15 613 LEU A CA 1
ATOM 2635 C C . LEU A 1 613 ? 126.132 96.824 135.641 1.00 43.15 613 LEU A C 1
ATOM 2636 O O . LEU A 1 613 ? 125.920 97.461 134.609 1.00 43.15 613 LEU A O 1
ATOM 2641 N N . ILE A 1 614 ? 127.161 97.097 136.440 1.00 43.64 614 ILE A N 1
ATOM 2642 C CA . ILE A 1 614 ? 128.122 98.156 136.158 1.00 43.64 614 ILE A CA 1
ATOM 2643 C C . ILE A 1 614 ? 129.525 97.574 136.250 1.00 43.64 614 ILE A C 1
ATOM 2644 O O . ILE A 1 614 ? 129.810 96.755 137.130 1.00 43.64 614 ILE A O 1
ATOM 2649 N N . SER A 1 615 ? 130.401 97.996 135.337 1.00 44.45 615 SER A N 1
ATOM 2650 C CA . SER A 1 615 ? 131.747 97.449 135.225 1.00 44.45 615 SER A CA 1
ATOM 2651 C C . SER A 1 615 ? 132.830 98.479 135.521 1.00 44.45 615 SER A C 1
ATOM 2652 O O . SER A 1 615 ? 133.968 98.320 135.069 1.00 44.45 615 SER A O 1
ATOM 2655 N N . GLY A 1 616 ? 132.507 99.535 136.268 1.00 46.67 616 GLY A N 1
ATOM 2656 C CA . GLY A 1 616 ? 133.482 100.556 136.579 1.00 46.67 616 GLY A CA 1
ATOM 2657 C C . GLY A 1 616 ? 133.254 101.134 137.961 1.00 46.67 616 GLY A C 1
ATOM 2658 O O . GLY A 1 616 ? 132.206 100.935 138.578 1.00 46.67 616 GLY A O 1
ATOM 2659 N N . THR A 1 617 ? 134.267 101.856 138.437 1.00 51.36 617 THR A N 1
ATOM 2660 C CA . THR A 1 617 ? 134.202 102.550 139.715 1.00 51.36 617 THR A CA 1
ATOM 2661 C C . THR A 1 617 ? 133.755 103.998 139.560 1.00 51.36 617 THR A C 1
ATOM 2662 O O . THR A 1 617 ? 133.678 104.728 140.554 1.00 51.36 617 THR A O 1
ATOM 2666 N N . ALA A 1 618 ? 133.456 104.424 138.338 1.00 49.43 618 ALA A N 1
ATOM 2667 C CA . ALA A 1 618 ? 132.993 105.775 138.064 1.00 49.43 618 ALA A CA 1
ATOM 2668 C C . ALA A 1 618 ? 131.476 105.780 137.956 1.00 49.43 618 ALA A C 1
ATOM 2669 O O . ALA A 1 618 ? 130.876 104.830 137.443 1.00 49.43 618 ALA A O 1
ATOM 2671 N N . ARG A 1 619 ? 130.860 106.847 138.450 1.00 49.28 619 ARG A N 1
ATOM 2672 C CA . ARG A 1 619 ? 129.416 107.002 138.417 1.00 49.28 619 ARG A CA 1
ATOM 2673 C C . ARG A 1 619 ? 129.082 108.407 137.947 1.00 49.28 619 ARG A C 1
ATOM 2674 O O . ARG A 1 619 ? 129.857 109.342 138.178 1.00 49.28 619 ARG A O 1
ATOM 2682 N N . PRO A 1 620 ? 127.941 108.588 137.285 1.00 45.83 620 PRO A N 1
ATOM 2683 C CA . PRO A 1 620 ? 127.537 109.936 136.878 1.00 45.83 620 PRO A CA 1
ATOM 2684 C C . PRO A 1 620 ? 127.335 110.837 138.086 1.00 45.83 620 PRO A C 1
ATOM 2685 O O . PRO A 1 620 ? 126.950 110.389 139.168 1.00 45.83 620 PRO A O 1
ATOM 2689 N N . SER A 1 621 ? 127.615 112.127 137.891 1.00 47.38 621 SER A N 1
ATOM 2690 C CA . SER A 1 621 ? 127.442 113.090 138.972 1.00 47.38 621 SER A CA 1
ATOM 2691 C C . SER A 1 621 ? 125.981 113.188 139.391 1.00 47.38 621 SER A C 1
ATOM 2692 O O . SER A 1 621 ? 125.676 113.364 140.576 1.00 47.38 621 SER A O 1
ATOM 2695 N N . VAL A 1 622 ? 125.064 113.074 138.434 1.00 47.09 622 VAL A N 1
ATOM 2696 C CA . VAL A 1 622 ? 123.631 113.119 138.691 1.00 47.09 622 VAL A CA 1
ATOM 2697 C C . VAL A 1 622 ? 123.013 111.826 138.182 1.00 47.09 622 VAL A C 1
ATOM 2698 O O . VAL A 1 622 ? 123.199 111.461 137.016 1.00 47.09 622 VAL A O 1
ATOM 2702 N N . ILE A 1 623 ? 122.281 111.137 139.054 1.00 45.76 623 ILE A N 1
ATOM 2703 C CA . ILE A 1 623 ? 121.601 109.892 138.717 1.00 45.76 623 ILE A CA 1
ATOM 2704 C C . ILE A 1 623 ? 120.125 110.050 139.049 1.00 45.76 623 ILE A C 1
ATOM 2705 O O . ILE A 1 623 ? 119.776 110.512 140.141 1.00 45.76 623 ILE A O 1
ATOM 2710 N N . ARG A 1 624 ? 119.260 109.678 138.103 1.00 45.69 624 ARG A N 1
ATOM 2711 C CA . ARG A 1 624 ? 117.808 109.713 138.297 1.00 45.69 624 ARG A CA 1
ATOM 2712 C C . ARG A 1 624 ? 117.238 108.431 137.693 1.00 45.69 624 ARG A C 1
ATOM 2713 O O . ARG A 1 624 ? 116.907 108.386 136.506 1.00 45.69 624 ARG A O 1
ATOM 2721 N N . VAL A 1 625 ? 117.118 107.397 138.518 1.00 45.72 625 VAL A N 1
ATOM 2722 C CA . VAL A 1 625 ? 116.622 106.094 138.093 1.00 45.72 625 VAL A CA 1
ATOM 2723 C C . VAL A 1 625 ? 115.313 105.831 138.821 1.00 45.72 625 VAL A C 1
ATOM 2724 O O . VAL A 1 625 ? 115.282 105.786 140.057 1.00 45.72 625 VAL A O 1
ATOM 2728 N N . ILE A 1 626 ? 114.232 105.666 138.062 1.00 45.06 626 ILE A N 1
ATOM 2729 C CA . ILE A 1 626 ? 112.897 105.485 138.623 1.00 45.06 626 ILE A CA 1
ATOM 2730 C C . ILE A 1 626 ? 112.183 104.378 137.862 1.00 45.06 626 ILE A C 1
ATOM 2731 O O . ILE A 1 626 ? 112.191 104.365 136.627 1.00 45.06 626 ILE A O 1
ATOM 2736 N N . ASN A 1 627 ? 111.565 103.453 138.600 1.00 44.74 627 ASN A N 1
ATOM 2737 C CA . ASN A 1 627 ? 110.659 102.450 138.036 1.00 44.74 627 ASN A CA 1
ATOM 2738 C C . ASN A 1 627 ? 111.332 101.616 136.948 1.00 44.74 627 ASN A C 1
ATOM 2739 O O . ASN A 1 627 ? 110.729 101.297 135.922 1.00 44.74 627 ASN A O 1
ATOM 2744 N N . SER A 1 628 ? 112.589 101.257 137.168 1.00 44.24 628 SER A N 1
ATOM 2745 C CA . SER A 1 628 ? 113.336 100.445 136.209 1.00 44.24 628 SER A CA 1
ATOM 2746 C C . SER A 1 628 ? 113.791 99.156 136.872 1.00 44.24 628 SER A C 1
ATOM 2747 O O . SER A 1 628 ? 114.618 99.202 137.803 1.00 44.24 628 SER A O 1
ATOM 2750 N N . PRO A 1 629 ? 113.286 97.996 136.454 1.00 43.99 629 PRO A N 1
ATOM 2751 C CA . PRO A 1 629 ? 113.769 96.736 137.028 1.00 43.99 629 PRO A CA 1
ATOM 2752 C C . PRO A 1 629 ? 115.257 96.547 136.776 1.00 43.99 629 PRO A C 1
ATOM 2753 O O . PRO A 1 629 ? 115.793 96.952 135.743 1.00 43.99 629 PRO A O 1
ATOM 2757 N N . GLY A 1 630 ? 115.925 95.925 137.745 1.00 44.19 630 GLY A N 1
ATOM 2758 C CA . GLY A 1 630 ? 117.352 95.718 137.703 1.00 44.19 630 GLY A CA 1
ATOM 2759 C C . GLY A 1 630 ? 118.160 96.779 138.420 1.00 44.19 630 GLY A C 1
ATOM 2760 O O . GLY A 1 630 ? 119.353 96.568 138.666 1.00 44.19 630 GLY A O 1
ATOM 2761 N N . TRP A 1 631 ? 117.543 97.908 138.760 1.00 46.10 631 TRP A N 1
ATOM 2762 C CA . TRP A 1 631 ? 118.217 98.986 139.474 1.00 46.10 631 TRP A CA 1
ATOM 2763 C C . TRP A 1 631 ? 117.217 99.640 140.413 1.00 46.10 631 TRP A C 1
ATOM 2764 O O . TRP A 1 631 ? 116.182 100.144 139.964 1.00 46.10 631 TRP A O 1
ATOM 2775 N N . GLU A 1 632 ? 117.523 99.633 141.707 1.00 49.80 632 GLU A N 1
ATOM 2776 C CA . GLU A 1 632 ? 116.666 100.291 142.680 1.00 49.80 632 GLU A CA 1
ATOM 2777 C C . GLU A 1 632 ? 116.682 101.799 142.463 1.00 49.80 632 GLU A C 1
ATOM 2778 O O . GLU A 1 632 ? 117.643 102.361 141.932 1.00 49.80 632 GLU A O 1
ATOM 2784 N N . ASP A 1 633 ? 115.597 102.453 142.869 1.00 49.63 633 ASP A N 1
ATOM 2785 C CA . ASP A 1 633 ? 115.456 103.883 142.629 1.00 49.63 633 ASP A CA 1
ATOM 2786 C C . ASP A 1 633 ? 116.566 104.659 143.326 1.00 49.63 633 ASP A C 1
ATOM 2787 O O . ASP A 1 633 ? 116.819 104.469 144.518 1.00 49.63 633 ASP A O 1
ATOM 2792 N N . THR A 1 634 ? 117.241 105.524 142.570 1.00 47.39 634 THR A N 1
ATOM 2793 C CA . THR A 1 634 ? 118.276 106.398 143.110 1.00 47.39 634 THR A CA 1
ATOM 2794 C C . THR A 1 634 ? 118.120 107.783 142.507 1.00 47.39 634 THR A C 1
ATOM 2795 O O . THR A 1 634 ? 117.964 107.918 141.290 1.00 47.39 634 THR A O 1
ATOM 2799 N N . ILE A 1 635 ? 118.162 108.806 143.356 1.00 48.69 635 ILE A N 1
ATOM 2800 C CA . ILE A 1 635 ? 118.135 110.198 142.923 1.00 48.69 635 ILE A CA 1
ATOM 2801 C C . ILE A 1 635 ? 119.149 110.970 143.755 1.00 48.69 635 ILE A C 1
ATOM 2802 O O . ILE A 1 635 ? 119.221 110.800 144.976 1.00 48.69 635 ILE A O 1
ATOM 2807 N N . ASN A 1 636 ? 119.940 111.816 143.093 1.00 50.69 636 ASN A N 1
ATOM 2808 C CA . ASN A 1 636 ? 121.012 112.544 143.754 1.00 50.69 636 ASN A CA 1
ATOM 2809 C C . ASN A 1 636 ? 120.797 114.050 143.815 1.00 50.69 636 ASN A C 1
ATOM 2810 O O . ASN A 1 636 ? 121.587 114.740 144.468 1.00 50.69 636 ASN A O 1
ATOM 2815 N N . GLU A 1 637 ? 119.765 114.580 143.163 1.00 52.32 637 GLU A N 1
ATOM 2816 C CA . GLU A 1 637 ? 119.531 116.015 143.141 1.00 52.32 637 GLU A CA 1
ATOM 2817 C C . GLU A 1 637 ? 118.122 116.321 143.629 1.00 52.32 637 GLU A C 1
ATOM 2818 O O . GLU A 1 637 ? 117.236 115.463 143.622 1.00 52.32 637 GLU A O 1
ATOM 2824 N N . GLY A 1 638 ? 117.928 117.566 144.052 1.00 55.79 638 GLY A N 1
ATOM 2825 C CA . GLY A 1 638 ? 116.653 118.017 144.565 1.00 55.79 638 GLY A CA 1
ATOM 2826 C C . GLY A 1 638 ? 116.504 117.776 146.055 1.00 55.79 638 GLY A C 1
ATOM 2827 O O . GLY A 1 638 ? 117.330 117.133 146.709 1.00 55.79 638 GLY A O 1
ATOM 2828 N N . VAL A 1 639 ? 115.415 118.317 146.604 1.00 58.92 639 VAL A N 1
ATOM 2829 C CA . VAL A 1 639 ? 115.152 118.155 148.029 1.00 58.92 639 VAL A CA 1
ATOM 2830 C C . VAL A 1 639 ? 114.770 116.713 148.345 1.00 58.92 639 VAL A C 1
ATOM 2831 O O . VAL A 1 639 ? 115.229 116.142 149.341 1.00 58.92 639 VAL A O 1
ATOM 2835 N N . ALA A 1 640 ? 113.936 116.101 147.508 1.00 56.35 640 ALA A N 1
ATOM 2836 C CA . ALA A 1 640 ? 113.485 114.730 147.720 1.00 56.35 640 ALA A CA 1
ATOM 2837 C C . ALA A 1 640 ? 114.390 113.788 146.936 1.00 56.35 640 ALA A C 1
ATOM 2838 O O . ALA A 1 640 ? 114.377 113.789 145.702 1.00 56.35 640 ALA A O 1
ATOM 2840 N N . ARG A 1 641 ? 115.172 112.982 147.651 1.00 56.00 641 ARG A N 1
ATOM 2841 C CA . ARG A 1 641 ? 116.083 112.032 147.036 1.00 56.00 641 ARG A CA 1
ATOM 2842 C C . ARG A 1 641 ? 115.672 110.624 147.436 1.00 56.00 641 ARG A C 1
ATOM 2843 O O . ARG A 1 641 ? 114.880 110.428 148.358 1.00 56.00 641 ARG A O 1
ATOM 2851 N N . ILE A 1 642 ? 116.209 109.639 146.723 1.00 52.96 642 ILE A N 1
ATOM 2852 C CA . ILE A 1 642 ? 115.949 108.233 147.004 1.00 52.96 642 ILE A CA 1
ATOM 2853 C C . ILE A 1 642 ? 117.271 107.483 146.954 1.00 52.96 642 ILE A C 1
ATOM 2854 O O . ILE A 1 642 ? 118.077 107.693 146.041 1.00 52.96 642 ILE A O 1
ATOM 2859 N N . SER A 1 643 ? 117.503 106.619 147.940 1.00 55.02 643 SER A N 1
ATOM 2860 C CA . SER A 1 643 ? 118.693 105.775 147.979 1.00 55.02 643 SER A CA 1
ATOM 2861 C C . SER A 1 643 ? 118.249 104.330 148.149 1.00 55.02 643 SER A C 1
ATOM 2862 O O . SER A 1 643 ? 117.610 103.988 149.149 1.00 55.02 643 SER A O 1
ATOM 2865 N N . GLY A 1 644 ? 118.581 103.489 147.171 1.00 55.51 644 GLY A N 1
ATOM 2866 C CA . GLY A 1 644 ? 118.258 102.075 147.251 1.00 55.51 644 GLY A CA 1
ATOM 2867 C C . GLY A 1 644 ? 116.786 101.780 147.422 1.00 55.51 644 GLY A C 1
ATOM 2868 O O . GLY A 1 644 ? 116.431 100.756 148.016 1.00 55.51 644 GLY A O 1
ATOM 2869 N N . GLY A 1 645 ? 115.915 102.651 146.918 1.00 56.43 645 GLY A N 1
ATOM 2870 C CA . GLY A 1 645 ? 114.488 102.483 147.068 1.00 56.43 645 GLY A CA 1
ATOM 2871 C C . GLY A 1 645 ? 113.889 103.133 148.296 1.00 56.43 645 GLY A C 1
ATOM 2872 O O . GLY A 1 645 ? 112.660 103.126 148.441 1.00 56.43 645 GLY A O 1
ATOM 2873 N N . ARG A 1 646 ? 114.709 103.692 149.183 1.00 60.48 646 ARG A N 1
ATOM 2874 C CA . ARG A 1 646 ? 114.211 104.349 150.385 1.00 60.48 646 ARG A CA 1
ATOM 2875 C C . ARG A 1 646 ? 114.339 105.858 150.231 1.00 60.48 646 ARG A C 1
ATOM 2876 O O . ARG A 1 646 ? 115.447 106.356 149.977 1.00 60.48 646 ARG A O 1
ATOM 2884 N N . PRO A 1 647 ? 113.250 106.615 150.331 1.00 58.26 647 PRO A N 1
ATOM 2885 C CA . PRO A 1 647 ? 113.338 108.064 150.131 1.00 58.26 647 PRO A CA 1
ATOM 2886 C C . PRO A 1 647 ? 113.829 108.790 151.375 1.00 58.26 647 PRO A C 1
ATOM 2887 O O . PRO A 1 647 ? 113.757 108.291 152.500 1.00 58.26 647 PRO A O 1
ATOM 2891 N N . TYR A 1 648 ? 114.336 109.999 151.144 1.00 58.90 648 TYR A N 1
ATOM 2892 C CA . TYR A 1 648 ? 114.734 110.908 152.208 1.00 58.90 648 TYR A CA 1
ATOM 2893 C C . TYR A 1 648 ? 114.722 112.326 151.655 1.00 58.90 648 TYR A C 1
ATOM 2894 O O . TYR A 1 648 ? 114.520 112.550 150.459 1.00 58.90 648 TYR A O 1
ATOM 2903 N N . ILE A 1 649 ? 114.927 113.292 152.547 1.00 61.60 649 ILE A N 1
ATOM 2904 C CA . ILE A 1 649 ? 114.881 114.709 152.208 1.00 61.60 649 ILE A CA 1
ATOM 2905 C C . ILE A 1 649 ? 116.236 115.328 152.512 1.00 61.60 649 ILE A C 1
ATOM 2906 O O . ILE A 1 649 ? 116.766 115.166 153.618 1.00 61.60 649 ILE A O 1
ATOM 2911 N N . GLY A 1 650 ? 116.794 116.031 151.535 1.00 63.33 650 GLY A N 1
ATOM 2912 C CA . GLY A 1 650 ? 118.046 116.737 151.759 1.00 63.33 650 GLY A CA 1
ATOM 2913 C C . GLY A 1 650 ? 119.235 115.847 151.494 1.00 63.33 650 GLY A C 1
ATOM 2914 O O . GLY A 1 650 ? 119.326 115.205 150.446 1.00 63.33 650 GLY A O 1
ATOM 2915 N N . THR A 1 651 ? 120.159 115.805 152.450 1.00 67.56 651 THR A N 1
ATOM 2916 C CA . THR A 1 651 ? 121.390 115.041 152.330 1.00 67.56 651 THR A CA 1
ATOM 2917 C C . THR A 1 651 ? 121.561 114.132 153.539 1.00 67.56 651 THR A C 1
ATOM 2918 O O . THR A 1 651 ? 120.986 114.373 154.604 1.00 67.56 651 THR A O 1
ATOM 2922 N N . MET A 1 652 ? 122.356 113.074 153.359 1.00 70.10 652 MET A N 1
ATOM 2923 C CA . MET A 1 652 ? 122.689 112.154 154.436 1.00 70.10 652 MET A CA 1
ATOM 2924 C C . MET A 1 652 ? 124.151 112.349 154.810 1.00 70.10 652 MET A C 1
ATOM 2925 O O . MET A 1 652 ? 125.023 111.666 154.253 1.00 70.10 652 MET A O 1
ATOM 2930 N N . PRO A 1 653 ? 124.476 113.251 155.734 1.00 76.60 653 PRO A N 1
ATOM 2931 C CA . PRO A 1 653 ? 125.881 113.501 156.067 1.00 76.60 653 PRO A CA 1
ATOM 2932 C C . PRO A 1 653 ? 126.404 112.564 157.144 1.00 76.60 653 PRO A C 1
ATOM 2933 O O . PRO A 1 653 ? 125.705 112.203 158.093 1.00 76.60 653 PRO A O 1
ATOM 2937 N N . THR A 1 654 ? 127.662 112.168 156.981 1.00 82.40 654 THR A N 1
ATOM 2938 C CA . THR A 1 654 ? 128.371 111.336 157.946 1.00 82.40 654 THR A CA 1
ATOM 2939 C C . THR A 1 654 ? 129.447 112.196 158.595 1.00 82.40 654 THR A C 1
ATOM 2940 O O . THR A 1 654 ? 130.283 112.781 157.898 1.00 82.40 654 THR A O 1
ATOM 2944 N N . ALA A 1 655 ? 129.425 112.278 159.922 1.00 88.13 655 ALA A N 1
ATOM 2945 C CA . ALA A 1 655 ? 130.395 113.068 160.669 1.00 88.13 655 ALA A CA 1
ATOM 2946 C C . ALA A 1 655 ? 131.094 112.166 161.673 1.00 88.13 655 ALA A C 1
ATOM 2947 O O . ALA A 1 655 ? 130.485 111.746 162.662 1.00 88.13 655 ALA A O 1
ATOM 2949 N N . THR A 1 656 ? 132.368 111.880 161.425 1.00 93.94 656 THR A N 1
ATOM 2950 C CA . THR A 1 656 ? 133.162 111.009 162.279 1.00 93.94 656 THR A CA 1
ATOM 2951 C C . THR A 1 656 ? 134.228 111.836 162.984 1.00 93.94 656 THR A C 1
ATOM 2952 O O . THR A 1 656 ? 134.847 112.715 162.376 1.00 93.94 656 THR A O 1
ATOM 2956 N N . GLY A 1 657 ? 134.412 111.575 164.274 1.00 97.66 657 GLY A N 1
ATOM 2957 C CA . GLY A 1 657 ? 135.372 112.297 165.073 1.00 97.66 657 GLY A CA 1
ATOM 2958 C C . GLY A 1 657 ? 135.048 112.205 166.548 1.00 97.66 657 GLY A C 1
ATOM 2959 O O . GLY A 1 657 ? 134.019 111.650 166.945 1.00 97.66 657 GLY A O 1
ATOM 2960 N N . PRO A 1 658 ? 135.909 112.770 167.394 1.00 100.17 658 PRO A N 1
ATOM 2961 C CA . PRO A 1 658 ? 135.681 112.691 168.841 1.00 100.17 658 PRO A CA 1
ATOM 2962 C C . PRO A 1 658 ? 134.627 113.695 169.284 1.00 100.17 658 PRO A C 1
ATOM 2963 O O . PRO A 1 658 ? 134.788 114.905 169.110 1.00 100.17 658 PRO A O 1
ATOM 2967 N N . ALA A 1 659 ? 133.544 113.184 169.867 1.00 100.96 659 ALA A N 1
ATOM 2968 C CA . ALA A 1 659 ? 132.408 114.023 170.247 1.00 100.96 659 ALA A CA 1
ATOM 2969 C C . ALA A 1 659 ? 132.600 114.594 171.653 1.00 100.96 659 ALA A C 1
ATOM 2970 O O . ALA A 1 659 ? 131.740 114.505 172.528 1.00 100.96 659 ALA A O 1
ATOM 2972 N N . ASN A 1 660 ? 133.786 115.133 171.907 1.00 101.57 660 ASN A N 1
ATOM 2973 C CA . ASN A 1 660 ? 134.039 115.784 173.189 1.00 101.57 660 ASN A CA 1
ATOM 2974 C C . ASN A 1 660 ? 134.702 117.142 173.000 1.00 101.57 660 ASN A C 1
ATOM 2975 O O . ASN A 1 660 ? 135.619 117.280 172.211 1.00 101.57 660 ASN A O 1
ATOM 2980 N N . VAL A 1 661 ? 134.138 118.148 173.665 1.00 100.69 661 VAL A N 1
ATOM 2981 C CA . VAL A 1 661 ? 134.552 119.574 173.712 1.00 100.69 661 VAL A CA 1
ATOM 2982 C C . VAL A 1 661 ? 134.110 120.420 172.520 1.00 100.69 661 VAL A C 1
ATOM 2983 O O . VAL A 1 661 ? 134.277 121.627 172.519 1.00 100.69 661 VAL A O 1
ATOM 2987 N N . SER A 1 662 ? 133.556 119.777 171.508 1.00 99.14 662 SER A N 1
ATOM 2988 C CA . SER A 1 662 ? 133.032 120.448 170.340 1.00 99.14 662 SER A CA 1
ATOM 2989 C C . SER A 1 662 ? 132.039 119.456 169.804 1.00 99.14 662 SER A C 1
ATOM 2990 O O . SER A 1 662 ? 132.444 118.462 169.211 1.00 99.14 662 SER A O 1
ATOM 2993 N N . PRO A 1 663 ? 130.746 119.700 170.004 1.00 96.13 663 PRO A N 1
ATOM 2994 C CA . PRO A 1 663 ? 129.831 118.699 169.475 1.00 96.13 663 PRO A CA 1
ATOM 2995 C C . PRO A 1 663 ? 129.900 118.604 167.966 1.00 96.13 663 PRO A C 1
ATOM 2996 O O . PRO A 1 663 ? 129.964 119.601 167.263 1.00 96.13 663 PRO A O 1
ATOM 3000 N N . ALA A 1 664 ? 129.903 117.371 167.496 1.00 90.78 664 ALA A N 1
ATOM 3001 C CA . ALA A 1 664 ? 129.902 117.034 166.080 1.00 90.78 664 ALA A CA 1
ATOM 3002 C C . ALA A 1 664 ? 128.658 117.600 165.405 1.00 90.78 664 ALA A C 1
ATOM 3003 O O . ALA A 1 664 ? 127.556 117.554 165.957 1.00 90.78 664 ALA A O 1
ATOM 3005 N N . VAL A 1 665 ? 128.838 118.132 164.199 1.00 87.78 665 VAL A N 1
ATOM 3006 C CA . VAL A 1 665 ? 127.786 118.840 163.478 1.00 87.78 665 VAL A CA 1
ATOM 3007 C C . VAL A 1 665 ? 127.501 118.103 162.178 1.00 87.78 665 VAL A C 1
ATOM 3008 O O . VAL A 1 665 ? 128.426 117.799 161.416 1.00 87.78 665 VAL A O 1
ATOM 3012 N N . LEU A 1 666 ? 126.224 117.822 161.926 1.00 85.58 666 LEU A N 1
ATOM 3013 C CA . LEU A 1 666 ? 125.773 117.167 160.700 1.00 85.58 666 LEU A CA 1
ATOM 3014 C C . LEU A 1 666 ? 124.836 118.134 159.983 1.00 85.58 666 LEU A C 1
ATOM 3015 O O . LEU A 1 666 ? 123.767 118.467 160.502 1.00 85.58 666 LEU A O 1
ATOM 3020 N N . GLY A 1 667 ? 125.231 118.584 158.795 1.00 83.88 667 GLY A N 1
ATOM 3021 C CA . GLY A 1 667 ? 124.456 119.582 158.079 1.00 83.88 667 GLY A CA 1
ATOM 3022 C C . GLY A 1 667 ? 123.308 118.952 157.314 1.00 83.88 667 GLY A C 1
ATOM 3023 O O . GLY A 1 667 ? 123.535 118.186 156.363 1.00 83.88 667 GLY A O 1
ATOM 3024 N N . LEU A 1 668 ? 122.076 119.268 157.700 1.00 83.06 668 LEU A N 1
ATOM 3025 C CA . LEU A 1 668 ? 120.885 118.731 157.065 1.00 83.06 668 LEU A CA 1
ATOM 3026 C C . LEU A 1 668 ? 120.203 119.808 156.232 1.00 83.06 668 LEU A C 1
ATOM 3027 O O . LEU A 1 668 ? 120.283 121.004 156.529 1.00 83.06 668 LEU A O 1
ATOM 3032 N N . SER A 1 669 ? 119.525 119.366 155.176 1.00 79.51 669 SER A N 1
ATOM 3033 C CA . SER A 1 669 ? 118.811 120.258 154.277 1.00 79.51 669 SER A CA 1
ATOM 3034 C C . SER A 1 669 ? 117.328 119.920 154.296 1.00 79.51 669 SER A C 1
ATOM 3035 O O . SER A 1 669 ? 116.922 118.827 154.699 1.00 79.51 669 SER A O 1
ATOM 3038 N N . CYS A 1 670 ? 116.520 120.879 153.853 1.00 80.87 670 CYS A N 1
ATOM 3039 C CA . CYS A 1 670 ? 115.075 120.716 153.821 1.00 80.87 670 CYS A CA 1
ATOM 3040 C C . CYS A 1 670 ? 114.505 121.628 152.746 1.00 80.87 670 CYS A C 1
ATOM 3041 O O . CYS A 1 670 ? 115.185 122.520 152.233 1.00 80.87 670 CYS A O 1
ATOM 3044 N N . GLY A 1 671 ? 113.238 121.387 152.402 1.00 81.04 671 GLY A N 1
ATOM 3045 C CA . GLY A 1 671 ? 112.584 122.203 151.395 1.00 81.04 671 GLY A CA 1
ATOM 3046 C C . GLY A 1 671 ? 112.423 123.651 151.807 1.00 81.04 671 GLY A C 1
ATOM 3047 O O . GLY A 1 671 ? 112.517 124.552 150.969 1.00 81.04 671 GLY A O 1
ATOM 3048 N N . GLY A 1 672 ? 112.181 123.897 153.086 1.00 84.80 672 GLY A N 1
ATOM 3049 C CA . GLY A 1 672 ? 112.023 125.238 153.607 1.00 84.80 672 GLY A CA 1
ATOM 3050 C C . GLY A 1 672 ? 110.661 125.444 154.249 1.00 84.80 672 GLY A C 1
ATOM 3051 O O . GLY A 1 672 ? 109.731 124.652 154.094 1.00 84.80 672 GLY A O 1
ATOM 3052 N N . VAL A 1 673 ? 110.568 126.545 154.988 1.00 88.28 673 VAL A N 1
ATOM 3053 C CA . VAL A 1 673 ? 109.354 126.933 155.697 1.00 88.28 673 VAL A CA 1
ATOM 3054 C C . VAL A 1 673 ? 109.014 128.358 155.286 1.00 88.28 673 VAL A C 1
ATOM 3055 O O . VAL A 1 673 ? 109.892 129.228 155.269 1.00 88.28 673 VAL A O 1
ATOM 3059 N N . ASN A 1 674 ? 107.750 128.593 154.943 1.00 90.24 674 ASN A N 1
ATOM 3060 C CA . ASN A 1 674 ? 107.309 129.932 154.584 1.00 90.24 674 ASN A CA 1
ATOM 3061 C C . ASN A 1 674 ? 107.087 130.775 155.839 1.00 90.24 674 ASN A C 1
ATOM 3062 O O . ASN A 1 674 ? 107.192 130.299 156.972 1.00 90.24 674 ASN A O 1
ATOM 3067 N N . THR A 1 675 ? 106.784 132.053 155.625 1.00 93.01 675 THR A N 1
ATOM 3068 C CA . THR A 1 675 ? 106.515 132.949 156.741 1.00 93.01 675 THR A CA 1
ATOM 3069 C C . THR A 1 675 ? 105.202 132.577 157.419 1.00 93.01 675 THR A C 1
ATOM 3070 O O . THR A 1 675 ? 104.228 132.201 156.759 1.00 93.01 675 THR A O 1
ATOM 3074 N N . TYR A 1 676 ? 105.187 132.678 158.750 1.00 94.81 676 TYR A N 1
ATOM 3075 C CA . TYR A 1 676 ? 104.029 132.288 159.560 1.00 94.81 676 TYR A CA 1
ATOM 3076 C C . TYR A 1 676 ? 103.601 130.856 159.249 1.00 94.81 676 TYR A C 1
ATOM 3077 O O . TYR A 1 676 ? 102.411 130.549 159.162 1.00 94.81 676 TYR A O 1
ATOM 3086 N N . ASP A 1 677 ? 104.580 129.972 159.080 1.00 91.90 677 ASP A N 1
ATOM 3087 C CA . ASP A 1 677 ? 104.322 128.597 158.685 1.00 91.90 677 ASP A CA 1
ATOM 3088 C C . ASP A 1 677 ? 105.147 127.646 159.541 1.00 91.90 677 ASP A C 1
ATOM 3089 O O . ASP A 1 677 ? 106.108 128.041 160.212 1.00 91.90 677 ASP A O 1
ATOM 3094 N N . ASN A 1 678 ? 104.745 126.375 159.511 1.00 89.25 678 ASN A N 1
ATOM 3095 C CA . ASN A 1 678 ? 105.385 125.330 160.292 1.00 89.25 678 ASN A CA 1
ATOM 3096 C C . ASN A 1 678 ? 105.482 124.050 159.477 1.00 89.25 678 ASN A C 1
ATOM 3097 O O . ASN A 1 678 ? 104.710 123.821 158.543 1.00 89.25 678 ASN A O 1
ATOM 3102 N N . ASP A 1 679 ? 106.447 123.218 159.854 1.00 81.19 679 ASP A N 1
ATOM 3103 C CA . ASP A 1 679 ? 106.665 121.919 159.242 1.00 81.19 679 ASP A CA 1
ATOM 3104 C C . ASP A 1 679 ? 107.169 120.961 160.309 1.00 81.19 679 ASP A C 1
ATOM 3105 O O . ASP A 1 679 ? 107.773 121.379 161.298 1.00 81.19 679 ASP A O 1
ATOM 3110 N N . MET A 1 680 ? 106.914 119.671 160.106 1.00 79.11 680 MET A N 1
ATOM 3111 C CA . MET A 1 680 ? 107.447 118.651 160.997 1.00 79.11 680 MET A CA 1
ATOM 3112 C C . MET A 1 680 ? 108.025 117.517 160.172 1.00 79.11 680 MET A C 1
ATOM 3113 O O . MET A 1 680 ? 107.574 117.259 159.053 1.00 79.11 680 MET A O 1
ATOM 3118 N N . PHE A 1 681 ? 109.018 116.843 160.739 1.00 77.49 681 PHE A N 1
ATOM 3119 C CA . PHE A 1 681 ? 109.667 115.738 160.050 1.00 77.49 681 PHE A CA 1
ATOM 3120 C C . PHE A 1 681 ? 110.400 114.875 161.066 1.00 77.49 681 PHE A C 1
ATOM 3121 O O . PHE A 1 681 ? 110.515 115.223 162.243 1.00 77.49 681 PHE A O 1
ATOM 3129 N N . ASP A 1 682 ? 110.876 113.728 160.594 1.00 75.90 682 ASP A N 1
ATOM 3130 C CA . ASP A 1 682 ? 111.532 112.735 161.431 1.00 75.90 682 ASP A CA 1
ATOM 3131 C C . ASP A 1 682 ? 112.980 112.565 160.995 1.00 75.90 682 ASP A C 1
ATOM 3132 O O . ASP A 1 682 ? 113.288 112.601 159.800 1.00 75.90 682 ASP A O 1
ATOM 3137 N N . ILE A 1 683 ? 113.866 112.389 161.970 1.00 75.48 683 ILE A N 1
ATOM 3138 C CA . ILE A 1 683 ? 115.286 112.185 161.726 1.00 75.48 683 ILE A CA 1
ATOM 3139 C C . ILE A 1 683 ? 115.704 110.863 162.352 1.00 75.48 683 ILE A C 1
ATOM 3140 O O . ILE A 1 683 ? 115.409 110.598 163.529 1.00 75.48 683 ILE A O 1
ATOM 3145 N N . HIS A 1 684 ? 116.380 110.039 161.552 1.00 77.86 684 HIS A N 1
ATOM 3146 C CA . HIS A 1 684 ? 117.041 108.820 161.994 1.00 77.86 684 HIS A CA 1
ATOM 3147 C C . HIS A 1 684 ? 118.495 109.166 162.292 1.00 77.86 684 HIS A C 1
ATOM 3148 O O . HIS A 1 684 ? 119.206 109.662 161.411 1.00 77.86 684 HIS A O 1
ATOM 3155 N N . LEU A 1 685 ? 118.934 108.909 163.522 1.00 83.19 685 LEU A N 1
ATOM 3156 C CA . LEU A 1 685 ? 120.310 109.148 163.934 1.00 83.19 685 LEU A CA 1
ATOM 3157 C C . LEU A 1 685 ? 120.972 107.814 164.244 1.00 83.19 685 LEU A C 1
ATOM 3158 O O . LEU A 1 685 ? 120.427 107.008 165.002 1.00 83.19 685 LEU A O 1
ATOM 3163 N N . THR A 1 686 ? 122.146 107.589 163.664 1.00 87.26 686 THR A N 1
ATOM 3164 C CA . THR A 1 686 ? 122.872 106.335 163.802 1.00 87.26 686 THR A CA 1
ATOM 3165 C C . THR A 1 686 ? 124.265 106.616 164.344 1.00 87.26 686 THR A C 1
ATOM 3166 O O . THR A 1 686 ? 124.962 107.506 163.841 1.00 87.26 686 THR A O 1
ATOM 3170 N N . ILE A 1 687 ? 124.666 105.850 165.359 1.00 91.32 687 ILE A N 1
ATOM 3171 C CA . ILE A 1 687 ? 125.935 106.021 166.055 1.00 91.32 687 ILE A CA 1
ATOM 3172 C C . ILE A 1 687 ? 126.683 104.696 166.016 1.00 91.32 687 ILE A C 1
ATOM 3173 O O . ILE A 1 687 ? 126.116 103.650 166.353 1.00 91.32 687 ILE A O 1
ATOM 3178 N N . ARG A 1 688 ? 127.956 104.742 165.618 1.00 96.92 688 ARG A N 1
ATOM 3179 C CA . ARG A 1 688 ? 128.805 103.550 165.565 1.00 96.92 688 ARG A CA 1
ATOM 3180 C C . ARG A 1 688 ? 130.113 103.868 166.284 1.00 96.92 688 ARG A C 1
ATOM 3181 O O . ARG A 1 688 ? 131.021 104.460 165.694 1.00 96.92 688 ARG A O 1
ATOM 3189 N N . ASN A 1 689 ? 130.212 103.460 167.549 1.00 97.84 689 ASN A N 1
ATOM 3190 C CA . ASN A 1 689 ? 131.423 103.703 168.324 1.00 97.84 689 ASN A CA 1
ATOM 3191 C C . ASN A 1 689 ? 132.607 102.993 167.680 1.00 97.84 689 ASN A C 1
ATOM 3192 O O . ASN A 1 689 ? 132.669 101.760 167.670 1.00 97.84 689 ASN A O 1
ATOM 3197 N N . THR A 1 690 ? 133.550 103.767 167.139 1.00 99.19 690 THR A N 1
ATOM 3198 C CA . THR A 1 690 ? 134.635 103.181 166.360 1.00 99.19 690 THR A CA 1
ATOM 3199 C C . THR A 1 690 ? 135.599 102.382 167.227 1.00 99.19 690 THR A C 1
ATOM 3200 O O . THR A 1 690 ? 136.179 101.397 166.755 1.00 99.19 690 THR A O 1
ATOM 3204 N N . ASN A 1 691 ? 135.787 102.782 168.485 1.00 99.72 691 ASN A N 1
ATOM 3205 C CA . ASN A 1 691 ? 136.753 102.100 169.339 1.00 99.72 691 ASN A CA 1
ATOM 3206 C C . ASN A 1 691 ? 136.220 100.752 169.810 1.00 99.72 691 ASN A C 1
ATOM 3207 O O . ASN A 1 691 ? 136.795 99.701 169.505 1.00 99.72 691 ASN A O 1
ATOM 3212 N N . ASN A 1 692 ? 135.114 100.763 170.555 1.00 99.06 692 ASN A N 1
ATOM 3213 C CA . ASN A 1 692 ? 134.578 99.525 171.110 1.00 99.06 692 ASN A CA 1
ATOM 3214 C C . ASN A 1 692 ? 133.855 98.696 170.056 1.00 99.06 692 ASN A C 1
ATOM 3215 O O . ASN A 1 692 ? 133.917 97.462 170.084 1.00 99.06 692 ASN A O 1
ATOM 3220 N N . GLY A 1 693 ? 133.166 99.350 169.123 1.00 97.67 693 GLY A N 1
ATOM 3221 C CA . GLY A 1 693 ? 132.377 98.661 168.125 1.00 97.67 693 GLY A CA 1
ATOM 3222 C C . GLY A 1 693 ? 130.889 98.628 168.397 1.00 97.67 693 GLY A C 1
ATOM 3223 O O . GLY A 1 693 ? 130.148 98.027 167.610 1.00 97.67 693 GLY A O 1
ATOM 3224 N N . GLY A 1 694 ? 130.430 99.248 169.480 1.00 95.69 694 GLY A N 1
ATOM 3225 C CA . GLY A 1 694 ? 129.011 99.257 169.771 1.00 95.69 694 GLY A CA 1
ATOM 3226 C C . GLY A 1 694 ? 128.237 100.132 168.804 1.00 95.69 694 GLY A C 1
ATOM 3227 O O . GLY A 1 694 ? 128.774 101.053 168.187 1.00 95.69 694 GLY A O 1
ATOM 3228 N N . HIS A 1 695 ? 126.948 99.835 168.675 1.00 93.53 695 HIS A N 1
ATOM 3229 C CA . HIS A 1 695 ? 126.063 100.543 167.763 1.00 93.53 695 HIS A CA 1
ATOM 3230 C C . HIS A 1 695 ? 124.840 101.036 168.520 1.00 93.53 695 HIS A C 1
ATOM 3231 O O . HIS A 1 695 ? 124.371 100.379 169.454 1.00 93.53 695 HIS A O 1
ATOM 3238 N N . ASN A 1 696 ? 124.325 102.193 168.113 1.00 89.01 696 ASN A N 1
ATOM 3239 C CA . ASN A 1 696 ? 123.162 102.778 168.759 1.00 89.01 696 ASN A CA 1
ATOM 3240 C C . ASN A 1 696 ? 122.350 103.563 167.740 1.00 89.01 696 ASN A C 1
ATOM 3241 O O . ASN A 1 696 ? 122.870 104.010 166.714 1.00 89.01 696 ASN A O 1
ATOM 3246 N N . GLY A 1 697 ? 121.069 103.727 168.035 1.00 84.08 697 GLY A N 1
ATOM 3247 C CA . GLY A 1 697 ? 120.170 104.429 167.144 1.00 84.08 697 GLY A CA 1
ATOM 3248 C C . GLY A 1 697 ? 119.206 105.309 167.907 1.00 84.08 697 GLY A C 1
ATOM 3249 O O . GLY A 1 697 ? 118.914 105.083 169.081 1.00 84.08 697 GLY A O 1
ATOM 3250 N N . ALA A 1 698 ? 118.709 106.326 167.212 1.00 80.32 698 ALA A N 1
ATOM 3251 C CA . ALA A 1 698 ? 117.788 107.288 167.788 1.00 80.32 698 ALA A CA 1
ATOM 3252 C C . ALA A 1 698 ? 116.792 107.728 166.730 1.00 80.32 698 ALA A C 1
ATOM 3253 O O . ALA A 1 698 ? 117.144 107.877 165.556 1.00 80.32 698 ALA A O 1
ATOM 3255 N N . ILE A 1 699 ? 115.549 107.937 167.150 1.00 80.10 699 ILE A N 1
ATOM 3256 C CA . ILE A 1 699 ? 114.528 108.546 166.309 1.00 80.10 699 ILE A CA 1
ATOM 3257 C C . ILE A 1 699 ? 114.073 109.833 166.978 1.00 80.10 699 ILE A C 1
ATOM 3258 O O . ILE A 1 699 ? 113.788 109.852 168.182 1.00 80.10 699 ILE A O 1
ATOM 3263 N N . LEU A 1 700 ? 114.067 110.924 166.220 1.00 78.70 700 LEU A N 1
ATOM 3264 C CA . LEU A 1 700 ? 113.612 112.180 166.793 1.00 78.70 700 LEU A CA 1
ATOM 3265 C C . LEU A 1 700 ? 112.712 112.908 165.808 1.00 78.70 700 LEU A C 1
ATOM 3266 O O . LEU A 1 700 ? 112.782 112.695 164.598 1.00 78.70 700 LEU A O 1
ATOM 3271 N N . THR A 1 701 ? 111.838 113.745 166.353 1.00 80.93 701 THR A N 1
ATOM 3272 C CA . THR A 1 701 ? 110.882 114.513 165.569 1.00 80.93 701 THR A CA 1
ATOM 3273 C C . THR A 1 701 ? 111.193 115.993 165.723 1.00 80.93 701 THR A C 1
ATOM 3274 O O . THR A 1 701 ? 111.300 116.495 166.847 1.00 80.93 701 THR A O 1
ATOM 3278 N N . VAL A 1 702 ? 111.343 116.686 164.598 1.00 80.95 702 VAL A N 1
ATOM 3279 C CA . VAL A 1 702 ? 111.769 118.078 164.581 1.00 80.95 702 VAL A CA 1
ATOM 3280 C C . VAL A 1 702 ? 110.679 118.918 163.933 1.00 80.95 702 VAL A C 1
ATOM 3281 O O . VAL A 1 702 ? 110.157 118.559 162.868 1.00 80.95 702 VAL A O 1
ATOM 3285 N N . LEU A 1 703 ? 110.334 120.026 164.586 1.00 83.41 703 LEU A N 1
ATOM 3286 C CA . LEU A 1 703 ? 109.384 121.008 164.080 1.00 83.41 703 LEU A CA 1
ATOM 3287 C C . LEU A 1 703 ? 110.126 122.299 163.763 1.00 83.41 703 LEU A C 1
ATOM 3288 O O . LEU A 1 703 ? 110.846 122.831 164.615 1.00 83.41 703 LEU A O 1
ATOM 3293 N N . LEU A 1 704 ? 109.947 122.798 162.545 1.00 85.12 704 LEU A N 1
ATOM 3294 C CA . LEU A 1 704 ? 110.478 124.090 162.133 1.00 85.12 704 LEU A CA 1
ATOM 3295 C C . LEU A 1 704 ? 109.331 125.083 162.009 1.00 85.12 704 LEU A C 1
ATOM 3296 O O . LEU A 1 704 ? 108.342 124.809 161.324 1.00 85.12 704 LEU A O 1
ATOM 3301 N N . TYR A 1 705 ? 109.466 126.231 162.665 1.00 89.15 705 TYR A N 1
ATOM 3302 C CA . TYR A 1 705 ? 108.447 127.269 162.628 1.00 89.15 705 TYR A CA 1
ATOM 3303 C C . TYR A 1 705 ? 109.095 128.599 162.282 1.00 89.15 705 TYR A C 1
ATOM 3304 O O . TYR A 1 705 ? 110.211 128.883 162.725 1.00 89.15 705 TYR A O 1
ATOM 3313 N N . ARG A 1 706 ? 108.400 129.416 161.491 1.00 92.69 706 ARG A N 1
ATOM 3314 C CA . ARG A 1 706 ? 108.880 130.755 161.178 1.00 92.69 706 ARG A CA 1
ATOM 3315 C C . ARG A 1 706 ? 107.896 131.792 161.699 1.00 92.69 706 ARG A C 1
ATOM 3316 O O . ARG A 1 706 ? 106.697 131.717 161.414 1.00 92.69 706 ARG A O 1
ATOM 3324 N N . GLU A 1 707 ? 108.409 132.752 162.463 1.00 95.57 707 GLU A N 1
ATOM 3325 C CA . GLU A 1 707 ? 107.668 133.952 162.819 1.00 95.57 707 GLU A CA 1
ATOM 3326 C C . GLU A 1 707 ? 107.985 135.053 161.808 1.00 95.57 707 GLU A C 1
ATOM 3327 O O . GLU A 1 707 ? 108.549 134.801 160.741 1.00 95.57 707 GLU A O 1
ATOM 3333 N N . GLY A 1 708 ? 107.607 136.292 162.125 1.00 95.58 708 GLY A N 1
ATOM 3334 C CA . GLY A 1 708 ? 107.859 137.387 161.203 1.00 95.58 708 GLY A CA 1
ATOM 3335 C C . GLY A 1 708 ? 109.332 137.575 160.891 1.00 95.58 708 GLY A C 1
ATOM 3336 O O . GLY A 1 708 ? 109.708 137.793 159.737 1.00 95.58 708 GLY A O 1
ATOM 3337 N N . GLY A 1 709 ? 110.184 137.485 161.909 1.00 96.45 709 GLY A N 1
ATOM 3338 C CA . GLY A 1 709 ? 111.601 137.730 161.722 1.00 96.45 709 GLY A CA 1
ATOM 3339 C C . GLY A 1 709 ? 112.373 136.587 161.096 1.00 96.45 709 GLY A C 1
ATOM 3340 O O . GLY A 1 709 ? 112.900 136.723 159.988 1.00 96.45 709 GLY A O 1
ATOM 3341 N N . ALA A 1 710 ? 112.445 135.453 161.789 1.00 96.02 710 ALA A N 1
ATOM 3342 C CA . ALA A 1 710 ? 113.248 134.330 161.330 1.00 96.02 710 ALA A CA 1
ATOM 3343 C C . ALA A 1 710 ? 112.583 133.029 161.754 1.00 96.02 710 ALA A C 1
ATOM 3344 O O . ALA A 1 710 ? 111.498 133.020 162.342 1.00 96.02 710 ALA A O 1
ATOM 3346 N N . ALA A 1 711 ? 113.250 131.923 161.444 1.00 93.34 711 ALA A N 1
ATOM 3347 C CA . ALA A 1 711 ? 112.770 130.591 161.771 1.00 93.34 711 ALA A CA 1
ATOM 3348 C C . ALA A 1 711 ? 113.608 129.973 162.885 1.00 93.34 711 ALA A C 1
ATOM 3349 O O . ALA A 1 711 ? 114.763 130.343 163.106 1.00 93.34 711 ALA A O 1
ATOM 3351 N N . ARG A 1 712 ? 113.003 129.020 163.591 1.00 89.64 712 ARG A N 1
ATOM 3352 C CA . ARG A 1 712 ? 113.665 128.313 164.675 1.00 89.64 712 ARG A CA 1
ATOM 3353 C C . ARG A 1 712 ? 113.199 126.865 164.681 1.00 89.64 712 ARG A C 1
ATOM 3354 O O . ARG A 1 712 ? 112.119 126.544 164.181 1.00 89.64 712 ARG A O 1
ATOM 3362 N N . ALA A 1 713 ? 114.025 125.992 165.255 1.00 87.82 713 ALA A N 1
ATOM 3363 C CA . ALA A 1 713 ? 113.765 124.561 165.282 1.00 87.82 713 ALA A CA 1
ATOM 3364 C C . ALA A 1 713 ? 113.698 124.065 166.719 1.00 87.82 713 ALA A C 1
ATOM 3365 O O . ALA A 1 713 ? 114.525 124.440 167.555 1.00 87.82 713 ALA A O 1
ATOM 3367 N N . THR A 1 714 ? 112.708 123.220 166.998 1.00 86.47 714 THR A N 1
ATOM 3368 C CA . THR A 1 714 ? 112.544 122.590 168.301 1.00 86.47 714 THR A CA 1
ATOM 3369 C C . THR A 1 714 ? 112.381 121.090 168.113 1.00 86.47 714 THR A C 1
ATOM 3370 O O . THR A 1 714 ? 111.759 120.641 167.145 1.00 86.47 714 THR A O 1
ATOM 3374 N N . ILE A 1 715 ? 112.939 120.319 169.040 1.00 85.67 715 ILE A N 1
ATOM 3375 C CA . ILE A 1 715 ? 112.886 118.863 168.977 1.00 85.67 715 ILE A CA 1
ATOM 3376 C C . ILE A 1 715 ? 111.628 118.407 169.707 1.00 85.67 715 ILE A C 1
ATOM 3377 O O . ILE A 1 715 ? 111.524 118.544 170.928 1.00 85.67 715 ILE A O 1
ATOM 3382 N N . VAL A 1 716 ? 110.669 117.864 168.955 1.00 84.85 716 VAL A N 1
ATOM 3383 C CA . VAL A 1 716 ? 109.406 117.440 169.552 1.00 84.85 716 VAL A CA 1
ATOM 3384 C C . VAL A 1 716 ? 109.619 116.242 170.470 1.00 84.85 716 VAL A C 1
ATOM 3385 O O . VAL A 1 716 ? 109.157 116.229 171.616 1.00 84.85 716 VAL A O 1
ATOM 3389 N N . ARG A 1 717 ? 110.329 115.224 169.987 1.00 83.40 717 ARG A N 1
ATOM 3390 C CA . ARG A 1 717 ? 110.513 114.003 170.756 1.00 83.40 717 ARG A CA 1
ATOM 3391 C C . ARG A 1 717 ? 111.819 113.338 170.351 1.00 83.40 717 ARG A C 1
ATOM 3392 O O . ARG A 1 717 ? 112.283 113.474 169.217 1.00 83.40 717 ARG A O 1
ATOM 3400 N N . VAL A 1 718 ? 112.404 112.615 171.305 1.00 82.97 718 VAL A N 1
ATOM 3401 C CA . VAL A 1 718 ? 113.599 111.807 171.094 1.00 82.97 718 VAL A CA 1
ATOM 3402 C C . VAL A 1 718 ? 113.374 110.458 171.759 1.00 82.97 718 VAL A C 1
ATOM 3403 O O . VAL A 1 718 ? 112.954 110.400 172.920 1.00 82.97 718 VAL A O 1
ATOM 3407 N N . ASP A 1 719 ? 113.647 109.376 171.031 1.00 84.42 719 ASP A N 1
ATOM 3408 C CA . ASP A 1 719 ? 113.467 108.030 171.556 1.00 84.42 719 ASP A CA 1
ATOM 3409 C C . ASP A 1 719 ? 114.622 107.150 171.105 1.00 84.42 719 ASP A C 1
ATOM 3410 O O . ASP A 1 719 ? 115.092 107.264 169.967 1.00 84.42 719 ASP A O 1
ATOM 3415 N N . SER A 1 720 ? 115.082 106.283 172.005 1.00 87.29 720 SER A N 1
ATOM 3416 C CA . SER A 1 720 ? 116.189 105.382 171.721 1.00 87.29 720 SER A CA 1
ATOM 3417 C C . SER A 1 720 ? 116.129 104.208 172.682 1.00 87.29 720 SER A C 1
ATOM 3418 O O . SER A 1 720 ? 115.382 104.221 173.664 1.00 87.29 720 SER A O 1
ATOM 3421 N N . ARG A 1 721 ? 116.931 103.191 172.384 1.00 89.77 721 ARG A N 1
ATOM 3422 C CA . ARG A 1 721 ? 117.071 102.061 173.289 1.00 89.77 721 ARG A CA 1
ATOM 3423 C C . ARG A 1 721 ? 117.845 102.486 174.529 1.00 89.77 721 ARG A C 1
ATOM 3424 O O . ARG A 1 721 ? 118.895 103.128 174.429 1.00 89.77 721 ARG A O 1
ATOM 3432 N N . SER A 1 722 ? 117.311 102.139 175.701 1.00 92.07 722 SER A N 1
ATOM 3433 C CA . SER A 1 722 ? 117.922 102.435 176.996 1.00 92.07 722 SER A CA 1
ATOM 3434 C C . SER A 1 722 ? 118.071 103.933 177.249 1.00 92.07 722 SER A C 1
ATOM 3435 O O . SER A 1 722 ? 118.839 104.337 178.128 1.00 92.07 722 SER A O 1
ATOM 3438 N N . ASN A 1 723 ? 117.344 104.763 176.496 1.00 91.79 723 ASN A N 1
ATOM 3439 C CA . ASN A 1 723 ? 117.354 106.218 176.678 1.00 91.79 723 ASN A CA 1
ATOM 3440 C C . ASN A 1 723 ? 118.773 106.782 176.615 1.00 91.79 723 ASN A C 1
ATOM 3441 O O . ASN A 1 723 ? 119.171 107.617 177.429 1.00 91.79 723 ASN A O 1
ATOM 3446 N N . ALA A 1 724 ? 119.547 106.314 175.633 1.00 93.91 724 ALA A N 1
ATOM 3447 C CA . ALA A 1 724 ? 120.938 106.739 175.518 1.00 93.91 724 ALA A CA 1
ATOM 3448 C C . ALA A 1 724 ? 121.050 108.207 175.125 1.00 93.91 724 ALA A C 1
ATOM 3449 O O . ALA A 1 724 ? 121.930 108.921 175.619 1.00 93.91 724 ALA A O 1
ATOM 3451 N N . VAL A 1 725 ? 120.179 108.677 174.235 1.00 93.73 725 VAL A N 1
ATOM 3452 C CA . VAL A 1 725 ? 120.215 110.056 173.758 1.00 93.73 725 VAL A CA 1
ATOM 3453 C C . VAL A 1 725 ? 119.117 110.840 174.457 1.00 93.73 725 VAL A C 1
ATOM 3454 O O . VAL A 1 725 ? 118.081 110.281 174.836 1.00 93.73 725 VAL A O 1
ATOM 3458 N N . GLY A 1 726 ? 119.340 112.134 174.628 1.00 95.05 726 GLY A N 1
ATOM 3459 C CA . GLY A 1 726 ? 118.342 112.996 175.236 1.00 95.05 726 GLY A CA 1
ATOM 3460 C C . GLY A 1 726 ? 118.644 114.447 174.951 1.00 95.05 726 GLY A C 1
ATOM 3461 O O . GLY A 1 726 ? 119.797 114.829 174.726 1.00 95.05 726 GLY A O 1
ATOM 3462 N N . GLU A 1 727 ? 117.591 115.266 174.960 1.00 95.43 727 GLU A N 1
ATOM 3463 C CA . GLU A 1 727 ? 117.757 116.694 174.728 1.00 95.43 727 GLU A CA 1
ATOM 3464 C C . GLU A 1 727 ? 118.356 117.407 175.934 1.00 95.43 727 GLU A C 1
ATOM 3465 O O . GLU A 1 727 ? 118.825 118.542 175.798 1.00 95.43 727 GLU A O 1
ATOM 3471 N N . GLY A 1 728 ? 118.351 116.770 177.102 1.00 98.43 728 GLY A N 1
ATOM 3472 C CA . GLY A 1 728 ? 118.920 117.393 178.280 1.00 98.43 728 GLY A CA 1
ATOM 3473 C C . GLY A 1 728 ? 120.423 117.560 178.170 1.00 98.43 728 GLY A C 1
ATOM 3474 O O . GLY A 1 728 ? 121.109 116.822 177.463 1.00 98.43 728 GLY A O 1
ATOM 3475 N N . ASP A 1 729 ? 120.938 118.555 178.887 1.00 101.70 729 ASP A N 1
ATOM 3476 C CA . ASP A 1 729 ? 122.356 118.877 178.815 1.00 101.70 729 ASP A CA 1
ATOM 3477 C C . ASP A 1 729 ? 123.188 117.826 179.539 1.00 101.70 729 ASP A C 1
ATOM 3478 O O . ASP A 1 729 ? 122.867 117.425 180.661 1.00 101.70 729 ASP A O 1
ATOM 3483 N N . VAL A 1 730 ? 124.261 117.379 178.887 1.00 103.59 730 VAL A N 1
ATOM 3484 C CA . VAL A 1 730 ? 125.224 116.468 179.494 1.00 103.59 730 VAL A CA 1
ATOM 3485 C C . VAL A 1 730 ? 126.150 117.271 180.397 1.00 103.59 730 VAL A C 1
ATOM 3486 O O . VAL A 1 730 ? 126.118 118.507 180.390 1.00 103.59 730 VAL A O 1
ATOM 3490 N N . ASN A 1 731 ? 126.962 116.571 181.192 1.00 106.49 731 ASN A N 1
ATOM 3491 C CA . ASN A 1 731 ? 127.897 117.193 182.131 1.00 106.49 731 ASN A CA 1
ATOM 3492 C C . ASN A 1 731 ? 127.168 118.001 183.200 1.00 106.49 731 ASN A C 1
ATOM 3493 O O . ASN A 1 731 ? 127.687 118.999 183.704 1.00 106.49 731 ASN A O 1
ATOM 3498 N N . SER A 1 732 ? 125.958 117.574 183.549 1.00 106.36 732 SER A N 1
ATOM 3499 C CA . SER A 1 732 ? 125.166 118.196 184.598 1.00 106.36 732 SER A CA 1
ATOM 3500 C C . SER A 1 732 ? 124.848 117.161 185.667 1.00 106.36 732 SER A C 1
ATOM 3501 O O . SER A 1 732 ? 124.561 116.001 185.355 1.00 106.36 732 SER A O 1
ATOM 3504 N N . THR A 1 733 ? 124.911 117.587 186.932 1.00 108.00 733 THR A N 1
ATOM 3505 C CA . THR A 1 733 ? 124.654 116.669 188.037 1.00 108.00 733 THR A CA 1
ATOM 3506 C C . THR A 1 733 ? 123.222 116.149 188.020 1.00 108.00 733 THR A C 1
ATOM 3507 O O . THR A 1 733 ? 122.957 115.045 188.510 1.00 108.00 733 THR A O 1
ATOM 3511 N N . SER A 1 734 ? 122.288 116.923 187.465 1.00 108.76 734 SER A N 1
ATOM 3512 C CA . SER A 1 734 ? 120.895 116.501 187.397 1.00 108.76 734 SER A CA 1
ATOM 3513 C C . SER A 1 734 ? 120.608 115.598 186.204 1.00 108.76 734 SER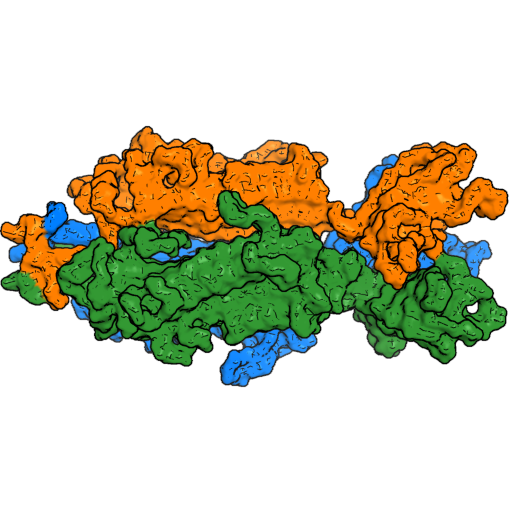 A C 1
ATOM 3514 O O . SER A 1 734 ? 119.489 115.086 186.088 1.00 108.76 734 SER A O 1
ATOM 3517 N N . ALA A 1 735 ? 121.582 115.401 185.318 1.00 107.53 735 ALA A N 1
ATOM 3518 C CA . ALA A 1 735 ? 121.355 114.613 184.114 1.00 107.53 735 ALA A CA 1
ATOM 3519 C C . ALA A 1 735 ? 121.100 113.149 184.454 1.00 107.53 735 ALA A C 1
ATOM 3520 O O . ALA A 1 735 ? 121.684 112.597 185.391 1.00 107.53 735 ALA A O 1
ATOM 3522 N N . ASP A 1 736 ? 120.217 112.523 183.681 1.00 104.69 736 ASP A N 1
ATOM 3523 C CA . ASP A 1 736 ? 119.954 111.101 183.841 1.00 104.69 736 ASP A CA 1
ATOM 3524 C C . ASP A 1 736 ? 121.213 110.308 183.493 1.00 104.69 736 ASP A C 1
ATOM 3525 O O . ASP A 1 736 ? 121.789 110.501 182.417 1.00 104.69 736 ASP A O 1
ATOM 3530 N N . PRO A 1 737 ? 121.676 109.427 184.383 1.00 103.35 737 PRO A N 1
ATOM 3531 C CA . PRO A 1 737 ? 122.877 108.634 184.068 1.00 103.35 737 PRO A CA 1
ATOM 3532 C C . PRO A 1 737 ? 122.726 107.755 182.839 1.00 103.35 737 PRO A C 1
ATOM 3533 O O . PRO A 1 737 ? 123.739 107.417 182.214 1.00 103.35 737 PRO A O 1
ATOM 3537 N N . GLN A 1 738 ? 121.502 107.374 182.470 1.00 99.77 738 GLN A N 1
ATOM 3538 C CA . GLN A 1 738 ? 121.313 106.568 181.268 1.00 99.77 738 GLN A CA 1
ATOM 3539 C C . GLN A 1 738 ? 121.694 107.344 180.012 1.00 99.77 738 GLN A C 1
ATOM 3540 O O . GLN A 1 738 ? 122.188 106.759 179.041 1.00 99.77 738 GLN A O 1
ATOM 3546 N N . GLN A 1 739 ? 121.469 108.656 180.010 1.00 97.74 739 GLN A N 1
ATOM 3547 C CA . GLN A 1 739 ? 121.771 109.470 178.840 1.00 97.74 739 GLN A CA 1
ATOM 3548 C C . GLN A 1 739 ? 123.277 109.581 178.638 1.00 97.74 739 GLN A C 1
ATOM 3549 O O . GLN A 1 739 ? 124.016 109.921 179.567 1.00 97.74 739 GLN A O 1
ATOM 3555 N N . VAL A 1 740 ? 123.731 109.297 177.417 1.00 97.14 740 VAL A N 1
ATOM 3556 C CA . VAL A 1 740 ? 125.151 109.339 177.087 1.00 97.14 740 VAL A CA 1
ATOM 3557 C C . VAL A 1 740 ? 125.399 110.411 176.033 1.00 97.14 740 VAL A C 1
ATOM 3558 O O . VAL A 1 740 ? 126.470 111.029 175.999 1.00 97.14 740 VAL A O 1
ATOM 3562 N N . TYR A 1 741 ? 124.409 110.653 175.179 1.00 95.53 741 TYR A N 1
ATOM 3563 C CA . TYR A 1 741 ? 124.531 111.613 174.093 1.00 95.53 741 TYR A CA 1
ATOM 3564 C C . TYR A 1 741 ? 123.492 112.716 174.244 1.00 95.53 741 TYR A C 1
ATOM 3565 O O . TYR A 1 741 ? 122.342 112.464 174.616 1.00 95.53 741 TYR A O 1
ATOM 3574 N N . GLN A 1 742 ? 123.911 113.942 173.948 1.00 97.35 742 GLN A N 1
ATOM 3575 C CA . GLN A 1 742 ? 123.029 115.099 173.893 1.00 97.35 742 GLN A CA 1
ATOM 3576 C C . GLN A 1 742 ? 122.857 115.522 172.442 1.00 97.35 742 GLN A C 1
ATOM 3577 O O . GLN A 1 742 ? 123.846 115.724 171.729 1.00 97.35 742 GLN A O 1
ATOM 3583 N N . VAL A 1 743 ? 121.605 115.657 172.011 1.00 93.44 743 VAL A N 1
ATOM 3584 C CA . VAL A 1 743 ? 121.272 116.025 170.640 1.00 93.44 743 VAL A CA 1
ATOM 3585 C C . VAL A 1 743 ? 120.548 117.364 170.660 1.00 93.44 743 VAL A C 1
ATOM 3586 O O . VAL A 1 743 ? 119.713 117.614 171.536 1.00 93.44 743 VAL A O 1
ATOM 3590 N N . SER A 1 744 ? 120.886 118.229 169.706 1.00 91.24 744 SER A N 1
ATOM 3591 C CA . SER A 1 744 ? 120.228 119.519 169.568 1.00 91.24 744 SER A CA 1
ATOM 3592 C C . SER A 1 744 ? 120.186 119.883 168.093 1.00 91.24 744 SER A C 1
ATOM 3593 O O . SER A 1 744 ? 120.929 119.325 167.284 1.00 91.24 744 SER A O 1
ATOM 3596 N N . VAL A 1 745 ? 119.303 120.813 167.743 1.00 89.20 745 VAL A N 1
ATOM 3597 C CA . VAL A 1 745 ? 119.144 121.251 166.363 1.00 89.20 745 VAL A CA 1
ATOM 3598 C C . VAL A 1 745 ? 119.047 122.770 166.330 1.00 89.20 745 VAL A C 1
ATOM 3599 O O . VAL A 1 745 ? 118.399 123.382 167.187 1.00 89.20 745 VAL A O 1
ATOM 3603 N N . GLU A 1 746 ? 119.725 123.381 165.360 1.00 90.72 746 GLU A N 1
ATOM 3604 C CA . GLU A 1 746 ? 119.625 124.814 165.139 1.00 90.72 746 GLU A CA 1
ATOM 3605 C C . GLU A 1 746 ? 119.723 125.099 163.647 1.00 90.72 746 GLU A C 1
ATOM 3606 O O . GLU A 1 746 ? 120.351 124.350 162.891 1.00 90.72 746 GLU A O 1
ATOM 3612 N N . VAL A 1 747 ? 119.098 126.198 163.233 1.00 89.56 747 VAL A N 1
ATOM 3613 C CA . VAL A 1 747 ? 118.984 126.564 161.826 1.00 89.56 747 VAL A CA 1
ATOM 3614 C C . VAL A 1 747 ? 120.094 127.540 161.466 1.00 89.56 747 VAL A C 1
ATOM 3615 O O . VAL A 1 747 ? 120.423 128.448 162.241 1.00 89.56 747 VAL A O 1
ATOM 3619 N N . THR A 1 748 ? 120.689 127.341 160.291 1.00 89.11 748 THR A N 1
ATOM 3620 C CA . THR A 1 748 ? 121.747 128.212 159.790 1.00 89.11 748 THR A CA 1
ATOM 3621 C C . THR A 1 748 ? 121.201 129.261 158.827 1.00 89.11 748 THR A C 1
ATOM 3622 O O . THR A 1 748 ? 121.398 130.462 159.032 1.00 89.11 748 THR A O 1
ATOM 3626 N N . SER A 1 749 ? 120.515 128.824 157.775 1.00 88.60 749 SER A N 1
ATOM 3627 C CA . SER A 1 749 ? 119.930 129.755 156.823 1.00 88.60 749 SER A CA 1
ATOM 3628 C C . SER A 1 749 ? 118.706 130.440 157.420 1.00 88.60 749 SER A C 1
ATOM 3629 O O . SER A 1 749 ? 118.035 129.905 158.306 1.00 88.60 749 SER A O 1
ATOM 3632 N N . ASN A 1 750 ? 118.419 131.643 156.920 1.00 88.77 750 ASN A N 1
ATOM 3633 C CA . ASN A 1 750 ? 117.233 132.363 157.369 1.00 88.77 750 ASN A CA 1
ATOM 3634 C C . ASN A 1 750 ? 115.958 131.734 156.825 1.00 88.77 750 ASN A C 1
ATOM 3635 O O . ASN A 1 750 ? 114.867 131.999 157.343 1.00 88.77 750 ASN A O 1
ATOM 3640 N N . ASP A 1 751 ? 116.072 130.905 155.791 1.00 88.61 751 ASP A N 1
ATOM 3641 C CA . ASP A 1 751 ? 114.926 130.254 155.174 1.00 88.61 751 ASP A CA 1
ATOM 3642 C C . ASP A 1 751 ? 114.575 128.925 155.830 1.00 88.61 751 ASP A C 1
ATOM 3643 O O . ASP A 1 751 ? 113.587 128.299 155.434 1.00 88.61 751 ASP A O 1
ATOM 3648 N N . ALA A 1 752 ? 115.358 128.484 156.813 1.00 87.34 752 ALA A N 1
ATOM 3649 C CA . ALA A 1 752 ? 115.214 127.192 157.480 1.00 87.34 752 ALA A CA 1
ATOM 3650 C C . ALA A 1 752 ? 115.356 126.016 156.522 1.00 87.34 752 ALA A C 1
ATOM 3651 O O . ALA A 1 752 ? 115.080 124.874 156.905 1.00 87.34 752 ALA A O 1
ATOM 3653 N N . SER A 1 753 ? 115.774 126.267 155.279 1.00 86.17 753 SER A N 1
ATOM 3654 C CA . SER A 1 753 ? 116.013 125.176 154.343 1.00 86.17 753 SER A CA 1
ATOM 3655 C C . SER A 1 753 ? 117.200 124.329 154.779 1.00 86.17 753 SER A C 1
ATOM 3656 O O . SER A 1 753 ? 117.174 123.100 154.652 1.00 86.17 753 SER A O 1
ATOM 3659 N N . THR A 1 754 ? 118.248 124.967 155.294 1.00 86.45 754 THR A N 1
ATOM 3660 C CA . THR A 1 754 ? 119.444 124.276 155.758 1.00 86.45 754 THR A CA 1
ATOM 3661 C C . THR A 1 754 ? 119.614 124.530 157.248 1.00 86.45 754 THR A C 1
ATOM 3662 O O . THR A 1 754 ? 119.628 125.685 157.688 1.00 86.45 754 THR A O 1
ATOM 3666 N N . PHE A 1 755 ? 119.740 123.452 158.017 1.00 85.66 755 PHE A N 1
ATOM 3667 C CA . PHE A 1 755 ? 120.016 123.521 159.443 1.00 85.66 755 PHE A CA 1
ATOM 3668 C C . PHE A 1 755 ? 121.090 122.492 159.756 1.00 85.66 755 PHE A C 1
ATOM 3669 O O . PHE A 1 755 ? 121.674 121.893 158.851 1.00 85.66 755 PHE A O 1
ATOM 3677 N N . ASN A 1 756 ? 121.356 122.276 161.041 1.00 89.00 756 ASN A N 1
ATOM 3678 C CA . ASN A 1 756 ? 122.336 121.263 161.406 1.00 89.00 756 ASN A CA 1
ATOM 3679 C C . ASN A 1 756 ? 121.983 120.613 162.735 1.00 89.00 756 ASN A C 1
ATOM 3680 O O . ASN A 1 756 ? 121.396 121.245 163.618 1.00 89.00 756 ASN A O 1
ATOM 3685 N N . LEU A 1 757 ? 122.340 119.338 162.854 1.00 88.79 757 LEU A N 1
ATOM 3686 C CA . LEU A 1 757 ? 122.156 118.575 164.079 1.00 88.79 757 LEU A CA 1
ATOM 3687 C C . LEU A 1 757 ? 123.485 118.484 164.816 1.00 88.79 757 LEU A C 1
ATOM 3688 O O . LEU A 1 757 ? 124.484 118.026 164.253 1.00 88.79 757 LEU A O 1
ATOM 3693 N N . LEU A 1 758 ? 123.495 118.929 166.069 1.00 90.96 758 LEU A N 1
ATOM 3694 C CA . LEU A 1 758 ? 124.682 118.911 166.911 1.00 90.96 758 LEU A CA 1
ATOM 3695 C C . LEU A 1 758 ? 124.548 117.774 167.913 1.00 90.96 758 LEU A C 1
ATOM 3696 O O . LEU A 1 758 ? 123.559 117.704 168.653 1.00 90.96 758 LEU A O 1
ATOM 3701 N N . VAL A 1 759 ? 125.539 116.889 167.932 1.00 93.95 759 VAL A N 1
ATOM 3702 C CA . VAL A 1 759 ? 125.568 115.738 168.825 1.00 93.95 759 VAL A CA 1
ATOM 3703 C C . VAL A 1 759 ? 126.828 115.830 169.671 1.00 93.95 759 VAL A C 1
ATOM 3704 O O . VAL A 1 759 ? 127.927 116.019 169.138 1.00 93.95 759 VAL A O 1
ATOM 3708 N N . SER A 1 760 ? 126.668 115.700 170.985 1.00 97.60 760 SER A N 1
ATOM 3709 C CA . SER A 1 760 ? 127.783 115.793 171.915 1.00 97.60 760 SER A CA 1
ATOM 3710 C C . SER A 1 760 ? 127.722 114.644 172.910 1.00 97.60 760 SER A C 1
ATOM 3711 O O . SER A 1 760 ? 126.665 114.050 173.133 1.00 97.60 760 SER A O 1
ATOM 3714 N N . THR A 1 761 ? 128.870 114.330 173.497 1.00 101.96 761 THR A N 1
ATOM 3715 C CA . THR A 1 761 ? 128.979 113.302 174.523 1.00 101.96 761 THR A CA 1
ATOM 3716 C C . THR A 1 761 ? 129.467 113.938 175.823 1.00 101.96 761 THR A C 1
ATOM 3717 O O . THR A 1 761 ? 129.569 115.162 175.944 1.00 101.96 761 THR A O 1
ATOM 3721 N N . LYS A 1 762 ? 129.765 113.090 176.804 1.00 105.61 762 LYS A N 1
ATOM 3722 C CA . LYS A 1 762 ? 130.294 113.568 178.071 1.00 105.61 762 LYS A CA 1
ATOM 3723 C C . LYS A 1 762 ? 131.699 114.128 177.880 1.00 105.61 762 LYS A C 1
ATOM 3724 O O . LYS A 1 762 ? 132.364 113.873 176.872 1.00 105.61 762 LYS A O 1
ATOM 3730 N N . SER A 1 763 ? 132.145 114.917 178.858 1.00 107.58 763 SER A N 1
ATOM 3731 C CA . SER A 1 763 ? 133.475 115.510 178.770 1.00 107.58 763 SER A CA 1
ATOM 3732 C C . SER A 1 763 ? 134.575 114.474 178.970 1.00 107.58 763 SER A C 1
ATOM 3733 O O . SER A 1 763 ? 135.645 114.587 178.362 1.00 107.58 763 SER A O 1
ATOM 3736 N N . ASP A 1 764 ? 134.336 113.467 179.812 1.00 107.27 764 ASP A N 1
ATOM 3737 C CA . ASP A 1 764 ? 135.397 112.527 180.163 1.00 107.27 764 ASP A CA 1
ATOM 3738 C C . ASP A 1 764 ? 135.750 111.611 178.996 1.00 107.27 764 ASP A C 1
ATOM 3739 O O . ASP A 1 764 ? 136.930 111.426 178.677 1.00 107.27 764 ASP A O 1
ATOM 3744 N N . ASN A 1 765 ? 134.746 111.027 178.346 1.00 106.17 765 ASN A N 1
ATOM 3745 C CA . ASN A 1 765 ? 134.999 110.050 177.296 1.00 106.17 765 ASN A CA 1
ATOM 3746 C C . ASN A 1 765 ? 135.364 110.737 175.987 1.00 106.17 765 ASN A C 1
ATOM 3747 O O . ASN A 1 765 ? 134.809 111.782 175.637 1.00 106.17 765 ASN A O 1
ATOM 3752 N N . SER A 1 766 ? 136.307 110.134 175.287 1.00 104.35 766 SER A N 1
ATOM 3753 C CA . SER A 1 766 ? 136.681 110.622 173.993 1.00 104.35 766 SER A CA 1
ATOM 3754 C C . SER A 1 766 ? 136.665 109.420 173.079 1.00 104.35 766 SER A C 1
ATOM 3755 O O . SER A 1 766 ? 137.381 108.452 173.300 1.00 104.35 766 SER A O 1
ATOM 3758 N N . ALA A 1 767 ? 135.843 109.483 172.050 1.00 100.53 767 ALA A N 1
ATOM 3759 C CA . ALA A 1 767 ? 135.761 108.414 171.065 1.00 100.53 767 ALA A CA 1
ATOM 3760 C C . ALA A 1 767 ? 135.089 108.949 169.810 1.00 100.53 767 ALA A C 1
ATOM 3761 O O . ALA A 1 767 ? 134.345 109.932 169.853 1.00 100.53 767 ALA A O 1
ATOM 3763 N N . SER A 1 768 ? 135.362 108.285 168.691 1.00 99.08 768 SER A N 1
ATOM 3764 C CA . SER A 1 768 ? 134.753 108.616 167.411 1.00 99.08 768 SER A CA 1
ATOM 3765 C C . SER A 1 768 ? 133.565 107.695 167.172 1.00 99.08 768 SER A C 1
ATOM 3766 O O . SER A 1 768 ? 133.673 106.478 167.354 1.00 99.08 768 SER A O 1
ATOM 3769 N N . TYR A 1 769 ? 132.431 108.283 166.810 1.00 96.17 769 TYR A N 1
ATOM 3770 C CA . TYR A 1 769 ? 131.240 107.494 166.589 1.00 96.17 769 TYR A CA 1
ATOM 3771 C C . TYR A 1 769 ? 130.667 107.465 165.177 1.00 96.17 769 TYR A C 1
ATOM 3772 O O . TYR A 1 769 ? 129.783 106.658 164.905 1.00 96.17 769 TYR A O 1
ATOM 3781 N N . ARG A 1 770 ? 131.151 108.296 164.267 1.00 93.51 770 ARG A N 1
ATOM 3782 C CA . ARG A 1 770 ? 130.549 108.284 162.940 1.00 93.51 770 ARG A CA 1
ATOM 3783 C C . ARG A 1 770 ? 129.041 108.525 162.951 1.00 93.51 770 ARG A C 1
ATOM 3784 O O . ARG A 1 770 ? 128.279 107.633 162.623 1.00 93.51 770 ARG A O 1
ATOM 3792 N N . PHE A 1 771 ? 128.602 109.689 163.412 1.00 90.65 771 PHE A N 1
ATOM 3793 C CA . PHE A 1 771 ? 127.177 109.985 163.437 1.00 90.65 771 PHE A CA 1
ATOM 3794 C C . PHE A 1 771 ? 126.631 110.137 162.023 1.00 90.65 771 PHE A C 1
ATOM 3795 O O . PHE A 1 771 ? 127.261 110.750 161.155 1.00 90.65 771 PHE A O 1
ATOM 3803 N N . ARG A 1 772 ? 125.450 109.566 161.793 1.00 86.08 772 ARG A N 1
ATOM 3804 C CA . ARG A 1 772 ? 124.746 109.709 160.524 1.00 86.08 772 ARG A CA 1
ATOM 3805 C C . ARG A 1 772 ? 123.313 110.138 160.792 1.00 86.08 772 ARG A C 1
ATOM 3806 O O . ARG A 1 772 ? 122.616 109.510 161.593 1.00 86.08 772 ARG A O 1
ATOM 3814 N N . ALA A 1 773 ? 122.873 111.201 160.124 1.00 77.81 773 ALA A N 1
ATOM 3815 C CA . ALA A 1 773 ? 121.523 111.727 160.288 1.00 77.81 773 ALA A CA 1
ATOM 3816 C C . ALA A 1 773 ? 120.820 111.710 158.940 1.00 77.81 773 ALA A C 1
ATOM 3817 O O . ALA A 1 773 ? 121.335 112.257 157.961 1.00 77.81 773 ALA A O 1
ATOM 3819 N N . LYS A 1 774 ? 119.647 111.085 158.892 1.00 72.67 774 LYS A N 1
ATOM 3820 C CA . LYS A 1 774 ? 118.851 111.009 157.675 1.00 72.67 774 LYS A CA 1
ATOM 3821 C C . LYS A 1 774 ? 117.455 111.546 157.953 1.00 72.67 774 LYS A C 1
ATOM 3822 O O . LYS A 1 774 ? 116.788 111.095 158.890 1.00 72.67 774 LYS A O 1
ATOM 3828 N N . VAL A 1 775 ? 117.017 112.502 157.141 1.00 67.77 775 VAL A N 1
ATOM 3829 C CA . VAL A 1 775 ? 115.706 113.119 157.302 1.00 67.77 775 VAL A CA 1
ATOM 3830 C C . VAL A 1 775 ? 114.704 112.311 156.485 1.00 67.77 775 VAL A C 1
ATOM 3831 O O . VAL A 1 775 ? 114.686 112.386 155.254 1.00 67.77 775 VAL A O 1
ATOM 3835 N N . LYS A 1 776 ? 113.880 111.530 157.169 1.00 67.24 776 LYS A N 1
ATOM 3836 C CA . LYS A 1 776 ? 112.836 110.742 156.525 1.00 67.24 776 LYS A CA 1
ATOM 3837 C C . LYS A 1 776 ? 111.560 111.568 156.419 1.00 67.24 776 LYS A C 1
ATOM 3838 O O . LYS A 1 776 ? 111.100 112.111 157.431 1.00 67.24 776 LYS A O 1
ATOM 3844 N N . PRO A 1 777 ? 110.968 111.698 155.221 1.00 64.40 777 PRO A N 1
ATOM 3845 C CA . PRO A 1 777 ? 109.764 112.506 154.986 1.00 64.40 777 PRO A CA 1
ATOM 3846 C C . PRO A 1 777 ? 108.614 112.168 155.930 1.00 64.40 777 PRO A C 1
ATOM 3847 O O . PRO A 1 777 ? 108.391 112.905 156.891 1.00 64.40 777 PRO A O 1
ATOM 3851 N N . SER B 1 266 ? 100.593 112.781 54.320 1.00 64.86 266 SER B N 1
ATOM 3852 C CA . SER B 1 266 ? 100.152 111.400 54.480 1.00 64.86 266 SER B CA 1
ATOM 3853 C C . SER B 1 266 ? 100.457 110.889 55.884 1.00 64.86 266 SER B C 1
ATOM 3854 O O . SER B 1 266 ? 99.557 110.476 56.613 1.00 64.86 266 SER B O 1
ATOM 3857 N N . LEU B 1 267 ? 101.736 110.918 56.256 1.00 64.52 267 LEU B N 1
ATOM 3858 C CA . LEU B 1 267 ? 102.152 110.496 57.587 1.00 64.52 267 LEU B CA 1
ATOM 3859 C C . LEU B 1 267 ? 102.127 111.626 58.606 1.00 64.52 267 LEU B C 1
ATOM 3860 O O . LEU B 1 267 ? 102.325 111.366 59.797 1.00 64.52 267 LEU B O 1
ATOM 3865 N N . ALA B 1 268 ? 101.901 112.864 58.176 1.00 63.47 268 ALA B N 1
ATOM 3866 C CA . ALA B 1 268 ? 101.873 114.005 59.080 1.00 63.47 268 ALA B CA 1
ATOM 3867 C C . ALA B 1 268 ? 100.479 114.307 59.612 1.00 63.47 268 ALA B C 1
ATOM 3868 O O . ALA B 1 268 ? 100.320 115.257 60.385 1.00 63.47 268 ALA B O 1
ATOM 3870 N N . GLY B 1 269 ? 99.472 113.529 59.223 1.00 64.10 269 GLY B N 1
ATOM 3871 C CA . GLY B 1 269 ? 98.114 113.773 59.641 1.00 64.10 269 GLY B CA 1
ATOM 3872 C C . GLY B 1 269 ? 97.805 113.197 61.006 1.00 64.10 269 GLY B C 1
ATOM 3873 O O . GLY B 1 269 ? 98.696 112.757 61.739 1.00 64.10 269 GLY B O 1
ATOM 3874 N N . PRO B 1 270 ? 96.523 113.201 61.380 1.00 63.05 270 PRO B N 1
ATOM 3875 C CA . PRO B 1 270 ? 96.141 112.661 62.695 1.00 63.05 270 PRO B CA 1
ATOM 3876 C C . PRO B 1 270 ? 96.471 111.189 62.873 1.00 63.05 270 PRO B C 1
ATOM 3877 O O . PRO B 1 270 ? 96.770 110.764 63.995 1.00 63.05 270 PRO B O 1
ATOM 3881 N N . THR B 1 271 ? 96.425 110.393 61.806 1.00 64.63 271 THR B N 1
ATOM 3882 C CA . THR B 1 271 ? 96.649 108.956 61.894 1.00 64.63 271 THR B CA 1
ATOM 3883 C C . THR B 1 271 ? 98.057 108.557 61.470 1.00 64.63 271 THR B C 1
ATOM 3884 O O . THR B 1 271 ? 98.293 107.386 61.157 1.00 64.63 271 THR B O 1
ATOM 3888 N N . GLY B 1 272 ? 98.994 109.505 61.450 1.00 63.38 272 GLY B N 1
ATOM 3889 C CA . GLY B 1 272 ? 100.342 109.187 61.007 1.00 63.38 272 GLY B CA 1
ATOM 3890 C C . GLY B 1 272 ? 101.087 108.268 61.956 1.00 63.38 272 GLY B C 1
ATOM 3891 O O . GLY B 1 272 ? 101.827 107.381 61.520 1.00 63.38 272 GLY B O 1
ATOM 3892 N N . ALA B 1 273 ? 100.912 108.469 63.265 1.00 62.02 273 ALA B N 1
ATOM 3893 C CA . ALA B 1 273 ? 101.682 107.705 64.243 1.00 62.02 273 ALA B CA 1
ATOM 3894 C C . ALA B 1 273 ? 101.341 106.222 64.193 1.00 62.02 273 ALA B C 1
ATOM 3895 O O . ALA B 1 273 ? 102.227 105.369 64.318 1.00 62.02 273 ALA B O 1
ATOM 3897 N N . SER B 1 274 ? 100.063 105.894 64.008 1.00 63.48 274 SER B N 1
ATOM 3898 C CA . SER B 1 274 ? 99.619 104.506 64.054 1.00 63.48 274 SER B CA 1
ATOM 3899 C C . SER B 1 274 ? 100.078 103.689 62.853 1.00 63.48 274 SER B C 1
ATOM 3900 O O . SER B 1 274 ? 99.900 102.466 62.858 1.00 63.48 274 SER B O 1
ATOM 3903 N N . GLN B 1 275 ? 100.655 104.322 61.833 1.00 63.22 275 GLN B N 1
ATOM 3904 C CA . GLN B 1 275 ? 101.042 103.614 60.621 1.00 63.22 275 GLN B CA 1
ATOM 3905 C C . GLN B 1 275 ? 102.474 103.099 60.649 1.00 63.22 275 GLN B C 1
ATOM 3906 O O . GLN B 1 275 ? 102.919 102.505 59.661 1.00 63.22 275 GLN B O 1
ATOM 3912 N N . ILE B 1 276 ? 103.204 103.308 61.741 1.00 61.81 276 ILE B N 1
ATOM 3913 C CA . ILE B 1 276 ? 104.589 102.861 61.862 1.00 61.81 276 ILE B CA 1
ATOM 3914 C C . ILE B 1 276 ? 104.664 101.818 62.968 1.00 61.81 276 ILE B C 1
ATOM 3915 O O . ILE B 1 276 ? 104.412 102.125 64.139 1.00 61.81 276 ILE B O 1
ATOM 3920 N N . GLY B 1 277 ? 105.028 100.588 62.604 1.00 63.09 277 GLY B N 1
ATOM 3921 C CA . GLY B 1 277 ? 105.115 99.516 63.573 1.00 63.09 277 GLY B CA 1
ATOM 3922 C C . GLY B 1 277 ? 106.410 99.533 64.363 1.00 63.09 277 GLY B C 1
ATOM 3923 O O . GLY B 1 277 ? 107.347 100.272 64.067 1.00 63.09 277 GLY B O 1
ATOM 3924 N N . THR B 1 278 ? 106.455 98.687 65.392 1.00 61.12 278 THR B N 1
ATOM 3925 C CA . THR B 1 278 ? 107.608 98.575 66.274 1.00 61.12 278 THR B CA 1
ATOM 3926 C C . THR B 1 278 ? 108.080 97.126 66.311 1.00 61.12 278 THR B C 1
ATOM 3927 O O . THR B 1 278 ? 107.472 96.234 65.712 1.00 61.12 278 THR B O 1
ATOM 3931 N N . ALA B 1 279 ? 109.186 96.895 67.025 1.00 61.41 279 ALA B N 1
ATOM 3932 C CA . ALA B 1 279 ? 109.759 95.554 67.102 1.00 61.41 279 ALA B CA 1
ATOM 3933 C C . ALA B 1 279 ? 108.875 94.615 67.911 1.00 61.41 279 ALA B C 1
ATOM 3934 O O . ALA B 1 279 ? 108.831 93.409 67.639 1.00 61.41 279 ALA B O 1
ATOM 3936 N N . ASN B 1 280 ? 108.173 95.145 68.914 1.00 61.20 280 ASN B N 1
ATOM 3937 C CA . ASN B 1 280 ? 107.332 94.304 69.760 1.00 61.20 280 ASN B CA 1
ATOM 3938 C C . ASN B 1 280 ? 106.187 93.681 68.971 1.00 61.20 280 ASN B C 1
ATOM 3939 O O . ASN B 1 280 ? 105.816 92.528 69.219 1.00 61.20 280 ASN B O 1
ATOM 3944 N N . GLY B 1 281 ? 105.627 94.415 68.014 1.00 61.18 281 GLY B N 1
ATOM 3945 C CA . GLY B 1 281 ? 104.486 93.951 67.241 1.00 61.18 281 GLY B CA 1
ATOM 3946 C C . GLY B 1 281 ? 103.312 94.906 67.225 1.00 61.18 281 GLY B C 1
ATOM 3947 O O . GLY B 1 281 ? 102.300 94.606 66.577 1.00 61.18 281 GLY B O 1
ATOM 3948 N N . LEU B 1 282 ? 103.402 96.044 67.906 1.00 59.36 282 LEU B N 1
ATOM 3949 C CA . LEU B 1 282 ? 102.348 97.045 67.947 1.00 59.36 282 LEU B CA 1
ATOM 3950 C C . LEU B 1 282 ? 102.933 98.389 67.540 1.00 59.36 282 LEU B C 1
ATOM 3951 O O . LEU B 1 282 ? 104.084 98.695 67.860 1.00 59.36 282 LEU B O 1
ATOM 3956 N N . ASN B 1 283 ? 102.138 99.187 66.832 1.00 59.73 283 ASN B N 1
ATOM 3957 C CA . ASN B 1 283 ? 102.649 100.388 66.188 1.00 59.73 283 ASN B CA 1
ATOM 3958 C C . ASN B 1 283 ? 103.008 101.458 67.222 1.00 59.73 283 ASN B C 1
ATOM 3959 O O . ASN B 1 283 ? 102.874 101.272 68.435 1.00 59.73 283 ASN B O 1
ATOM 3964 N N . VAL B 1 284 ? 103.476 102.600 66.714 1.00 57.92 284 VAL B N 1
ATOM 3965 C CA . VAL B 1 284 ? 104.030 103.647 67.568 1.00 57.92 284 VAL B CA 1
ATOM 3966 C C . VAL B 1 284 ? 102.947 104.279 68.436 1.00 57.92 284 VAL B C 1
ATOM 3967 O O . VAL B 1 284 ? 103.203 104.667 69.581 1.00 57.92 284 VAL B O 1
ATOM 3971 N N . GLN B 1 285 ? 101.725 104.405 67.911 1.00 58.02 285 GLN B N 1
ATOM 3972 C CA . GLN B 1 285 ? 100.685 105.143 68.624 1.00 58.02 285 GLN B CA 1
ATOM 3973 C C . GLN B 1 285 ? 100.333 104.480 69.952 1.00 58.02 285 GLN B C 1
ATOM 3974 O O . GLN B 1 285 ? 100.350 105.126 71.007 1.00 58.02 285 GLN B O 1
ATOM 3980 N N . ILE B 1 286 ? 100.016 103.183 69.924 1.00 57.19 286 ILE B N 1
ATOM 3981 C CA . ILE B 1 286 ? 99.731 102.481 71.172 1.00 57.19 286 ILE B CA 1
ATOM 3982 C C . ILE B 1 286 ? 100.992 102.355 72.021 1.00 57.19 286 ILE B C 1
ATOM 3983 O O . ILE B 1 286 ? 100.916 102.320 73.255 1.00 57.19 286 ILE B O 1
ATOM 3988 N N . ALA B 1 287 ? 102.168 102.316 71.390 1.00 55.01 287 ALA B N 1
ATOM 3989 C CA . ALA B 1 287 ? 103.409 102.305 72.160 1.00 55.01 287 ALA B CA 1
ATOM 3990 C C . ALA B 1 287 ? 103.535 103.559 73.015 1.00 55.01 287 ALA B C 1
ATOM 3991 O O . ALA B 1 287 ? 103.939 103.488 74.181 1.00 55.01 287 ALA B O 1
ATOM 3993 N N . LEU B 1 288 ? 103.195 104.719 72.452 1.00 54.73 288 LEU B N 1
ATOM 3994 C CA . LEU B 1 288 ? 103.169 105.959 73.220 1.00 54.73 288 LEU B CA 1
ATOM 3995 C C . LEU B 1 288 ? 102.023 105.987 74.222 1.00 54.73 288 LEU B C 1
ATOM 3996 O O . LEU B 1 288 ? 102.179 106.533 75.319 1.00 54.73 288 LEU B O 1
ATOM 4001 N N . ASP B 1 289 ? 100.873 105.414 73.862 1.00 55.94 289 ASP B N 1
ATOM 4002 C CA . ASP B 1 289 ? 99.719 105.444 74.755 1.00 55.94 289 ASP B CA 1
ATOM 4003 C C . ASP B 1 289 ? 99.946 104.608 76.009 1.00 55.94 289 ASP B C 1
ATOM 4004 O O . ASP B 1 289 ? 99.441 104.957 77.082 1.00 55.94 289 ASP B O 1
ATOM 4009 N N . ASN B 1 290 ? 100.684 103.503 75.896 1.00 52.79 290 ASN B N 1
ATOM 4010 C CA . ASN B 1 290 ? 100.938 102.666 77.065 1.00 52.79 290 ASN B CA 1
ATOM 4011 C C . ASN B 1 290 ? 101.954 103.295 78.011 1.00 52.79 290 ASN B C 1
ATOM 4012 O O . ASN B 1 290 ? 101.889 103.065 79.223 1.00 52.79 290 ASN B O 1
ATOM 4017 N N . LEU B 1 291 ? 102.895 104.082 77.484 1.00 52.81 291 LEU B N 1
ATOM 4018 C CA . LEU B 1 291 ? 103.957 104.629 78.324 1.00 52.81 291 LEU B CA 1
ATOM 4019 C C . LEU B 1 291 ? 103.437 105.668 79.310 1.00 52.81 291 LEU B C 1
ATOM 4020 O O . LEU B 1 291 ? 104.022 105.843 80.384 1.00 52.81 291 LEU B O 1
ATOM 4025 N N . ARG B 1 292 ? 102.355 106.362 78.973 1.00 52.36 292 ARG B N 1
ATOM 4026 C CA . ARG B 1 292 ? 101.835 107.409 79.841 1.00 52.36 292 ARG B CA 1
ATOM 4027 C C . ARG B 1 292 ? 100.917 106.816 80.902 1.00 52.36 292 ARG B C 1
ATOM 4028 O O . ARG B 1 292 ? 100.114 105.923 80.616 1.00 52.36 292 ARG B O 1
ATOM 4036 N N . SER B 1 293 ? 101.048 107.309 82.134 1.00 50.18 293 SER B N 1
ATOM 4037 C CA . SER B 1 293 ? 100.180 106.892 83.229 1.00 50.18 293 SER B CA 1
ATOM 4038 C C . SER B 1 293 ? 98.914 107.734 83.304 1.00 50.18 293 SER B C 1
ATOM 4039 O O . SER B 1 293 ? 97.824 107.196 83.524 1.00 50.18 293 SER B O 1
ATOM 4042 N N . GLY B 1 294 ? 99.040 109.050 83.128 1.00 47.09 294 GLY B N 1
ATOM 4043 C CA . GLY B 1 294 ? 97.898 109.940 83.110 1.00 47.09 294 GLY B CA 1
ATOM 4044 C C . GLY B 1 294 ? 97.998 110.921 81.956 1.00 47.09 294 GLY B C 1
ATOM 4045 O O . GLY B 1 294 ? 98.979 110.937 81.211 1.00 47.09 294 GLY B O 1
ATOM 4046 N N . VAL B 1 295 ? 96.955 111.740 81.828 1.00 44.25 295 VAL B N 1
ATOM 4047 C CA . VAL B 1 295 ? 96.918 112.728 80.758 1.00 44.25 295 VAL B CA 1
ATOM 4048 C C . VAL B 1 295 ? 97.890 113.858 81.076 1.00 44.25 295 VAL B C 1
ATOM 4049 O O . VAL B 1 295 ? 97.886 114.415 82.181 1.00 44.25 295 VAL B O 1
ATOM 4053 N N . ASN B 1 296 ? 98.744 114.186 80.112 1.00 45.43 296 ASN B N 1
ATOM 4054 C CA . ASN B 1 296 ? 99.756 115.214 80.306 1.00 45.43 296 ASN B CA 1
ATOM 4055 C C . ASN B 1 296 ? 99.160 116.592 80.051 1.00 45.43 296 ASN B C 1
ATOM 4056 O O . ASN B 1 296 ? 98.463 116.803 79.054 1.00 45.43 296 ASN B O 1
ATOM 4061 N N . VAL B 1 297 ? 99.434 117.532 80.959 1.00 44.46 297 VAL B N 1
ATOM 4062 C CA . VAL B 1 297 ? 98.918 118.887 80.792 1.00 44.46 297 VAL B CA 1
ATOM 4063 C C . VAL B 1 297 ? 99.599 119.588 79.622 1.00 44.46 297 VAL B C 1
ATOM 4064 O O . VAL B 1 297 ? 98.942 120.305 78.854 1.00 44.46 297 VAL B O 1
ATOM 4068 N N . LEU B 1 298 ? 100.906 119.375 79.440 1.00 46.24 298 LEU B N 1
ATOM 4069 C CA . LEU B 1 298 ? 101.639 120.044 78.370 1.00 46.24 298 LEU B CA 1
ATOM 4070 C C . LEU B 1 298 ? 101.083 119.722 76.991 1.00 46.24 298 LEU B C 1
ATOM 4071 O O . LEU B 1 298 ? 101.323 120.483 76.048 1.00 46.24 298 LEU B O 1
ATOM 4076 N N . ASP B 1 299 ? 100.357 118.611 76.850 1.00 49.01 299 ASP B N 1
ATOM 4077 C CA . ASP B 1 299 ? 99.744 118.287 75.567 1.00 49.01 299 ASP B CA 1
ATOM 4078 C C . ASP B 1 299 ? 98.762 119.369 75.140 1.00 49.01 299 ASP B C 1
ATOM 4079 O O . ASP B 1 299 ? 98.652 119.685 73.949 1.00 49.01 299 ASP B O 1
ATOM 4084 N N . PHE B 1 300 ? 98.039 119.949 76.093 1.00 47.67 300 PHE B N 1
ATOM 4085 C CA . PHE B 1 300 ? 97.064 120.995 75.791 1.00 47.67 300 PHE B CA 1
ATOM 4086 C C . PHE B 1 300 ? 97.681 122.386 75.901 1.00 47.67 300 PHE B C 1
ATOM 4087 O O . PHE B 1 300 ? 97.151 123.263 76.579 1.00 47.67 300 PHE B O 1
ATOM 4095 N N . MET B 1 301 ? 98.803 122.605 75.221 1.00 48.61 301 MET B N 1
ATOM 4096 C CA . MET B 1 301 ? 99.510 123.874 75.313 1.00 48.61 301 MET B CA 1
ATOM 4097 C C . MET B 1 301 ? 100.070 124.268 73.956 1.00 48.61 301 MET B C 1
ATOM 4098 O O . MET B 1 301 ? 100.377 123.417 73.117 1.00 48.61 301 MET B O 1
ATOM 4103 N N . THR B 1 302 ? 100.201 125.576 73.755 1.00 52.80 302 THR B N 1
ATOM 4104 C CA . THR B 1 302 ? 100.819 126.113 72.553 1.00 52.80 302 THR B CA 1
ATOM 4105 C C . THR B 1 302 ? 102.330 125.882 72.601 1.00 52.80 302 THR B C 1
ATOM 4106 O O . THR B 1 302 ? 102.913 125.642 73.661 1.00 52.80 302 THR B O 1
ATOM 4110 N N . PHE B 1 303 ? 102.964 125.939 71.427 1.00 53.88 303 PHE B N 1
ATOM 4111 C CA . PHE B 1 303 ? 104.401 125.696 71.344 1.00 53.88 303 PHE B CA 1
ATOM 4112 C C . PHE B 1 303 ? 105.183 126.704 72.179 1.00 53.88 303 PHE B C 1
ATOM 4113 O O . PHE B 1 303 ? 106.019 126.324 73.007 1.00 53.88 303 PHE B O 1
ATOM 4121 N N . ALA B 1 304 ? 104.927 127.998 71.973 1.00 50.62 304 ALA B N 1
ATOM 4122 C CA . ALA B 1 304 ? 105.660 129.022 72.711 1.00 50.62 304 ALA B CA 1
ATOM 4123 C C . ALA B 1 304 ? 105.355 128.961 74.202 1.00 50.62 304 ALA B C 1
ATOM 4124 O O . ALA B 1 304 ? 106.259 129.103 75.034 1.00 50.62 304 ALA B O 1
ATOM 4126 N N . GLU B 1 305 ? 104.085 128.753 74.557 1.00 50.60 305 GLU B N 1
ATOM 4127 C CA . GLU B 1 305 ? 103.708 128.661 75.963 1.00 50.60 305 GLU B CA 1
ATOM 4128 C C . GLU B 1 305 ? 104.364 127.457 76.631 1.00 50.60 305 GLU B C 1
ATOM 4129 O O . GLU B 1 305 ? 104.874 127.556 77.752 1.00 50.60 305 GLU B O 1
ATOM 4135 N N . ARG B 1 306 ? 104.374 126.310 75.946 1.00 49.59 306 ARG B N 1
ATOM 4136 C CA . ARG B 1 306 ? 105.023 125.124 76.499 1.00 49.59 306 ARG B CA 1
ATOM 4137 C C . ARG B 1 306 ? 106.526 125.332 76.644 1.00 49.59 306 ARG B C 1
ATOM 4138 O O . ARG B 1 306 ? 107.129 124.895 77.631 1.00 49.59 306 ARG B O 1
ATOM 4146 N N . ALA B 1 307 ? 107.150 125.988 75.662 1.00 49.59 307 ALA B N 1
ATOM 4147 C CA . ALA B 1 307 ? 108.577 126.272 75.757 1.00 49.59 307 ALA B CA 1
ATOM 4148 C C . ALA B 1 307 ? 108.878 127.184 76.937 1.00 49.59 307 ALA B C 1
ATOM 4149 O O . ALA B 1 307 ? 109.858 126.974 77.662 1.00 49.59 307 ALA B O 1
ATOM 4151 N N . ALA B 1 308 ? 108.043 128.203 77.149 1.00 48.66 308 ALA B N 1
ATOM 4152 C CA . ALA B 1 308 ? 108.223 129.077 78.303 1.00 48.66 308 ALA B CA 1
ATOM 4153 C C . ALA B 1 308 ? 108.044 128.310 79.607 1.00 48.66 308 ALA B C 1
ATOM 4154 O O . ALA B 1 308 ? 108.763 128.552 80.583 1.00 48.66 308 ALA B O 1
ATOM 4156 N N . VAL B 1 309 ? 107.081 127.386 79.643 1.00 46.64 309 VAL B N 1
ATOM 4157 C CA . VAL B 1 309 ? 106.872 126.573 80.839 1.00 46.64 309 VAL B CA 1
ATOM 4158 C C . VAL B 1 309 ? 108.109 125.738 81.138 1.00 46.64 309 VAL B C 1
ATOM 4159 O O . VAL B 1 309 ? 108.595 125.694 82.274 1.00 46.64 309 VAL B O 1
ATOM 4163 N N . LEU B 1 310 ? 108.643 125.067 80.117 1.00 47.11 310 LEU B N 1
ATOM 4164 C CA . LEU B 1 310 ? 109.826 124.236 80.313 1.00 47.11 310 LEU B CA 1
ATOM 4165 C C . LEU B 1 310 ? 111.087 125.059 80.536 1.00 47.11 310 LEU B C 1
ATOM 4166 O O . LEU B 1 310 ? 112.099 124.508 80.982 1.00 47.11 310 LEU B O 1
ATOM 4171 N N . ASN B 1 311 ? 111.056 126.358 80.236 1.00 48.10 311 ASN B N 1
ATOM 4172 C CA . ASN B 1 311 ? 112.227 127.209 80.390 1.00 48.10 311 ASN B CA 1
ATOM 4173 C C . ASN B 1 311 ? 112.169 128.117 81.612 1.00 48.10 311 ASN B C 1
ATOM 4174 O O . ASN B 1 311 ? 113.137 128.842 81.864 1.00 48.10 311 ASN B O 1
ATOM 4179 N N . TYR B 1 312 ? 111.072 128.096 82.372 1.00 46.17 312 TYR B N 1
ATOM 4180 C CA . TYR B 1 312 ? 110.924 128.881 83.597 1.00 46.17 312 TYR B CA 1
ATOM 4181 C C . TYR B 1 312 ? 111.134 130.375 83.367 1.00 46.17 312 TYR B C 1
ATOM 4182 O O . TYR B 1 312 ? 111.815 131.034 84.158 1.00 46.17 312 TYR B O 1
ATOM 4191 N N . THR B 1 313 ? 110.570 130.937 82.297 1.00 49.07 313 THR B N 1
ATOM 4192 C CA . THR B 1 313 ? 110.863 132.318 81.921 1.00 49.07 313 THR B CA 1
ATOM 4193 C C . THR B 1 313 ? 109.667 133.251 82.095 1.00 49.07 313 THR B C 1
ATOM 4194 O O . THR B 1 313 ? 109.765 134.259 82.801 1.00 49.07 313 THR B O 1
ATOM 4198 N N . GLY B 1 314 ? 108.537 132.938 81.464 1.00 49.08 314 GLY B N 1
ATOM 4199 C CA . GLY B 1 314 ? 107.410 133.843 81.430 1.00 49.08 314 GLY B CA 1
ATOM 4200 C C . GLY B 1 314 ? 106.221 133.371 82.247 1.00 49.08 314 GLY B C 1
ATOM 4201 O O . GLY B 1 314 ? 106.040 132.181 82.495 1.00 49.08 314 GLY B O 1
ATOM 4202 N N . THR B 1 315 ? 105.408 134.339 82.674 1.00 48.70 315 THR B N 1
ATOM 4203 C CA . THR B 1 315 ? 104.177 134.054 83.402 1.00 48.70 315 THR B CA 1
ATOM 4204 C C . THR B 1 315 ? 103.196 133.273 82.534 1.00 48.70 315 THR B C 1
ATOM 4205 O O . THR B 1 315 ? 102.871 132.119 82.830 1.00 48.70 315 THR B O 1
ATOM 4209 N N . ASN B 1 316 ? 102.718 133.909 81.465 1.00 49.47 316 ASN B N 1
ATOM 4210 C CA . ASN B 1 316 ? 101.920 133.336 80.384 1.00 49.47 316 ASN B CA 1
ATOM 4211 C C . ASN B 1 316 ? 100.524 132.884 80.805 1.00 49.47 316 ASN B C 1
ATOM 4212 O O . ASN B 1 316 ? 99.718 132.559 79.926 1.00 49.47 316 ASN B O 1
ATOM 4217 N N . ASP B 1 317 ? 100.202 132.877 82.097 1.00 47.01 317 ASP B N 1
ATOM 4218 C CA . ASP B 1 317 ? 98.852 132.603 82.601 1.00 47.01 317 ASP B CA 1
ATOM 4219 C C . ASP B 1 317 ? 98.239 131.370 81.934 1.00 47.01 317 ASP B C 1
ATOM 4220 O O . ASP B 1 317 ? 97.248 131.444 81.209 1.00 47.01 317 ASP B O 1
ATOM 4225 N N . ASN B 1 318 ? 98.858 130.219 82.187 1.00 44.94 318 ASN B N 1
ATOM 4226 C CA . ASN B 1 318 ? 98.440 128.966 81.554 1.00 44.94 318 ASN B CA 1
ATOM 4227 C C . ASN B 1 318 ? 97.403 128.233 82.409 1.00 44.94 318 ASN B C 1
ATOM 4228 O O . ASN B 1 318 ? 97.676 127.222 83.052 1.00 44.94 318 ASN B O 1
ATOM 4233 N N . SER B 1 319 ? 96.181 128.768 82.395 1.00 43.98 319 SER B N 1
ATOM 4234 C CA . SER B 1 319 ? 95.077 128.129 83.104 1.00 43.98 319 SER B CA 1
ATOM 4235 C C . SER B 1 319 ? 94.220 127.274 82.179 1.00 43.98 319 SER B C 1
ATOM 4236 O O . SER B 1 319 ? 93.589 126.313 82.636 1.00 43.98 319 SER B O 1
ATOM 4239 N N . GLU B 1 320 ? 94.181 127.610 80.887 1.00 44.69 320 GLU B N 1
ATOM 4240 C CA . GLU B 1 320 ? 93.349 126.864 79.947 1.00 44.69 320 GLU B CA 1
ATOM 4241 C C . GLU B 1 320 ? 93.839 125.434 79.772 1.00 44.69 320 GLU B C 1
ATOM 4242 O O . GLU B 1 320 ? 93.024 124.524 79.585 1.00 44.69 320 GLU B O 1
ATOM 4248 N N . ALA B 1 321 ? 95.155 125.217 79.818 1.00 43.25 321 ALA B N 1
ATOM 4249 C CA . ALA B 1 321 ? 95.676 123.858 79.744 1.00 43.25 321 ALA B CA 1
ATOM 4250 C C . ALA B 1 32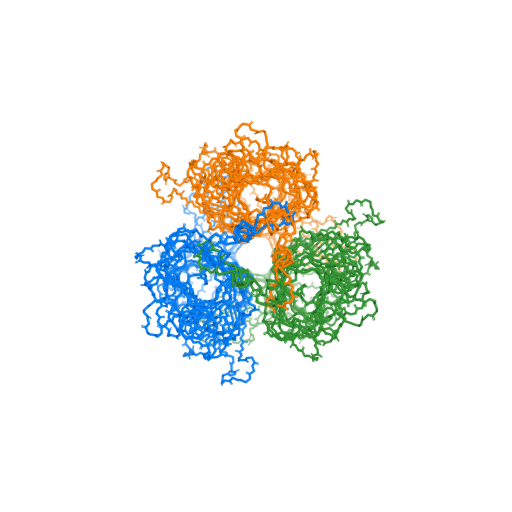1 ? 95.158 123.010 80.896 1.00 43.25 321 ALA B C 1
ATOM 4251 O O . ALA B 1 321 ? 94.713 121.873 80.691 1.00 43.25 321 ALA B O 1
ATOM 4253 N N . PHE B 1 322 ? 95.193 123.552 82.115 1.00 42.82 322 PHE B N 1
ATOM 4254 C CA . PHE B 1 322 ? 94.676 122.822 83.266 1.00 42.82 322 PHE B CA 1
ATOM 4255 C C . PHE B 1 322 ? 93.171 122.608 83.160 1.00 42.82 322 PHE B C 1
ATOM 4256 O O . PHE B 1 322 ? 92.669 121.530 83.502 1.00 42.82 322 PHE B O 1
ATOM 4264 N N . ARG B 1 323 ? 92.435 123.620 82.693 1.00 44.20 323 ARG B N 1
ATOM 4265 C CA . ARG B 1 323 ? 90.991 123.462 82.540 1.00 44.20 323 ARG B CA 1
ATOM 4266 C C . ARG B 1 323 ? 90.659 122.347 81.558 1.00 44.20 323 ARG B C 1
ATOM 4267 O O . ARG B 1 323 ? 89.784 121.516 81.824 1.00 44.20 323 ARG B O 1
ATOM 4275 N N . LYS B 1 324 ? 91.355 122.306 80.420 1.00 44.04 324 LYS B N 1
ATOM 4276 C CA . LYS B 1 324 ? 91.092 121.264 79.433 1.00 44.04 324 LYS B CA 1
ATOM 4277 C C . LYS B 1 324 ? 91.532 119.892 79.930 1.00 44.04 324 LYS B C 1
ATOM 4278 O O . LYS B 1 324 ? 90.853 118.893 79.662 1.00 44.04 324 LYS B O 1
ATOM 4284 N N . ALA B 1 325 ? 92.649 119.820 80.659 1.00 43.83 325 ALA B N 1
ATOM 4285 C CA . ALA B 1 325 ? 93.075 118.547 81.228 1.00 43.83 325 ALA B CA 1
ATOM 4286 C C . ALA B 1 325 ? 92.049 118.020 82.222 1.00 43.83 325 ALA B C 1
ATOM 4287 O O . ALA B 1 325 ? 91.752 116.821 82.241 1.00 43.83 325 ALA B O 1
ATOM 4289 N N . PHE B 1 326 ? 91.501 118.901 83.062 1.00 42.75 326 PHE B N 1
ATOM 4290 C CA . PHE B 1 326 ? 90.451 118.482 83.984 1.00 42.75 326 PHE B CA 1
ATOM 4291 C C . PHE B 1 326 ? 89.192 118.063 83.233 1.00 42.75 326 PHE B C 1
ATOM 4292 O O . PHE B 1 326 ? 88.550 117.068 83.589 1.00 42.75 326 PHE B O 1
ATOM 4300 N N . ALA B 1 327 ? 88.826 118.809 82.188 1.00 44.86 327 ALA B N 1
ATOM 4301 C CA . ALA B 1 327 ? 87.644 118.486 81.398 1.00 44.86 327 ALA B CA 1
ATOM 4302 C C . ALA B 1 327 ? 87.810 117.217 80.576 1.00 44.86 327 ALA B C 1
ATOM 4303 O O . ALA B 1 327 ? 86.809 116.688 80.080 1.00 44.86 327 ALA B O 1
ATOM 4305 N N . THR B 1 328 ? 89.040 116.725 80.409 1.00 45.58 328 THR B N 1
ATOM 4306 C CA . THR B 1 328 ? 89.239 115.443 79.740 1.00 45.58 328 THR B CA 1
ATOM 4307 C C . THR B 1 328 ? 88.519 114.321 80.482 1.00 45.58 328 THR B C 1
ATOM 4308 O O . THR B 1 328 ? 87.915 113.440 79.860 1.00 45.58 328 THR B O 1
ATOM 4312 N N . GLY B 1 329 ? 88.552 114.353 81.810 1.00 44.38 329 GLY B N 1
ATOM 4313 C CA . GLY B 1 329 ? 87.894 113.351 82.618 1.00 44.38 329 GLY B CA 1
ATOM 4314 C C . GLY B 1 329 ? 88.797 112.297 83.212 1.00 44.38 329 GLY B C 1
ATOM 4315 O O . GLY B 1 329 ? 88.290 111.340 83.809 1.00 44.38 329 GLY B O 1
ATOM 4316 N N . SER B 1 330 ? 90.112 112.435 83.069 1.00 43.32 330 SER B N 1
ATOM 4317 C CA . SER B 1 330 ? 91.042 111.470 83.634 1.00 43.32 330 SER B CA 1
ATOM 4318 C C . SER B 1 330 ? 91.326 111.814 85.089 1.00 43.32 330 SER B C 1
ATOM 4319 O O . SER B 1 330 ? 91.555 112.978 85.428 1.00 43.32 330 SER B O 1
ATOM 4322 N N . ARG B 1 331 ? 91.311 110.795 85.949 1.00 41.12 331 ARG B N 1
ATOM 4323 C CA . ARG B 1 331 ? 91.536 111.011 87.372 1.00 41.12 331 ARG B CA 1
ATOM 4324 C C . ARG B 1 331 ? 92.988 111.337 87.687 1.00 41.12 331 ARG B C 1
ATOM 4325 O O . ARG B 1 331 ? 93.280 111.793 88.797 1.00 41.12 331 ARG B O 1
ATOM 4333 N N . GLN B 1 332 ? 93.902 111.108 86.749 1.00 40.76 332 GLN B N 1
ATOM 4334 C CA . GLN B 1 332 ? 95.325 111.328 86.962 1.00 40.76 332 GLN B CA 1
ATOM 4335 C C . GLN B 1 332 ? 95.812 112.446 86.051 1.00 40.76 332 GLN B C 1
ATOM 4336 O O . GLN B 1 332 ? 95.631 112.380 84.831 1.00 40.76 332 GLN B O 1
ATOM 4342 N N . ILE B 1 333 ? 96.431 113.462 86.645 1.00 38.93 333 ILE B N 1
ATOM 4343 C CA . ILE B 1 333 ? 96.976 114.602 85.918 1.00 38.93 333 ILE B CA 1
ATOM 4344 C C . ILE B 1 333 ? 98.476 114.644 86.164 1.00 38.93 333 ILE B C 1
ATOM 4345 O O . ILE B 1 333 ? 98.919 114.667 87.318 1.00 38.93 333 ILE B O 1
ATOM 4350 N N . ILE B 1 334 ? 99.254 114.661 85.086 1.00 39.41 334 ILE B N 1
ATOM 4351 C CA . ILE B 1 334 ? 100.709 114.667 85.165 1.00 39.41 334 ILE B CA 1
ATOM 4352 C C . ILE B 1 334 ? 101.197 116.076 84.864 1.00 39.41 334 ILE B C 1
ATOM 4353 O O . ILE B 1 334 ? 100.977 116.595 83.764 1.00 39.41 334 ILE B O 1
ATOM 4358 N N . VAL B 1 335 ? 101.861 116.696 85.833 1.00 38.82 335 VAL B N 1
ATOM 4359 C CA . VAL B 1 335 ? 102.461 118.013 85.652 1.00 38.82 335 VAL B CA 1
ATOM 4360 C C . VAL B 1 335 ? 103.977 117.831 85.558 1.00 38.82 335 VAL B C 1
ATOM 4361 O O . VAL B 1 335 ? 104.624 117.436 86.539 1.00 38.82 335 VAL B O 1
ATOM 4365 N N . PRO B 1 336 ? 104.575 118.052 84.393 1.00 40.87 336 PRO B N 1
ATOM 4366 C CA . PRO B 1 336 ? 106.031 117.947 84.263 1.00 40.87 336 PRO B CA 1
ATOM 4367 C C . PRO B 1 336 ? 106.730 119.067 85.014 1.00 40.87 336 PRO B C 1
ATOM 4368 O O . PRO B 1 336 ? 106.078 120.007 85.491 1.00 40.87 336 PRO B O 1
ATOM 4372 N N . PRO B 1 337 ? 108.065 119.007 85.137 1.00 42.13 337 PRO B N 1
ATOM 4373 C CA . PRO B 1 337 ? 108.781 119.955 86.004 1.00 42.13 337 PRO B CA 1
ATOM 4374 C C . PRO B 1 337 ? 108.711 121.425 85.607 1.00 42.13 337 PRO B C 1
ATOM 4375 O O . PRO B 1 337 ? 109.386 122.251 86.227 1.00 42.13 337 PRO B O 1
ATOM 4379 N N . GLY B 1 338 ? 107.932 121.776 84.590 1.00 43.26 338 GLY B N 1
ATOM 4380 C CA . GLY B 1 338 ? 107.847 123.162 84.172 1.00 43.26 338 GLY B CA 1
ATOM 4381 C C . GLY B 1 338 ? 107.163 124.054 85.198 1.00 43.26 338 GLY B C 1
ATOM 4382 O O . GLY B 1 338 ? 106.554 123.603 86.168 1.00 43.26 338 GLY B O 1
ATOM 4383 N N . ARG B 1 339 ? 107.279 125.362 84.967 1.00 43.45 339 ARG B N 1
ATOM 4384 C CA . ARG B 1 339 ? 106.684 126.370 85.839 1.00 43.45 339 ARG B CA 1
ATOM 4385 C C . ARG B 1 339 ? 105.353 126.837 85.263 1.00 43.45 339 ARG B C 1
ATOM 4386 O O . ARG B 1 339 ? 105.274 127.205 84.087 1.00 43.45 339 ARG B O 1
ATOM 4394 N N . TYR B 1 340 ? 104.316 126.835 86.097 1.00 41.47 340 TYR B N 1
ATOM 4395 C CA . TYR B 1 340 ? 102.962 127.132 85.663 1.00 41.47 340 TYR B CA 1
ATOM 4396 C C . TYR B 1 340 ? 102.427 128.367 86.377 1.00 41.47 340 TYR B C 1
ATOM 4397 O O . TYR B 1 340 ? 102.958 128.799 87.403 1.00 41.47 340 TYR B O 1
ATOM 4406 N N . HIS B 1 341 ? 101.363 128.936 85.812 1.00 43.37 341 HIS B N 1
ATOM 4407 C CA . HIS B 1 341 ? 100.675 130.078 86.402 1.00 43.37 341 HIS B CA 1
ATOM 4408 C C . HIS B 1 341 ? 99.182 129.908 86.180 1.00 43.37 341 HIS B C 1
ATOM 4409 O O . HIS B 1 341 ? 98.700 130.076 85.056 1.00 43.37 341 HIS B O 1
ATOM 4416 N N . VAL B 1 342 ? 98.446 129.600 87.249 1.00 42.63 342 VAL B N 1
ATOM 4417 C CA . VAL B 1 342 ? 97.030 129.273 87.158 1.00 42.63 342 VAL B CA 1
ATOM 4418 C C . VAL B 1 342 ? 96.215 130.360 87.845 1.00 42.63 342 VAL B C 1
ATOM 4419 O O . VAL B 1 342 ? 96.734 131.162 88.623 1.00 42.63 342 VAL B O 1
ATOM 4423 N N . LYS B 1 343 ? 94.917 130.373 87.544 1.00 44.10 343 LYS B N 1
ATOM 4424 C CA . LYS B 1 343 ? 94.016 131.389 88.087 1.00 44.10 343 LYS B CA 1
ATOM 4425 C C . LYS B 1 343 ? 92.627 130.788 88.247 1.00 44.10 343 LYS B C 1
ATOM 4426 O O . LYS B 1 343 ? 91.895 130.654 87.262 1.00 44.10 343 LYS B O 1
ATOM 4432 N N . ASP B 1 344 ? 92.271 130.436 89.484 1.00 44.06 344 ASP B N 1
ATOM 4433 C CA . ASP B 1 344 ? 90.904 130.053 89.847 1.00 44.06 344 ASP B CA 1
ATOM 4434 C C . ASP B 1 344 ? 90.394 128.882 89.009 1.00 44.06 344 ASP B C 1
ATOM 4435 O O . ASP B 1 344 ? 89.296 128.921 88.451 1.00 44.06 344 ASP B O 1
ATOM 4440 N N . VAL B 1 345 ? 91.199 127.828 88.921 1.00 42.18 345 VAL B N 1
ATOM 4441 C CA . VAL B 1 345 ? 90.829 126.619 88.196 1.00 42.18 345 VAL B CA 1
ATOM 4442 C C . VAL B 1 345 ? 90.393 125.567 89.210 1.00 42.18 345 VAL B C 1
ATOM 4443 O O . VAL B 1 345 ? 91.158 125.198 90.110 1.00 42.18 345 VAL B O 1
ATOM 4447 N N . GLU B 1 346 ? 89.151 125.109 89.082 1.00 40.97 346 GLU B N 1
ATOM 4448 C CA . GLU B 1 346 ? 88.615 124.127 90.014 1.00 40.97 346 GLU B CA 1
ATOM 4449 C C . GLU B 1 346 ? 89.108 122.732 89.663 1.00 40.97 346 GLU B C 1
ATOM 4450 O O . GLU B 1 346 ? 89.093 122.325 88.498 1.00 40.97 346 GLU B O 1
ATOM 4456 N N . ILE B 1 347 ? 89.544 121.995 90.677 1.00 39.16 347 ILE B N 1
ATOM 4457 C CA . ILE B 1 347 ? 90.019 120.625 90.516 1.00 39.16 347 ILE B CA 1
ATOM 4458 C C . ILE B 1 347 ? 88.849 119.688 90.797 1.00 39.16 347 ILE B C 1
ATOM 4459 O O . ILE B 1 347 ? 88.310 119.712 91.914 1.00 39.16 347 ILE B O 1
ATOM 4464 N N . PRO B 1 348 ? 88.425 118.869 89.838 1.00 38.84 348 PRO B N 1
ATOM 4465 C CA . PRO B 1 348 ? 87.334 117.926 90.103 1.00 38.84 348 PRO B CA 1
ATOM 4466 C C . PRO B 1 348 ? 87.744 116.867 91.115 1.00 38.84 348 PRO B C 1
ATOM 4467 O O . PRO B 1 348 ? 88.922 116.672 91.419 1.00 38.84 348 PRO B O 1
ATOM 4471 N N . SER B 1 349 ? 86.734 116.179 91.645 1.00 39.60 349 SER B N 1
ATOM 4472 C CA . SER B 1 349 ? 86.946 115.240 92.737 1.00 39.60 349 SER B CA 1
ATOM 4473 C C . SER B 1 349 ? 87.782 114.045 92.290 1.00 39.60 349 SER B C 1
ATOM 4474 O O . SER B 1 349 ? 87.740 113.625 91.131 1.00 39.60 349 SER B O 1
ATOM 4477 N N . LYS B 1 350 ? 88.552 113.504 93.238 1.00 39.31 350 LYS B N 1
ATOM 4478 C CA . LYS B 1 350 ? 89.364 112.303 93.036 1.00 39.31 350 LYS B CA 1
ATOM 4479 C C . LYS B 1 350 ? 90.407 112.491 91.938 1.00 39.31 350 LYS B C 1
ATOM 4480 O O . LYS B 1 350 ? 90.794 111.534 91.265 1.00 39.31 350 LYS B O 1
ATOM 4486 N N . VAL B 1 351 ? 90.880 113.721 91.759 1.00 38.14 351 VAL B N 1
ATOM 4487 C CA . VAL B 1 351 ? 91.884 114.053 90.755 1.00 38.14 351 VAL B CA 1
ATOM 4488 C C . VAL B 1 351 ? 93.199 114.341 91.466 1.00 38.14 351 VAL B C 1
ATOM 4489 O O . VAL B 1 351 ? 93.242 115.143 92.406 1.00 38.14 351 VAL B O 1
ATOM 4493 N N . LYS B 1 352 ? 94.266 113.687 91.018 1.00 35.59 352 LYS B N 1
ATOM 4494 C CA . LYS B 1 352 ? 95.578 113.798 91.635 1.00 35.59 352 LYS B CA 1
ATOM 4495 C C . LYS B 1 352 ? 96.563 114.408 90.650 1.00 35.59 352 LYS B C 1
ATOM 4496 O O . LYS B 1 352 ? 96.534 114.096 89.455 1.00 35.59 352 LYS B O 1
ATOM 4502 N N . LEU B 1 353 ? 97.433 115.277 91.155 1.00 36.09 353 LEU B N 1
ATOM 4503 C CA . LEU B 1 353 ? 98.455 115.940 90.354 1.00 36.09 353 LEU B CA 1
ATOM 4504 C C . LEU B 1 353 ? 99.805 115.310 90.666 1.00 36.09 353 LEU B C 1
ATOM 4505 O O . LEU B 1 353 ? 100.299 115.423 91.792 1.00 36.09 353 LEU B O 1
ATOM 4510 N N . PHE B 1 354 ? 100.404 114.660 89.672 1.00 38.07 354 PHE B N 1
ATOM 4511 C CA . PHE B 1 354 ? 101.685 113.987 89.837 1.00 38.07 354 PHE B CA 1
ATOM 4512 C C . PHE B 1 354 ? 102.800 114.900 89.343 1.00 38.07 354 PHE B C 1
ATOM 4513 O O . PHE B 1 354 ? 102.815 115.287 88.171 1.00 38.07 354 PHE B O 1
ATOM 4521 N N . GLY B 1 355 ? 103.734 115.229 90.232 1.00 37.35 355 GLY B N 1
ATOM 4522 C CA . GLY B 1 355 ? 104.863 116.056 89.865 1.00 37.35 355 GLY B CA 1
ATOM 4523 C C . GLY B 1 355 ? 106.141 115.518 90.474 1.00 37.35 355 GLY B C 1
ATOM 4524 O O . GLY B 1 355 ? 106.124 114.771 91.456 1.00 37.35 355 GLY B O 1
ATOM 4525 N N . THR B 1 356 ? 107.258 115.910 89.868 1.00 39.99 356 THR B N 1
ATOM 4526 C CA . THR B 1 356 ? 108.584 115.502 90.313 1.00 39.99 356 THR B CA 1
ATOM 4527 C C . THR B 1 356 ? 109.397 116.738 90.656 1.00 39.99 356 THR B C 1
ATOM 4528 O O . THR B 1 356 ? 109.456 117.685 89.866 1.00 39.99 356 THR B O 1
ATOM 4532 N N . TYR B 1 357 ? 110.021 116.728 91.828 1.00 38.31 357 TYR B N 1
ATOM 4533 C CA . TYR B 1 357 ? 110.840 117.837 92.292 1.00 38.31 357 TYR B CA 1
ATOM 4534 C C . TYR B 1 357 ? 112.279 117.377 92.475 1.00 38.31 357 TYR B C 1
ATOM 4535 O O . TYR B 1 357 ? 112.531 116.247 92.905 1.00 38.31 357 TYR B O 1
ATOM 4544 N N . SER B 1 358 ? 113.221 118.254 92.138 1.00 37.75 358 SER B N 1
ATOM 4545 C CA . SER B 1 358 ? 114.635 117.969 92.336 1.00 37.75 358 SER B CA 1
ATOM 4546 C C . SER B 1 358 ? 115.205 118.672 93.558 1.00 37.75 358 SER B C 1
ATOM 4547 O O . SER B 1 358 ? 116.160 118.172 94.163 1.00 37.75 358 SER B O 1
ATOM 4550 N N . TYR B 1 359 ? 114.641 119.817 93.935 1.00 39.27 359 TYR B N 1
ATOM 4551 C CA . TYR B 1 359 ? 115.120 120.576 95.081 1.00 39.27 359 TYR B CA 1
ATOM 4552 C C . TYR B 1 359 ? 113.984 121.423 95.630 1.00 39.27 359 TYR B C 1
ATOM 4553 O O . TYR B 1 359 ? 113.407 122.237 94.903 1.00 39.27 359 TYR B O 1
ATOM 4562 N N . LYS B 1 360 ? 113.666 121.229 96.907 1.00 38.03 360 LYS B N 1
ATOM 4563 C CA . LYS B 1 360 ? 112.664 122.039 97.588 1.00 38.03 360 LYS B CA 1
ATOM 4564 C C . LYS B 1 360 ? 113.370 123.075 98.450 1.00 38.03 360 LYS B C 1
ATOM 4565 O O . LYS B 1 360 ? 114.057 122.702 99.414 1.00 38.03 360 LYS B O 1
ATOM 4571 N N . PRO B 1 361 ? 113.247 124.367 98.145 1.00 37.77 361 PRO B N 1
ATOM 4572 C CA . PRO B 1 361 ? 114.018 125.378 98.880 1.00 37.77 361 PRO B CA 1
ATOM 4573 C C . PRO B 1 361 ? 113.691 125.380 100.365 1.00 37.77 361 PRO B C 1
ATOM 4574 O O . PRO B 1 361 ? 112.539 125.219 100.771 1.00 37.77 361 PRO B O 1
ATOM 4578 N N . TYR B 1 362 ? 114.732 125.563 101.179 1.00 37.97 362 TYR B N 1
ATOM 4579 C CA . TYR B 1 362 ? 114.543 125.646 102.623 1.00 37.97 362 TYR B CA 1
ATOM 4580 C C . TYR B 1 362 ? 113.910 126.974 103.015 1.00 37.97 362 TYR B C 1
ATOM 4581 O O . TYR B 1 362 ? 112.944 127.011 103.785 1.00 37.97 362 TYR B O 1
ATOM 4590 N N . ASN B 1 363 ? 114.437 128.078 102.489 1.00 38.29 363 ASN B N 1
ATOM 4591 C CA . ASN B 1 363 ? 113.941 129.409 102.817 1.00 38.29 363 ASN B CA 1
ATOM 4592 C C . ASN B 1 363 ? 113.829 130.214 101.534 1.00 38.29 363 ASN B C 1
ATOM 4593 O O . ASN B 1 363 ? 114.833 130.439 100.852 1.00 38.29 363 ASN B O 1
ATOM 4598 N N . VAL B 1 364 ? 112.613 130.640 101.210 1.00 40.47 364 VAL B N 1
ATOM 4599 C CA . VAL B 1 364 ? 112.337 131.415 100.007 1.00 40.47 364 VAL B CA 1
ATOM 4600 C C . VAL B 1 364 ? 112.236 132.874 100.438 1.00 40.47 364 VAL B C 1
ATOM 4601 O O . VAL B 1 364 ? 111.173 133.345 100.849 1.00 40.47 364 VAL B O 1
ATOM 4605 N N . THR B 1 365 ? 113.356 133.592 100.362 1.00 42.98 365 THR B N 1
ATOM 4606 C CA . THR B 1 365 ? 113.390 134.995 100.751 1.00 42.98 365 THR B CA 1
ATOM 4607 C C . THR B 1 365 ? 113.073 135.942 99.604 1.00 42.98 365 THR B C 1
ATOM 4608 O O . THR B 1 365 ? 112.517 137.020 99.845 1.00 42.98 365 THR B O 1
ATOM 4612 N N . SER B 1 366 ? 113.406 135.569 98.371 1.00 43.07 366 SER B N 1
ATOM 4613 C CA . SER B 1 366 ? 113.186 136.414 97.210 1.00 43.07 366 SER B CA 1
ATOM 4614 C C . SER B 1 366 ? 112.508 135.606 96.114 1.00 43.07 366 SER B C 1
ATOM 4615 O O . SER B 1 366 ? 112.447 134.374 96.166 1.00 43.07 366 SER B O 1
ATOM 4618 N N . ASP B 1 367 ? 111.984 136.323 95.117 1.00 42.85 367 ASP B N 1
ATOM 4619 C CA . ASP B 1 367 ? 111.291 135.667 94.013 1.00 42.85 367 ASP B CA 1
ATOM 4620 C C . ASP B 1 367 ? 112.213 134.731 93.244 1.00 42.85 367 ASP B C 1
ATOM 4621 O O . ASP B 1 367 ? 111.749 133.749 92.654 1.00 42.85 367 ASP B O 1
ATOM 4626 N N . ALA B 1 368 ? 113.516 135.011 93.242 1.00 44.07 368 ALA B N 1
ATOM 4627 C CA . ALA B 1 368 ? 114.492 134.201 92.530 1.00 44.07 368 ALA B CA 1
ATOM 4628 C C . ALA B 1 368 ? 115.026 133.047 93.371 1.00 44.07 368 ALA B C 1
ATOM 4629 O O . ALA B 1 368 ? 116.065 132.472 93.026 1.00 44.07 368 ALA B O 1
ATOM 4631 N N . SER B 1 369 ? 114.349 132.705 94.469 1.00 42.96 369 SER B N 1
ATOM 4632 C CA . SER B 1 369 ? 114.776 131.563 95.272 1.00 42.96 369 SER B CA 1
ATOM 4633 C C . SER B 1 369 ? 114.640 130.260 94.495 1.00 42.96 369 SER B C 1
ATOM 4634 O O . SER B 1 369 ? 115.522 129.396 94.561 1.00 42.96 369 SER B O 1
ATOM 4637 N N . PHE B 1 370 ? 113.546 130.097 93.758 1.00 40.84 370 PHE B N 1
ATOM 4638 C CA . PHE B 1 370 ? 113.372 128.908 92.937 1.00 40.84 370 PHE B CA 1
ATOM 4639 C C . PHE B 1 370 ? 114.238 128.991 91.687 1.00 40.84 370 PHE B C 1
ATOM 4640 O O . PHE B 1 370 ? 114.331 130.039 91.043 1.00 40.84 370 PHE B O 1
ATOM 4648 N N . GLY B 1 371 ? 114.872 127.876 91.345 1.00 42.06 371 GLY B N 1
ATOM 4649 C CA . GLY B 1 371 ? 115.597 127.773 90.095 1.00 42.06 371 GLY B CA 1
ATOM 4650 C C . GLY B 1 371 ? 114.862 126.867 89.131 1.00 42.06 371 GLY B C 1
ATOM 4651 O O . GLY B 1 371 ? 113.638 126.952 89.011 1.00 42.06 371 GLY B O 1
ATOM 4652 N N . THR B 1 372 ? 115.594 125.998 88.432 1.00 43.50 372 THR B N 1
ATOM 4653 C CA . THR B 1 372 ? 114.943 124.977 87.619 1.00 43.50 372 THR B CA 1
ATOM 4654 C C . THR B 1 372 ? 114.137 124.028 88.499 1.00 43.50 372 THR B C 1
ATOM 4655 O O . THR B 1 372 ? 112.906 123.963 88.400 1.00 43.50 372 THR B O 1
ATOM 4659 N N . ASP B 1 373 ? 114.823 123.300 89.383 1.00 42.71 373 ASP B N 1
ATOM 4660 C CA . ASP B 1 373 ? 114.218 122.457 90.429 1.00 42.71 373 ASP B CA 1
ATOM 4661 C C . ASP B 1 373 ? 113.166 121.552 89.787 1.00 42.71 373 ASP B C 1
ATOM 4662 O O . ASP B 1 373 ? 113.426 120.988 88.715 1.00 42.71 373 ASP B O 1
ATOM 4667 N N . GLY B 1 374 ? 111.991 121.386 90.387 1.00 40.40 374 GLY B N 1
ATOM 4668 C CA . GLY B 1 374 ? 110.960 120.541 89.822 1.00 40.40 374 GLY B CA 1
ATOM 4669 C C . GLY B 1 374 ? 109.738 121.317 89.383 1.00 40.40 374 GLY B C 1
ATOM 4670 O O . GLY B 1 374 ? 109.851 122.469 88.957 1.00 40.40 374 GLY B O 1
ATOM 4671 N N . THR B 1 375 ? 108.562 120.703 89.487 1.00 39.03 375 THR B N 1
ATOM 4672 C CA . THR B 1 375 ? 107.339 121.355 89.040 1.00 39.03 375 THR B CA 1
ATOM 4673 C C . THR B 1 375 ? 106.930 122.457 90.011 1.00 39.03 375 THR B C 1
ATOM 4674 O O . THR B 1 375 ? 106.919 122.261 91.230 1.00 39.03 375 THR B O 1
ATOM 4678 N N . ILE B 1 376 ? 106.627 123.632 89.464 1.00 39.86 376 ILE B N 1
ATOM 4679 C CA . ILE B 1 376 ? 106.216 124.793 90.243 1.00 39.86 376 ILE B CA 1
ATOM 4680 C C . ILE B 1 376 ? 104.905 125.301 89.664 1.00 39.86 376 ILE B C 1
ATOM 4681 O O . ILE B 1 376 ? 104.815 125.552 88.457 1.00 39.86 376 ILE B O 1
ATOM 4686 N N . ILE B 1 377 ? 103.896 125.453 90.516 1.00 38.51 377 ILE B N 1
ATOM 4687 C CA . ILE B 1 377 ? 102.623 126.048 90.130 1.00 38.51 377 ILE B CA 1
ATOM 4688 C C . ILE B 1 377 ? 102.467 127.344 90.911 1.00 38.51 377 ILE B C 1
ATOM 4689 O O . ILE B 1 377 ? 102.461 127.332 92.147 1.00 38.51 377 ILE B O 1
ATOM 4694 N N . ARG B 1 378 ? 102.340 128.454 90.193 1.00 41.75 378 ARG B N 1
ATOM 4695 C CA . ARG B 1 378 ? 102.329 129.780 90.789 1.00 41.75 378 ARG B CA 1
ATOM 4696 C C . ARG B 1 378 ? 100.999 130.474 90.534 1.00 41.75 378 ARG B C 1
ATOM 4697 O O . ARG B 1 378 ? 100.352 130.256 89.508 1.00 41.75 378 ARG B O 1
ATOM 4705 N N . LYS B 1 379 ? 100.591 131.303 91.489 1.00 42.78 379 LYS B N 1
ATOM 4706 C CA . LYS B 1 379 ? 99.463 132.192 91.270 1.00 42.78 379 LYS B CA 1
ATOM 4707 C C . LYS B 1 379 ? 99.880 133.330 90.347 1.00 42.78 379 LYS B C 1
ATOM 4708 O O . LYS B 1 379 ? 101.031 133.776 90.359 1.00 42.78 379 LYS B O 1
ATOM 4714 N N . VAL B 1 380 ? 98.937 133.803 89.537 1.00 44.29 380 VAL B N 1
ATOM 4715 C CA . VAL B 1 380 ? 99.220 134.786 88.497 1.00 44.29 380 VAL B CA 1
ATOM 4716 C C . VAL B 1 380 ? 98.665 136.140 88.922 1.00 44.29 380 VAL B C 1
ATOM 4717 O O . VAL B 1 380 ? 97.500 136.249 89.320 1.00 44.29 380 VAL B O 1
ATOM 4721 N N . ALA B 1 381 ? 99.520 137.164 88.858 1.00 46.51 381 ALA B N 1
ATOM 4722 C CA . ALA B 1 381 ? 99.166 138.575 89.073 1.00 46.51 381 ALA B CA 1
ATOM 4723 C C . ALA B 1 381 ? 98.445 138.701 90.415 1.00 46.51 381 ALA B C 1
ATOM 4724 O O . ALA B 1 381 ? 98.971 138.231 91.433 1.00 46.51 381 ALA B O 1
ATOM 4726 N N . GLY B 1 382 ? 97.265 139.314 90.467 1.00 48.02 382 GLY B N 1
ATOM 4727 C CA . GLY B 1 382 ? 96.546 139.486 91.712 1.00 48.02 382 GLY B CA 1
ATOM 4728 C C . GLY B 1 382 ? 95.314 138.611 91.814 1.00 48.02 382 GLY B C 1
ATOM 4729 O O . GLY B 1 382 ? 94.267 139.054 92.294 1.00 48.02 382 GLY B O 1
ATOM 4730 N N . ALA B 1 383 ? 95.427 137.367 91.355 1.00 45.26 383 ALA B N 1
ATOM 4731 C CA . ALA B 1 383 ? 94.316 136.434 91.453 1.00 45.26 383 ALA B CA 1
ATOM 4732 C C . ALA B 1 383 ? 93.999 136.135 92.912 1.00 45.26 383 ALA B C 1
ATOM 4733 O O . ALA B 1 383 ? 94.889 136.104 93.765 1.00 45.26 383 ALA B O 1
ATOM 4735 N N . ASP B 1 384 ? 92.714 135.927 93.201 1.00 45.82 384 ASP B N 1
ATOM 4736 C CA . ASP B 1 384 ? 92.297 135.631 94.564 1.00 45.82 384 ASP B CA 1
ATOM 4737 C C . ASP B 1 384 ? 92.538 134.179 94.958 1.00 45.82 384 ASP B C 1
ATOM 4738 O O . ASP B 1 384 ? 92.452 133.853 96.147 1.00 45.82 384 ASP B O 1
ATOM 4743 N N . ASN B 1 385 ? 92.834 133.307 93.997 1.00 44.08 385 ASN B N 1
ATOM 4744 C CA . ASN B 1 385 ? 93.122 131.909 94.278 1.00 44.08 385 ASN B CA 1
ATOM 4745 C C . ASN B 1 385 ? 93.867 131.310 93.095 1.00 44.08 385 ASN B C 1
ATOM 4746 O O . ASN B 1 385 ? 93.895 131.887 92.006 1.00 44.08 385 ASN B O 1
ATOM 4751 N N . MET B 1 386 ? 94.479 130.148 93.321 1.00 42.90 386 MET B N 1
ATOM 4752 C CA . MET B 1 386 ? 95.074 129.374 92.240 1.00 42.90 386 MET B CA 1
ATOM 4753 C C . MET B 1 386 ? 94.336 128.070 91.976 1.00 42.90 386 MET B C 1
ATOM 4754 O O . MET B 1 386 ? 94.208 127.658 90.820 1.00 42.90 386 MET B O 1
ATOM 4759 N N . PHE B 1 387 ? 93.847 127.409 93.021 1.00 41.09 387 PHE B N 1
ATOM 4760 C CA . PHE B 1 387 ? 93.133 126.150 92.888 1.00 41.09 387 PHE B CA 1
ATOM 4761 C C . PHE B 1 387 ? 91.904 126.169 93.783 1.00 41.09 387 PHE B C 1
ATOM 4762 O O . PHE B 1 387 ? 91.942 126.705 94.894 1.00 41.09 387 PHE B O 1
ATOM 4770 N N . LEU B 1 388 ? 90.814 125.586 93.292 1.00 40.14 388 LEU B N 1
ATOM 4771 C CA . LEU B 1 388 ? 89.596 125.399 94.069 1.00 40.14 388 LEU B CA 1
ATOM 4772 C C . LEU B 1 388 ? 89.361 123.903 94.203 1.00 40.14 388 LEU B C 1
ATOM 4773 O O . LEU B 1 388 ? 88.846 123.267 93.278 1.00 40.14 388 LEU B O 1
ATOM 4778 N N . TRP B 1 389 ? 89.736 123.350 95.350 1.00 38.26 389 TRP B N 1
ATOM 4779 C CA . TRP B 1 389 ? 89.810 121.911 95.540 1.00 38.26 389 TRP B CA 1
ATOM 4780 C C . TRP B 1 389 ? 88.444 121.325 95.871 1.00 38.26 389 TRP B C 1
ATOM 4781 O O . TRP B 1 389 ? 87.566 122.006 96.409 1.00 38.26 389 TRP B O 1
ATOM 4792 N N . ASN B 1 390 ? 88.276 120.052 95.539 1.00 41.45 390 ASN B N 1
ATOM 4793 C CA . ASN B 1 390 ? 87.091 119.277 95.872 1.00 41.45 390 ASN B CA 1
ATOM 4794 C C . ASN B 1 390 ? 87.505 118.045 96.672 1.00 41.45 390 ASN B C 1
ATOM 4795 O O . ASN B 1 390 ? 88.685 117.830 96.958 1.00 41.45 390 ASN B O 1
ATOM 4800 N N . THR B 1 391 ? 86.515 117.236 97.038 1.00 40.30 391 THR B N 1
ATOM 4801 C CA . THR B 1 391 ? 86.769 116.079 97.885 1.00 40.30 391 THR B CA 1
ATOM 4802 C C . THR B 1 391 ? 87.668 115.072 97.175 1.00 40.30 391 THR B C 1
ATOM 4803 O O . THR B 1 391 ? 87.585 114.892 95.958 1.00 40.30 391 THR B O 1
ATOM 4807 N N . ALA B 1 392 ? 88.548 114.436 97.949 1.00 38.74 392 ALA B N 1
ATOM 4808 C CA . ALA B 1 392 ? 89.422 113.342 97.528 1.00 38.74 392 ALA B CA 1
ATOM 4809 C C . ALA B 1 392 ? 90.497 113.769 96.539 1.00 38.74 392 ALA B C 1
ATOM 4810 O O . ALA B 1 392 ? 91.074 112.912 95.860 1.00 38.74 392 ALA B O 1
ATOM 4812 N N . CYS B 1 393 ? 90.791 115.063 96.436 1.00 37.68 393 CYS B N 1
ATOM 4813 C CA . CYS B 1 393 ? 91.900 115.503 95.604 1.00 37.68 393 CYS B CA 1
ATOM 4814 C C . CYS B 1 393 ? 93.227 115.213 96.298 1.00 37.68 393 CYS B C 1
ATOM 4815 O O . CYS B 1 393 ? 93.281 114.907 97.492 1.00 37.68 393 CYS B O 1
ATOM 4818 N N . ALA B 1 394 ? 94.311 115.310 95.534 1.00 36.01 394 ALA B N 1
ATOM 4819 C CA . ALA B 1 394 ? 95.640 115.025 96.061 1.00 36.01 394 ALA B CA 1
ATOM 4820 C C . ALA B 1 394 ? 96.678 115.667 95.151 1.00 36.01 394 ALA B C 1
ATOM 4821 O O . ALA B 1 394 ? 96.344 116.293 94.142 1.00 36.01 394 ALA B O 1
ATOM 4823 N N . ALA B 1 395 ? 97.948 115.503 95.518 1.00 34.00 395 ALA B N 1
ATOM 4824 C CA . ALA B 1 395 ? 99.071 116.018 94.743 1.00 34.00 395 ALA B CA 1
ATOM 4825 C C . ALA B 1 395 ? 100.364 115.442 95.299 1.00 34.00 395 ALA B C 1
ATOM 4826 O O . ALA B 1 395 ? 100.459 115.140 96.491 1.00 34.00 395 ALA B O 1
ATOM 4828 N N . GLU B 1 396 ? 101.357 115.290 94.420 1.00 36.68 396 GLU B N 1
ATOM 4829 C CA . GLU B 1 396 ? 102.685 114.819 94.792 1.00 36.68 396 GLU B CA 1
ATOM 4830 C C . GLU B 1 396 ? 103.752 115.652 94.099 1.00 36.68 396 GLU B C 1
ATOM 4831 O O . GLU B 1 396 ? 103.590 116.046 92.941 1.00 36.68 396 GLU B O 1
ATOM 4837 N N . GLY B 1 397 ? 104.844 115.913 94.814 1.00 35.96 397 GLY B N 1
ATOM 4838 C CA . GLY B 1 397 ? 106.012 116.536 94.216 1.00 35.96 397 GLY B CA 1
ATOM 4839 C C . GLY B 1 397 ? 105.818 117.956 93.739 1.00 35.96 397 GLY B C 1
ATOM 4840 O O . GLY B 1 397 ? 106.681 118.481 93.034 1.00 35.96 397 GLY B O 1
ATOM 4841 N N . VAL B 1 398 ? 104.721 118.604 94.115 1.00 35.72 398 VAL B N 1
ATOM 4842 C CA . VAL B 1 398 ? 104.370 119.927 93.612 1.00 35.72 398 VAL B CA 1
ATOM 4843 C C . VAL B 1 398 ? 104.758 120.968 94.654 1.00 35.72 398 VAL B C 1
ATOM 4844 O O . VAL B 1 398 ? 104.514 120.782 95.853 1.00 35.72 398 VAL B O 1
ATOM 4848 N N . MET B 1 399 ? 105.374 122.056 94.200 1.00 37.28 399 MET B N 1
ATOM 4849 C CA . MET B 1 399 ? 105.717 123.178 95.071 1.00 37.28 399 MET B CA 1
ATOM 4850 C C . MET B 1 399 ? 104.771 124.330 94.742 1.00 37.28 399 MET B C 1
ATOM 4851 O O . MET B 1 399 ? 105.041 125.161 93.874 1.00 37.28 399 MET B O 1
ATOM 4856 N N . PHE B 1 400 ? 103.647 124.368 95.455 1.00 35.80 400 PHE B N 1
ATOM 4857 C CA . PHE B 1 400 ? 102.674 125.439 95.298 1.00 35.80 400 PHE B CA 1
ATOM 4858 C C . PHE B 1 400 ? 103.237 126.748 95.834 1.00 35.80 400 PHE B C 1
ATOM 4859 O O . PHE B 1 400 ? 103.839 126.790 96.911 1.00 35.80 400 PHE B O 1
ATOM 4867 N N . ASP B 1 401 ? 103.022 127.827 95.084 1.00 39.43 401 ASP B N 1
ATOM 4868 C CA . ASP B 1 401 ? 103.531 129.139 95.453 1.00 39.43 401 ASP B CA 1
ATOM 4869 C C . ASP B 1 401 ? 102.538 130.211 95.030 1.00 39.43 401 ASP B C 1
ATOM 4870 O O . ASP B 1 401 ? 102.123 130.260 93.871 1.00 39.43 401 ASP B O 1
ATOM 4875 N N . GLY B 1 402 ? 102.165 131.067 95.975 1.00 39.14 402 GLY B N 1
ATOM 4876 C CA . GLY B 1 402 ? 101.375 132.242 95.666 1.00 39.14 402 GLY B CA 1
ATOM 4877 C C . GLY B 1 402 ? 102.122 133.492 96.074 1.00 39.14 402 GLY B C 1
ATOM 4878 O O . GLY B 1 402 ? 102.353 133.703 97.265 1.00 39.14 402 GLY B O 1
ATOM 4879 N N . ARG B 1 403 ? 102.501 134.326 95.102 1.00 40.97 403 ARG B N 1
ATOM 4880 C CA . ARG B 1 403 ? 103.420 135.429 95.370 1.00 40.97 403 ARG B CA 1
ATOM 4881 C C . ARG B 1 403 ? 102.910 136.328 96.491 1.00 40.97 403 ARG B C 1
ATOM 4882 O O . ARG B 1 403 ? 103.646 136.651 97.430 1.00 40.97 403 ARG B O 1
ATOM 4890 N N . ASP B 1 404 ? 101.650 136.741 96.408 1.00 43.47 404 ASP B N 1
ATOM 4891 C CA . ASP B 1 404 ? 101.050 137.509 97.486 1.00 43.47 404 ASP B CA 1
ATOM 4892 C C . ASP B 1 404 ? 100.751 136.606 98.676 1.00 43.47 404 ASP B C 1
ATOM 4893 O O . ASP B 1 404 ? 100.473 135.413 98.526 1.00 43.47 404 ASP B O 1
ATOM 4898 N N . ARG B 1 405 ? 100.805 137.188 99.873 1.00 41.06 405 ARG B N 1
ATOM 4899 C CA . ARG B 1 405 ? 100.460 136.443 101.076 1.00 41.06 405 ARG B CA 1
ATOM 4900 C C . ARG B 1 405 ? 98.959 136.243 101.234 1.00 41.06 405 ARG B C 1
ATOM 4901 O O . ARG B 1 405 ? 98.525 135.769 102.287 1.00 41.06 405 ARG B O 1
ATOM 4909 N N . THR B 1 406 ? 98.163 136.617 100.234 1.00 42.37 406 THR B N 1
ATOM 4910 C CA . THR B 1 406 ? 96.732 136.330 100.202 1.00 42.37 406 THR B CA 1
ATOM 4911 C C . THR B 1 406 ? 96.488 134.972 99.557 1.00 42.37 406 THR B C 1
ATOM 4912 O O . THR B 1 406 ? 97.421 134.173 99.420 1.00 42.37 406 THR B O 1
ATOM 4916 N N . SER B 1 407 ? 95.238 134.697 99.173 1.00 42.94 407 SER B N 1
ATOM 4917 C CA . SER B 1 407 ? 94.888 133.493 98.424 1.00 42.94 407 SER B CA 1
ATOM 4918 C C . SER B 1 407 ? 95.222 132.229 99.205 1.00 42.94 407 SER B C 1
ATOM 4919 O O . SER B 1 407 ? 96.220 131.561 98.906 1.00 42.94 407 SER B O 1
ATOM 4922 N N . PRO B 1 408 ? 94.435 131.888 100.226 1.00 39.57 408 PRO B N 1
ATOM 4923 C CA . PRO B 1 408 ? 94.750 130.708 101.042 1.00 39.57 408 PRO B CA 1
ATOM 4924 C C . PRO B 1 408 ? 94.787 129.441 100.200 1.00 39.57 408 PRO B C 1
ATOM 4925 O O . PRO B 1 408 ? 93.949 129.238 99.320 1.00 39.57 408 PRO B O 1
ATOM 4929 N N . ALA B 1 409 ? 95.770 128.591 100.480 1.00 38.20 409 ALA B N 1
ATOM 4930 C CA . ALA B 1 409 ? 95.910 127.343 99.750 1.00 38.20 409 ALA B CA 1
ATOM 4931 C C . ALA B 1 409 ? 94.890 126.321 100.238 1.00 38.20 409 ALA B C 1
ATOM 4932 O O . ALA B 1 409 ? 94.367 126.408 101.353 1.00 38.20 409 ALA B O 1
ATOM 4934 N N . ILE B 1 410 ? 94.619 125.337 99.381 1.00 36.29 410 ILE B N 1
ATOM 4935 C CA . ILE B 1 410 ? 93.667 124.266 99.657 1.00 36.29 410 ILE B CA 1
ATOM 4936 C C . ILE B 1 410 ? 92.326 124.916 99.988 1.00 36.29 410 ILE B C 1
ATOM 4937 O O . ILE B 1 410 ? 91.691 124.601 100.999 1.00 36.29 410 ILE B O 1
ATOM 4942 N N . GLN B 1 411 ? 91.906 125.864 99.156 1.00 37.19 411 GLN B N 1
ATOM 4943 C CA . GLN B 1 411 ? 90.631 126.546 99.343 1.00 37.19 411 GLN B CA 1
ATOM 4944 C C . GLN B 1 411 ? 89.567 125.811 98.540 1.00 37.19 411 GLN B C 1
ATOM 4945 O O . GLN B 1 411 ? 89.622 125.775 97.307 1.00 37.19 411 GLN B O 1
ATOM 4951 N N . SER B 1 412 ? 88.601 125.222 99.237 1.00 39.79 412 SER B N 1
ATOM 4952 C CA . SER B 1 412 ? 87.540 124.479 98.577 1.00 39.79 412 SER B CA 1
ATOM 4953 C C . SER B 1 412 ? 86.582 125.418 97.855 1.00 39.79 412 SER B C 1
ATOM 4954 O O . SER B 1 412 ? 86.349 126.553 98.280 1.00 39.79 412 SER B O 1
ATOM 4957 N N . LYS B 1 413 ? 86.025 124.931 96.744 1.00 41.85 413 LYS B N 1
ATOM 4958 C CA . LYS B 1 413 ? 85.031 125.711 96.016 1.00 41.85 413 LYS B CA 1
ATOM 4959 C C . LYS B 1 413 ? 83.779 125.920 96.859 1.00 41.85 413 LYS B C 1
ATOM 4960 O O . LYS B 1 413 ? 83.228 127.026 96.914 1.00 41.85 413 LYS B O 1
ATOM 4966 N N . SER B 1 414 ? 83.319 124.867 97.526 1.00 41.67 414 SER B N 1
ATOM 4967 C CA . SER B 1 414 ? 82.176 124.938 98.424 1.00 41.67 414 SER B CA 1
ATOM 4968 C C . SER B 1 414 ? 82.674 125.089 99.854 1.00 41.67 414 SER B C 1
ATOM 4969 O O . SER B 1 414 ? 83.621 124.407 100.260 1.00 41.67 414 SER B O 1
ATOM 4972 N N . GLY B 1 415 ? 82.037 125.973 100.614 1.00 42.14 415 GLY B N 1
ATOM 4973 C CA . GLY B 1 415 ? 82.480 126.248 101.966 1.00 42.14 415 GLY B CA 1
ATOM 4974 C C . GLY B 1 415 ? 82.151 125.134 102.938 1.00 42.14 415 GLY B C 1
ATOM 4975 O O . GLY B 1 415 ? 81.326 125.307 103.840 1.00 42.14 415 GLY B O 1
ATOM 4976 N N . GLY B 1 416 ? 82.793 123.981 102.759 1.00 41.25 416 GLY B N 1
ATOM 4977 C CA . GLY B 1 416 ? 82.586 122.847 103.635 1.00 41.25 416 GLY B CA 1
ATOM 4978 C C . GLY B 1 416 ? 83.873 122.069 103.794 1.00 41.25 416 GLY B C 1
ATOM 4979 O O . GLY B 1 416 ? 84.874 122.339 103.128 1.00 41.25 416 GLY B O 1
ATOM 4980 N N . LYS B 1 417 ? 83.835 121.091 104.695 1.00 40.45 417 LYS B N 1
ATOM 4981 C CA . LYS B 1 417 ? 85.013 120.278 104.958 1.00 40.45 417 LYS B CA 1
ATOM 4982 C C . LYS B 1 417 ? 85.349 119.425 103.740 1.00 40.45 417 LYS B C 1
ATOM 4983 O O . LYS B 1 417 ? 84.464 118.810 103.135 1.00 40.45 417 LYS B O 1
ATOM 4989 N N . ILE B 1 418 ? 86.629 119.391 103.384 1.00 40.61 418 ILE B N 1
ATOM 4990 C CA . ILE B 1 418 ? 87.116 118.665 102.218 1.00 40.61 418 ILE B CA 1
ATOM 4991 C C . ILE B 1 418 ? 88.284 117.789 102.646 1.00 40.61 418 ILE B C 1
ATOM 4992 O O . ILE B 1 418 ? 89.191 118.256 103.342 1.00 40.61 418 ILE B O 1
ATOM 4997 N N . SER B 1 419 ? 88.260 116.526 102.233 1.00 39.17 419 SER B N 1
ATOM 4998 C CA . SER B 1 419 ? 89.308 115.573 102.569 1.00 39.17 419 SER B CA 1
ATOM 4999 C C . SER B 1 419 ? 90.254 115.429 101.384 1.00 39.17 419 SER B C 1
ATOM 5000 O O . SER B 1 419 ? 89.853 114.940 100.322 1.00 39.17 419 SER B O 1
ATOM 5003 N N . VAL B 1 420 ? 91.503 115.852 101.567 1.00 36.48 420 VAL B N 1
ATOM 5004 C CA . VAL B 1 420 ? 92.536 115.762 100.549 1.00 36.48 420 VAL B CA 1
ATOM 5005 C C . VAL B 1 420 ? 93.767 115.098 101.162 1.00 36.48 420 VAL B C 1
ATOM 5006 O O . VAL B 1 420 ? 93.746 114.639 102.302 1.00 36.48 420 VAL B O 1
ATOM 5010 N N . GLY B 1 421 ? 94.841 115.038 100.380 1.00 34.91 421 GLY B N 1
ATOM 5011 C CA . GLY B 1 421 ? 96.081 114.449 100.848 1.00 34.91 421 GLY B CA 1
ATOM 5012 C C . GLY B 1 421 ? 97.274 114.836 100.001 1.00 34.91 421 GLY B C 1
ATOM 5013 O O . GLY B 1 421 ? 97.186 114.861 98.772 1.00 34.91 421 GLY B O 1
ATOM 5014 N N . PHE B 1 422 ? 98.400 115.143 100.641 1.00 33.41 422 PHE B N 1
ATOM 5015 C CA . PHE B 1 422 ? 99.604 115.589 99.945 1.00 33.41 422 PHE B CA 1
ATOM 5016 C C . PHE B 1 422 ? 100.784 114.777 100.458 1.00 33.41 422 PHE B C 1
ATOM 5017 O O . PHE B 1 422 ? 101.210 114.955 101.603 1.00 33.41 422 PHE B O 1
ATOM 5025 N N . PHE B 1 423 ? 101.316 113.890 99.615 1.00 33.92 423 PHE B N 1
ATOM 5026 C CA . PHE B 1 423 ? 102.430 113.048 100.040 1.00 33.92 423 PHE B CA 1
ATOM 5027 C C . PHE B 1 423 ? 103.708 113.862 100.186 1.00 33.92 423 PHE B C 1
ATOM 5028 O O . PHE B 1 423 ? 104.265 113.977 101.283 1.00 33.92 423 PHE B O 1
ATOM 5036 N N . LYS B 1 424 ? 104.188 114.439 99.087 1.00 33.08 424 LYS B N 1
ATOM 5037 C CA . LYS B 1 424 ? 105.367 115.298 99.102 1.00 33.08 424 LYS B CA 1
ATOM 5038 C C . LYS B 1 424 ? 105.035 116.564 98.329 1.00 33.08 424 LYS B C 1
ATOM 5039 O O . LYS B 1 424 ? 104.943 116.536 97.099 1.00 33.08 424 LYS B O 1
ATOM 5045 N N . CYS B 1 425 ? 104.854 117.666 99.047 1.00 34.58 425 CYS B N 1
ATOM 5046 C CA . CYS B 1 425 ? 104.516 118.936 98.430 1.00 34.58 425 CYS B CA 1
ATOM 5047 C C . CYS B 1 425 ? 105.119 120.052 99.266 1.00 34.58 425 CYS B C 1
ATOM 5048 O O . CYS B 1 425 ? 105.496 119.858 100.422 1.00 34.58 425 CYS B O 1
ATOM 5051 N N . GLY B 1 426 ? 105.219 121.229 98.660 1.00 35.77 426 GLY B N 1
ATOM 5052 C CA . GLY B 1 426 ? 105.752 122.378 99.365 1.00 35.77 426 GLY B CA 1
ATOM 5053 C C . GLY B 1 426 ? 104.917 123.624 99.169 1.00 35.77 426 GLY B C 1
ATOM 5054 O O . GLY B 1 426 ? 104.775 124.098 98.044 1.00 35.77 426 GLY B O 1
ATOM 5055 N N . PHE B 1 427 ? 104.371 124.176 100.246 1.00 33.98 427 PHE B N 1
ATOM 5056 C CA . PHE B 1 427 ? 103.487 125.333 100.171 1.00 33.98 427 PHE B CA 1
ATOM 5057 C C . PHE B 1 427 ? 104.269 126.574 100.575 1.00 33.98 427 PHE B C 1
ATOM 5058 O O . PHE B 1 427 ? 104.835 126.622 101.671 1.00 33.98 427 PHE B O 1
ATOM 5066 N N . TYR B 1 428 ? 104.300 127.575 99.694 1.00 36.17 428 TYR B N 1
ATOM 5067 C CA . TYR B 1 428 ? 105.093 128.774 99.920 1.00 36.17 428 TYR B CA 1
ATOM 5068 C C . TYR B 1 428 ? 104.238 130.024 99.773 1.00 36.17 428 TYR B C 1
ATOM 5069 O O . TYR B 1 428 ? 103.423 130.126 98.852 1.00 36.17 428 TYR B O 1
ATOM 5078 N N . ARG B 1 429 ? 104.434 130.969 100.694 1.00 38.25 429 ARG B N 1
ATOM 5079 C CA . ARG B 1 429 ? 103.891 132.325 100.593 1.00 38.25 429 ARG B CA 1
ATOM 5080 C C . ARG B 1 429 ? 102.366 132.353 100.540 1.00 38.25 429 ARG B C 1
ATOM 5081 O O . ARG B 1 429 ? 101.777 133.239 99.918 1.00 38.25 429 ARG B O 1
ATOM 5089 N N . PHE B 1 430 ? 101.702 131.409 101.191 1.00 37.13 430 PHE B N 1
ATOM 5090 C CA . PHE B 1 430 ? 100.249 131.394 101.227 1.00 37.13 430 PHE B CA 1
ATOM 5091 C C . PHE B 1 430 ? 99.739 132.066 102.496 1.00 37.13 430 PHE B C 1
ATOM 5092 O O . PHE B 1 430 ? 100.453 132.193 103.491 1.00 37.13 430 PHE B O 1
ATOM 5100 N N . ASP B 1 431 ? 98.484 132.516 102.442 1.00 40.43 431 ASP B N 1
ATOM 5101 C CA . ASP B 1 431 ? 97.841 133.030 103.646 1.00 40.43 431 ASP B CA 1
ATOM 5102 C C . ASP B 1 431 ? 97.677 131.934 104.686 1.00 40.43 431 ASP B C 1
ATOM 5103 O O . ASP B 1 431 ? 97.914 132.156 105.878 1.00 40.43 431 ASP B O 1
ATOM 5108 N N . ARG B 1 432 ? 97.276 130.745 104.248 1.00 38.78 432 ARG B N 1
ATOM 5109 C CA . ARG B 1 432 ? 97.057 129.589 105.101 1.00 38.78 432 ARG B CA 1
ATOM 5110 C C . ARG B 1 432 ? 96.777 128.403 104.195 1.00 38.78 432 ARG B C 1
ATOM 5111 O O . ARG B 1 432 ? 96.181 128.560 103.127 1.00 38.78 432 ARG B O 1
ATOM 5119 N N . VAL B 1 433 ? 97.214 127.222 104.619 1.00 37.46 433 VAL B N 1
ATOM 5120 C CA . VAL B 1 433 ? 96.912 125.989 103.875 1.00 37.46 433 VAL B CA 1
ATOM 5121 C C . VAL B 1 433 ? 95.591 125.476 104.439 1.00 37.46 433 VAL B C 1
ATOM 5122 O O . VAL B 1 433 ? 95.524 124.600 105.304 1.00 37.46 433 VAL B O 1
ATOM 5126 N N . GLY B 1 434 ? 94.507 126.034 103.921 1.00 37.85 434 GLY B N 1
ATOM 5127 C CA . GLY B 1 434 ? 93.181 125.739 104.426 1.00 37.85 434 GLY B CA 1
ATOM 5128 C C . GLY B 1 434 ? 92.185 126.636 103.731 1.00 37.85 434 GLY B C 1
ATOM 5129 O O . GLY B 1 434 ? 92.542 127.660 103.137 1.00 37.85 434 GLY B O 1
ATOM 5130 N N . ASN B 1 435 ? 90.920 126.245 103.821 1.00 40.17 435 ASN B N 1
ATOM 5131 C CA . ASN B 1 435 ? 89.868 126.856 103.024 1.00 40.17 435 ASN B CA 1
ATOM 5132 C C . ASN B 1 435 ? 89.098 127.923 103.796 1.00 40.17 435 ASN B C 1
ATOM 5133 O O . ASN B 1 435 ? 88.725 127.724 104.956 1.00 40.17 435 ASN B O 1
ATOM 5138 N N . ARG B 1 436 ? 88.912 129.077 103.155 1.00 43.25 436 ARG B N 1
ATOM 5139 C CA . ARG B 1 436 ? 87.956 130.123 103.506 1.00 43.25 436 ARG B CA 1
ATOM 5140 C C . ARG B 1 436 ? 88.187 130.743 104.881 1.00 43.25 436 ARG B C 1
ATOM 5141 O O . ARG B 1 436 ? 87.310 131.472 105.363 1.00 43.25 436 ARG B O 1
ATOM 5149 N N . ARG B 1 437 ? 89.309 130.452 105.546 1.00 43.08 437 ARG B N 1
ATOM 5150 C CA . ARG B 1 437 ? 89.704 131.106 106.793 1.00 43.08 437 ARG B CA 1
ATOM 5151 C C . ARG B 1 437 ? 88.817 130.686 107.963 1.00 43.08 437 ARG B C 1
ATOM 5152 O O . ARG B 1 437 ? 89.116 131.002 109.118 1.00 43.08 437 ARG B O 1
ATOM 5160 N N . GLY B 1 438 ? 87.751 129.939 107.691 1.00 43.90 438 GLY B N 1
ATOM 5161 C CA . GLY B 1 438 ? 86.829 129.566 108.745 1.00 43.90 438 GLY B CA 1
ATOM 5162 C C . GLY B 1 438 ? 86.307 128.148 108.651 1.00 43.90 438 GLY B C 1
ATOM 5163 O O . GLY B 1 438 ? 85.455 127.744 109.448 1.00 43.90 438 GLY B O 1
ATOM 5164 N N . ALA B 1 439 ? 86.806 127.382 107.689 1.00 41.00 439 ALA B N 1
ATOM 5165 C CA . ALA B 1 439 ? 86.384 126.005 107.489 1.00 41.00 439 ALA B CA 1
ATOM 5166 C C . ALA B 1 439 ? 87.583 125.075 107.622 1.00 41.00 439 ALA B C 1
ATOM 5167 O O . ALA B 1 439 ? 88.738 125.507 107.650 1.00 41.00 439 ALA B O 1
ATOM 5169 N N . TYR B 1 440 ? 87.294 123.781 107.706 1.00 41.40 440 TYR B N 1
ATOM 5170 C CA . TYR B 1 440 ? 88.297 122.766 107.981 1.00 41.40 440 TYR B CA 1
ATOM 5171 C C . TYR B 1 440 ? 88.528 121.888 106.758 1.00 41.40 440 TYR B C 1
ATOM 5172 O O . TYR B 1 440 ? 87.704 121.824 105.843 1.00 41.40 440 TYR B O 1
ATOM 5181 N N . ILE B 1 441 ? 89.677 121.215 106.751 1.00 39.52 441 ILE B N 1
ATOM 5182 C CA . ILE B 1 441 ? 90.023 120.241 105.723 1.00 39.52 441 ILE B CA 1
ATOM 5183 C C . ILE B 1 441 ? 90.504 118.971 106.408 1.00 39.52 441 ILE B C 1
ATOM 5184 O O . ILE B 1 441 ? 91.346 119.030 107.310 1.00 39.52 441 ILE B O 1
ATOM 5189 N N . GLY B 1 442 ? 89.967 117.829 105.988 1.00 39.42 442 GLY B N 1
ATOM 5190 C CA . GLY B 1 442 ? 90.354 116.557 106.566 1.00 39.42 442 GLY B CA 1
ATOM 5191 C C . GLY B 1 442 ? 91.513 115.906 105.842 1.00 39.42 442 GLY B C 1
ATOM 5192 O O . GLY B 1 442 ? 91.333 114.895 105.158 1.00 39.42 442 GLY B O 1
ATOM 5193 N N . CYS B 1 443 ? 92.710 116.467 105.990 1.00 38.42 443 CYS B N 1
ATOM 5194 C CA . CYS B 1 443 ? 93.873 116.029 105.236 1.00 38.42 443 CYS B CA 1
ATOM 5195 C C . CYS B 1 443 ? 95.002 115.634 106.175 1.00 38.42 443 CYS B C 1
ATOM 5196 O O . CYS B 1 443 ? 94.971 115.911 107.376 1.00 38.42 443 CYS B O 1
ATOM 5199 N N . SER B 1 444 ? 96.007 114.974 105.601 1.00 36.72 444 SER B N 1
ATOM 5200 C CA . SER B 1 444 ? 97.199 114.543 106.328 1.00 36.72 444 SER B CA 1
ATOM 5201 C C . SER B 1 444 ? 98.415 114.775 105.441 1.00 36.72 444 SER B C 1
ATOM 5202 O O . SER B 1 444 ? 98.613 114.060 104.454 1.00 36.72 444 SER B O 1
ATOM 5205 N N . PHE B 1 445 ? 99.224 115.770 105.797 1.00 35.49 445 PHE B N 1
ATOM 5206 C CA . PHE B 1 445 ? 100.441 116.111 105.063 1.00 35.49 445 PHE B CA 1
ATOM 5207 C C . PHE B 1 445 ? 101.554 115.180 105.529 1.00 35.49 445 PHE B C 1
ATOM 5208 O O . PHE B 1 445 ? 102.170 115.405 106.573 1.00 35.49 445 PHE B O 1
ATOM 5216 N N . GLN B 1 446 ? 101.817 114.128 104.751 1.00 34.68 446 GLN B N 1
ATOM 5217 C CA . GLN B 1 446 ? 102.768 113.109 105.185 1.00 34.68 446 GLN B CA 1
ATOM 5218 C C . GLN B 1 446 ? 104.197 113.642 105.197 1.00 34.68 446 GLN B C 1
ATOM 5219 O O . GLN B 1 446 ? 104.915 113.494 106.192 1.00 34.68 446 GLN B O 1
ATOM 5225 N N . PHE B 1 447 ? 104.629 114.269 104.104 1.00 32.98 447 PHE B N 1
ATOM 5226 C CA . PHE B 1 447 ? 105.977 114.835 104.010 1.00 32.98 447 PHE B CA 1
ATOM 5227 C C . PHE B 1 447 ? 105.865 116.149 103.245 1.00 32.98 447 PHE B C 1
ATOM 5228 O O . PHE B 1 447 ? 105.904 116.155 102.013 1.00 32.98 447 PHE B O 1
ATOM 5236 N N . CYS B 1 448 ? 105.743 117.259 103.965 1.00 35.58 448 CYS B N 1
ATOM 5237 C CA . CYS B 1 448 ? 105.518 118.542 103.319 1.00 35.58 448 CYS B CA 1
ATOM 5238 C C . CYS B 1 448 ? 106.439 119.594 103.918 1.00 35.58 448 CYS B C 1
ATOM 5239 O O . CYS B 1 448 ? 107.073 119.387 104.955 1.00 35.58 448 CYS B O 1
ATOM 5242 N N . ASN B 1 449 ? 106.511 120.734 103.235 1.00 37.22 449 ASN B N 1
ATOM 5243 C CA . ASN B 1 449 ? 107.356 121.855 103.627 1.00 37.22 449 ASN B CA 1
ATOM 5244 C C . ASN B 1 449 ? 106.507 123.115 103.585 1.00 37.22 449 ASN B C 1
ATOM 5245 O O . ASN B 1 449 ? 106.080 123.541 102.508 1.00 37.22 449 ASN B O 1
ATOM 5250 N N . PHE B 1 450 ? 106.263 123.708 104.749 1.00 35.81 450 PHE B N 1
ATOM 5251 C CA . PHE B 1 450 ? 105.436 124.906 104.872 1.00 35.81 450 PHE B CA 1
ATOM 5252 C C . PHE B 1 450 ? 106.360 126.073 105.191 1.00 35.81 450 PHE B C 1
ATOM 5253 O O . PHE B 1 450 ? 106.886 126.175 106.302 1.00 35.81 450 PHE B O 1
ATOM 5261 N N . ASN B 1 451 ? 106.552 126.957 104.215 1.00 36.61 451 ASN B N 1
ATOM 5262 C CA . ASN B 1 451 ? 107.540 128.019 104.310 1.00 36.61 451 ASN B CA 1
ATOM 5263 C C . ASN B 1 451 ? 106.929 129.354 103.906 1.00 36.61 451 ASN B C 1
ATOM 5264 O O . ASN B 1 451 ? 106.116 129.421 102.980 1.00 36.61 451 ASN B O 1
ATOM 5269 N N . GLN B 1 452 ? 107.328 130.410 104.612 1.00 36.17 452 GLN B N 1
ATOM 5270 C CA . GLN B 1 452 ? 107.002 131.801 104.308 1.00 36.17 452 GLN B CA 1
ATOM 5271 C C . GLN B 1 452 ? 105.504 132.071 104.219 1.00 36.17 452 GLN B C 1
ATOM 5272 O O . GLN B 1 452 ? 105.101 133.110 103.684 1.00 36.17 452 GLN B O 1
ATOM 5278 N N . ASN B 1 453 ? 104.668 131.173 104.729 1.00 36.63 453 ASN B N 1
ATOM 5279 C CA . ASN B 1 453 ? 103.236 131.413 104.746 1.00 36.63 453 ASN B CA 1
ATOM 5280 C C . ASN B 1 453 ? 102.872 132.375 105.875 1.00 36.63 453 ASN B C 1
ATOM 5281 O O . ASN B 1 453 ? 103.720 132.828 106.648 1.00 36.63 453 ASN B O 1
ATOM 5286 N N . ASN B 1 454 ? 101.579 132.692 105.960 1.00 40.03 454 ASN B N 1
ATOM 5287 C CA . ASN B 1 454 ? 101.070 133.387 107.136 1.00 40.03 454 ASN B CA 1
ATOM 5288 C C . ASN B 1 454 ? 100.571 132.406 108.190 1.00 40.03 454 ASN B C 1
ATOM 5289 O O . ASN B 1 454 ? 100.532 132.745 109.376 1.00 40.03 454 ASN B O 1
ATOM 5294 N N . ILE B 1 455 ? 100.178 131.202 107.783 1.00 37.45 455 ILE B N 1
ATOM 5295 C CA . ILE B 1 455 ? 99.782 130.144 108.706 1.00 37.45 455 ILE B CA 1
ATOM 5296 C C . ILE B 1 455 ? 100.304 128.826 108.154 1.00 37.45 455 ILE B C 1
ATOM 5297 O O . ILE B 1 455 ? 99.941 128.429 107.042 1.00 37.45 455 ILE B O 1
ATOM 5302 N N . GLY B 1 456 ? 101.160 128.153 108.926 1.00 37.84 456 GLY B N 1
ATOM 5303 C CA . GLY B 1 456 ? 101.808 126.951 108.429 1.00 37.84 456 GLY B CA 1
ATOM 5304 C C . GLY B 1 456 ? 100.840 125.820 108.146 1.00 37.84 456 GLY B C 1
ATOM 5305 O O . GLY B 1 456 ? 100.930 125.167 107.105 1.00 37.84 456 GLY B O 1
ATOM 5306 N N . ILE B 1 457 ? 99.919 125.558 109.070 1.00 36.78 457 ILE B N 1
ATOM 5307 C CA . ILE B 1 457 ? 98.870 124.558 108.883 1.00 36.78 457 ILE B CA 1
ATOM 5308 C C . ILE B 1 457 ? 97.583 125.109 109.478 1.00 36.78 457 ILE B C 1
ATOM 5309 O O . ILE B 1 457 ? 97.589 125.690 110.566 1.00 36.78 457 ILE B O 1
ATOM 5314 N N . TYR B 1 458 ? 96.477 124.926 108.761 1.00 39.02 458 TYR B N 1
ATOM 5315 C CA . TYR B 1 458 ? 95.193 125.508 109.139 1.00 39.02 458 TYR B CA 1
ATOM 5316 C C . TYR B 1 458 ? 94.127 124.431 109.273 1.00 39.02 458 TYR B C 1
ATOM 5317 O O . TYR B 1 458 ? 93.757 123.792 108.282 1.00 39.02 458 TYR B O 1
ATOM 5326 N N . ASN B 1 459 ? 93.632 124.244 110.498 1.00 39.17 459 ASN B N 1
ATOM 5327 C CA . ASN B 1 459 ? 92.358 123.570 110.759 1.00 39.17 459 ASN B CA 1
ATOM 5328 C C . ASN B 1 459 ? 92.284 122.182 110.127 1.00 39.17 459 ASN B C 1
ATOM 5329 O O . ASN B 1 459 ? 91.258 121.793 109.568 1.00 39.17 459 ASN B O 1
ATOM 5334 N N . THR B 1 460 ? 93.372 121.426 110.212 1.00 38.20 460 THR B N 1
ATOM 5335 C CA . THR B 1 460 ? 93.337 120.044 109.756 1.00 38.20 460 THR B CA 1
ATOM 5336 C C . THR B 1 460 ? 92.579 119.182 110.757 1.00 38.20 460 THR B C 1
ATOM 5337 O O . THR B 1 460 ? 92.777 119.289 111.970 1.00 38.20 460 THR B O 1
ATOM 5341 N N . VAL B 1 461 ? 91.702 118.325 110.241 1.00 39.24 461 VAL B N 1
ATOM 5342 C CA . VAL B 1 461 ? 90.844 117.473 111.056 1.00 39.24 461 VAL B CA 1
ATOM 5343 C C . VAL B 1 461 ? 91.169 116.022 110.738 1.00 39.24 461 VAL B C 1
ATOM 5344 O O . VAL B 1 461 ? 91.294 115.656 109.564 1.00 39.24 461 VAL B O 1
ATOM 5348 N N . ASP B 1 462 ? 91.306 115.203 111.784 1.00 40.22 462 ASP B N 1
ATOM 5349 C CA . ASP B 1 462 ? 91.627 113.782 111.643 1.00 40.22 462 ASP B CA 1
ATOM 5350 C C . ASP B 1 462 ? 92.917 113.585 110.850 1.00 40.22 462 ASP B C 1
ATOM 5351 O O . ASP B 1 462 ? 93.021 112.690 110.011 1.00 40.22 462 ASP B O 1
ATOM 5356 N N . GLY B 1 463 ? 93.906 114.429 111.119 1.00 38.81 463 GLY B N 1
ATOM 5357 C CA . GLY B 1 463 ? 95.146 114.435 110.361 1.00 38.81 463 GLY B CA 1
ATOM 5358 C C . GLY B 1 463 ? 96.227 113.602 111.027 1.00 38.81 463 GLY B C 1
ATOM 5359 O O . GLY B 1 463 ? 96.341 113.576 112.252 1.00 38.81 463 GLY B O 1
ATOM 5360 N N . ASN B 1 464 ? 97.022 112.928 110.201 1.00 37.43 464 ASN B N 1
ATOM 5361 C CA . ASN B 1 464 ? 98.170 112.145 110.653 1.00 37.43 464 ASN B CA 1
ATOM 5362 C C . ASN B 1 464 ? 99.371 112.589 109.826 1.00 37.43 464 ASN B C 1
ATOM 5363 O O . ASN B 1 464 ? 99.612 112.063 108.735 1.00 37.43 464 ASN B O 1
ATOM 5368 N N . HIS B 1 465 ? 100.122 113.555 110.347 1.00 35.15 465 HIS B N 1
ATOM 5369 C CA . HIS B 1 465 ? 101.207 114.201 109.627 1.00 35.15 465 HIS B CA 1
ATOM 5370 C C . HIS B 1 465 ? 102.510 113.513 110.009 1.00 35.15 465 HIS B C 1
ATOM 5371 O O . HIS B 1 465 ? 102.913 113.546 111.176 1.00 35.15 465 HIS B O 1
ATOM 5378 N N . ILE B 1 466 ? 103.170 112.894 109.032 1.00 35.38 466 ILE B N 1
ATOM 5379 C CA . ILE B 1 466 ? 104.303 112.027 109.343 1.00 35.38 466 ILE B CA 1
ATOM 5380 C C . ILE B 1 466 ? 105.569 112.843 109.569 1.00 35.38 466 ILE B C 1
ATOM 5381 O O . ILE B 1 466 ? 106.149 112.833 110.661 1.00 35.38 466 ILE B O 1
ATOM 5386 N N . GLY B 1 467 ? 106.018 113.563 108.546 1.00 34.48 467 GLY B N 1
ATOM 5387 C CA . GLY B 1 467 ? 107.313 114.209 108.621 1.00 34.48 467 GLY B CA 1
ATOM 5388 C C . GLY B 1 467 ? 107.374 115.614 108.063 1.00 34.48 467 GLY B C 1
ATOM 5389 O O . GLY B 1 467 ? 108.385 115.991 107.460 1.00 34.48 467 GLY B O 1
ATOM 5390 N N . CYS B 1 468 ? 106.390 116.433 108.375 1.00 35.57 468 CYS B N 1
ATOM 5391 C CA . CYS B 1 468 ? 106.314 117.772 107.833 1.00 35.57 468 CYS B CA 1
ATOM 5392 C C . CYS B 1 468 ? 107.400 118.659 108.297 1.00 35.57 468 CYS B C 1
ATOM 5393 O O . CYS B 1 468 ? 108.126 118.327 109.188 1.00 35.57 468 CYS B O 1
ATOM 5396 N N . THR B 1 469 ? 107.593 119.756 107.595 1.00 36.18 469 THR B N 1
ATOM 5397 C CA . THR B 1 469 ? 108.586 120.721 108.052 1.00 36.18 469 THR B CA 1
ATOM 5398 C C . THR B 1 469 ? 107.981 122.114 107.992 1.00 36.18 469 THR B C 1
ATOM 5399 O O . THR B 1 469 ? 107.531 122.552 106.928 1.00 36.18 469 THR B O 1
ATOM 5403 N N . ILE B 1 470 ? 107.976 122.804 109.126 1.00 35.64 470 ILE B N 1
ATOM 5404 C CA . ILE B 1 470 ? 107.440 124.154 109.233 1.00 35.64 470 ILE B CA 1
ATOM 5405 C C . ILE B 1 470 ? 108.619 125.104 109.390 1.00 35.64 470 ILE B C 1
ATOM 5406 O O . ILE B 1 470 ? 109.263 125.145 110.445 1.00 35.64 470 ILE B O 1
ATOM 5411 N N . ASN B 1 471 ? 108.903 125.866 108.340 1.00 37.59 471 ASN B N 1
ATOM 5412 C CA . ASN B 1 471 ? 110.026 126.792 108.318 1.00 37.59 471 ASN B CA 1
ATOM 5413 C C . ASN B 1 471 ? 109.561 128.156 108.828 1.00 37.59 471 ASN B C 1
ATOM 5414 O O . ASN B 1 471 ? 108.484 128.277 109.418 1.00 37.59 471 ASN B O 1
ATOM 5419 N N . ALA B 1 472 ? 110.370 129.192 108.616 1.00 37.83 472 ALA B N 1
ATOM 5420 C CA . ALA B 1 472 ? 110.024 130.527 109.084 1.00 37.83 472 ALA B CA 1
ATOM 5421 C C . ALA B 1 472 ? 108.775 131.036 108.379 1.00 37.83 472 ALA B C 1
ATOM 5422 O O . ALA B 1 472 ? 108.829 131.437 107.213 1.00 37.83 472 ALA B O 1
ATOM 5424 N N . ASN B 1 473 ? 107.650 131.030 109.084 1.00 37.74 473 ASN B N 1
ATOM 5425 C CA . ASN B 1 473 ? 106.381 131.506 108.558 1.00 37.74 473 ASN B CA 1
ATOM 5426 C C . ASN B 1 473 ? 106.008 132.816 109.232 1.00 37.74 473 ASN B C 1
ATOM 5427 O O . ASN B 1 473 ? 106.149 132.960 110.450 1.00 37.74 473 ASN B O 1
ATOM 5432 N N . LYS B 1 474 ? 105.534 133.769 108.437 1.00 41.51 474 LYS B N 1
ATOM 5433 C CA . LYS B 1 474 ? 104.942 134.967 109.008 1.00 41.51 474 LYS B CA 1
ATOM 5434 C C . LYS B 1 474 ? 103.722 134.583 109.836 1.00 41.51 474 LYS B C 1
ATOM 5435 O O . LYS B 1 474 ? 103.094 133.548 109.607 1.00 41.51 474 LYS B O 1
ATOM 5441 N N . SER B 1 475 ? 103.396 135.303 110.888 1.00 42.76 475 SER B N 1
ATOM 5442 C CA . SER B 1 475 ? 102.227 134.899 111.680 1.00 42.76 475 SER B CA 1
ATOM 5443 C C . SER B 1 475 ? 102.413 133.609 112.475 1.00 42.76 475 SER B C 1
ATOM 5444 O O . SER B 1 475 ? 103.519 133.140 112.627 1.00 42.76 475 SER B O 1
ATOM 5447 N N . HIS B 1 476 ? 101.317 132.977 112.881 1.00 42.19 476 HIS B N 1
ATOM 5448 C CA . HIS B 1 476 ? 101.363 131.825 113.800 1.00 42.19 476 HIS B CA 1
ATOM 5449 C C . HIS B 1 476 ? 102.072 130.570 113.466 1.00 42.19 476 HIS B C 1
ATOM 5450 O O . HIS B 1 476 ? 102.742 129.993 114.281 1.00 42.19 476 HIS B O 1
ATOM 5457 N N . GLY B 1 477 ? 101.943 130.135 112.268 1.00 38.23 477 GLY B N 1
ATOM 5458 C CA . GLY B 1 477 ? 102.540 128.856 111.924 1.00 38.23 477 GLY B CA 1
ATOM 5459 C C . GLY B 1 477 ? 101.485 127.759 111.894 1.00 38.23 477 GLY B C 1
ATOM 5460 O O . GLY B 1 477 ? 100.485 127.874 111.191 1.00 38.23 477 GLY B O 1
ATOM 5461 N N . VAL B 1 478 ? 101.711 126.698 112.664 1.00 36.03 478 VAL B N 1
ATOM 5462 C CA . VAL B 1 478 ? 100.696 125.658 112.789 1.00 36.03 478 VAL B CA 1
ATOM 5463 C C . VAL B 1 478 ? 99.636 126.135 113.772 1.00 36.03 478 VAL B C 1
ATOM 5464 O O . VAL B 1 478 ? 99.885 126.229 114.979 1.00 36.03 478 VAL B O 1
ATOM 5468 N N . MET B 1 479 ? 98.449 126.451 113.260 1.00 36.56 479 MET B N 1
ATOM 5469 C CA . MET B 1 479 ? 97.366 126.945 114.096 1.00 36.56 479 MET B CA 1
ATOM 5470 C C . MET B 1 479 ? 96.116 126.114 113.863 1.00 36.56 479 MET B C 1
ATOM 5471 O O . MET B 1 479 ? 95.715 125.892 112.717 1.00 36.56 479 MET B O 1
ATOM 5476 N N . LEU B 1 480 ? 95.503 125.664 114.953 1.00 34.78 480 LEU B N 1
ATOM 5477 C CA . LEU B 1 480 ? 94.269 124.896 114.918 1.00 34.78 480 LEU B CA 1
ATOM 5478 C C . LEU B 1 480 ? 93.222 125.596 115.771 1.00 34.78 480 LEU B C 1
ATOM 5479 O O . LEU B 1 480 ? 93.540 126.152 116.827 1.00 34.78 480 LEU B O 1
ATOM 5484 N N . GLU B 1 481 ? 91.978 125.570 115.311 1.00 37.47 481 GLU B N 1
ATOM 5485 C CA . GLU B 1 481 ? 90.869 126.195 116.015 1.00 37.47 481 GLU B CA 1
ATOM 5486 C C . GLU B 1 481 ? 89.876 125.117 116.445 1.00 37.47 481 GLU B C 1
ATOM 5487 O O . GLU B 1 481 ? 90.131 123.917 116.308 1.00 37.47 481 GLU B O 1
ATOM 5493 N N . THR B 1 482 ? 88.782 125.599 117.000 1.00 39.18 482 THR B N 1
ATOM 5494 C CA . THR B 1 482 ? 87.777 124.754 117.564 1.00 39.18 482 THR B CA 1
ATOM 5495 C C . THR B 1 482 ? 87.199 123.848 116.545 1.00 39.18 482 THR B C 1
ATOM 5496 O O . THR B 1 482 ? 86.923 124.246 115.455 1.00 39.18 482 THR B O 1
ATOM 5500 N N . GLY B 1 483 ? 86.984 122.612 116.933 1.00 40.58 483 GLY B N 1
ATOM 5501 C CA . GLY B 1 483 ? 86.426 121.628 116.044 1.00 40.58 483 GLY B CA 1
ATOM 5502 C C . GLY B 1 483 ? 87.418 120.780 115.293 1.00 40.58 483 GLY B C 1
ATOM 5503 O O . GLY B 1 483 ? 87.021 119.799 114.699 1.00 40.58 483 GLY B O 1
ATOM 5504 N N . ALA B 1 484 ? 88.626 121.330 115.173 1.00 41.08 484 ALA B N 1
ATOM 5505 C CA . ALA B 1 484 ? 89.702 120.687 114.449 1.00 41.08 484 ALA B CA 1
ATOM 5506 C C . ALA B 1 484 ? 90.271 119.673 115.371 1.00 41.08 484 ALA B C 1
ATOM 5507 O O . ALA B 1 484 ? 91.462 119.495 115.474 1.00 41.08 484 ALA B O 1
ATOM 5509 N N . ASN B 1 485 ? 89.310 118.980 115.969 1.00 44.87 485 ASN B N 1
ATOM 5510 C CA . ASN B 1 485 ? 89.524 117.907 116.895 1.00 44.87 485 ASN B CA 1
ATOM 5511 C C . ASN B 1 485 ? 90.186 116.777 116.149 1.00 44.87 485 ASN B C 1
ATOM 5512 O O . ASN B 1 485 ? 89.757 116.350 115.082 1.00 44.87 485 ASN B O 1
ATOM 5517 N N . SER B 1 486 ? 91.255 116.318 116.757 1.00 41.45 486 SER B N 1
ATOM 5518 C CA . SER B 1 486 ? 92.113 115.222 116.301 1.00 41.45 486 SER B CA 1
ATOM 5519 C C . SER B 1 486 ? 93.234 115.786 115.467 1.00 41.45 486 SER B C 1
ATOM 5520 O O . SER B 1 486 ? 93.092 116.757 114.737 1.00 41.45 486 SER B O 1
ATOM 5523 N N . ASN B 1 487 ? 94.373 115.159 115.583 1.00 36.71 487 ASN B N 1
ATOM 5524 C CA . ASN B 1 487 ? 95.550 115.571 114.830 1.00 36.71 487 ASN B CA 1
ATOM 5525 C C . ASN B 1 487 ? 96.782 114.992 115.503 1.00 36.71 487 ASN B C 1
ATOM 5526 O O . ASN B 1 487 ? 96.931 115.096 116.723 1.00 36.71 487 ASN B O 1
ATOM 5531 N N . THR B 1 488 ? 97.656 114.379 114.708 1.00 36.20 488 THR B N 1
ATOM 5532 C CA . THR B 1 488 ? 98.908 113.812 115.193 1.00 36.20 488 THR B CA 1
ATOM 5533 C C . THR B 1 488 ? 100.038 114.351 114.332 1.00 36.20 488 THR B C 1
ATOM 5534 O O . THR B 1 488 ? 99.933 114.349 113.103 1.00 36.20 488 THR B O 1
ATOM 5538 N N . PHE B 1 489 ? 101.102 114.824 114.973 1.00 34.56 489 PHE B N 1
ATOM 5539 C CA . PHE B 1 489 ? 102.287 115.348 114.295 1.00 34.56 489 PHE B CA 1
ATOM 5540 C C . PHE B 1 489 ? 103.476 114.516 114.768 1.00 34.56 489 PHE B C 1
ATOM 5541 O O . PHE B 1 489 ? 104.108 114.829 115.779 1.00 34.56 489 PHE B O 1
ATOM 5549 N N . THR B 1 490 ? 103.780 113.449 114.026 1.00 35.83 490 THR B N 1
ATOM 5550 C CA . THR B 1 490 ? 104.759 112.471 114.494 1.00 35.83 490 THR B CA 1
ATOM 5551 C C . THR B 1 490 ? 106.166 113.056 114.551 1.00 35.83 490 THR B C 1
ATOM 5552 O O . THR B 1 490 ? 106.844 112.961 115.580 1.00 35.83 490 THR B O 1
ATOM 5556 N N . ASN B 1 491 ? 106.627 113.673 113.458 1.00 35.75 491 ASN B N 1
ATOM 5557 C CA . ASN B 1 491 ? 108.020 114.101 113.399 1.00 35.75 491 ASN B CA 1
ATOM 5558 C C . ASN B 1 491 ? 108.196 115.492 112.798 1.00 35.75 491 ASN B C 1
ATOM 5559 O O . ASN B 1 491 ? 109.293 115.813 112.328 1.00 35.75 491 ASN B O 1
ATOM 5564 N N . CYS B 1 492 ? 107.190 116.330 112.898 1.00 37.64 492 CYS B N 1
ATOM 5565 C CA . CYS B 1 492 ? 107.297 117.651 112.350 1.00 37.64 492 CYS B CA 1
ATOM 5566 C C . CYS B 1 492 ? 108.333 118.456 113.043 1.00 37.64 492 CYS B C 1
ATOM 5567 O O . CYS B 1 492 ? 108.645 118.204 114.178 1.00 37.64 492 CYS B O 1
ATOM 5570 N N . ARG B 1 493 ? 108.910 119.403 112.333 1.00 37.81 493 ARG B N 1
ATOM 5571 C CA . ARG B 1 493 ? 109.870 120.308 112.949 1.00 37.81 493 ARG B CA 1
ATOM 5572 C C . ARG B 1 493 ? 109.446 121.744 112.685 1.00 37.81 493 ARG B C 1
ATOM 5573 O O . ARG B 1 493 ? 109.058 122.082 111.562 1.00 37.81 493 ARG B O 1
ATOM 5581 N N . ASN B 1 494 ? 109.517 122.586 113.714 1.00 37.12 494 ASN B N 1
ATOM 5582 C CA . ASN B 1 494 ? 109.137 123.989 113.611 1.00 37.12 494 ASN B CA 1
ATOM 5583 C C . ASN B 1 494 ? 110.379 124.865 113.691 1.00 37.12 494 ASN B C 1
ATOM 5584 O O . ASN B 1 494 ? 111.105 124.833 114.689 1.00 37.12 494 ASN B O 1
ATOM 5589 N N . GLU B 1 495 ? 110.611 125.642 112.642 1.00 41.13 495 GLU B N 1
ATOM 5590 C CA . GLU B 1 495 ? 111.738 126.559 112.557 1.00 41.13 495 GLU B CA 1
ATOM 5591 C C . GLU B 1 495 ? 111.307 127.935 113.068 1.00 41.13 495 GLU B C 1
ATOM 5592 O O . GLU B 1 495 ? 110.267 128.071 113.717 1.00 41.13 495 GLU B O 1
ATOM 5598 N N . TRP B 1 496 ? 112.103 128.967 112.791 1.00 44.62 496 TRP B N 1
ATOM 5599 C CA . TRP B 1 496 ? 111.893 130.275 113.397 1.00 44.62 496 TRP B CA 1
ATOM 5600 C C . TRP B 1 496 ? 110.626 130.937 112.870 1.00 44.62 496 TRP B C 1
ATOM 5601 O O . TRP B 1 496 ? 110.700 131.875 112.070 1.00 44.62 496 TRP B O 1
ATOM 5612 N N . ASN B 1 497 ? 109.463 130.467 113.315 1.00 40.15 497 ASN B N 1
ATOM 5613 C CA . ASN B 1 497 ? 108.204 131.067 112.893 1.00 40.15 497 ASN B CA 1
ATOM 5614 C C . ASN B 1 497 ? 108.072 132.472 113.461 1.00 40.15 497 ASN B C 1
ATOM 5615 O O . ASN B 1 497 ? 108.224 132.683 114.667 1.00 40.15 497 ASN B O 1
ATOM 5620 N N . GLU B 1 498 ? 107.781 133.438 112.589 1.00 43.76 498 GLU B N 1
ATOM 5621 C CA . GLU B 1 498 ? 107.598 134.829 113.004 1.00 43.76 498 GLU B CA 1
ATOM 5622 C C . GLU B 1 498 ? 106.210 134.999 113.625 1.00 43.76 498 GLU B C 1
ATOM 5623 O O . GLU B 1 498 ? 105.328 135.680 113.100 1.00 43.76 498 GLU B O 1
ATOM 5629 N N . GLY B 1 499 ? 106.032 134.366 114.781 1.00 43.23 499 GLY B N 1
ATOM 5630 C CA . GLY B 1 499 ? 104.755 134.429 115.464 1.00 43.23 499 GLY B CA 1
ATOM 5631 C C . GLY B 1 499 ? 104.598 133.464 116.620 1.00 43.23 499 GLY B C 1
ATOM 5632 O O . GLY B 1 499 ? 105.458 133.386 117.501 1.00 43.23 499 GLY B O 1
ATOM 5633 N N . ASP B 1 500 ? 103.493 132.721 116.623 1.00 41.32 500 ASP B N 1
ATOM 5634 C CA . ASP B 1 500 ? 103.091 131.910 117.763 1.00 41.32 500 ASP B CA 1
ATOM 5635 C C . ASP B 1 500 ? 103.508 130.450 117.653 1.00 41.32 500 ASP B C 1
ATOM 5636 O O . ASP B 1 500 ? 103.351 129.707 118.626 1.00 41.32 500 ASP B O 1
ATOM 5641 N N . ASN B 1 501 ? 104.027 130.022 116.505 1.00 38.49 501 ASN B N 1
ATOM 5642 C CA . ASN B 1 501 ? 104.454 128.632 116.279 1.00 38.49 501 ASN B CA 1
ATOM 5643 C C . ASN B 1 501 ? 103.242 127.734 116.524 1.00 38.49 501 ASN B C 1
ATOM 5644 O O . ASN B 1 501 ? 102.204 127.934 115.873 1.00 38.49 501 ASN B O 1
ATOM 5649 N N . TRP B 1 502 ? 103.315 126.750 117.420 1.00 35.69 502 TRP B N 1
ATOM 5650 C CA . TRP B 1 502 ? 102.151 125.919 117.708 1.00 35.69 502 TRP B CA 1
ATOM 5651 C C . TRP B 1 502 ? 101.066 126.728 118.406 1.00 35.69 502 TRP B C 1
ATOM 5652 O O . TRP B 1 502 ? 101.303 127.362 119.438 1.00 35.69 502 TRP B O 1
ATOM 5663 N N . ASN B 1 503 ? 99.855 126.670 117.859 1.00 35.99 503 ASN B N 1
ATOM 5664 C CA . ASN B 1 503 ? 98.735 127.445 118.386 1.00 35.99 503 ASN B CA 1
ATOM 5665 C C . ASN B 1 503 ? 97.479 126.590 118.295 1.00 35.99 503 ASN B C 1
ATOM 5666 O O . ASN B 1 503 ? 97.018 126.285 117.192 1.00 35.99 503 ASN B O 1
ATOM 5671 N N . PHE B 1 504 ? 96.925 126.206 119.442 1.00 34.71 504 PHE B N 1
ATOM 5672 C CA . PHE B 1 504 ? 95.671 125.467 119.505 1.00 34.71 504 PHE B CA 1
ATOM 5673 C C . PHE B 1 504 ? 94.694 126.245 120.370 1.00 34.71 504 PHE B C 1
ATOM 5674 O O . PHE B 1 504 ? 95.067 126.741 121.437 1.00 34.71 504 PHE B O 1
ATOM 5682 N N . TYR B 1 505 ? 93.446 126.356 119.915 1.00 37.83 505 TYR B N 1
ATOM 5683 C CA . TYR B 1 505 ? 92.431 127.089 120.659 1.00 37.83 505 TYR B CA 1
ATOM 5684 C C . TYR B 1 505 ? 91.302 126.190 121.146 1.00 37.83 505 TYR B C 1
ATOM 5685 O O . TYR B 1 505 ? 90.999 126.176 122.340 1.00 37.83 505 TYR B O 1
ATOM 5694 N N . GLY B 1 506 ? 90.660 125.441 120.256 1.00 39.39 506 GLY B N 1
ATOM 5695 C CA . GLY B 1 506 ? 89.528 124.630 120.660 1.00 39.39 506 GLY B CA 1
ATOM 5696 C C . GLY B 1 506 ? 89.575 123.206 120.151 1.00 39.39 506 GLY B C 1
ATOM 5697 O O . GLY B 1 506 ? 88.610 122.452 120.311 1.00 39.39 506 GLY B O 1
ATOM 5698 N N . ALA B 1 507 ? 90.769 122.819 119.736 1.00 40.72 507 ALA B N 1
ATOM 5699 C CA . ALA B 1 507 ? 91.011 121.497 119.248 1.00 40.72 507 ALA B CA 1
ATOM 5700 C C . ALA B 1 507 ? 90.843 120.534 120.405 1.00 40.72 507 ALA B C 1
ATOM 5701 O O . ALA B 1 507 ? 91.533 120.644 121.396 1.00 40.72 507 ALA B O 1
ATOM 5703 N N . THR B 1 508 ? 89.956 119.559 120.270 1.00 43.18 508 THR B N 1
ATOM 5704 C CA . THR B 1 508 ? 89.754 118.585 121.334 1.00 43.18 508 THR B CA 1
ATOM 5705 C C . THR B 1 508 ? 90.956 117.728 121.515 1.00 43.18 508 THR B C 1
ATOM 5706 O O . THR B 1 508 ? 91.290 117.349 122.620 1.00 43.18 508 THR B O 1
ATOM 5710 N N . SER B 1 509 ? 91.601 117.376 120.428 1.00 41.46 509 SER B N 1
ATOM 5711 C CA . SER B 1 509 ? 92.769 116.547 120.585 1.00 41.46 509 SER B CA 1
ATOM 5712 C C . SER B 1 509 ? 93.969 117.017 119.793 1.00 41.46 509 SER B C 1
ATOM 5713 O O . SER B 1 509 ? 93.898 117.810 118.864 1.00 41.46 509 SER B O 1
ATOM 5716 N N . ILE B 1 510 ? 95.110 116.591 120.249 1.00 36.00 510 ILE B N 1
ATOM 5717 C CA . ILE B 1 510 ? 96.326 116.918 119.517 1.00 36.00 510 ILE B CA 1
ATOM 5718 C C . ILE B 1 510 ? 97.480 116.206 120.204 1.00 36.00 510 ILE B C 1
ATOM 5719 O O . ILE B 1 510 ? 97.514 116.115 121.436 1.00 36.00 510 ILE B O 1
ATOM 5724 N N . GLN B 1 511 ? 98.421 115.695 119.415 1.00 35.42 511 GLN B N 1
ATOM 5725 C CA . GLN B 1 511 ? 99.609 115.073 119.987 1.00 35.42 511 GLN B CA 1
ATOM 5726 C C . GLN B 1 511 ? 100.791 115.258 119.048 1.00 35.42 511 GLN B C 1
ATOM 5727 O O . GLN B 1 511 ? 100.758 114.812 117.898 1.00 35.42 511 GLN B O 1
ATOM 5733 N N . VAL B 1 512 ? 101.818 115.948 119.536 1.00 33.97 512 VAL B N 1
ATOM 5734 C CA . VAL B 1 512 ? 103.067 116.150 118.812 1.00 33.97 512 VAL B CA 1
ATOM 5735 C C . VAL B 1 512 ? 104.067 115.171 119.415 1.00 33.97 512 VAL B C 1
ATOM 5736 O O . VAL B 1 512 ? 104.352 115.219 120.614 1.00 33.97 512 VAL B O 1
ATOM 5740 N N . ILE B 1 513 ? 104.610 114.278 118.587 1.00 34.15 513 ILE B N 1
ATOM 5741 C CA . ILE B 1 513 ? 105.263 113.095 119.136 1.00 34.15 513 ILE B CA 1
ATOM 5742 C C . ILE B 1 513 ? 106.744 113.343 119.402 1.00 34.15 513 ILE B C 1
ATOM 5743 O O . ILE B 1 513 ? 107.193 113.279 120.552 1.00 34.15 513 ILE B O 1
ATOM 5748 N N . ASN B 1 514 ? 107.529 113.629 118.363 1.00 35.00 514 ASN B N 1
ATOM 5749 C CA . ASN B 1 514 ? 108.971 113.467 118.514 1.00 35.00 514 ASN B CA 1
ATOM 5750 C C . ASN B 1 514 ? 109.800 114.727 118.292 1.00 35.00 514 ASN B C 1
ATOM 5751 O O . ASN B 1 514 ? 110.631 115.076 119.135 1.00 35.00 514 ASN B O 1
ATOM 5756 N N . GLU B 1 515 ? 109.600 115.410 117.171 1.00 38.84 515 GLU B N 1
ATOM 5757 C CA . GLU B 1 515 ? 110.575 116.405 116.749 1.00 38.84 515 GLU B CA 1
ATOM 5758 C C . GLU B 1 515 ? 110.491 117.666 117.608 1.00 38.84 515 GLU B C 1
ATOM 5759 O O . GLU B 1 515 ? 109.510 117.913 118.315 1.00 38.84 515 GLU B O 1
ATOM 5765 N N . LEU B 1 516 ? 111.548 118.470 117.529 1.00 38.52 516 LEU B N 1
ATOM 5766 C CA . LEU B 1 516 ? 111.742 119.626 118.387 1.00 38.52 516 LEU B CA 1
ATOM 5767 C C . LEU B 1 516 ? 110.925 120.826 117.911 1.00 38.52 516 LEU B C 1
ATOM 5768 O O . LEU B 1 516 ? 110.407 120.863 116.793 1.00 38.52 516 LEU B O 1
ATOM 5773 N N . CYS B 1 517 ? 110.821 121.818 118.793 1.00 38.70 517 CYS B N 1
ATOM 5774 C CA . CYS B 1 517 ? 110.164 123.097 118.525 1.00 38.70 517 CYS B CA 1
ATOM 5775 C C . CYS B 1 517 ? 111.190 124.194 118.794 1.00 38.70 517 CYS B C 1
ATOM 5776 O O . CYS B 1 517 ? 111.410 124.585 119.942 1.00 38.70 517 CYS B O 1
ATOM 5779 N N . ASP B 1 518 ? 111.809 124.699 117.729 1.00 42.38 518 ASP B N 1
ATOM 5780 C CA . ASP B 1 518 ? 112.919 125.635 117.856 1.00 42.38 518 ASP B CA 1
ATOM 5781 C C . ASP B 1 518 ? 112.423 127.046 118.144 1.00 42.38 518 ASP B C 1
ATOM 5782 O O . ASP B 1 518 ? 111.261 127.237 118.518 1.00 42.38 518 ASP B O 1
ATOM 5787 N N . ARG B 1 519 ? 113.307 128.030 117.991 1.00 45.43 519 ARG B N 1
ATOM 5788 C CA . ARG B 1 519 ? 112.998 129.410 118.347 1.00 45.43 519 ARG B CA 1
ATOM 5789 C C . ARG B 1 519 ? 111.727 129.891 117.663 1.00 45.43 519 ARG B C 1
ATOM 5790 O O . ARG B 1 519 ? 111.509 129.651 116.474 1.00 45.43 519 ARG B O 1
ATOM 5798 N N . ALA B 1 520 ? 110.879 130.561 118.435 1.00 43.31 520 ALA B N 1
ATOM 5799 C CA . ALA B 1 520 ? 109.652 131.161 117.939 1.00 43.31 520 ALA B CA 1
ATOM 5800 C C . ALA B 1 520 ? 109.522 132.556 118.528 1.00 43.31 520 ALA B C 1
ATOM 5801 O O . ALA B 1 520 ? 110.092 132.861 119.578 1.00 43.31 520 ALA B O 1
ATOM 5803 N N . PHE B 1 521 ? 108.767 133.410 117.844 1.00 44.89 521 PHE B N 1
ATOM 5804 C CA . PHE B 1 521 ? 108.654 134.807 118.263 1.00 44.89 521 PHE B CA 1
ATOM 5805 C C . PHE B 1 521 ? 107.446 134.989 119.185 1.00 44.89 521 PHE B C 1
ATOM 5806 O O . PHE B 1 521 ? 106.528 135.766 118.925 1.00 44.89 521 PHE B O 1
ATOM 5814 N N . GLY B 1 522 ? 107.460 134.238 120.282 1.00 43.83 522 GLY B N 1
ATOM 5815 C CA . GLY B 1 522 ? 106.432 134.365 121.295 1.00 43.83 522 GLY B CA 1
ATOM 5816 C C . GLY B 1 522 ? 105.580 133.127 121.472 1.00 43.83 522 GLY B C 1
ATOM 5817 O O . GLY B 1 522 ? 104.858 132.731 120.552 1.00 43.83 522 GLY B O 1
ATOM 5818 N N . TYR B 1 523 ? 105.654 132.510 122.654 1.00 42.21 523 TYR B N 1
ATOM 5819 C CA . TYR B 1 523 ? 104.785 131.396 123.035 1.00 42.21 523 TYR B CA 1
ATOM 5820 C C . TYR B 1 523 ? 104.912 130.232 122.048 1.00 42.21 523 TYR B C 1
ATOM 5821 O O . TYR B 1 523 ? 103.988 129.907 121.302 1.00 42.21 523 TYR B O 1
ATOM 5830 N N . GLY B 1 524 ? 106.102 129.632 122.048 1.00 38.44 524 GLY B N 1
ATOM 5831 C CA . GLY B 1 524 ? 106.387 128.460 121.236 1.00 38.44 524 GLY B CA 1
ATOM 5832 C C . GLY B 1 524 ? 105.258 127.449 121.177 1.00 38.44 524 GLY B C 1
ATOM 5833 O O . GLY B 1 524 ? 105.028 126.824 120.138 1.00 38.44 524 GLY B O 1
ATOM 5834 N N . PHE B 1 525 ? 104.545 127.283 122.288 1.00 36.29 525 PHE B N 1
ATOM 5835 C CA . PHE B 1 525 ? 103.286 126.554 122.330 1.00 36.29 525 PHE B CA 1
ATOM 5836 C C . PHE B 1 525 ? 102.223 127.450 122.944 1.00 36.29 525 PHE B C 1
ATOM 5837 O O . PHE B 1 525 ? 102.476 128.113 123.953 1.00 36.29 525 PHE B O 1
ATOM 5845 N N . ARG B 1 526 ? 101.040 127.475 122.338 1.00 38.22 526 ARG B N 1
ATOM 5846 C CA . ARG B 1 526 ? 99.890 128.153 122.925 1.00 38.22 526 ARG B CA 1
ATOM 5847 C C . ARG B 1 526 ? 98.729 127.176 122.986 1.00 38.22 526 ARG B C 1
ATOM 5848 O O . ARG B 1 526 ? 98.330 126.619 121.958 1.00 38.22 526 ARG B O 1
ATOM 5856 N N . ILE B 1 527 ? 98.197 126.963 124.188 1.00 37.03 527 ILE B N 1
ATOM 5857 C CA . ILE B 1 527 ? 97.101 126.038 124.441 1.00 37.03 527 ILE B CA 1
ATOM 5858 C C . ILE B 1 527 ? 96.040 126.796 125.227 1.00 37.03 527 ILE B C 1
ATOM 5859 O O . ILE B 1 527 ? 96.311 127.275 126.335 1.00 37.03 527 ILE B O 1
ATOM 5864 N N . SER B 1 528 ? 94.834 126.900 124.663 1.00 37.86 528 SER B N 1
ATOM 5865 C CA . SER B 1 528 ? 93.787 127.744 125.233 1.00 37.86 528 SER B CA 1
ATOM 5866 C C . SER B 1 528 ? 92.614 126.941 125.778 1.00 37.86 528 SER B C 1
ATOM 5867 O O . SER B 1 528 ? 92.229 127.141 126.932 1.00 37.86 528 SER B O 1
ATOM 5870 N N . ASN B 1 529 ? 92.006 126.065 124.979 1.00 38.99 529 ASN B N 1
ATOM 5871 C CA . ASN B 1 529 ? 90.920 125.201 125.433 1.00 38.99 529 ASN B CA 1
ATOM 5872 C C . ASN B 1 529 ? 91.045 123.811 124.824 1.00 38.99 529 ASN B C 1
ATOM 5873 O O . ASN B 1 529 ? 90.040 123.140 124.580 1.00 38.99 529 ASN B O 1
ATOM 5878 N N . SER B 1 530 ? 92.242 123.389 124.531 1.00 38.76 530 SER B N 1
ATOM 5879 C CA . SER B 1 530 ? 92.348 122.136 123.871 1.00 38.76 530 SER B CA 1
ATOM 5880 C C . SER B 1 530 ? 93.217 121.185 124.597 1.00 38.76 530 SER B C 1
ATOM 5881 O O . SER B 1 530 ? 94.310 121.532 124.969 1.00 38.76 530 SER B O 1
ATOM 5884 N N . SER B 1 531 ? 92.741 119.962 124.768 1.00 38.59 531 SER B N 1
ATOM 5885 C CA . SER B 1 531 ? 93.530 118.939 125.408 1.00 38.59 531 SER B CA 1
ATOM 5886 C C . SER B 1 531 ? 94.638 118.604 124.448 1.00 38.59 531 SER B C 1
ATOM 5887 O O . SER B 1 531 ? 94.406 118.514 123.278 1.00 38.59 531 SER B O 1
ATOM 5890 N N . VAL B 1 532 ? 95.843 118.395 124.931 1.00 36.25 532 VAL B N 1
ATOM 5891 C CA . VAL B 1 532 ? 96.967 118.066 124.084 1.00 36.25 532 VAL B CA 1
ATOM 5892 C C . VAL B 1 532 ? 97.882 117.108 124.824 1.00 36.25 532 VAL B C 1
ATOM 5893 O O . VAL B 1 532 ? 97.677 116.816 125.976 1.00 36.25 532 VAL B O 1
ATOM 5897 N N . THR B 1 533 ? 98.829 116.537 124.122 1.00 36.96 533 THR B N 1
ATOM 5898 C CA . THR B 1 533 ? 99.884 115.710 124.691 1.00 36.96 533 THR B CA 1
ATOM 5899 C C . THR B 1 533 ? 101.159 115.895 123.881 1.00 36.96 533 THR B C 1
ATOM 5900 O O . THR B 1 533 ? 101.115 115.943 122.648 1.00 36.96 533 THR B O 1
ATOM 5904 N N . LEU B 1 534 ? 102.285 116.009 124.575 1.00 36.99 534 LEU B N 1
ATOM 5905 C CA . LEU B 1 534 ? 103.604 116.151 123.962 1.00 36.99 534 LEU B CA 1
ATOM 5906 C C . LEU B 1 534 ? 104.458 114.984 124.444 1.00 36.99 534 LEU B C 1
ATOM 5907 O O . LEU B 1 534 ? 104.791 114.895 125.628 1.00 36.99 534 LEU B O 1
ATOM 5912 N N . ILE B 1 535 ? 104.816 114.092 123.523 1.00 35.49 535 ILE B N 1
ATOM 5913 C CA . ILE B 1 535 ? 105.483 112.852 123.906 1.00 35.49 535 ILE B CA 1
ATOM 5914 C C . ILE B 1 535 ? 106.981 113.071 124.080 1.00 35.49 535 ILE B C 1
ATOM 5915 O O . ILE B 1 535 ? 107.550 112.773 125.136 1.00 35.49 535 ILE B O 1
ATOM 5920 N N . ASN B 1 536 ? 107.645 113.590 123.047 1.00 35.66 536 ASN B N 1
ATOM 5921 C CA . ASN B 1 536 ? 109.092 113.761 123.087 1.00 35.66 536 ASN B CA 1
ATOM 5922 C C . ASN B 1 536 ? 109.507 115.104 122.497 1.00 35.66 536 ASN B C 1
ATOM 5923 O O . ASN B 1 536 ? 110.616 115.242 121.970 1.00 35.66 536 ASN B O 1
ATOM 5928 N N . VAL B 1 537 ? 108.630 116.104 122.576 1.00 37.89 537 VAL B N 1
ATOM 5929 C CA . VAL B 1 537 ? 108.917 117.407 121.991 1.00 37.89 537 VAL B CA 1
ATOM 5930 C C . VAL B 1 537 ? 110.080 118.055 122.730 1.00 37.89 537 VAL B C 1
ATOM 5931 O O . VAL B 1 537 ? 110.114 118.083 123.966 1.00 37.89 537 VAL B O 1
ATOM 5935 N N . ASN B 1 538 ? 111.040 118.576 121.973 1.00 38.28 538 ASN B N 1
ATOM 5936 C CA . ASN B 1 538 ? 112.189 119.287 122.527 1.00 38.28 538 ASN B CA 1
ATOM 5937 C C . ASN B 1 538 ? 111.948 120.775 122.305 1.00 38.28 538 ASN B C 1
ATOM 5938 O O . ASN B 1 538 ? 112.291 121.320 121.254 1.00 38.28 538 ASN B O 1
ATOM 5943 N N . ILE B 1 539 ? 111.359 121.432 123.301 1.00 38.16 539 ILE B N 1
ATOM 5944 C CA . ILE B 1 539 ? 110.954 122.829 123.183 1.00 38.16 539 ILE B CA 1
ATOM 5945 C C . ILE B 1 539 ? 112.187 123.687 123.443 1.00 38.16 539 ILE B C 1
ATOM 5946 O O . ILE B 1 539 ? 112.569 123.919 124.588 1.00 38.16 539 ILE B O 1
ATOM 5951 N N . ARG B 1 540 ? 112.798 124.175 122.369 1.00 42.79 540 ARG B N 1
ATOM 5952 C CA . ARG B 1 540 ? 113.995 125.000 122.460 1.00 42.79 540 ARG B CA 1
ATOM 5953 C C . ARG B 1 540 ? 113.603 126.423 122.853 1.00 42.79 540 ARG B C 1
ATOM 5954 O O . ARG B 1 540 ? 112.489 126.682 123.315 1.00 42.79 540 ARG B O 1
ATOM 5962 N N . ARG B 1 541 ? 114.540 127.357 122.692 1.00 46.26 541 ARG B N 1
ATOM 5963 C CA . ARG B 1 541 ? 114.307 128.755 123.029 1.00 46.26 541 ARG B CA 1
ATOM 5964 C C . ARG B 1 541 ? 113.035 129.270 122.368 1.00 46.26 541 ARG B C 1
ATOM 5965 O O . ARG B 1 541 ? 112.581 128.743 121.350 1.00 46.26 541 ARG B O 1
ATOM 5973 N N . SER B 1 542 ? 112.447 130.302 122.964 1.00 45.42 542 SER B N 1
ATOM 5974 C CA . SER B 1 542 ? 111.179 130.829 122.481 1.00 45.42 542 SER B CA 1
ATOM 5975 C C . SER B 1 542 ? 111.060 132.286 122.900 1.00 45.42 542 SER B C 1
ATOM 5976 O O . SER B 1 542 ? 111.822 132.778 123.734 1.00 45.42 542 SER B O 1
ATOM 5979 N N . ALA B 1 543 ? 110.086 132.970 122.299 1.00 47.85 543 ALA B N 1
ATOM 5980 C CA . ALA B 1 543 ? 109.768 134.362 122.610 1.00 47.85 543 ALA B CA 1
ATOM 5981 C C . ALA B 1 543 ? 110.963 135.281 122.343 1.00 47.85 543 ALA B C 1
ATOM 5982 O O . ALA B 1 543 ? 111.472 135.965 123.233 1.00 47.85 543 ALA B O 1
ATOM 5984 N N . ARG B 1 544 ? 111.410 135.277 121.085 1.00 49.63 544 ARG B N 1
ATOM 5985 C CA . ARG B 1 544 ? 112.426 136.235 120.664 1.00 49.63 544 ARG B CA 1
ATOM 5986 C C . ARG B 1 544 ? 111.891 137.660 120.719 1.00 49.63 544 ARG B C 1
ATOM 5987 O O . ARG B 1 544 ? 112.579 138.574 121.187 1.00 49.63 544 ARG B O 1
ATOM 5995 N N . THR B 1 545 ? 110.664 137.865 120.250 1.00 48.12 545 THR B N 1
ATOM 5996 C CA . THR B 1 545 ? 110.002 139.166 120.278 1.00 48.12 545 THR B CA 1
ATOM 5997 C C . THR B 1 545 ? 108.852 139.070 121.274 1.00 48.12 545 THR B C 1
ATOM 5998 O O . THR B 1 545 ? 107.779 138.551 120.950 1.00 48.12 545 THR B O 1
ATOM 6002 N N . ALA B 1 546 ? 109.077 139.569 122.485 1.00 50.36 546 ALA B N 1
ATOM 6003 C CA . ALA B 1 546 ? 108.083 139.482 123.544 1.00 50.36 546 ALA B CA 1
ATOM 6004 C C . ALA B 1 546 ? 108.321 140.615 124.531 1.00 50.36 546 ALA B C 1
ATOM 6005 O O . ALA B 1 546 ? 109.338 141.309 124.480 1.00 50.36 546 ALA B O 1
ATOM 6007 N N . ALA B 1 547 ? 107.359 140.790 125.438 1.00 51.01 547 ALA B N 1
ATOM 6008 C CA . ALA B 1 547 ? 107.399 141.849 126.438 1.00 51.01 547 ALA B CA 1
ATOM 6009 C C . ALA B 1 547 ? 107.943 141.362 127.777 1.00 51.01 547 ALA B C 1
ATOM 6010 O O . ALA B 1 547 ? 107.519 141.849 128.831 1.00 51.01 547 ALA B O 1
ATOM 6012 N N . SER B 1 548 ? 108.868 140.399 127.750 1.00 50.49 548 SER B N 1
ATOM 6013 C CA . SER B 1 548 ? 109.509 139.872 128.950 1.00 50.49 548 SER B CA 1
ATOM 6014 C C . SER B 1 548 ? 108.485 139.279 129.910 1.00 50.49 548 SER B C 1
ATOM 6015 O O . SER B 1 548 ? 107.982 138.174 129.682 1.00 50.49 548 SER B O 1
ATOM 6018 N N . GLY B 1 549 ? 108.182 139.997 130.987 1.00 49.55 549 GLY B N 1
ATOM 6019 C CA . GLY B 1 549 ? 107.252 139.477 131.973 1.00 49.55 549 GLY B CA 1
ATOM 6020 C C . GLY B 1 549 ? 105.889 139.191 131.365 1.00 49.55 549 GLY B C 1
ATOM 6021 O O . GLY B 1 549 ? 105.357 139.981 130.582 1.00 49.55 549 GLY B O 1
ATOM 6022 N N . ALA B 1 550 ? 105.334 138.032 131.722 1.00 48.81 550 ALA B N 1
ATOM 6023 C CA . ALA B 1 550 ? 104.010 137.549 131.340 1.00 48.81 550 ALA B CA 1
ATOM 6024 C C . ALA B 1 550 ? 103.885 137.231 129.856 1.00 48.81 550 ALA B C 1
ATOM 6025 O O . ALA B 1 550 ? 102.796 136.846 129.415 1.00 48.81 550 ALA B O 1
ATOM 6027 N N . ALA B 1 551 ? 104.950 137.375 129.067 1.00 48.40 551 ALA B N 1
ATOM 6028 C CA . ALA B 1 551 ? 104.876 137.069 127.647 1.00 48.40 551 ALA B CA 1
ATOM 6029 C C . ALA B 1 551 ? 106.103 136.351 127.102 1.00 48.40 551 ALA B C 1
ATOM 6030 O O . ALA B 1 551 ? 106.154 136.098 125.895 1.00 48.40 551 ALA B O 1
ATOM 6032 N N . SER B 1 552 ? 107.082 136.011 127.938 1.00 48.53 552 SER B N 1
ATOM 6033 C CA . SER B 1 552 ? 108.287 135.329 127.490 1.00 48.53 552 SER B CA 1
ATOM 6034 C C . SER B 1 552 ? 108.294 133.848 127.842 1.00 48.53 552 SER B C 1
ATOM 6035 O O . SER B 1 552 ? 109.353 133.216 127.799 1.00 48.53 552 SER B O 1
ATOM 6038 N N . ALA B 1 553 ? 107.143 133.282 128.190 1.00 43.09 553 ALA B N 1
ATOM 6039 C CA . ALA B 1 553 ? 107.085 131.876 128.558 1.00 43.09 553 ALA B CA 1
ATOM 6040 C C . ALA B 1 553 ? 107.169 130.985 127.326 1.00 43.09 553 ALA B C 1
ATOM 6041 O O . ALA B 1 553 ? 106.796 131.376 126.217 1.00 43.09 553 ALA B O 1
ATOM 6043 N N . GLN B 1 554 ? 107.669 129.766 127.534 1.00 41.50 554 GLN B N 1
ATOM 6044 C CA . GLN B 1 554 ? 107.792 128.811 126.439 1.00 41.50 554 GLN B CA 1
ATOM 6045 C C . GLN B 1 554 ? 106.445 128.198 126.076 1.00 41.50 554 GLN B C 1
ATOM 6046 O O . GLN B 1 554 ? 106.203 127.880 124.907 1.00 41.50 554 GLN B O 1
ATOM 6052 N N . ILE B 1 555 ? 105.564 128.016 127.057 1.00 39.13 555 ILE B N 1
ATOM 6053 C CA . ILE B 1 555 ? 104.232 127.469 126.830 1.00 39.13 555 ILE B CA 1
ATOM 6054 C C . ILE B 1 555 ? 103.212 128.372 127.509 1.00 39.13 555 ILE B C 1
ATOM 6055 O O . ILE B 1 555 ? 103.327 128.653 128.708 1.00 39.13 555 ILE B O 1
ATOM 6060 N N . TYR B 1 556 ? 102.218 128.817 126.746 1.00 40.01 556 TYR B N 1
ATOM 6061 C CA . TYR B 1 556 ? 101.081 129.559 127.275 1.00 40.01 556 TYR B CA 1
ATOM 6062 C C . TYR B 1 556 ? 99.957 128.560 127.508 1.00 40.01 556 TYR B C 1
ATOM 6063 O O . TYR B 1 556 ? 99.240 128.196 126.574 1.00 40.01 556 TYR B O 1
ATOM 6072 N N . PHE B 1 557 ? 99.803 128.125 128.753 1.00 41.21 557 PHE B N 1
ATOM 6073 C CA . PHE B 1 557 ? 98.814 127.125 129.130 1.00 41.21 557 PHE B CA 1
ATOM 6074 C C . PHE B 1 557 ? 97.605 127.826 129.732 1.00 41.21 557 PHE B C 1
ATOM 6075 O O . PHE B 1 557 ? 97.757 128.680 130.610 1.00 41.21 557 PHE B O 1
ATOM 6083 N N . GLU B 1 558 ? 96.412 127.471 129.259 1.00 39.82 558 GLU B N 1
ATOM 6084 C CA . GLU B 1 558 ? 95.196 128.039 129.824 1.00 39.82 558 GLU B CA 1
ATOM 6085 C C . GLU B 1 558 ? 94.068 127.024 129.730 1.00 39.82 558 GLU B C 1
ATOM 6086 O O . GLU B 1 558 ? 93.936 126.346 128.709 1.00 39.82 558 GLU B O 1
ATOM 6092 N N . SER B 1 559 ? 93.307 126.889 130.820 1.00 40.93 559 SER B N 1
ATOM 6093 C CA . SER B 1 559 ? 91.990 126.252 130.849 1.00 40.93 559 SER B CA 1
ATOM 6094 C C . SER B 1 559 ? 91.867 125.005 129.979 1.00 40.93 559 SER B C 1
ATOM 6095 O O . SER B 1 559 ? 90.860 124.829 129.286 1.00 40.93 559 SER B O 1
ATOM 6098 N N . SER B 1 560 ? 92.871 124.134 130.007 1.00 39.87 560 SER B N 1
ATOM 6099 C CA . SER B 1 560 ? 92.867 122.948 129.164 1.00 39.87 560 SER B CA 1
ATOM 6100 C C . SER B 1 560 ? 93.619 121.832 129.870 1.00 39.87 560 SER B C 1
ATOM 6101 O O . SER B 1 560 ? 94.115 121.998 130.986 1.00 39.87 560 SER B O 1
ATOM 6104 N N . THR B 1 561 ? 93.696 120.683 129.206 1.00 38.42 561 THR B N 1
ATOM 6105 C CA . THR B 1 561 ? 94.423 119.529 129.719 1.00 38.42 561 THR B CA 1
ATOM 6106 C C . THR B 1 561 ? 95.675 119.332 128.877 1.00 38.42 561 THR B C 1
ATOM 6107 O O . THR B 1 561 ? 95.590 119.199 127.651 1.00 38.42 561 THR B O 1
ATOM 6111 N N . LEU B 1 562 ? 96.830 119.331 129.533 1.00 38.90 562 LEU B N 1
ATOM 6112 C CA . LEU B 1 562 ? 98.114 119.157 128.874 1.00 38.90 562 LEU B CA 1
ATOM 6113 C C . LEU B 1 562 ? 98.875 118.019 129.534 1.00 38.90 562 LEU B C 1
ATOM 6114 O O . LEU B 1 562 ? 98.990 117.965 130.762 1.00 38.90 562 LEU B O 1
ATOM 6119 N N . LYS B 1 563 ? 99.392 117.112 128.712 1.00 40.24 563 LYS B N 1
ATOM 6120 C CA . LYS B 1 563 ? 100.172 115.977 129.184 1.00 40.24 563 LYS B CA 1
ATOM 6121 C C . LYS B 1 563 ? 101.538 115.999 128.515 1.00 40.24 563 LYS B C 1
ATOM 6122 O O . LYS B 1 563 ? 101.653 116.371 127.346 1.00 40.24 563 LYS B O 1
ATOM 6128 N N . MET B 1 564 ? 102.574 115.625 129.263 1.00 40.19 564 MET B N 1
ATOM 6129 C CA . MET B 1 564 ? 103.926 115.562 128.727 1.00 40.19 564 MET B CA 1
ATOM 6130 C C . MET B 1 564 ? 104.633 114.330 129.273 1.00 40.19 564 MET B C 1
ATOM 6131 O O . MET B 1 564 ? 104.484 113.992 130.450 1.00 40.19 564 MET B O 1
ATOM 6136 N N . ILE B 1 565 ? 105.402 113.662 128.409 1.00 39.01 565 ILE B N 1
ATOM 6137 C CA . ILE B 1 565 ? 106.013 112.379 128.724 1.00 39.01 565 ILE B CA 1
ATOM 6138 C C . ILE B 1 565 ? 107.534 112.436 128.670 1.00 39.01 565 ILE B C 1
ATOM 6139 O O . ILE B 1 565 ? 108.210 111.851 129.522 1.00 39.01 565 ILE B O 1
ATOM 6144 N N . GLY B 1 566 ? 108.098 113.103 127.668 1.00 38.07 566 GLY B N 1
ATOM 6145 C CA . GLY B 1 566 ? 109.543 113.185 127.554 1.00 38.07 566 GLY B CA 1
ATOM 6146 C C . GLY B 1 566 ? 110.050 114.540 127.110 1.00 38.07 566 GLY B C 1
ATOM 6147 O O . GLY B 1 566 ? 111.091 114.634 126.454 1.00 38.07 566 GLY B O 1
ATOM 6148 N N . VAL B 1 567 ? 109.322 115.600 127.463 1.00 39.46 567 VAL B N 1
ATOM 6149 C CA . VAL B 1 567 ? 109.619 116.927 126.941 1.00 39.46 567 VAL B CA 1
ATOM 6150 C C . VAL B 1 567 ? 110.936 117.442 127.506 1.00 39.46 567 VAL B C 1
ATOM 6151 O O . VAL B 1 567 ? 111.221 117.308 128.703 1.00 39.46 567 VAL B O 1
ATOM 6155 N N . ASN B 1 568 ? 111.751 118.032 126.635 1.00 40.61 568 ASN B N 1
ATOM 6156 C CA . ASN B 1 568 ? 113.003 118.668 127.010 1.00 40.61 568 ASN B CA 1
ATOM 6157 C C . ASN B 1 568 ? 112.928 120.146 126.656 1.00 40.61 568 ASN B C 1
ATOM 6158 O O . ASN B 1 568 ? 112.157 120.549 125.780 1.00 40.61 568 ASN B O 1
ATOM 6163 N N . SER B 1 569 ? 113.726 120.958 127.345 1.00 42.25 569 SER B N 1
ATOM 6164 C CA . SER B 1 569 ? 113.710 122.392 127.103 1.00 42.25 569 SER B CA 1
ATOM 6165 C C . SER B 1 569 ? 115.081 122.980 127.396 1.00 42.25 569 SER B C 1
ATOM 6166 O O . SER B 1 569 ? 115.886 122.400 128.130 1.00 42.25 569 SER B O 1
ATOM 6169 N N . SER B 1 570 ? 115.335 124.147 126.809 1.00 44.59 570 SER B N 1
ATOM 6170 C CA . SER B 1 570 ? 116.592 124.855 126.999 1.00 44.59 570 SER B CA 1
ATOM 6171 C C . SER B 1 570 ? 116.389 126.312 126.609 1.00 44.59 570 SER B C 1
ATOM 6172 O O . SER B 1 570 ? 115.361 126.686 126.040 1.00 44.59 570 SER B O 1
ATOM 6175 N N . VAL B 1 571 ? 117.388 127.133 126.927 1.00 45.90 571 VAL B N 1
ATOM 6176 C CA . VAL B 1 571 ? 117.380 128.549 126.596 1.00 45.90 571 VAL B CA 1
ATOM 6177 C C . VAL B 1 571 ? 118.610 128.858 125.755 1.00 45.90 571 VAL B C 1
ATOM 6178 O O . VAL B 1 571 ? 119.581 128.097 125.723 1.00 45.90 571 VAL B O 1
ATOM 6182 N N . GLY B 1 572 ? 118.557 129.986 125.060 1.00 50.44 572 GLY B N 1
ATOM 6183 C CA . GLY B 1 572 ? 119.690 130.414 124.259 1.00 50.44 572 GLY B CA 1
ATOM 6184 C C . GLY B 1 572 ? 119.294 131.544 123.336 1.00 50.44 572 GLY B C 1
ATOM 6185 O O . GLY B 1 572 ? 118.140 131.986 123.311 1.00 50.44 572 GLY B O 1
ATOM 6186 N N . GLY B 1 573 ? 120.281 132.008 122.576 1.00 52.64 573 GLY B N 1
ATOM 6187 C CA . GLY B 1 573 ? 120.092 133.046 121.589 1.00 52.64 573 GLY B CA 1
ATOM 6188 C C . GLY B 1 573 ? 120.127 132.506 120.175 1.00 52.64 573 GLY B C 1
ATOM 6189 O O . GLY B 1 573 ? 119.918 131.314 119.926 1.00 52.64 573 GLY B O 1
ATOM 6190 N N . ASP B 1 574 ? 120.402 133.401 119.231 1.00 56.49 574 ASP B N 1
ATOM 6191 C CA . ASP B 1 574 ? 120.497 133.004 117.836 1.00 56.49 574 ASP B CA 1
ATOM 6192 C C . ASP B 1 574 ? 121.722 132.117 117.614 1.00 56.49 574 ASP B C 1
ATOM 6193 O O . ASP B 1 574 ? 122.683 132.133 118.387 1.00 56.49 574 ASP B O 1
ATOM 6198 N N . ASP B 1 575 ? 121.667 131.326 116.540 1.00 62.15 575 ASP B N 1
ATOM 6199 C CA . ASP B 1 575 ? 122.752 130.393 116.246 1.00 62.15 575 ASP B CA 1
ATOM 6200 C C . ASP B 1 575 ? 124.066 131.131 116.025 1.00 62.15 575 ASP B C 1
ATOM 6201 O O . ASP B 1 575 ? 125.086 130.810 116.646 1.00 62.15 575 ASP B O 1
ATOM 6206 N N . THR B 1 576 ? 124.060 132.127 115.143 1.00 66.68 576 THR B N 1
ATOM 6207 C CA . THR B 1 576 ? 125.232 132.957 114.914 1.00 66.68 576 THR B CA 1
ATOM 6208 C C . THR B 1 576 ? 124.765 134.307 114.395 1.00 66.68 576 THR B C 1
ATOM 6209 O O . THR B 1 576 ? 123.695 134.416 113.789 1.00 66.68 576 THR B O 1
ATOM 6213 N N . GLY B 1 577 ? 125.581 135.330 114.635 1.00 67.10 577 GLY B N 1
ATOM 6214 C CA . GLY B 1 577 ? 125.169 136.678 114.283 1.00 67.10 577 GLY B CA 1
ATOM 6215 C C . GLY B 1 577 ? 123.888 137.051 115.000 1.00 67.10 577 GLY B C 1
ATOM 6216 O O . GLY B 1 577 ? 123.764 136.911 116.222 1.00 67.10 577 GLY B O 1
ATOM 6217 N N . GLY B 1 578 ? 122.915 137.532 114.232 1.00 62.92 578 GLY B N 1
ATOM 6218 C CA . GLY B 1 578 ? 121.603 137.819 114.775 1.00 62.92 578 GLY B CA 1
ATOM 6219 C C . GLY B 1 578 ? 121.537 139.093 115.590 1.00 62.92 578 GLY B C 1
ATOM 6220 O O . GLY B 1 578 ? 122.519 139.491 116.223 1.00 62.92 578 GLY B O 1
ATOM 6221 N N . SER B 1 579 ? 120.372 139.742 115.581 1.00 60.86 579 SER B N 1
ATOM 6222 C CA . SER B 1 579 ? 120.208 140.975 116.342 1.00 60.86 579 SER B CA 1
ATOM 6223 C C . SER B 1 579 ? 120.125 140.698 117.838 1.00 60.86 579 SER B C 1
ATOM 6224 O O . SER B 1 579 ? 120.631 141.483 118.649 1.00 60.86 579 SER B O 1
ATOM 6227 N N . ILE B 1 580 ? 119.499 139.589 118.223 1.00 59.44 580 ILE B N 1
ATOM 6228 C CA . ILE B 1 580 ? 119.265 139.251 119.622 1.00 59.44 580 ILE B CA 1
ATOM 6229 C C . ILE B 1 580 ? 120.142 138.059 119.978 1.00 59.44 580 ILE B C 1
ATOM 6230 O O . ILE B 1 580 ? 120.104 137.026 119.299 1.00 59.44 580 ILE B O 1
ATOM 6235 N N . THR B 1 581 ? 120.931 138.201 121.044 1.00 60.82 581 THR B N 1
ATOM 6236 C CA . THR B 1 581 ? 121.810 137.140 121.507 1.00 60.82 581 THR B CA 1
ATOM 6237 C C . THR B 1 581 ? 121.536 136.694 122.936 1.00 60.82 581 THR B C 1
ATOM 6238 O O . THR B 1 581 ? 122.046 135.643 123.342 1.00 60.82 581 THR B O 1
ATOM 6242 N N . GLU B 1 582 ? 120.760 137.451 123.705 1.00 59.24 582 GLU B N 1
ATOM 6243 C CA . GLU B 1 582 ? 120.488 137.086 125.084 1.00 59.24 582 GLU B CA 1
ATOM 6244 C C . GLU B 1 582 ? 119.571 135.864 125.145 1.00 59.24 582 GLU B C 1
ATOM 6245 O O . GLU B 1 582 ? 118.805 135.607 124.213 1.00 59.24 582 GLU B O 1
ATOM 6251 N N . PRO B 1 583 ? 119.647 135.084 126.224 1.00 54.47 583 PRO B N 1
ATOM 6252 C CA . PRO B 1 583 ? 118.688 133.985 126.412 1.00 54.47 583 PRO B CA 1
ATOM 6253 C C . PRO B 1 583 ? 117.261 134.511 126.419 1.00 54.47 583 PRO B C 1
ATOM 6254 O O . PRO B 1 583 ? 116.887 135.338 127.253 1.00 54.47 583 PRO B O 1
ATOM 6258 N N . SER B 1 584 ? 116.463 134.020 125.477 1.00 51.16 584 SER B N 1
ATOM 6259 C CA . SER B 1 584 ? 115.149 134.589 125.203 1.00 51.16 584 SER B CA 1
ATOM 6260 C C . SER B 1 584 ? 114.093 134.254 126.256 1.00 51.16 584 SER B C 1
ATOM 6261 O O . SER B 1 584 ? 113.522 135.179 126.849 1.00 51.16 584 SER B O 1
ATOM 6264 N N . PRO B 1 585 ? 113.791 132.981 126.528 1.00 47.23 585 PRO B N 1
ATOM 6265 C CA . PRO B 1 585 ? 112.608 132.690 127.354 1.00 47.23 585 PRO B CA 1
ATOM 6266 C C . PRO B 1 585 ? 112.882 132.958 128.826 1.00 47.23 585 PRO B C 1
ATOM 6267 O O . PRO B 1 585 ? 113.775 132.356 129.425 1.00 47.23 585 PRO B O 1
ATOM 6271 N N . ASP B 1 586 ? 112.108 133.876 129.408 1.00 48.45 586 ASP B N 1
ATOM 6272 C CA . ASP B 1 586 ? 112.249 134.173 130.830 1.00 48.45 586 ASP B CA 1
ATOM 6273 C C . ASP B 1 586 ? 111.682 133.047 131.685 1.00 48.45 586 ASP B C 1
ATOM 6274 O O . ASP B 1 586 ? 112.304 132.627 132.668 1.00 48.45 586 ASP B O 1
ATOM 6279 N N . TYR B 1 587 ? 110.507 132.544 131.324 1.00 45.48 587 TYR B N 1
ATOM 6280 C CA . TYR B 1 587 ? 109.813 131.519 132.086 1.00 45.48 587 TYR B CA 1
ATOM 6281 C C . TYR B 1 587 ? 109.600 130.279 131.228 1.00 45.48 587 TYR B C 1
ATOM 6282 O O . TYR B 1 587 ? 110.054 130.196 130.084 1.00 45.48 587 TYR B O 1
ATOM 6291 N N . PHE B 1 588 ? 108.897 129.306 131.802 1.00 40.01 588 PHE B N 1
ATOM 6292 C CA . PHE B 1 588 ? 108.473 128.113 131.080 1.00 40.01 588 PHE B CA 1
ATOM 6293 C C . PHE B 1 588 ? 106.96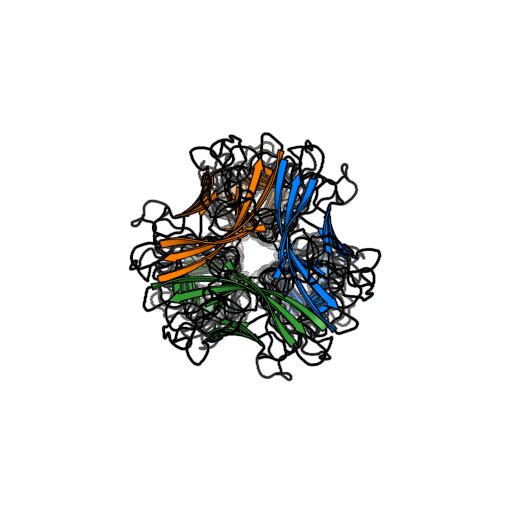5 128.045 130.893 1.00 40.01 588 PHE B C 1
ATOM 6294 O O . PHE B 1 588 ? 106.498 127.700 129.804 1.00 40.01 588 PHE B O 1
ATOM 6302 N N . PHE B 1 589 ? 106.191 128.362 131.926 1.00 40.24 589 PHE B N 1
ATOM 6303 C CA . PHE B 1 589 ? 104.739 128.321 131.862 1.00 40.24 589 PHE B CA 1
ATOM 6304 C C . PHE B 1 589 ? 104.163 129.717 132.048 1.00 40.24 589 PHE B C 1
ATOM 6305 O O . PHE B 1 589 ? 104.655 130.499 132.867 1.00 40.24 589 PHE B O 1
ATOM 6313 N N . ARG B 1 590 ? 103.125 130.026 131.275 1.00 44.07 590 ARG B N 1
ATOM 6314 C CA . ARG B 1 590 ? 102.303 131.213 131.486 1.00 44.07 590 ARG B CA 1
ATOM 6315 C C . ARG B 1 590 ? 100.857 130.751 131.599 1.00 44.07 590 ARG B C 1
ATOM 6316 O O . ARG B 1 590 ? 100.271 130.290 130.614 1.00 44.07 590 ARG B O 1
ATOM 6324 N N . MET B 1 591 ? 100.293 130.850 132.798 1.00 46.55 591 MET B N 1
ATOM 6325 C CA . MET B 1 591 ? 98.932 130.406 133.067 1.00 46.55 591 MET B CA 1
ATOM 6326 C C . MET B 1 591 ? 98.041 131.616 133.301 1.00 46.55 591 MET B C 1
ATOM 6327 O O . MET B 1 591 ? 98.382 132.500 134.094 1.00 46.55 591 MET B O 1
ATOM 6332 N N . ALA B 1 592 ? 96.904 131.652 132.614 1.00 46.76 592 ALA B N 1
ATOM 6333 C CA . ALA B 1 592 ? 95.959 132.750 132.744 1.00 46.76 592 ALA B CA 1
ATOM 6334 C C . ALA B 1 592 ? 94.548 132.195 132.613 1.00 46.76 592 ALA B C 1
ATOM 6335 O O . ALA B 1 592 ? 94.348 131.001 132.372 1.00 46.76 592 ALA B O 1
ATOM 6337 N N . GLY B 1 593 ? 93.563 133.073 132.779 1.00 49.99 593 GLY B N 1
ATOM 6338 C CA . GLY B 1 593 ? 92.175 132.678 132.674 1.00 49.99 593 GLY B CA 1
ATOM 6339 C C . GLY B 1 593 ? 91.685 131.949 133.909 1.00 49.99 593 GLY B C 1
ATOM 6340 O O . GLY B 1 593 ? 92.370 131.829 134.926 1.00 49.99 593 GLY B O 1
ATOM 6341 N N . THR B 1 594 ? 90.453 131.456 133.810 1.00 51.64 594 THR B N 1
ATOM 6342 C CA . THR B 1 594 ? 89.859 130.700 134.903 1.00 51.64 594 THR B CA 1
ATOM 6343 C C . THR B 1 594 ? 90.602 129.383 135.092 1.00 51.64 594 THR B C 1
ATOM 6344 O O . THR B 1 594 ? 91.028 128.747 134.125 1.00 51.64 594 THR B O 1
ATOM 6348 N N . SER B 1 595 ? 90.765 128.980 136.350 1.00 50.06 595 SER B N 1
ATOM 6349 C CA . SER B 1 595 ? 91.573 127.817 136.712 1.00 50.06 595 SER B CA 1
ATOM 6350 C C . SER B 1 595 ? 90.663 126.598 136.831 1.00 50.06 595 SER B C 1
ATOM 6351 O O . SER B 1 595 ? 90.101 126.320 137.890 1.00 50.06 595 SER B O 1
ATOM 6354 N N . GLU B 1 596 ? 90.522 125.860 135.726 1.00 48.42 596 GLU B N 1
ATOM 6355 C CA . GLU B 1 596 ? 89.754 124.621 135.720 1.00 48.42 596 GLU B CA 1
ATOM 6356 C C . GLU B 1 596 ? 90.423 123.522 134.903 1.00 48.42 596 GLU B C 1
ATOM 6357 O O . GLU B 1 596 ? 89.847 122.438 134.759 1.00 48.42 596 GLU B O 1
ATOM 6363 N N . GLY B 1 597 ? 91.618 123.764 134.375 1.00 45.92 597 GLY B N 1
ATOM 6364 C CA . GLY B 1 597 ? 92.270 122.807 133.510 1.00 45.92 597 GLY B CA 1
ATOM 6365 C C . GLY B 1 597 ? 92.942 121.679 134.267 1.00 45.92 597 GLY B C 1
ATOM 6366 O O . GLY B 1 597 ? 92.874 121.567 135.490 1.00 45.92 597 GLY B O 1
ATOM 6367 N N . ARG B 1 598 ? 93.610 120.821 133.500 1.00 44.54 598 ARG B N 1
ATOM 6368 C CA . ARG B 1 598 ? 94.338 119.677 134.024 1.00 44.54 598 ARG B CA 1
ATOM 6369 C C . ARG B 1 598 ? 95.759 119.713 133.479 1.00 44.54 598 ARG B C 1
ATOM 6370 O O . ARG B 1 598 ? 95.994 120.217 132.378 1.00 44.54 598 ARG B O 1
ATOM 6378 N N . LEU B 1 599 ? 96.707 119.198 134.256 1.00 44.19 599 LEU B N 1
ATOM 6379 C CA . LEU B 1 599 ? 98.110 119.191 133.863 1.00 44.19 599 LEU B CA 1
ATOM 6380 C C . LEU B 1 599 ? 98.773 117.920 134.367 1.00 44.19 599 LEU B C 1
ATOM 6381 O O . LEU B 1 599 ? 98.804 117.670 135.575 1.00 44.19 599 LEU B O 1
ATOM 6386 N N . GLU B 1 600 ? 99.304 117.124 133.442 1.00 44.64 600 GLU B N 1
ATOM 6387 C CA . GLU B 1 600 ? 100.021 115.900 133.772 1.00 44.64 600 GLU B CA 1
ATOM 6388 C C . GLU B 1 600 ? 101.425 115.999 133.201 1.00 44.64 600 GLU B C 1
ATOM 6389 O O . GLU B 1 600 ? 101.595 116.281 132.011 1.00 44.64 600 GLU B O 1
ATOM 6395 N N . ILE B 1 601 ? 102.426 115.771 134.044 1.00 44.53 601 ILE B N 1
ATOM 6396 C CA . ILE B 1 601 ? 103.826 115.908 133.669 1.00 44.53 601 ILE B CA 1
ATOM 6397 C C . ILE B 1 601 ? 104.586 114.694 134.177 1.00 44.53 601 ILE B C 1
ATOM 6398 O O . ILE B 1 601 ? 104.406 114.275 135.325 1.00 44.53 601 ILE B O 1
ATOM 6403 N N . SER B 1 602 ? 105.431 114.124 133.321 1.00 42.58 602 SER B N 1
ATOM 6404 C CA . SER B 1 602 ? 106.241 112.978 133.708 1.00 42.58 602 SER B CA 1
ATOM 6405 C C . SER B 1 602 ? 107.529 112.971 132.902 1.00 42.58 602 SER B C 1
ATOM 6406 O O . SER B 1 602 ? 107.506 113.189 131.690 1.00 42.58 602 SER B O 1
ATOM 6409 N N . ASP B 1 603 ? 108.647 112.742 133.592 1.00 43.35 603 ASP B N 1
ATOM 6410 C CA . ASP B 1 603 ? 109.943 112.477 132.961 1.00 43.35 603 ASP B CA 1
ATOM 6411 C C . ASP B 1 603 ? 110.338 113.565 131.964 1.00 43.35 603 ASP B C 1
ATOM 6412 O O . ASP B 1 603 ? 110.900 113.288 130.903 1.00 43.35 603 ASP B O 1
ATOM 6417 N N . SER B 1 604 ? 110.049 114.819 132.304 1.00 42.52 604 SER B N 1
ATOM 6418 C CA . SER B 1 604 ? 110.366 115.949 131.441 1.00 42.52 604 SER B CA 1
ATOM 6419 C C . SER B 1 604 ? 111.385 116.848 132.126 1.00 42.52 604 SER B C 1
ATOM 6420 O O . SER B 1 604 ? 111.166 117.294 133.256 1.00 42.52 604 SER B O 1
ATOM 6423 N N . ARG B 1 605 ? 112.492 117.116 131.437 1.00 42.95 605 ARG B N 1
ATOM 6424 C CA . ARG B 1 605 ? 113.568 117.948 131.980 1.00 42.95 605 ARG B CA 1
ATOM 6425 C C . ARG B 1 605 ? 113.276 119.417 131.664 1.00 42.95 605 ARG B C 1
ATOM 6426 O O . ARG B 1 605 ? 113.950 120.072 130.868 1.00 42.95 605 ARG B O 1
ATOM 6434 N N . LEU B 1 606 ? 112.240 119.929 132.323 1.00 41.37 606 LEU B N 1
ATOM 6435 C CA . LEU B 1 606 ? 111.701 121.259 132.029 1.00 41.37 606 LEU B CA 1
ATOM 6436 C C . LEU B 1 606 ? 112.360 122.341 132.890 1.00 41.37 606 LEU B C 1
ATOM 6437 O O . LEU B 1 606 ? 111.715 123.182 133.510 1.00 41.37 606 LEU B O 1
ATOM 6442 N N . THR B 1 607 ? 113.692 122.347 132.870 1.00 44.50 607 THR B N 1
ATOM 6443 C CA . THR B 1 607 ? 114.467 123.346 133.591 1.00 44.50 607 THR B CA 1
ATOM 6444 C C . THR B 1 607 ? 114.847 124.536 132.717 1.00 44.50 607 THR B C 1
ATOM 6445 O O . THR B 1 607 ? 115.647 125.374 133.145 1.00 44.50 607 THR B O 1
ATOM 6449 N N . GLY B 1 608 ? 114.296 124.632 131.511 1.00 44.24 608 GLY B N 1
ATOM 6450 C CA . GLY B 1 608 ? 114.679 125.695 130.604 1.00 44.24 608 GLY B CA 1
ATOM 6451 C C . GLY B 1 608 ? 113.910 126.981 130.816 1.00 44.24 608 GLY B C 1
ATOM 6452 O O . GLY B 1 608 ? 112.787 127.136 130.329 1.00 44.24 608 GLY B O 1
ATOM 6453 N N . TYR B 1 609 ? 114.519 127.912 131.540 1.00 45.90 609 TYR B N 1
ATOM 6454 C CA . TYR B 1 609 ? 113.953 129.232 131.801 1.00 45.90 609 TYR B CA 1
ATOM 6455 C C . TYR B 1 609 ? 115.078 130.108 132.339 1.00 45.90 609 TYR B C 1
ATOM 6456 O O . TYR B 1 609 ? 116.223 129.667 132.472 1.00 45.90 609 TYR B O 1
ATOM 6465 N N . THR B 1 610 ? 114.744 131.359 132.647 1.00 46.81 610 THR B N 1
ATOM 6466 C CA . THR B 1 610 ? 115.728 132.304 133.157 1.00 46.81 610 THR B CA 1
ATOM 6467 C C . THR B 1 610 ? 115.385 132.828 134.543 1.00 46.81 610 THR B C 1
ATOM 6468 O O . THR B 1 610 ? 116.246 132.819 135.431 1.00 46.81 610 THR B O 1
ATOM 6472 N N . VAL B 1 611 ? 114.151 133.276 134.763 1.00 48.65 611 VAL B N 1
ATOM 6473 C CA . VAL B 1 611 ? 113.772 133.941 136.000 1.00 48.65 611 VAL B CA 1
ATOM 6474 C C . VAL B 1 611 ? 112.778 133.121 136.814 1.00 48.65 611 VAL B C 1
ATOM 6475 O O . VAL B 1 611 ? 112.818 133.148 138.046 1.00 48.65 611 VAL B O 1
ATOM 6479 N N . GLY B 1 612 ? 111.880 132.391 136.159 1.00 46.29 612 GLY B N 1
ATOM 6480 C CA . GLY B 1 612 ? 110.863 131.662 136.893 1.00 46.29 612 GLY B CA 1
ATOM 6481 C C . GLY B 1 612 ? 110.293 130.530 136.068 1.00 46.29 612 GLY B C 1
ATOM 6482 O O . GLY B 1 612 ? 110.703 130.290 134.931 1.00 46.29 612 GLY B O 1
ATOM 6483 N N . LEU B 1 613 ? 109.329 129.829 136.662 1.00 43.15 613 LEU B N 1
ATOM 6484 C CA . LEU B 1 613 ? 108.689 128.681 136.031 1.00 43.15 613 LEU B CA 1
ATOM 6485 C C . LEU B 1 613 ? 107.241 128.927 135.641 1.00 43.15 613 LEU B C 1
ATOM 6486 O O . LEU B 1 613 ? 106.795 128.425 134.609 1.00 43.15 613 LEU B O 1
ATOM 6491 N N . ILE B 1 614 ? 106.490 129.682 136.440 1.00 43.64 614 ILE B N 1
ATOM 6492 C CA . ILE B 1 614 ? 105.092 129.985 136.158 1.00 43.64 614 ILE B CA 1
ATOM 6493 C C . ILE B 1 614 ? 104.895 131.491 136.250 1.00 43.64 614 ILE B C 1
ATOM 6494 O O . ILE B 1 614 ? 105.462 132.147 137.130 1.00 43.64 614 ILE B O 1
ATOM 6499 N N . SER B 1 615 ? 104.091 132.039 135.337 1.00 44.45 615 SER B N 1
ATOM 6500 C CA . SER B 1 615 ? 103.892 133.478 135.225 1.00 44.45 615 SER B CA 1
ATOM 6501 C C . SER B 1 615 ? 102.459 133.901 135.521 1.00 44.45 615 SER B C 1
ATOM 6502 O O . SER B 1 615 ? 102.027 134.966 135.069 1.00 44.45 615 SER B O 1
ATOM 6505 N N . GLY B 1 616 ? 101.705 133.093 136.268 1.00 46.67 616 GLY B N 1
ATOM 6506 C CA . GLY B 1 616 ? 100.334 133.427 136.579 1.00 46.67 616 GLY B CA 1
ATOM 6507 C C . GLY B 1 616 ? 99.947 132.940 137.961 1.00 46.67 616 GLY B C 1
ATOM 6508 O O . GLY B 1 616 ? 100.644 132.132 138.578 1.00 46.67 616 GLY B O 1
ATOM 6509 N N . THR B 1 617 ? 98.815 133.457 138.437 1.00 51.36 617 THR B N 1
ATOM 6510 C CA . THR B 1 617 ? 98.247 133.053 139.715 1.00 51.36 617 THR B CA 1
ATOM 6511 C C . THR B 1 617 ? 97.216 131.942 139.560 1.00 51.36 617 THR B C 1
ATOM 6512 O O . THR B 1 617 ? 96.623 131.510 140.554 1.00 51.36 617 THR B O 1
ATOM 6516 N N . ALA B 1 618 ? 96.997 131.470 138.338 1.00 49.43 618 ALA B N 1
ATOM 6517 C CA . ALA B 1 618 ? 96.058 130.394 138.064 1.00 49.43 618 ALA B CA 1
ATOM 6518 C C . ALA B 1 618 ? 96.813 129.077 137.956 1.00 49.43 618 ALA B C 1
ATOM 6519 O O . ALA B 1 618 ? 97.935 129.033 137.443 1.00 49.43 618 ALA B O 1
ATOM 6521 N N . ARG B 1 619 ? 96.197 128.010 138.450 1.00 49.28 619 ARG B N 1
ATOM 6522 C CA . ARG B 1 619 ? 96.784 126.682 138.417 1.00 49.28 619 ARG B CA 1
ATOM 6523 C C . ARG B 1 619 ? 95.735 125.691 137.947 1.00 49.28 619 ARG B C 1
ATOM 6524 O O . ARG B 1 619 ? 94.537 125.894 138.178 1.00 49.28 619 ARG B O 1
ATOM 6532 N N . PRO B 1 620 ? 96.148 124.612 137.285 1.00 45.83 620 PRO B N 1
ATOM 6533 C CA . PRO B 1 620 ? 95.183 123.588 136.878 1.00 45.83 620 PRO B CA 1
ATOM 6534 C C . PRO B 1 620 ? 94.504 122.962 138.086 1.00 45.83 620 PRO B C 1
ATOM 6535 O O . PRO B 1 620 ? 95.084 122.853 139.168 1.00 45.83 620 PRO B O 1
ATOM 6539 N N . SER B 1 621 ? 93.246 122.560 137.891 1.00 47.38 621 SER B N 1
ATOM 6540 C CA . SER B 1 621 ? 92.499 121.929 138.972 1.00 47.38 621 SER B CA 1
ATOM 6541 C C . SER B 1 621 ? 93.145 120.614 139.391 1.00 47.38 621 SER B C 1
ATOM 6542 O O . SER B 1 621 ? 93.145 120.262 140.576 1.00 47.38 621 SER B O 1
ATOM 6545 N N . VAL B 1 622 ? 93.702 119.877 138.434 1.00 47.09 622 VAL B N 1
ATOM 6546 C CA . VAL B 1 622 ? 94.379 118.614 138.691 1.00 47.09 622 VAL B CA 1
ATOM 6547 C C . VAL B 1 622 ? 95.808 118.725 138.182 1.00 47.09 622 VAL B C 1
ATOM 6548 O O . VAL B 1 622 ? 96.031 119.069 137.016 1.00 47.09 622 VAL B O 1
ATOM 6552 N N . ILE B 1 623 ? 96.771 118.436 139.054 1.00 45.76 623 ILE B N 1
ATOM 6553 C CA . ILE B 1 623 ? 98.189 118.469 138.717 1.00 45.76 623 ILE B CA 1
ATOM 6554 C C . ILE B 1 623 ? 98.790 117.112 139.049 1.00 45.76 623 ILE B C 1
ATOM 6555 O O . ILE B 1 623 ? 98.565 116.579 140.141 1.00 45.76 623 ILE B O 1
ATOM 6560 N N . ARG B 1 624 ? 99.545 116.549 138.103 1.00 45.69 624 ARG B N 1
ATOM 6561 C CA . ARG B 1 624 ? 100.241 115.274 138.297 1.00 45.69 624 ARG B CA 1
ATOM 6562 C C . ARG B 1 624 ? 101.636 115.421 137.693 1.00 45.69 624 ARG B C 1
ATOM 6563 O O . ARG B 1 624 ? 101.841 115.157 136.506 1.00 45.69 624 ARG B O 1
ATOM 6571 N N . VAL B 1 625 ? 102.592 115.834 138.518 1.00 45.72 625 VAL B N 1
ATOM 6572 C CA . VAL B 1 625 ? 103.968 116.056 138.093 1.00 45.72 625 VAL B CA 1
ATOM 6573 C C . VAL B 1 625 ? 104.850 115.054 138.821 1.00 45.72 625 VAL B C 1
ATOM 6574 O O . VAL B 1 625 ? 104.905 115.050 140.057 1.00 45.72 625 VAL B O 1
ATOM 6578 N N . ILE B 1 626 ? 105.534 114.200 138.062 1.00 45.06 626 ILE B N 1
ATOM 6579 C CA . ILE B 1 626 ? 106.358 113.135 138.623 1.00 45.06 626 ILE B CA 1
ATOM 6580 C C . ILE B 1 626 ? 107.674 113.070 137.862 1.00 45.06 626 ILE B C 1
ATOM 6581 O O . ILE B 1 626 ? 107.681 113.083 136.627 1.00 45.06 626 ILE B O 1
ATOM 6586 N N . ASN B 1 627 ? 108.784 112.997 138.600 1.00 44.74 627 ASN B N 1
ATOM 6587 C CA . ASN B 1 627 ? 110.105 112.714 138.036 1.00 44.74 627 ASN B CA 1
ATOM 6588 C C . ASN B 1 627 ? 110.491 113.714 136.948 1.00 44.74 627 ASN B C 1
ATOM 6589 O O . ASN B 1 627 ? 111.069 113.351 135.922 1.00 44.74 627 ASN B O 1
ATOM 6594 N N . SER B 1 628 ? 110.174 114.982 137.168 1.00 44.24 628 SER B N 1
ATOM 6595 C CA . SER B 1 628 ? 110.503 116.035 136.209 1.00 44.24 628 SER B CA 1
ATOM 6596 C C . SER B 1 628 ? 111.392 117.074 136.872 1.00 44.24 628 SER B C 1
ATOM 6597 O O . SER B 1 628 ? 110.939 117.767 137.803 1.00 44.24 628 SER B O 1
ATOM 6600 N N . PRO B 1 629 ? 112.649 117.216 136.454 1.00 43.99 629 PRO B N 1
ATOM 6601 C CA . PRO B 1 629 ? 113.499 118.265 137.028 1.00 43.99 629 PRO B CA 1
ATOM 6602 C C . PRO B 1 629 ? 112.919 119.648 136.776 1.00 43.99 629 PRO B C 1
ATOM 6603 O O . PRO B 1 629 ? 112.300 119.909 135.743 1.00 43.99 629 PRO B O 1
ATOM 6607 N N . GLY B 1 630 ? 113.123 120.537 137.745 1.00 44.19 630 GLY B N 1
ATOM 6608 C CA . GLY B 1 630 ? 112.589 121.877 137.703 1.00 44.19 630 GLY B CA 1
ATOM 6609 C C . GLY B 1 630 ? 111.266 122.046 138.420 1.00 44.19 630 GLY B C 1
ATOM 6610 O O . GLY B 1 630 ? 110.852 123.185 138.666 1.00 44.19 630 GLY B O 1
ATOM 6611 N N . TRP B 1 631 ? 110.597 120.947 138.760 1.00 46.10 631 TRP B N 1
ATOM 6612 C CA . TRP B 1 631 ? 109.326 120.992 139.474 1.00 46.10 631 TRP B CA 1
ATOM 6613 C C . TRP B 1 631 ? 109.260 119.799 140.413 1.00 46.10 631 TRP B C 1
ATOM 6614 O O . TRP B 1 631 ? 109.341 118.650 139.964 1.00 46.10 631 TRP B O 1
ATOM 6625 N N . GLU B 1 632 ? 109.113 120.067 141.707 1.00 49.80 632 GLU B N 1
ATOM 6626 C CA . GLU B 1 632 ? 108.972 118.996 142.680 1.00 49.80 632 GLU B CA 1
ATOM 6627 C C . GLU B 1 632 ? 107.658 118.256 142.463 1.00 49.80 632 GLU B C 1
ATOM 6628 O O . GLU B 1 632 ? 106.690 118.807 141.932 1.00 49.80 632 GLU B O 1
ATOM 6634 N N . ASP B 1 633 ? 107.634 116.989 142.869 1.00 49.63 633 ASP B N 1
ATOM 6635 C CA . ASP B 1 633 ? 106.466 116.152 142.629 1.00 49.63 633 ASP B CA 1
ATOM 6636 C C . ASP B 1 633 ? 105.239 116.725 143.326 1.00 49.63 633 ASP B C 1
ATOM 6637 O O . ASP B 1 633 ? 105.277 117.039 144.518 1.00 49.63 633 ASP B O 1
ATOM 6642 N N . THR B 1 634 ? 104.152 116.877 142.570 1.00 47.39 634 THR B N 1
ATOM 6643 C CA . THR B 1 634 ? 102.878 117.337 143.110 1.00 47.39 634 THR B CA 1
ATOM 6644 C C . THR B 1 634 ? 101.756 116.509 142.507 1.00 47.39 634 THR B C 1
ATOM 6645 O O . THR B 1 634 ? 101.717 116.306 141.290 1.00 47.39 634 THR B O 1
ATOM 6649 N N . ILE B 1 635 ? 100.849 116.034 143.356 1.00 48.69 635 ILE B N 1
ATOM 6650 C CA . ILE B 1 635 ? 99.657 115.314 142.923 1.00 48.69 635 ILE B CA 1
ATOM 6651 C C . ILE B 1 635 ? 98.482 115.807 143.755 1.00 48.69 635 ILE B C 1
ATOM 6652 O O . ILE B 1 635 ? 98.593 115.954 144.976 1.00 48.69 635 ILE B O 1
ATOM 6657 N N . ASN B 1 636 ? 97.353 116.069 143.093 1.00 50.69 636 ASN B N 1
ATOM 6658 C CA . ASN B 1 636 ? 96.187 116.633 143.754 1.00 50.69 636 ASN B CA 1
ATOM 6659 C C . ASN B 1 636 ? 94.990 115.694 143.815 1.00 50.69 636 ASN B C 1
ATOM 6660 O O . ASN B 1 636 ? 93.998 116.033 144.468 1.00 50.69 636 ASN B O 1
ATOM 6665 N N . GLU B 1 637 ? 95.047 114.535 143.163 1.00 52.32 637 GLU B N 1
ATOM 6666 C CA . GLU B 1 637 ? 93.921 113.615 143.141 1.00 52.32 637 GLU B CA 1
ATOM 6667 C C . GLU B 1 637 ? 94.361 112.242 143.629 1.00 52.32 637 GLU B C 1
ATOM 6668 O O . GLU B 1 637 ? 95.547 111.903 143.622 1.00 52.32 637 GLU B O 1
ATOM 6674 N N . GLY B 1 638 ? 93.380 111.451 144.052 1.00 55.79 638 GLY B N 1
ATOM 6675 C CA . GLY B 1 638 ? 93.627 110.121 144.565 1.00 55.79 638 GLY B CA 1
ATOM 6676 C C . GLY B 1 638 ? 93.910 110.113 146.055 1.00 55.79 638 GLY B C 1
ATOM 6677 O O . GLY B 1 638 ? 94.054 111.150 146.709 1.00 55.79 638 GLY B O 1
ATOM 6678 N N . VAL B 1 639 ? 93.986 108.899 146.604 1.00 58.92 639 VAL B N 1
ATOM 6679 C CA . VAL B 1 639 ? 94.258 108.752 148.029 1.00 58.92 639 VAL B CA 1
ATOM 6680 C C . VAL B 1 639 ? 95.698 109.143 148.345 1.00 58.92 639 VAL B C 1
ATOM 6681 O O . VAL B 1 639 ? 95.963 109.826 149.341 1.00 58.92 639 VAL B O 1
ATOM 6685 N N . ALA B 1 640 ? 96.645 108.726 147.508 1.00 56.35 640 ALA B N 1
ATOM 6686 C CA . ALA B 1 640 ? 98.057 109.021 147.720 1.00 56.35 640 ALA B CA 1
ATOM 6687 C C . ALA B 1 640 ? 98.421 110.276 146.936 1.00 56.35 640 ALA B C 1
ATOM 6688 O O . ALA B 1 640 ? 98.426 110.264 145.702 1.00 56.35 640 ALA B O 1
ATOM 6690 N N . ARG B 1 641 ? 98.728 111.356 147.651 1.00 56.00 641 ARG B N 1
ATOM 6691 C CA . ARG B 1 641 ? 99.095 112.620 147.036 1.00 56.00 641 ARG B CA 1
ATOM 6692 C C . ARG B 1 641 ? 100.520 112.968 147.436 1.00 56.00 641 ARG B C 1
ATOM 6693 O O . ARG B 1 641 ? 101.086 112.380 148.358 1.00 56.00 641 ARG B O 1
ATOM 6701 N N . ILE B 1 642 ? 101.104 113.926 146.723 1.00 52.96 642 ILE B N 1
ATOM 6702 C CA . ILE B 1 642 ? 102.452 114.404 147.004 1.00 52.96 642 ILE B CA 1
ATOM 6703 C C . ILE B 1 642 ? 102.441 115.924 146.954 1.00 52.96 642 ILE B C 1
ATOM 6704 O O . ILE B 1 642 ? 101.856 116.517 146.041 1.00 52.96 642 ILE B O 1
ATOM 6709 N N . SER B 1 643 ? 103.073 116.557 147.940 1.00 55.02 643 SER B N 1
ATOM 6710 C CA . SER B 1 643 ? 103.209 118.009 147.979 1.00 55.02 643 SER B CA 1
ATOM 6711 C C . SER B 1 643 ? 104.682 118.347 148.149 1.00 55.02 643 SER B C 1
ATOM 6712 O O . SER B 1 643 ? 105.298 117.965 149.149 1.00 55.02 643 SER B O 1
ATOM 6715 N N . GLY B 1 644 ? 105.244 119.055 147.171 1.00 55.51 644 GLY B N 1
ATOM 6716 C CA . GLY B 1 644 ? 106.631 119.483 147.251 1.00 55.51 644 GLY B CA 1
ATOM 6717 C C . GLY B 1 644 ? 107.622 118.355 147.422 1.00 55.51 644 GLY B C 1
ATOM 6718 O O . GLY B 1 644 ? 108.686 118.560 148.016 1.00 55.51 644 GLY B O 1
ATOM 6719 N N . GLY B 1 645 ? 107.303 117.166 146.918 1.00 56.43 645 GLY B N 1
ATOM 6720 C CA . GLY B 1 645 ? 108.162 116.014 147.068 1.00 56.43 645 GLY B CA 1
ATOM 6721 C C . GLY B 1 645 ? 107.899 115.170 148.296 1.00 56.43 645 GLY B C 1
ATOM 6722 O O . GLY B 1 645 ? 108.519 114.109 148.441 1.00 56.43 645 GLY B O 1
ATOM 6723 N N . ARG B 1 646 ? 107.005 115.601 149.183 1.00 60.48 646 ARG B N 1
ATOM 6724 C CA . ARG B 1 646 ? 106.685 114.841 150.385 1.00 60.48 646 ARG B CA 1
ATOM 6725 C C . ARG B 1 646 ? 105.314 114.197 150.231 1.00 60.48 646 ARG B C 1
ATOM 6726 O O . ARG B 1 646 ? 104.329 114.908 149.977 1.00 60.48 646 ARG B O 1
ATOM 6734 N N . PRO B 1 647 ? 105.203 112.875 150.331 1.00 58.26 647 PRO B N 1
ATOM 6735 C CA . PRO B 1 647 ? 103.904 112.227 150.131 1.00 58.26 647 PRO B CA 1
ATOM 6736 C C . PRO B 1 647 ? 103.030 112.289 151.375 1.00 58.26 647 PRO B C 1
ATOM 6737 O O . PRO B 1 647 ? 103.498 112.476 152.500 1.00 58.26 647 PRO B O 1
ATOM 6741 N N . TYR B 1 648 ? 101.729 112.124 151.144 1.00 58.90 648 TYR B N 1
ATOM 6742 C CA . TYR B 1 648 ? 100.743 112.014 152.208 1.00 58.90 648 TYR B CA 1
ATOM 6743 C C . TYR B 1 648 ? 99.521 111.295 151.655 1.00 58.90 648 TYR B C 1
ATOM 6744 O O . TYR B 1 648 ? 99.428 111.008 150.459 1.00 58.90 648 TYR B O 1
ATOM 6753 N N . ILE B 1 649 ? 98.582 110.989 152.547 1.00 61.60 649 ILE B N 1
ATOM 6754 C CA . ILE B 1 649 ? 97.378 110.241 152.208 1.00 61.60 649 ILE B CA 1
ATOM 6755 C C . ILE B 1 649 ? 96.164 111.105 152.512 1.00 61.60 649 ILE B C 1
ATOM 6756 O O . ILE B 1 649 ? 96.039 111.645 153.618 1.00 61.60 649 ILE B O 1
ATOM 6761 N N . GLY B 1 650 ? 95.276 111.236 151.535 1.00 63.33 650 GLY B N 1
ATOM 6762 C CA . GLY B 1 650 ? 94.039 111.968 151.759 1.00 63.33 650 GLY B CA 1
ATOM 6763 C C . GLY B 1 650 ? 94.215 113.442 151.494 1.00 63.33 650 GLY B C 1
ATOM 6764 O O . GLY B 1 650 ? 94.725 113.842 150.446 1.00 63.33 650 GLY B O 1
ATOM 6765 N N . THR B 1 651 ? 93.789 114.264 152.450 1.00 67.56 651 THR B N 1
ATOM 6766 C CA . THR B 1 651 ? 93.835 115.712 152.330 1.00 67.56 651 THR B CA 1
ATOM 6767 C C . THR B 1 651 ? 94.537 116.314 153.539 1.00 67.56 651 THR B C 1
ATOM 6768 O O . THR B 1 651 ? 94.616 115.696 154.604 1.00 67.56 651 THR B O 1
ATOM 6772 N N . MET B 1 652 ? 95.056 117.532 153.359 1.00 70.10 652 MET B N 1
ATOM 6773 C CA . MET B 1 652 ? 95.686 118.280 154.436 1.00 70.10 652 MET B CA 1
ATOM 6774 C C . MET B 1 652 ? 94.786 119.449 154.810 1.00 70.10 652 MET B C 1
ATOM 6775 O O . MET B 1 652 ? 94.942 120.546 154.253 1.00 70.10 652 MET B O 1
ATOM 6780 N N . PRO B 1 653 ? 93.843 119.279 155.734 1.00 76.60 653 PRO B N 1
ATOM 6781 C CA . PRO B 1 653 ? 92.924 120.371 156.067 1.00 76.60 653 PRO B CA 1
ATOM 6782 C C . PRO B 1 653 ? 93.474 121.293 157.144 1.00 76.60 653 PRO B C 1
ATOM 6783 O O . PRO B 1 653 ? 94.136 120.868 158.093 1.00 76.60 653 PRO B O 1
ATOM 6787 N N . THR B 1 654 ? 93.187 122.580 156.981 1.00 82.40 654 THR B N 1
ATOM 6788 C CA . THR B 1 654 ? 93.553 123.610 157.946 1.00 82.40 654 THR B CA 1
ATOM 6789 C C . THR B 1 654 ? 92.271 124.112 158.595 1.00 82.40 654 THR B C 1
ATOM 6790 O O . THR B 1 654 ? 91.346 124.544 157.898 1.00 82.40 654 THR B O 1
ATOM 6794 N N . ALA B 1 655 ? 92.211 124.052 159.922 1.00 88.13 655 ALA B N 1
ATOM 6795 C CA . ALA B 1 655 ? 91.041 124.497 160.669 1.00 88.13 655 ALA B CA 1
ATOM 6796 C C . ALA B 1 655 ? 91.473 125.553 161.673 1.00 88.13 655 ALA B C 1
ATOM 6797 O O . ALA B 1 655 ? 92.141 125.236 162.662 1.00 88.13 655 ALA B O 1
ATOM 6799 N N . THR B 1 656 ? 91.084 126.800 161.425 1.00 93.94 656 THR B N 1
ATOM 6800 C CA . THR B 1 656 ? 91.441 127.923 162.279 1.00 93.94 656 THR B CA 1
ATOM 6801 C C . THR B 1 656 ? 90.192 128.433 162.984 1.00 93.94 656 THR B C 1
ATOM 6802 O O . THR B 1 656 ? 89.121 128.529 162.376 1.00 93.94 656 THR B O 1
ATOM 6806 N N . GLY B 1 657 ? 90.326 128.722 164.274 1.00 97.66 657 GLY B N 1
ATOM 6807 C CA . GLY B 1 657 ? 89.221 129.193 165.073 1.00 97.66 657 GLY B CA 1
ATOM 6808 C C . GLY B 1 657 ? 89.462 128.958 166.548 1.00 97.66 657 GLY B C 1
ATOM 6809 O O . GLY B 1 657 ? 90.457 128.345 166.945 1.00 97.66 657 GLY B O 1
ATOM 6810 N N . PRO B 1 658 ? 88.542 129.421 167.394 1.00 100.17 658 PRO B N 1
ATOM 6811 C CA . PRO B 1 658 ? 88.725 129.263 168.841 1.00 100.17 658 PRO B CA 1
ATOM 6812 C C . PRO B 1 658 ? 88.382 127.849 169.284 1.00 100.17 658 PRO B C 1
ATOM 6813 O O . PRO B 1 658 ? 87.254 127.383 169.110 1.00 100.17 658 PRO B O 1
ATOM 6817 N N . ALA B 1 659 ? 89.366 127.166 169.867 1.00 100.96 659 ALA B N 1
ATOM 6818 C CA . ALA B 1 659 ? 89.208 125.763 170.247 1.00 100.96 659 ALA B CA 1
ATOM 6819 C C . ALA B 1 659 ? 88.617 125.644 171.653 1.00 100.96 659 ALA B C 1
ATOM 6820 O O . ALA B 1 659 ? 89.124 124.943 172.528 1.00 100.96 659 ALA B O 1
ATOM 6822 N N . ASN B 1 660 ? 87.557 126.401 171.907 1.00 101.57 660 ASN B N 1
ATOM 6823 C CA . ASN B 1 660 ? 86.867 126.295 173.189 1.00 101.57 660 ASN B CA 1
ATOM 6824 C C . ASN B 1 660 ? 85.360 126.190 173.000 1.00 101.57 660 ASN B C 1
ATOM 6825 O O . ASN B 1 660 ? 84.782 126.915 172.211 1.00 101.57 660 ASN B O 1
ATOM 6830 N N . VAL B 1 661 ? 84.770 125.198 173.665 1.00 100.69 661 VAL B N 1
ATOM 6831 C CA . VAL B 1 661 ? 83.328 124.844 173.712 1.00 100.69 661 VAL B CA 1
ATOM 6832 C C . VAL B 1 661 ? 82.817 124.038 172.520 1.00 100.69 661 VAL B C 1
ATOM 6833 O O . VAL B 1 661 ? 81.688 123.579 172.519 1.00 100.69 661 VAL B O 1
ATOM 6837 N N . SER B 1 662 ? 83.651 123.880 171.508 1.00 99.14 662 SER B N 1
ATOM 6838 C CA . SER B 1 662 ? 83.332 123.091 170.340 1.00 99.14 662 SER B CA 1
ATOM 6839 C C . SER B 1 662 ? 84.687 122.727 169.804 1.00 99.14 662 SER B C 1
ATOM 6840 O O . SER B 1 662 ? 85.345 123.574 169.211 1.00 99.14 662 SER B O 1
ATOM 6843 N N . PRO B 1 663 ? 85.122 121.485 170.004 1.00 96.13 663 PRO B N 1
ATOM 6844 C CA . PRO B 1 663 ? 86.447 121.193 169.475 1.00 96.13 663 PRO B CA 1
ATOM 6845 C C . PRO B 1 663 ? 86.495 121.300 167.966 1.00 96.13 663 PRO B C 1
ATOM 6846 O O . PRO B 1 663 ? 85.599 120.857 167.263 1.00 96.13 663 PRO B O 1
ATOM 6850 N N . ALA B 1 664 ? 87.561 121.919 167.496 1.00 90.78 664 ALA B N 1
ATOM 6851 C CA . ALA B 1 664 ? 87.853 122.087 166.080 1.00 90.78 664 ALA B CA 1
ATOM 6852 C C . ALA B 1 664 ? 87.985 120.727 165.405 1.00 90.78 664 ALA B C 1
ATOM 6853 O O . ALA B 1 664 ? 88.576 119.795 165.957 1.00 90.78 664 ALA B O 1
ATOM 6855 N N . VAL B 1 665 ? 87.434 120.616 164.199 1.00 87.78 665 VAL B N 1
ATOM 6856 C CA . VAL B 1 665 ? 87.347 119.351 163.478 1.00 87.78 665 VAL B CA 1
ATOM 6857 C C . VAL B 1 665 ? 88.128 119.473 162.178 1.00 87.78 665 VAL B C 1
ATOM 6858 O O . VAL B 1 665 ? 87.929 120.426 161.416 1.00 87.78 665 VAL B O 1
ATOM 6862 N N . LEU B 1 666 ? 89.010 118.508 161.926 1.00 85.58 666 LEU B N 1
ATOM 6863 C CA . LEU B 1 666 ? 89.803 118.445 160.700 1.00 85.58 666 LEU B CA 1
ATOM 6864 C C . LEU B 1 666 ? 89.434 117.150 159.983 1.00 85.58 666 LEU B C 1
ATOM 6865 O O . LEU B 1 666 ? 89.680 116.057 160.502 1.00 85.58 666 LEU B O 1
ATOM 6870 N N . GLY B 1 667 ? 88.846 117.267 158.795 1.00 83.88 667 GLY B N 1
ATOM 6871 C CA . GLY B 1 667 ? 88.370 116.096 158.079 1.00 83.88 667 GLY B CA 1
ATOM 6872 C C . GLY B 1 667 ? 89.489 115.417 157.314 1.00 83.88 667 GLY B C 1
ATOM 6873 O O . GLY B 1 667 ? 90.039 115.997 156.363 1.00 83.88 667 GLY B O 1
ATOM 6874 N N . LEU B 1 668 ? 89.832 114.192 157.700 1.00 83.06 668 LEU B N 1
ATOM 6875 C CA . LEU B 1 668 ? 90.892 113.429 157.065 1.00 83.06 668 LEU B CA 1
ATOM 6876 C C . LEU B 1 668 ? 90.301 112.300 156.232 1.00 83.06 668 LEU B C 1
ATOM 6877 O O . LEU B 1 668 ? 89.225 111.771 156.529 1.00 83.06 668 LEU B O 1
ATOM 6882 N N . SER B 1 669 ? 91.022 111.934 155.176 1.00 79.51 669 SER B N 1
ATOM 6883 C CA . SER B 1 669 ? 90.607 110.870 154.277 1.00 79.51 669 SER B CA 1
ATOM 6884 C C . SER B 1 669 ? 91.641 109.754 154.296 1.00 79.51 669 SER B C 1
ATOM 6885 O O . SER B 1 669 ? 92.791 109.949 154.699 1.00 79.51 669 SER B O 1
ATOM 6888 N N . CYS B 1 670 ? 91.215 108.575 153.853 1.00 80.87 670 CYS B N 1
ATOM 6889 C CA . CYS B 1 670 ? 92.078 107.405 153.821 1.00 80.87 670 CYS B CA 1
ATOM 6890 C C . CYS B 1 670 ? 91.574 106.455 152.746 1.00 80.87 670 CYS B C 1
ATOM 6891 O O . CYS B 1 670 ? 90.461 106.598 152.233 1.00 80.87 670 CYS B O 1
ATOM 6894 N N . GLY B 1 671 ? 92.416 105.479 152.402 1.00 81.04 671 GLY B N 1
ATOM 6895 C CA . GLY B 1 671 ? 92.036 104.504 151.395 1.00 81.04 671 GLY B CA 1
ATOM 6896 C C . GLY B 1 671 ? 90.863 103.641 151.807 1.00 81.04 671 GLY B C 1
ATOM 6897 O O . GLY B 1 671 ? 90.035 103.272 150.969 1.00 81.04 671 GLY B O 1
ATOM 6898 N N . GLY B 1 672 ? 90.771 103.308 153.086 1.00 84.80 672 GLY B N 1
ATOM 6899 C CA . GLY B 1 672 ? 89.688 102.501 153.607 1.00 84.80 672 GLY B CA 1
ATOM 6900 C C . GLY B 1 672 ? 90.191 101.218 154.249 1.00 84.80 672 GLY B C 1
ATOM 6901 O O . GLY B 1 672 ? 91.342 100.809 154.094 1.00 84.80 672 GLY B O 1
ATOM 6902 N N . VAL B 1 673 ? 89.284 100.587 154.988 1.00 88.28 673 VAL B N 1
ATOM 6903 C CA . VAL B 1 673 ? 89.555 99.342 155.697 1.00 88.28 673 VAL B CA 1
ATOM 6904 C C . VAL B 1 673 ? 88.491 98.335 155.286 1.00 88.28 673 VAL B C 1
ATOM 6905 O O . VAL B 1 673 ? 87.298 98.660 155.269 1.00 88.28 673 VAL B O 1
ATOM 6909 N N . ASN B 1 674 ? 88.919 97.123 154.943 1.00 90.24 674 ASN B N 1
ATOM 6910 C CA . ASN B 1 674 ? 87.980 96.071 154.584 1.00 90.24 674 ASN B CA 1
ATOM 6911 C C . ASN B 1 674 ? 87.361 95.458 155.839 1.00 90.24 674 ASN B C 1
ATOM 6912 O O . ASN B 1 674 ? 87.721 95.786 156.972 1.00 90.24 674 ASN B O 1
ATOM 6917 N N . THR B 1 675 ? 86.406 94.556 155.625 1.00 93.01 675 THR B N 1
ATOM 6918 C CA . THR B 1 675 ? 85.764 93.875 156.741 1.00 93.01 675 THR B CA 1
ATOM 6919 C C . THR B 1 675 ? 86.743 92.924 157.419 1.00 93.01 675 THR B C 1
ATOM 6920 O O . THR B 1 675 ? 87.556 92.268 156.759 1.00 93.01 675 THR B O 1
ATOM 6924 N N . TYR B 1 676 ? 86.663 92.861 158.750 1.00 94.81 676 TYR B N 1
ATOM 6925 C CA . TYR B 1 676 ? 87.580 92.053 159.560 1.00 94.81 676 TYR B CA 1
ATOM 6926 C C . TYR B 1 676 ? 89.034 92.398 159.249 1.00 94.81 676 TYR B C 1
ATOM 6927 O O . TYR B 1 676 ? 89.895 91.521 159.162 1.00 94.81 676 TYR B O 1
ATOM 6936 N N . ASP B 1 677 ? 89.310 93.688 159.080 1.00 91.90 677 ASP B N 1
ATOM 6937 C CA . ASP B 1 677 ? 90.630 94.152 158.685 1.00 91.90 677 ASP B CA 1
ATOM 6938 C C . ASP B 1 677 ? 91.041 95.342 159.541 1.00 91.90 677 ASP B C 1
ATOM 6939 O O . ASP B 1 677 ? 90.218 95.977 160.212 1.00 91.90 677 ASP B O 1
ATOM 6944 N N . ASN B 1 678 ? 92.343 95.629 159.511 1.00 89.25 678 ASN B N 1
ATOM 6945 C CA . ASN B 1 678 ? 92.928 96.706 160.292 1.00 89.25 678 ASN B CA 1
ATOM 6946 C C . ASN B 1 678 ? 93.988 97.430 159.477 1.00 89.25 678 ASN B C 1
ATOM 6947 O O . ASN B 1 678 ? 94.572 96.876 158.543 1.00 89.25 678 ASN B O 1
ATOM 6952 N N . ASP B 1 679 ? 94.226 98.682 159.854 1.00 81.19 679 ASP B N 1
ATOM 6953 C CA . ASP B 1 679 ? 95.242 99.520 159.242 1.00 81.19 679 ASP B CA 1
ATOM 6954 C C . ASP B 1 679 ? 95.819 100.436 160.309 1.00 81.19 679 ASP B C 1
ATOM 6955 O O . ASP B 1 679 ? 95.155 100.750 161.298 1.00 81.19 679 ASP B O 1
ATOM 6960 N N . MET B 1 680 ? 97.064 100.860 160.106 1.00 79.11 680 MET B N 1
ATOM 6961 C CA . MET B 1 680 ? 97.681 101.832 160.997 1.00 79.11 680 MET B CA 1
ATOM 6962 C C . MET B 1 680 ? 98.374 102.899 160.172 1.00 79.11 680 MET B C 1
ATOM 6963 O O . MET B 1 680 ? 98.823 102.638 159.053 1.00 79.11 680 MET B O 1
ATOM 6968 N N . PHE B 1 681 ? 98.461 104.096 160.739 1.00 77.49 681 PHE B N 1
ATOM 6969 C CA . PHE B 1 681 ? 99.094 105.211 160.050 1.00 77.49 681 PHE B CA 1
ATOM 6970 C C . PHE B 1 681 ? 99.474 106.277 161.066 1.00 77.49 681 PHE B C 1
ATOM 6971 O O . PHE B 1 681 ? 99.116 106.203 162.243 1.00 77.49 681 PHE B O 1
ATOM 6979 N N . ASP B 1 682 ? 100.230 107.263 160.594 1.00 75.90 682 ASP B N 1
ATOM 6980 C CA . ASP B 1 682 ? 100.762 108.327 161.431 1.00 75.90 682 ASP B CA 1
ATOM 6981 C C . ASP B 1 682 ? 100.185 109.666 160.995 1.00 75.90 682 ASP B C 1
ATOM 6982 O O . ASP B 1 682 ? 100.000 109.915 159.800 1.00 75.90 682 ASP B O 1
ATOM 6987 N N . ILE B 1 683 ? 99.894 110.522 161.970 1.00 75.48 683 ILE B N 1
ATOM 6988 C CA . ILE B 1 683 ? 99.361 111.854 161.726 1.00 75.48 683 ILE B CA 1
ATOM 6989 C C . ILE B 1 683 ? 100.297 112.877 162.352 1.00 75.48 683 ILE B C 1
ATOM 6990 O O . ILE B 1 683 ? 100.674 112.754 163.529 1.00 75.48 683 ILE B O 1
ATOM 6995 N N . HIS B 1 684 ? 100.672 113.874 161.552 1.00 77.86 684 HIS B N 1
ATOM 6996 C CA . HIS B 1 684 ? 101.398 115.056 161.994 1.00 77.86 684 HIS B CA 1
ATOM 6997 C C . HIS B 1 684 ? 100.371 116.142 162.292 1.00 77.86 684 HIS B C 1
ATOM 6998 O O . HIS B 1 684 ? 99.586 116.510 161.411 1.00 77.86 684 HIS B O 1
ATOM 7005 N N . LEU B 1 685 ? 100.374 116.651 163.522 1.00 83.19 685 LEU B N 1
ATOM 7006 C CA . LEU B 1 685 ? 99.479 117.723 163.934 1.00 83.19 685 LEU B CA 1
ATOM 7007 C C . LEU B 1 685 ? 100.303 118.963 164.244 1.00 83.19 685 LEU B C 1
ATOM 7008 O O . LEU B 1 685 ? 101.274 118.894 165.002 1.00 83.19 685 LEU B O 1
ATOM 7013 N N . THR B 1 686 ? 99.911 120.093 163.664 1.00 87.26 686 THR B N 1
ATOM 7014 C CA . THR B 1 686 ? 100.634 121.348 163.802 1.00 87.26 686 THR B CA 1
ATOM 7015 C C . THR B 1 686 ? 99.694 122.414 164.344 1.00 87.26 686 THR B C 1
ATOM 7016 O O . THR B 1 686 ? 98.575 122.573 163.841 1.00 87.26 686 THR B O 1
ATOM 7020 N N . ILE B 1 687 ? 100.157 123.145 165.359 1.00 91.32 687 ILE B N 1
ATOM 7021 C CA . ILE B 1 687 ? 99.375 124.158 166.055 1.00 91.32 687 ILE B CA 1
ATOM 7022 C C . ILE B 1 687 ? 100.148 125.468 166.016 1.00 91.32 687 ILE B C 1
ATOM 7023 O O . ILE B 1 687 ? 101.337 125.500 166.353 1.00 91.32 687 ILE B O 1
ATOM 7028 N N . ARG B 1 688 ? 99.472 126.548 165.618 1.00 96.92 688 ARG B N 1
ATOM 7029 C CA . ARG B 1 688 ? 100.079 127.879 165.565 1.00 96.92 688 ARG B CA 1
ATOM 7030 C C . ARG B 1 688 ? 99.150 128.853 166.284 1.00 96.92 688 ARG B C 1
ATOM 7031 O O . ARG B 1 688 ? 98.183 129.343 165.694 1.00 96.92 688 ARG B O 1
ATOM 7039 N N . ASN B 1 689 ? 99.454 129.143 167.549 1.00 97.84 689 ASN B N 1
ATOM 7040 C CA . ASN B 1 689 ? 98.638 130.070 168.324 1.00 97.84 689 ASN B CA 1
ATOM 7041 C C . ASN B 1 689 ? 98.661 131.450 167.680 1.00 97.84 689 ASN B C 1
ATOM 7042 O O . ASN B 1 689 ? 99.698 132.121 167.670 1.00 97.84 689 ASN B O 1
ATOM 7047 N N . THR B 1 690 ? 97.519 131.880 167.139 1.00 99.19 690 THR B N 1
ATOM 7048 C CA . THR B 1 690 ? 97.484 133.113 166.360 1.00 99.19 690 THR B CA 1
ATOM 7049 C C . THR B 1 690 ? 97.694 134.347 167.227 1.00 99.19 690 THR B C 1
ATOM 7050 O O . THR B 1 690 ? 98.257 135.342 166.755 1.00 99.19 690 THR B O 1
ATOM 7054 N N . ASN B 1 691 ? 97.253 134.310 168.485 1.00 99.72 691 ASN B N 1
ATOM 7055 C CA . ASN B 1 691 ? 97.361 135.488 169.339 1.00 99.72 691 ASN B CA 1
ATOM 7056 C C . ASN B 1 691 ? 98.795 135.700 169.810 1.00 99.72 691 ASN B C 1
ATOM 7057 O O . ASN B 1 691 ? 99.418 136.723 169.505 1.00 99.72 691 ASN B O 1
ATOM 7062 N N . ASN B 1 692 ? 99.338 134.737 170.555 1.00 99.06 692 ASN B N 1
ATOM 7063 C CA . ASN B 1 692 ? 100.679 134.891 171.110 1.00 99.06 692 ASN B CA 1
ATOM 7064 C C . ASN B 1 692 ? 101.758 134.680 170.056 1.00 99.06 692 ASN B C 1
ATOM 7065 O O . ASN B 1 692 ? 102.796 135.351 170.084 1.00 99.06 692 ASN B O 1
ATOM 7070 N N . GLY B 1 693 ? 101.536 133.756 169.123 1.00 97.67 693 GLY B N 1
ATOM 7071 C CA . GLY B 1 693 ? 102.527 133.417 168.125 1.00 97.67 693 GLY B CA 1
ATOM 7072 C C . GLY B 1 693 ? 103.300 132.145 168.397 1.00 97.67 693 GLY B C 1
ATOM 7073 O O . GLY B 1 693 ? 104.191 131.804 167.610 1.00 97.67 693 GLY B O 1
ATOM 7074 N N . GLY B 1 694 ? 102.993 131.438 169.480 1.00 95.69 694 GLY B N 1
ATOM 7075 C CA . GLY B 1 694 ? 103.694 130.204 169.771 1.00 95.69 694 GLY B CA 1
ATOM 7076 C C . GLY B 1 694 ? 103.324 129.096 168.804 1.00 95.69 694 GLY B C 1
ATOM 7077 O O . GLY B 1 694 ? 102.257 129.101 168.187 1.00 95.69 694 GLY B O 1
ATOM 7078 N N . HIS B 1 695 ? 104.225 128.129 168.675 1.00 93.53 695 HIS B N 1
ATOM 7079 C CA . HIS B 1 695 ? 104.055 127.008 167.763 1.00 93.53 695 HIS B CA 1
ATOM 7080 C C . HIS B 1 695 ? 104.239 125.702 168.520 1.00 93.53 695 HIS B C 1
ATOM 7081 O O . HIS B 1 695 ? 105.043 125.625 169.454 1.00 93.53 695 HIS B O 1
ATOM 7088 N N . ASN B 1 696 ? 103.495 124.678 168.113 1.00 89.01 696 ASN B N 1
ATOM 7089 C CA . ASN B 1 696 ? 103.570 123.378 168.759 1.00 89.01 696 ASN B CA 1
ATOM 7090 C C . ASN B 1 696 ? 103.296 122.282 167.740 1.00 89.01 696 ASN B C 1
ATOM 7091 O O . ASN B 1 696 ? 102.649 122.509 166.714 1.00 89.01 696 ASN B O 1
ATOM 7096 N N . GLY B 1 697 ? 103.794 121.091 168.035 1.00 84.08 697 GLY B N 1
ATOM 7097 C CA . GLY B 1 697 ? 103.636 119.961 167.144 1.00 84.08 697 GLY B CA 1
ATOM 7098 C C . GLY B 1 697 ? 103.356 118.687 167.907 1.00 84.08 697 GLY B C 1
ATOM 7099 O O . GLY B 1 697 ? 103.698 118.547 169.081 1.00 84.08 697 GLY B O 1
ATOM 7100 N N . ALA B 1 698 ? 102.724 117.748 167.212 1.00 80.32 698 ALA B N 1
ATOM 7101 C CA . ALA B 1 698 ? 102.351 116.469 167.788 1.00 80.32 698 ALA B CA 1
ATOM 7102 C C . ALA B 1 698 ? 102.468 115.386 166.730 1.00 80.32 698 ALA B C 1
ATOM 7103 O O . ALA B 1 698 ? 102.163 115.617 165.556 1.00 80.32 698 ALA B O 1
ATOM 7105 N N . ILE B 1 699 ? 102.908 114.205 167.150 1.00 80.10 699 ILE B N 1
ATOM 7106 C CA . ILE B 1 699 ? 102.892 113.017 166.309 1.00 80.10 699 ILE B CA 1
ATOM 7107 C C . ILE B 1 699 ? 102.004 111.979 166.978 1.00 80.10 699 ILE B C 1
ATOM 7108 O O . ILE B 1 699 ? 102.130 111.723 168.182 1.00 80.10 699 ILE B O 1
ATOM 7113 N N . LEU B 1 700 ? 101.063 111.428 166.220 1.00 78.70 700 LEU B N 1
ATOM 7114 C CA . LEU B 1 700 ? 100.202 110.406 166.793 1.00 78.70 700 LEU B CA 1
ATOM 7115 C C . LEU B 1 700 ? 100.022 109.263 165.808 1.00 78.70 700 LEU B C 1
ATOM 7116 O O . LEU B 1 700 ? 100.171 109.430 164.598 1.00 78.70 700 LEU B O 1
ATOM 7121 N N . THR B 1 701 ? 99.734 108.087 166.353 1.00 80.93 701 THR B N 1
ATOM 7122 C CA . THR B 1 701 ? 99.547 106.875 165.569 1.00 80.93 701 THR B CA 1
ATOM 7123 C C . THR B 1 701 ? 98.110 106.405 165.723 1.00 80.93 701 THR B C 1
ATOM 7124 O O . THR B 1 701 ? 97.621 106.246 166.847 1.00 80.93 701 THR B O 1
ATOM 7128 N N . VAL B 1 702 ? 97.435 106.188 164.598 1.00 80.95 702 VAL B N 1
ATOM 7129 C CA . VAL B 1 702 ? 96.016 105.861 164.581 1.00 80.95 702 VAL B CA 1
ATOM 7130 C C . VAL B 1 702 ? 95.834 104.497 163.933 1.00 80.95 702 VAL B C 1
ATOM 7131 O O . VAL B 1 702 ? 96.405 104.225 162.868 1.00 80.95 702 VAL B O 1
ATOM 7135 N N . LEU B 1 703 ? 95.046 103.644 164.586 1.00 83.41 703 LEU B N 1
ATOM 7136 C CA . LEU B 1 703 ? 94.671 102.331 164.080 1.00 83.41 703 LEU B CA 1
ATOM 7137 C C . LEU B 1 703 ? 93.182 102.328 163.763 1.00 83.41 703 LEU B C 1
ATOM 7138 O O . LEU B 1 703 ? 92.361 102.685 164.615 1.00 83.41 703 LEU B O 1
ATOM 7143 N N . LEU B 1 704 ? 92.839 101.923 162.545 1.00 85.12 704 LEU B N 1
ATOM 7144 C CA . LEU B 1 704 ? 91.455 101.737 162.133 1.00 85.12 704 LEU B CA 1
ATOM 7145 C C . LEU B 1 704 ? 91.168 100.247 162.009 1.00 85.12 704 LEU B C 1
ATOM 7146 O O . LEU B 1 704 ? 91.900 99.528 161.324 1.00 85.12 704 LEU B O 1
ATOM 7151 N N . TYR B 1 705 ? 90.107 99.790 162.665 1.00 89.15 705 TYR B N 1
ATOM 7152 C CA . TYR B 1 705 ? 89.717 98.388 162.628 1.00 89.15 705 TYR B CA 1
ATOM 7153 C C . TYR B 1 705 ? 88.241 98.285 162.282 1.00 89.15 705 TYR B C 1
ATOM 7154 O O . TYR B 1 705 ? 87.437 99.109 162.725 1.00 89.15 705 TYR B O 1
ATOM 7163 N N . ARG B 1 706 ? 87.881 97.274 161.491 1.00 92.69 706 ARG B N 1
ATOM 7164 C CA . ARG B 1 706 ? 86.482 97.020 161.178 1.00 92.69 706 ARG B CA 1
ATOM 7165 C C . ARG B 1 706 ? 86.076 95.650 161.699 1.00 92.69 706 ARG B C 1
ATOM 7166 O O . ARG B 1 706 ? 86.740 94.649 161.414 1.00 92.69 706 ARG B O 1
ATOM 7174 N N . GLU B 1 707 ? 84.988 95.614 162.463 1.00 95.57 707 GLU B N 1
ATOM 7175 C CA . GLU B 1 707 ? 84.319 94.372 162.819 1.00 95.57 707 GLU B CA 1
ATOM 7176 C C . GLU B 1 707 ? 83.207 94.096 161.808 1.00 95.57 707 GLU B C 1
ATOM 7177 O O . GLU B 1 707 ? 83.143 94.711 160.741 1.00 95.57 707 GLU B O 1
ATOM 7183 N N . GLY B 1 708 ? 82.323 93.149 162.125 1.00 95.58 708 GLY B N 1
ATOM 7184 C CA . GLY B 1 708 ? 81.249 92.820 161.203 1.00 95.58 708 GLY B CA 1
ATOM 7185 C C . GLY B 1 708 ? 80.349 94.002 160.891 1.00 95.58 708 GLY B C 1
ATOM 7186 O O . GLY B 1 708 ? 79.973 94.218 159.737 1.00 95.58 708 GLY B O 1
ATOM 7187 N N . GLY B 1 709 ? 80.001 94.784 161.909 1.00 96.45 709 GLY B N 1
ATOM 7188 C CA . GLY B 1 709 ? 79.081 95.889 161.722 1.00 96.45 709 GLY B CA 1
ATOM 7189 C C . GLY B 1 709 ? 79.684 97.129 161.096 1.00 96.45 709 GLY B C 1
ATOM 7190 O O . GLY B 1 709 ? 79.303 97.518 159.988 1.00 96.45 709 GLY B O 1
ATOM 7191 N N . ALA B 1 710 ? 80.631 97.759 161.789 1.00 96.02 710 ALA B N 1
ATOM 7192 C CA . ALA B 1 710 ? 81.202 99.016 161.330 1.00 96.02 710 ALA B CA 1
ATOM 7193 C C . ALA B 1 710 ? 82.661 99.090 161.754 1.00 96.02 710 ALA B C 1
ATOM 7194 O O . ALA B 1 710 ? 83.211 98.155 162.342 1.00 96.02 710 ALA B O 1
ATOM 7196 N N . ALA B 1 711 ? 83.285 100.221 161.444 1.00 93.34 711 ALA B N 1
ATOM 7197 C CA . ALA B 1 711 ? 84.679 100.471 161.771 1.00 93.34 711 ALA B CA 1
ATOM 7198 C C . ALA B 1 711 ? 84.795 101.506 162.885 1.00 93.34 711 ALA B C 1
ATOM 7199 O O . ALA B 1 711 ? 83.897 102.321 163.106 1.00 93.34 711 ALA B O 1
ATOM 7201 N N . ARG B 1 712 ? 85.923 101.459 163.591 1.00 89.64 712 ARG B N 1
ATOM 7202 C CA . ARG B 1 712 ? 86.204 102.385 164.675 1.00 89.64 712 ARG B CA 1
ATOM 7203 C C . ARG B 1 712 ? 87.691 102.706 164.681 1.00 89.64 712 ARG B C 1
ATOM 7204 O O . ARG B 1 712 ? 88.509 101.931 164.181 1.00 89.64 712 ARG B O 1
ATOM 7212 N N . ALA B 1 713 ? 88.034 103.858 165.255 1.00 87.82 713 ALA B N 1
ATOM 7213 C CA . ALA B 1 713 ? 89.403 104.348 165.282 1.00 87.82 713 ALA B CA 1
ATOM 7214 C C . ALA B 1 713 ? 89.866 104.538 166.719 1.00 87.82 713 ALA B C 1
ATOM 7215 O O . ALA B 1 713 ? 89.128 105.067 167.555 1.00 87.82 713 ALA B O 1
ATOM 7217 N N . THR B 1 714 ? 91.093 104.103 166.998 1.00 86.47 714 THR B N 1
ATOM 7218 C CA . THR B 1 714 ? 91.721 104.276 168.301 1.00 86.47 714 THR B CA 1
ATOM 7219 C C . THR B 1 714 ? 93.101 104.885 168.113 1.00 86.47 714 THR B C 1
ATOM 7220 O O . THR B 1 714 ? 93.801 104.571 167.145 1.00 86.47 714 THR B O 1
ATOM 7224 N N . ILE B 1 715 ? 93.490 105.754 169.040 1.00 85.67 715 ILE B N 1
ATOM 7225 C CA . ILE B 1 715 ? 94.778 106.436 168.977 1.00 85.67 715 ILE B CA 1
ATOM 7226 C C . ILE B 1 715 ? 95.802 105.574 169.707 1.00 85.67 715 ILE B C 1
ATOM 7227 O O . ILE B 1 715 ? 95.735 105.416 170.928 1.00 85.67 715 ILE B O 1
ATOM 7232 N N . VAL B 1 716 ? 96.751 105.015 168.955 1.00 84.85 716 VAL B N 1
ATOM 7233 C CA . VAL B 1 716 ? 97.750 104.134 169.552 1.00 84.85 716 VAL B CA 1
ATOM 7234 C C . VAL B 1 716 ? 98.681 104.917 170.470 1.00 84.85 716 VAL B C 1
ATOM 7235 O O . VAL B 1 716 ? 98.923 104.524 171.616 1.00 84.85 716 VAL B O 1
ATOM 7239 N N . ARG B 1 717 ? 99.208 106.041 169.987 1.00 83.40 717 ARG B N 1
ATOM 7240 C CA . ARG B 1 717 ? 100.173 106.811 170.756 1.00 83.40 717 ARG B CA 1
ATOM 7241 C C . ARG B 1 717 ? 100.096 108.274 170.351 1.00 83.40 717 ARG B C 1
ATOM 7242 O O . ARG B 1 717 ? 99.746 108.608 169.217 1.00 83.40 717 ARG B O 1
ATOM 7250 N N . VAL B 1 718 ? 100.430 109.143 171.305 1.00 82.97 718 VAL B N 1
ATOM 7251 C CA . VAL B 1 718 ? 100.532 110.582 171.094 1.00 82.97 718 VAL B CA 1
ATOM 7252 C C . VAL B 1 718 ? 101.813 111.061 171.759 1.00 82.97 718 VAL B C 1
ATOM 7253 O O . VAL B 1 718 ? 102.073 110.727 172.920 1.00 82.97 718 VAL B O 1
ATOM 7257 N N . ASP B 1 719 ? 102.613 111.839 171.031 1.00 84.42 719 ASP B N 1
ATOM 7258 C CA . ASP B 1 719 ? 103.869 112.356 171.556 1.00 84.42 719 ASP B CA 1
ATOM 7259 C C . ASP B 1 719 ? 104.054 113.796 171.105 1.00 84.42 719 ASP B C 1
ATOM 7260 O O . ASP B 1 719 ? 103.720 114.146 169.967 1.00 84.42 719 ASP B O 1
ATOM 7265 N N . SER B 1 720 ? 104.574 114.628 172.005 1.00 87.29 720 SER B N 1
ATOM 7266 C CA . SER B 1 720 ? 104.801 116.037 171.721 1.00 87.29 720 SER B CA 1
ATOM 7267 C C . SER B 1 720 ? 105.848 116.572 172.682 1.00 87.29 720 SER B C 1
ATOM 7268 O O . SER B 1 720 ? 106.210 115.919 173.664 1.00 87.29 720 SER B O 1
ATOM 7271 N N . ARG B 1 721 ? 106.328 117.775 172.384 1.00 89.77 721 ARG B N 1
ATOM 7272 C CA . ARG B 1 721 ? 107.236 118.462 173.289 1.00 89.77 721 ARG B CA 1
ATOM 7273 C C . ARG B 1 721 ? 106.481 118.919 174.529 1.00 89.77 721 ARG B C 1
ATOM 7274 O O . ARG B 1 721 ? 105.400 119.508 174.429 1.00 89.77 721 ARG B O 1
ATOM 7282 N N . SER B 1 722 ? 107.049 118.631 175.701 1.00 92.07 722 SER B N 1
ATOM 7283 C CA . SER B 1 722 ? 106.487 119.012 176.996 1.00 92.07 722 SER B CA 1
ATOM 7284 C C . SER B 1 722 ? 105.115 118.392 177.249 1.00 92.07 722 SER B C 1
ATOM 7285 O O . SER B 1 722 ? 104.381 118.855 178.128 1.00 92.07 722 SER B O 1
ATOM 7288 N N . ASN B 1 723 ? 104.760 117.347 176.496 1.00 91.79 723 ASN B N 1
ATOM 7289 C CA . ASN B 1 723 ? 103.495 116.628 176.678 1.00 91.79 723 ASN B CA 1
ATOM 7290 C C . ASN B 1 723 ? 102.297 117.575 176.615 1.00 91.79 723 ASN B C 1
ATOM 7291 O O . ASN B 1 723 ? 101.374 117.502 177.429 1.00 91.79 723 ASN B O 1
ATOM 7296 N N . ALA B 1 724 ? 102.315 118.479 175.633 1.00 93.91 724 ALA B N 1
ATOM 7297 C CA . ALA B 1 724 ? 101.251 119.472 175.518 1.00 93.91 724 ALA B CA 1
ATOM 7298 C C . ALA B 1 724 ? 99.924 118.835 175.125 1.00 93.91 724 ALA B C 1
ATOM 7299 O O . ALA B 1 724 ? 98.866 119.240 175.619 1.00 93.91 724 ALA B O 1
ATOM 7301 N N . VAL B 1 725 ? 99.952 117.845 174.235 1.00 93.73 725 VAL B N 1
ATOM 7302 C CA . VAL B 1 725 ? 98.740 117.187 173.758 1.00 93.73 725 VAL B CA 1
ATOM 7303 C C . VAL B 1 725 ? 98.610 115.844 174.457 1.00 93.73 725 VAL B C 1
ATOM 7304 O O . VAL B 1 725 ? 99.612 115.226 174.836 1.00 93.73 725 VAL B O 1
ATOM 7308 N N . GLY B 1 726 ? 97.378 115.390 174.628 1.00 95.05 726 GLY B N 1
ATOM 7309 C CA . GLY B 1 726 ? 97.131 114.095 175.236 1.00 95.05 726 GLY B CA 1
ATOM 7310 C C . GLY B 1 726 ? 95.723 113.631 174.951 1.00 95.05 726 GLY B C 1
ATOM 7311 O O . GLY B 1 726 ? 94.816 114.438 174.726 1.00 95.05 726 GLY B O 1
ATOM 7312 N N . GLU B 1 727 ? 95.540 112.309 174.960 1.00 95.43 727 GLU B N 1
ATOM 7313 C CA . GLU B 1 727 ? 94.220 111.739 174.728 1.00 95.43 727 GLU B CA 1
ATOM 7314 C C . GLU B 1 727 ? 93.303 111.901 175.934 1.00 95.43 727 GLU B C 1
ATOM 7315 O O . GLU B 1 727 ? 92.086 111.740 175.798 1.00 95.43 727 GLU B O 1
ATOM 7321 N N . GLY B 1 728 ? 93.858 112.215 177.102 1.00 98.43 728 GLY B N 1
ATOM 7322 C CA . GLY B 1 728 ? 93.034 112.397 178.280 1.00 98.43 728 GLY B CA 1
ATOM 7323 C C . GLY B 1 728 ? 92.137 113.615 178.170 1.00 98.43 728 GLY B C 1
ATOM 7324 O O . GLY B 1 728 ? 92.434 114.578 177.463 1.00 98.43 728 GLY B O 1
ATOM 7325 N N . ASP B 1 729 ? 91.018 113.563 178.887 1.00 101.70 729 ASP B N 1
ATOM 7326 C CA . ASP B 1 729 ? 90.030 114.630 178.815 1.00 101.70 729 ASP B CA 1
ATOM 7327 C C . ASP B 1 729 ? 90.524 115.876 179.539 1.00 101.70 729 ASP B C 1
ATOM 7328 O O . ASP B 1 729 ? 91.032 115.799 180.661 1.00 101.70 729 ASP B O 1
ATOM 7333 N N . VAL B 1 730 ? 90.375 117.029 178.887 1.00 103.59 730 VAL B N 1
ATOM 7334 C CA . VAL B 1 730 ? 90.683 118.319 179.494 1.00 103.59 730 VAL B CA 1
ATOM 7335 C C . VAL B 1 730 ? 89.524 118.719 180.397 1.00 103.59 730 VAL B C 1
ATOM 7336 O O . VAL B 1 730 ? 88.470 118.073 180.390 1.00 103.59 730 VAL B O 1
ATOM 7340 N N . ASN B 1 731 ? 89.724 119.772 181.192 1.00 106.49 731 ASN B N 1
ATOM 7341 C CA . ASN B 1 731 ? 88.718 120.271 182.131 1.00 106.49 731 ASN B CA 1
ATOM 7342 C C . ASN B 1 731 ? 88.383 119.236 183.200 1.00 106.49 731 ASN B C 1
ATOM 7343 O O . ASN B 1 731 ? 87.259 119.186 183.704 1.00 106.49 731 ASN B O 1
ATOM 7348 N N . SER B 1 732 ? 89.358 118.401 183.549 1.00 106.36 732 SER B N 1
ATOM 7349 C CA . SER B 1 732 ? 89.215 117.404 184.598 1.00 106.36 732 SER B CA 1
ATOM 7350 C C . SER B 1 732 ? 90.270 117.647 185.667 1.00 106.36 732 SER B C 1
ATOM 7351 O O . SER B 1 732 ? 91.418 117.978 185.355 1.00 106.36 732 SER B O 1
ATOM 7354 N N . THR B 1 733 ? 89.870 117.488 186.932 1.00 108.00 733 THR B N 1
ATOM 7355 C CA . THR B 1 733 ? 90.793 117.725 188.037 1.00 108.00 733 THR B CA 1
ATOM 7356 C C . THR B 1 733 ? 91.960 116.744 188.020 1.00 108.00 733 THR B C 1
ATOM 7357 O O . THR B 1 733 ? 93.048 117.067 188.510 1.00 108.00 733 THR B O 1
ATOM 7361 N N . SER B 1 734 ? 91.757 115.548 187.465 1.00 108.76 734 SER B N 1
ATOM 7362 C CA . SER B 1 734 ? 92.819 114.553 187.397 1.00 108.76 734 SER B CA 1
ATOM 7363 C C . SER B 1 734 ? 93.744 114.756 186.204 1.00 108.76 734 SER B C 1
ATOM 7364 O O . SER B 1 734 ? 94.747 114.043 186.088 1.00 108.76 734 SER B O 1
ATOM 7367 N N . ALA B 1 735 ? 93.428 115.698 185.318 1.00 107.53 735 ALA B N 1
ATOM 7368 C CA . ALA B 1 735 ? 94.224 115.896 184.114 1.00 107.53 735 ALA B CA 1
ATOM 7369 C C . ALA B 1 735 ? 95.619 116.407 184.454 1.00 107.53 735 ALA B C 1
ATOM 7370 O O . ALA B 1 735 ? 95.805 117.188 185.391 1.00 107.53 735 ALA B O 1
ATOM 7372 N N . ASP B 1 736 ? 96.603 115.955 183.681 1.00 104.69 736 ASP B N 1
ATOM 7373 C CA . ASP B 1 736 ? 97.966 116.438 183.841 1.00 104.69 736 ASP B CA 1
ATOM 7374 C C . ASP B 1 736 ? 98.023 117.925 183.493 1.00 104.69 736 ASP B C 1
ATOM 7375 O O . ASP B 1 736 ? 97.568 118.327 182.417 1.00 104.69 736 ASP B O 1
ATOM 7380 N N . PRO B 1 737 ? 98.554 118.767 184.383 1.00 103.35 737 PRO B N 1
ATOM 7381 C CA . PRO B 1 737 ? 98.641 120.203 184.068 1.00 103.35 737 PRO B CA 1
ATOM 7382 C C . PRO B 1 737 ? 99.477 120.512 182.839 1.00 103.35 737 PRO B C 1
ATOM 7383 O O . PRO B 1 737 ? 99.264 121.558 182.214 1.00 103.35 737 PRO B O 1
ATOM 7387 N N . GLN B 1 738 ? 100.419 119.642 182.470 1.00 99.77 738 GLN B N 1
ATOM 7388 C CA . GLN B 1 738 ? 101.212 119.882 181.268 1.00 99.77 738 GLN B CA 1
ATOM 7389 C C . GLN B 1 738 ? 100.349 119.824 180.012 1.00 99.77 738 GLN B C 1
ATOM 7390 O O . GLN B 1 738 ? 100.609 120.544 179.041 1.00 99.77 738 GLN B O 1
ATOM 7396 N N . GLN B 1 739 ? 99.326 118.973 180.010 1.00 97.74 739 GLN B N 1
ATOM 7397 C CA . GLN B 1 739 ? 98.470 118.827 178.840 1.00 97.74 739 GLN B CA 1
ATOM 7398 C C . GLN B 1 739 ? 97.620 120.076 178.638 1.00 97.74 739 GLN B C 1
ATOM 7399 O O . GLN B 1 739 ? 96.957 120.546 179.567 1.00 97.74 739 GLN B O 1
ATOM 7405 N N . VAL B 1 740 ? 97.639 120.611 177.417 1.00 97.14 740 VAL B N 1
ATOM 7406 C CA . VAL B 1 740 ? 96.893 121.820 177.087 1.00 97.14 740 VAL B CA 1
ATOM 7407 C C . VAL B 1 740 ? 95.841 121.499 176.033 1.00 97.14 740 VAL B C 1
ATOM 7408 O O . VAL B 1 740 ? 94.770 122.117 175.999 1.00 97.14 740 VAL B O 1
ATOM 7412 N N . TYR B 1 741 ? 96.126 120.520 175.179 1.00 95.53 741 TYR B N 1
ATOM 7413 C CA . TYR B 1 741 ? 95.234 120.146 174.093 1.00 95.53 741 TYR B CA 1
ATOM 7414 C C . TYR B 1 741 ? 94.798 118.695 174.244 1.00 95.53 741 TYR B C 1
ATOM 7415 O O . TYR B 1 741 ? 95.591 117.825 174.616 1.00 95.53 741 TYR B O 1
ATOM 7424 N N . GLN B 1 742 ? 93.527 118.445 173.948 1.00 97.35 742 GLN B N 1
ATOM 7425 C CA . GLN B 1 742 ? 92.966 117.102 173.893 1.00 97.35 742 GLN B CA 1
ATOM 7426 C C . GLN B 1 742 ? 92.685 116.742 172.442 1.00 97.35 742 GLN B C 1
ATOM 7427 O O . GLN B 1 742 ? 92.016 117.497 171.729 1.00 97.35 742 GLN B O 1
ATOM 7433 N N . VAL B 1 743 ? 93.194 115.590 172.011 1.00 93.44 743 VAL B N 1
ATOM 7434 C CA . VAL B 1 743 ? 93.042 115.118 170.640 1.00 93.44 743 VAL B CA 1
ATOM 7435 C C . VAL B 1 743 ? 92.245 113.821 170.660 1.00 93.44 743 VAL B C 1
ATOM 7436 O O . VAL B 1 743 ? 92.446 112.973 171.536 1.00 93.44 743 VAL B O 1
ATOM 7440 N N . SER B 1 744 ? 91.327 113.681 169.706 1.00 91.24 744 SER B N 1
ATOM 7441 C CA . SER B 1 744 ? 90.538 112.466 169.568 1.00 91.24 744 SER B CA 1
ATOM 7442 C C . SER B 1 744 ? 90.244 112.248 168.093 1.00 91.24 744 SER B C 1
ATOM 7443 O O . SER B 1 744 ? 90.356 113.170 167.284 1.00 91.24 744 SER B O 1
ATOM 7446 N N . VAL B 1 745 ? 89.880 111.018 167.743 1.00 89.20 745 VAL B N 1
ATOM 7447 C CA . VAL B 1 745 ? 89.580 110.662 166.363 1.00 89.20 745 VAL B CA 1
ATOM 7448 C C . VAL B 1 745 ? 88.313 109.818 166.330 1.00 89.20 745 VAL B C 1
ATOM 7449 O O . VAL B 1 745 ? 88.107 108.951 167.187 1.00 89.20 745 VAL B O 1
ATOM 7453 N N . GLU B 1 746 ? 87.445 110.100 165.360 1.00 90.72 746 GLU B N 1
ATOM 7454 C CA . GLU B 1 746 ? 86.254 109.297 165.139 1.00 90.72 746 GLU B CA 1
ATOM 7455 C C . GLU B 1 746 ? 85.958 109.239 163.647 1.00 90.72 746 GLU B C 1
ATOM 7456 O O . GLU B 1 746 ? 86.293 110.157 162.891 1.00 90.72 746 GLU B O 1
ATOM 7462 N N . VAL B 1 747 ? 85.319 108.148 163.233 1.00 89.56 747 VAL B N 1
ATOM 7463 C CA . VAL B 1 747 ? 85.059 107.866 161.826 1.00 89.56 747 VAL B CA 1
ATOM 7464 C C . VAL B 1 747 ? 83.659 108.340 161.466 1.00 89.56 747 VAL B C 1
ATOM 7465 O O . VAL B 1 747 ? 82.708 108.171 162.241 1.00 89.56 747 VAL B O 1
ATOM 7469 N N . THR B 1 748 ? 83.534 108.954 160.291 1.00 89.11 748 THR B N 1
ATOM 7470 C CA . THR B 1 748 ? 82.250 109.435 159.790 1.00 89.11 748 THR B CA 1
ATOM 7471 C C . THR B 1 748 ? 81.615 108.438 158.827 1.00 89.11 748 THR B C 1
ATOM 7472 O O . THR B 1 748 ? 80.476 108.008 159.032 1.00 89.11 748 THR B O 1
ATOM 7476 N N . SER B 1 749 ? 82.336 108.062 157.775 1.00 88.60 749 SER B N 1
ATOM 7477 C CA . SER B 1 749 ? 81.823 107.090 156.823 1.00 88.60 749 SER B CA 1
ATOM 7478 C C . SER B 1 749 ? 81.841 105.688 157.420 1.00 88.60 749 SER B C 1
ATOM 7479 O O . SER B 1 749 ? 82.640 105.374 158.306 1.00 88.60 749 SER B O 1
ATOM 7482 N N . ASN B 1 750 ? 80.943 104.837 156.920 1.00 88.77 750 ASN B N 1
ATOM 7483 C CA . ASN B 1 750 ? 80.913 103.450 157.369 1.00 88.77 750 ASN B CA 1
ATOM 7484 C C . ASN B 1 750 ? 82.095 102.661 156.825 1.00 88.77 750 ASN B C 1
ATOM 7485 O O . ASN B 1 750 ? 82.411 101.583 157.343 1.00 88.77 750 ASN B O 1
ATOM 7490 N N . ASP B 1 751 ? 82.756 103.174 155.791 1.00 88.61 751 ASP B N 1
ATOM 7491 C CA . ASP B 1 751 ? 83.893 102.507 155.174 1.00 88.61 751 ASP B CA 1
ATOM 7492 C C . ASP B 1 751 ? 85.219 102.867 155.830 1.00 88.61 751 ASP B C 1
ATOM 7493 O O . ASP B 1 751 ? 86.255 102.325 155.434 1.00 88.61 751 ASP B O 1
ATOM 7498 N N . ALA B 1 752 ? 85.209 103.766 156.813 1.00 87.34 752 ALA B N 1
ATOM 7499 C CA . ALA B 1 752 ? 86.400 104.287 157.480 1.00 87.34 752 ALA B CA 1
ATOM 7500 C C . ALA B 1 752 ? 87.348 104.998 156.522 1.00 87.34 752 ALA B C 1
ATOM 7501 O O . ALA B 1 752 ? 88.475 105.330 156.905 1.00 87.34 752 ALA B O 1
ATOM 7503 N N . SER B 1 753 ? 86.921 105.235 155.279 1.00 86.17 753 SER B N 1
ATOM 7504 C CA . SER B 1 753 ? 87.747 105.987 154.343 1.00 86.17 753 SER B CA 1
ATOM 7505 C C . SER B 1 753 ? 87.887 107.439 154.779 1.00 86.17 753 SER B C 1
ATOM 7506 O O . SER B 1 753 ? 88.964 108.031 154.652 1.00 86.17 753 SER B O 1
ATOM 7509 N N . THR B 1 754 ? 86.810 108.027 155.294 1.00 86.45 754 THR B N 1
ATOM 7510 C CA . THR B 1 754 ? 86.811 109.409 155.758 1.00 86.45 754 THR B CA 1
ATOM 7511 C C . THR B 1 754 ? 86.506 109.429 157.248 1.00 86.45 754 THR B C 1
ATOM 7512 O O . THR B 1 754 ? 85.498 108.864 157.688 1.00 86.45 754 THR B O 1
ATOM 7516 N N . PHE B 1 755 ? 87.376 110.077 158.017 1.00 85.66 755 PHE B N 1
ATOM 7517 C CA . PHE B 1 755 ? 87.178 110.282 159.443 1.00 85.66 755 PHE B CA 1
ATOM 7518 C C . PHE B 1 755 ? 87.533 111.726 159.756 1.00 85.66 755 PHE B C 1
ATOM 7519 O O . PHE B 1 755 ? 87.759 112.532 158.851 1.00 85.66 755 PHE B O 1
ATOM 7527 N N . ASN B 1 756 ? 87.587 112.065 161.041 1.00 89.00 756 ASN B N 1
ATOM 7528 C CA . ASN B 1 756 ? 87.974 113.420 161.406 1.00 89.00 756 ASN B CA 1
ATOM 7529 C C . ASN B 1 756 ? 88.713 113.439 162.735 1.00 89.00 756 ASN B C 1
ATOM 7530 O O . ASN B 1 756 ? 88.460 112.615 163.618 1.00 89.00 756 ASN B O 1
ATOM 7535 N N . LEU B 1 757 ? 89.639 114.386 162.854 1.00 88.79 757 LEU B N 1
ATOM 7536 C CA . LEU B 1 757 ? 90.392 114.608 164.079 1.00 88.79 757 LEU B CA 1
ATOM 7537 C C . LEU B 1 757 ? 89.806 115.805 164.816 1.00 88.79 757 LEU B C 1
ATOM 7538 O O . LEU B 1 757 ? 89.703 116.899 164.253 1.00 88.79 757 LEU B O 1
ATOM 7543 N N . LEU B 1 758 ? 89.416 115.591 166.069 1.00 90.96 758 LEU B N 1
ATOM 7544 C CA . LEU B 1 758 ? 88.838 116.628 166.911 1.00 90.96 758 LEU B CA 1
ATOM 7545 C C . LEU B 1 758 ? 89.889 117.080 167.913 1.00 90.96 758 LEU B C 1
ATOM 7546 O O . LEU B 1 758 ? 90.445 116.259 168.653 1.00 90.96 758 LEU B O 1
ATOM 7551 N N . VAL B 1 759 ? 90.160 118.381 167.932 1.00 93.95 759 VAL B N 1
ATOM 7552 C CA . VAL B 1 759 ? 91.143 118.982 168.825 1.00 93.95 759 VAL B CA 1
ATOM 7553 C C . VAL B 1 759 ? 90.433 120.027 169.671 1.00 93.95 759 VAL B C 1
ATOM 7554 O O . VAL B 1 759 ? 89.720 120.884 169.138 1.00 93.95 759 VAL B O 1
ATOM 7558 N N . SER B 1 760 ? 90.626 119.953 170.985 1.00 97.60 760 SER B N 1
ATOM 7559 C CA . SER B 1 760 ? 89.988 120.872 171.915 1.00 97.60 760 SER B CA 1
ATOM 7560 C C . SER B 1 760 ? 91.013 121.394 172.910 1.00 97.60 760 SER B C 1
ATOM 7561 O O . SER B 1 760 ? 92.056 120.776 173.133 1.00 97.60 760 SER B O 1
ATOM 7564 N N . THR B 1 761 ? 90.711 122.545 173.497 1.00 101.96 761 THR B N 1
ATOM 7565 C CA . THR B 1 761 ? 91.547 123.154 174.523 1.00 101.96 761 THR B CA 1
ATOM 7566 C C . THR B 1 761 ? 90.752 123.258 175.823 1.00 101.96 761 THR B C 1
ATOM 7567 O O . THR B 1 761 ? 89.641 122.735 175.944 1.00 101.96 761 THR B O 1
ATOM 7571 N N . LYS B 1 762 ? 91.337 123.940 176.804 1.00 105.61 762 LYS B N 1
ATOM 7572 C CA . LYS B 1 762 ? 90.659 124.160 178.071 1.00 105.61 762 LYS B CA 1
ATOM 7573 C C . LYS B 1 762 ? 89.471 125.096 177.880 1.00 105.61 762 LYS B C 1
ATOM 7574 O O . LYS B 1 762 ? 89.360 125.800 176.872 1.00 105.61 762 LYS B O 1
ATOM 7580 N N . SER B 1 763 ? 88.565 125.088 178.858 1.00 107.58 763 SER B N 1
ATOM 7581 C CA . SER B 1 763 ? 87.387 125.943 178.770 1.00 107.58 763 SER B CA 1
ATOM 7582 C C . SER B 1 763 ? 87.734 127.414 178.970 1.00 107.58 763 SER B C 1
ATOM 7583 O O . SER B 1 763 ? 87.101 128.284 178.362 1.00 107.58 763 SER B O 1
ATOM 7586 N N . ASP B 1 764 ? 88.725 127.711 179.812 1.00 107.27 764 ASP B N 1
ATOM 7587 C CA . ASP B 1 764 ? 89.009 129.099 180.163 1.00 107.27 764 ASP B CA 1
ATOM 7588 C C . ASP B 1 764 ? 89.626 129.863 178.996 1.00 107.27 764 ASP B C 1
ATOM 7589 O O . ASP B 1 764 ? 89.196 130.978 178.677 1.00 107.27 764 ASP B O 1
ATOM 7594 N N . ASN B 1 765 ? 90.633 129.286 178.346 1.00 106.17 765 ASN B N 1
ATOM 7595 C CA . ASN B 1 765 ? 91.353 129.993 177.296 1.00 106.17 765 ASN B CA 1
ATOM 7596 C C . ASN B 1 765 ? 90.576 129.966 175.987 1.00 106.17 765 ASN B C 1
ATOM 7597 O O . ASN B 1 765 ? 89.948 128.963 175.637 1.00 106.17 765 ASN B O 1
ATOM 7602 N N . SER B 1 766 ? 90.626 131.084 175.287 1.00 104.35 766 SER B N 1
ATOM 7603 C CA . SER B 1 766 ? 90.017 131.164 173.993 1.00 104.35 766 SER B CA 1
ATOM 7604 C C . SER B 1 766 ? 91.066 131.751 173.079 1.00 104.35 766 SER B C 1
ATOM 7605 O O . SER B 1 766 ? 91.546 132.855 173.300 1.00 104.35 766 SER B O 1
ATOM 7608 N N . ALA B 1 767 ? 91.422 131.008 172.050 1.00 100.53 767 ALA B N 1
ATOM 7609 C CA . ALA B 1 767 ? 92.389 131.471 171.065 1.00 100.53 767 ALA B CA 1
ATOM 7610 C C . ALA B 1 767 ? 92.262 130.622 169.810 1.00 100.53 767 ALA B C 1
ATOM 7611 O O . ALA B 1 767 ? 91.782 129.486 169.853 1.00 100.53 767 ALA B O 1
ATOM 7613 N N . SER B 1 768 ? 92.700 131.190 168.691 1.00 99.08 768 SER B N 1
ATOM 7614 C CA . SER B 1 768 ? 92.718 130.497 167.411 1.00 99.08 768 SER B CA 1
ATOM 7615 C C . SER B 1 768 ? 94.110 129.929 167.172 1.00 99.08 768 SER B C 1
ATOM 7616 O O . SER B 1 768 ? 95.110 130.631 167.354 1.00 99.08 768 SER B O 1
ATOM 7619 N N . TYR B 1 769 ? 94.167 128.653 166.810 1.00 96.17 769 TYR B N 1
ATOM 7620 C CA . TYR B 1 769 ? 95.446 128.016 166.589 1.00 96.17 769 TYR B CA 1
ATOM 7621 C C . TYR B 1 769 ? 95.758 127.534 165.177 1.00 96.17 769 TYR B C 1
ATOM 7622 O O . TYR B 1 769 ? 96.899 127.172 164.905 1.00 96.17 769 TYR B O 1
ATOM 7631 N N . ARG B 1 770 ? 94.796 127.538 164.267 1.00 93.51 770 ARG B N 1
ATOM 7632 C CA . ARG B 1 770 ? 95.108 127.022 162.940 1.00 93.51 770 ARG B CA 1
ATOM 7633 C C . ARG B 1 770 ? 95.653 125.596 162.951 1.00 93.51 770 ARG B C 1
ATOM 7634 O O . ARG B 1 770 ? 96.806 125.382 162.623 1.00 93.51 770 ARG B O 1
ATOM 7642 N N . PHE B 1 771 ? 94.864 124.634 163.412 1.00 90.65 771 PHE B N 1
ATOM 7643 C CA . PHE B 1 771 ? 95.321 123.252 163.437 1.00 90.65 771 PHE B CA 1
ATOM 7644 C C . PHE B 1 771 ? 95.462 122.703 162.023 1.00 90.65 771 PHE B C 1
ATOM 7645 O O . PHE B 1 771 ? 94.616 122.942 161.155 1.00 90.65 771 PHE B O 1
ATOM 7653 N N . ARG B 1 772 ? 96.547 121.966 161.793 1.00 86.08 772 ARG B N 1
ATOM 7654 C CA . ARG B 1 772 ? 96.775 121.284 160.524 1.00 86.08 772 ARG B CA 1
ATOM 7655 C C . ARG B 1 772 ? 97.120 119.829 160.792 1.00 86.08 772 ARG B C 1
ATOM 7656 O O . ARG B 1 772 ? 98.012 119.539 161.593 1.00 86.08 772 ARG B O 1
ATOM 7664 N N . ALA B 1 773 ? 96.420 118.916 160.124 1.00 77.81 773 ALA B N 1
ATOM 7665 C CA . ALA B 1 773 ? 96.639 117.484 160.288 1.00 77.81 773 ALA B CA 1
ATOM 7666 C C . ALA B 1 773 ? 97.005 116.884 158.940 1.00 77.81 773 ALA B C 1
ATOM 7667 O O . ALA B 1 773 ? 96.274 117.056 157.961 1.00 77.81 773 ALA B O 1
ATOM 7669 N N . LYS B 1 774 ? 98.133 116.180 158.892 1.00 72.67 774 LYS B N 1
ATOM 7670 C CA . LYS B 1 774 ? 98.597 115.529 157.675 1.00 72.67 774 LYS B CA 1
ATOM 7671 C C . LYS B 1 774 ? 98.830 114.052 157.953 1.00 72.67 774 LYS B C 1
ATOM 7672 O O . LYS B 1 774 ? 99.554 113.699 158.890 1.00 72.67 774 LYS B O 1
ATOM 7678 N N . VAL B 1 775 ? 98.221 113.194 157.141 1.00 67.77 775 VAL B N 1
ATOM 7679 C CA . VAL B 1 775 ? 98.342 111.750 157.302 1.00 67.77 775 VAL B CA 1
ATOM 7680 C C . VAL B 1 775 ? 99.543 111.287 156.485 1.00 67.77 775 VAL B C 1
ATOM 7681 O O . VAL B 1 775 ? 99.487 111.233 155.254 1.00 67.77 775 VAL B O 1
ATOM 7685 N N . LYS B 1 776 ? 100.631 110.963 157.169 1.00 67.24 776 LYS B N 1
ATOM 7686 C CA . LYS B 1 776 ? 101.836 110.453 156.525 1.00 67.24 776 LYS B CA 1
ATOM 7687 C C . LYS B 1 776 ? 101.758 108.935 156.419 1.00 67.24 776 LYS B C 1
ATOM 7688 O O . LYS B 1 776 ? 101.518 108.265 157.431 1.00 67.24 776 LYS B O 1
ATOM 7694 N N . PRO B 1 777 ? 101.942 108.358 155.221 1.00 64.40 777 PRO B N 1
ATOM 7695 C CA . PRO B 1 777 ? 101.844 106.911 154.986 1.00 64.40 777 PRO B CA 1
ATOM 7696 C C . PRO B 1 777 ? 102.712 106.084 155.930 1.00 64.40 777 PRO B C 1
ATOM 7697 O O . PRO B 1 777 ? 102.185 105.522 156.891 1.00 64.40 777 PRO B O 1
ATOM 7701 N N . SER C 1 266 ? 106.198 98.830 54.320 1.00 64.86 266 SER C N 1
ATOM 7702 C CA . SER C 1 266 ? 107.614 99.138 54.480 1.00 64.86 266 SER C CA 1
ATOM 7703 C C . SER C 1 266 ? 107.904 99.658 55.884 1.00 64.86 266 SER C C 1
ATOM 7704 O O . SER C 1 266 ? 108.712 99.085 56.613 1.00 64.86 266 SER C O 1
ATOM 7707 N N . LEU C 1 267 ? 107.240 100.751 56.256 1.00 64.52 267 LEU C N 1
ATOM 7708 C CA . LEU C 1 267 ? 107.397 101.322 57.587 1.00 64.52 267 LEU C CA 1
ATOM 7709 C C . LEU C 1 267 ? 106.431 100.736 58.606 1.00 64.52 267 LEU C C 1
ATOM 7710 O O . LEU C 1 267 ? 106.557 101.037 59.797 1.00 64.52 267 LEU C O 1
ATOM 7715 N N . ALA C 1 268 ? 105.472 99.921 58.176 1.00 63.47 268 ALA C N 1
ATOM 7716 C CA . ALA C 1 268 ? 104.498 99.326 59.080 1.00 63.47 268 ALA C CA 1
ATOM 7717 C C . ALA C 1 268 ? 104.933 97.968 59.612 1.00 63.47 268 ALA C C 1
ATOM 7718 O O . ALA C 1 268 ? 104.190 97.355 60.385 1.00 63.47 268 ALA C O 1
ATOM 7720 N N . GLY C 1 269 ? 106.110 97.485 59.223 1.00 64.10 269 GLY C N 1
ATOM 7721 C CA . GLY C 1 269 ? 106.578 96.187 59.641 1.00 64.10 269 GLY C CA 1
ATOM 7722 C C . GLY C 1 269 ? 107.232 96.208 61.006 1.00 64.10 269 GLY C C 1
ATOM 7723 O O . GLY C 1 269 ? 107.167 97.199 61.739 1.00 64.10 269 GLY C O 1
ATOM 7724 N N . PRO C 1 270 ? 107.869 95.095 61.380 1.00 63.05 270 PRO C N 1
ATOM 7725 C CA . PRO C 1 270 ? 108.528 95.034 62.695 1.00 63.05 270 PRO C CA 1
ATOM 7726 C C . PRO C 1 270 ? 109.638 96.056 62.873 1.00 63.05 270 PRO C C 1
ATOM 7727 O O . PRO C 1 270 ? 109.856 96.527 63.995 1.00 63.05 270 PRO C O 1
ATOM 7731 N N . THR C 1 271 ? 110.350 96.414 61.806 1.00 64.63 271 THR C N 1
ATOM 7732 C CA . THR C 1 271 ? 111.482 97.327 61.894 1.00 64.63 271 THR C CA 1
ATOM 7733 C C . THR C 1 271 ? 111.124 98.745 61.470 1.00 64.63 271 THR C C 1
ATOM 7734 O O . THR C 1 271 ? 112.020 99.535 61.157 1.00 64.63 271 THR C O 1
ATOM 7738 N N . GLY C 1 272 ? 109.834 99.084 61.450 1.00 63.38 272 GLY C N 1
ATOM 7739 C CA . GLY C 1 272 ? 109.436 100.409 61.007 1.00 63.38 272 GLY C CA 1
ATOM 7740 C C . GLY C 1 272 ? 109.859 101.514 61.956 1.00 63.38 272 GLY C C 1
ATOM 7741 O O . GLY C 1 272 ? 110.257 102.598 61.520 1.00 63.38 272 GLY C O 1
ATOM 7742 N N . ALA C 1 273 ? 109.773 101.262 63.265 1.00 62.02 273 ALA C N 1
ATOM 7743 C CA . ALA C 1 273 ? 110.049 102.311 64.243 1.00 62.02 273 ALA C CA 1
ATOM 7744 C C . ALA C 1 273 ? 111.504 102.757 64.193 1.00 62.02 273 ALA C C 1
ATOM 7745 O O . ALA C 1 273 ? 111.800 103.951 64.318 1.00 62.02 273 ALA C O 1
ATOM 7747 N N . SER C 1 274 ? 112.427 101.814 64.008 1.00 63.48 274 SER C N 1
ATOM 7748 C CA . SER C 1 274 ? 113.851 102.124 64.054 1.00 63.48 274 SER C CA 1
ATOM 7749 C C . SER C 1 274 ? 114.329 102.930 62.853 1.00 63.48 274 SER C C 1
ATOM 7750 O O . SER C 1 274 ? 115.477 103.387 62.858 1.00 63.48 274 SER C O 1
ATOM 7753 N N . GLN C 1 275 ? 113.492 103.113 61.833 1.00 63.22 275 GLN C N 1
ATOM 7754 C CA . GLN C 1 275 ? 113.912 103.802 60.621 1.00 63.22 275 GLN C CA 1
ATOM 7755 C C . GLN C 1 275 ? 113.642 105.300 60.649 1.00 63.22 275 GLN C C 1
ATOM 7756 O O . GLN C 1 275 ? 113.934 105.982 59.661 1.00 63.22 275 GLN C O 1
ATOM 7762 N N . ILE C 1 276 ? 113.096 105.827 61.741 1.00 61.81 276 ILE C N 1
ATOM 7763 C CA . ILE C 1 276 ? 112.791 107.250 61.862 1.00 61.81 276 ILE C CA 1
ATOM 7764 C C . ILE C 1 276 ? 113.656 107.837 62.968 1.00 61.81 276 ILE C C 1
ATOM 7765 O O . ILE C 1 276 ? 113.516 107.465 64.139 1.00 61.81 276 ILE C O 1
ATOM 7770 N N . GLY C 1 277 ? 114.540 108.767 62.604 1.00 63.09 277 GLY C N 1
ATOM 7771 C CA . GLY C 1 277 ? 115.425 109.378 63.573 1.00 63.09 277 GLY C CA 1
ATOM 7772 C C . GLY C 1 277 ? 114.763 110.491 64.363 1.00 63.09 277 GLY C C 1
ATOM 7773 O O . GLY C 1 277 ? 113.654 110.934 64.067 1.00 63.09 277 GLY C O 1
ATOM 7774 N N . THR C 1 278 ? 115.473 110.953 65.392 1.00 61.12 278 THR C N 1
ATOM 7775 C CA . THR C 1 278 ? 114.993 112.008 66.274 1.00 61.12 278 THR C CA 1
ATOM 7776 C C . THR C 1 278 ? 116.012 113.141 66.311 1.00 61.12 278 THR C C 1
ATOM 7777 O O . THR C 1 278 ? 117.089 113.060 65.712 1.00 61.12 278 THR C O 1
ATOM 7781 N N . ALA C 1 279 ? 115.659 114.214 67.025 1.00 61.41 279 ALA C N 1
ATOM 7782 C CA . ALA C 1 279 ? 116.534 115.381 67.102 1.00 61.41 279 ALA C CA 1
ATOM 7783 C C . ALA C 1 279 ? 117.789 115.085 67.911 1.00 61.41 279 ALA C C 1
ATOM 7784 O O . ALA C 1 279 ? 118.856 115.650 67.639 1.00 61.41 279 ALA C O 1
ATOM 7786 N N . ASN C 1 280 ? 117.681 114.212 68.914 1.00 61.20 280 ASN C N 1
ATOM 7787 C CA . ASN C 1 280 ? 118.830 113.904 69.760 1.00 61.20 280 ASN C CA 1
ATOM 7788 C C . ASN C 1 280 ? 119.942 113.224 68.971 1.00 61.20 280 ASN C C 1
ATOM 7789 O O . ASN C 1 280 ? 121.126 113.479 69.219 1.00 61.20 280 ASN C O 1
ATOM 7794 N N . GLY C 1 281 ? 119.587 112.372 68.014 1.00 61.18 281 GLY C N 1
ATOM 7795 C CA . GLY C 1 281 ? 120.559 111.616 67.241 1.00 61.18 281 GLY C CA 1
ATOM 7796 C C . GLY C 1 281 ? 120.318 110.122 67.225 1.00 61.18 281 GLY C C 1
ATOM 7797 O O . GLY C 1 281 ? 121.085 109.395 66.577 1.00 61.18 281 GLY C O 1
ATOM 7798 N N . LEU C 1 282 ? 119.288 109.631 67.906 1.00 59.36 282 LEU C N 1
ATOM 7799 C CA . LEU C 1 282 ? 118.949 108.217 67.947 1.00 59.36 282 LEU C CA 1
ATOM 7800 C C . LEU C 1 282 ? 117.492 108.052 67.540 1.00 59.36 282 LEU C C 1
ATOM 7801 O O . LEU C 1 282 ? 116.651 108.896 67.860 1.00 59.36 282 LEU C O 1
ATOM 7806 N N . ASN C 1 283 ? 117.198 106.965 66.832 1.00 59.73 283 ASN C N 1
ATOM 7807 C CA . ASN C 1 283 ? 115.902 106.807 66.188 1.00 59.73 283 ASN C CA 1
ATOM 7808 C C . ASN C 1 283 ? 114.796 106.583 67.222 1.00 59.73 283 ASN C C 1
ATOM 7809 O O . ASN C 1 283 ? 115.024 106.560 68.435 1.00 59.73 283 ASN C O 1
ATOM 7814 N N . VAL C 1 284 ? 113.573 106.417 66.714 1.00 57.92 284 VAL C N 1
ATOM 7815 C CA . VAL C 1 284 ? 112.389 106.373 67.568 1.00 57.92 284 VAL C CA 1
ATOM 7816 C C . VAL C 1 284 ? 112.384 105.119 68.436 1.00 57.92 284 VAL C C 1
ATOM 7817 O O . VAL C 1 284 ? 111.920 105.147 69.581 1.00 57.92 284 VAL C O 1
ATOM 7821 N N . GLN C 1 285 ? 112.885 103.998 67.911 1.00 58.02 285 GLN C N 1
ATOM 7822 C CA . GLN C 1 285 ? 112.767 102.728 68.624 1.00 58.02 285 GLN C CA 1
ATOM 7823 C C . GLN C 1 285 ? 113.517 102.755 69.952 1.00 58.02 285 GLN C C 1
ATOM 7824 O O . GLN C 1 285 ? 112.949 102.447 71.007 1.00 58.02 285 GLN C O 1
ATOM 7830 N N . ILE C 1 286 ? 114.798 103.129 69.924 1.00 57.19 286 ILE C N 1
ATOM 7831 C CA . ILE C 1 286 ? 115.549 103.233 71.172 1.00 57.19 286 ILE C CA 1
ATOM 7832 C C . ILE C 1 286 ? 115.027 104.388 72.021 1.00 57.19 286 ILE C C 1
ATOM 7833 O O . ILE C 1 286 ? 115.096 104.340 73.255 1.00 57.19 286 ILE C O 1
ATOM 7838 N N . ALA C 1 287 ? 114.473 105.426 71.390 1.00 55.01 287 ALA C N 1
ATOM 7839 C CA . ALA C 1 287 ? 113.863 106.506 72.160 1.00 55.01 287 ALA C CA 1
ATOM 7840 C C . ALA C 1 287 ? 112.713 105.989 73.015 1.00 55.01 287 ALA C C 1
ATOM 7841 O O . ALA C 1 287 ? 112.573 106.374 74.181 1.00 55.01 287 ALA C O 1
ATOM 7843 N N . LEU C 1 288 ? 111.878 105.114 72.452 1.00 54.73 288 LEU C N 1
ATOM 7844 C CA . LEU C 1 288 ? 110.818 104.472 73.220 1.00 54.73 288 LEU C CA 1
ATOM 7845 C C . LEU C 1 288 ? 111.367 103.466 74.222 1.00 54.73 288 LEU C C 1
ATOM 7846 O O . LEU C 1 288 ? 110.815 103.327 75.319 1.00 54.73 288 LEU C O 1
ATOM 7851 N N . ASP C 1 289 ? 112.438 102.756 73.862 1.00 55.94 289 ASP C N 1
ATOM 7852 C CA . ASP C 1 289 ? 112.989 101.741 74.755 1.00 55.94 289 ASP C CA 1
ATOM 7853 C C . ASP C 1 289 ? 113.599 102.356 76.009 1.00 55.94 289 ASP C C 1
ATOM 7854 O O . ASP C 1 289 ? 113.550 101.744 77.082 1.00 55.94 289 ASP C O 1
ATOM 7859 N N . ASN C 1 290 ? 114.188 103.547 75.896 1.00 52.79 290 ASN C N 1
ATOM 7860 C CA . ASN C 1 290 ? 114.785 104.186 77.065 1.00 52.79 290 ASN C CA 1
ATOM 7861 C C . ASN C 1 290 ? 113.733 104.751 78.011 1.00 52.79 290 ASN C C 1
ATOM 7862 O O . ASN C 1 290 ? 113.964 104.810 79.223 1.00 52.79 290 ASN C O 1
ATOM 7867 N N . LEU C 1 291 ? 112.580 105.173 77.484 1.00 52.81 291 LEU C N 1
ATOM 7868 C CA . LEU C 1 291 ? 111.576 105.820 78.324 1.00 52.81 291 LEU C CA 1
ATOM 7869 C C . LEU C 1 291 ? 110.936 104.849 79.310 1.00 52.81 291 LEU C C 1
ATOM 7870 O O . LEU C 1 291 ? 110.492 105.269 80.384 1.00 52.81 291 LEU C O 1
ATOM 7875 N N . ARG C 1 292 ? 110.876 103.565 78.973 1.00 52.36 292 ARG C N 1
ATOM 7876 C CA . ARG C 1 292 ? 110.229 102.591 79.841 1.00 52.36 292 ARG C CA 1
ATOM 7877 C C . ARG C 1 292 ? 111.202 102.093 80.902 1.00 52.36 292 ARG C C 1
ATOM 7878 O O . ARG C 1 292 ? 112.377 101.844 80.616 1.00 52.36 292 ARG C O 1
ATOM 7886 N N . SER C 1 293 ? 110.709 101.960 82.134 1.00 50.18 293 SER C N 1
ATOM 7887 C CA . SER C 1 293 ? 111.504 101.417 83.229 1.00 50.18 293 SER C CA 1
ATOM 7888 C C . SER C 1 293 ? 111.408 99.899 83.304 1.00 50.18 293 SER C C 1
ATOM 7889 O O . SER C 1 293 ? 112.419 99.224 83.524 1.00 50.18 293 SER C O 1
ATOM 7892 N N . GLY C 1 294 ? 110.205 99.350 83.128 1.00 47.09 294 GLY C N 1
ATOM 7893 C CA . GLY C 1 294 ? 110.006 97.916 83.110 1.00 47.09 294 GLY C CA 1
ATOM 7894 C C . GLY C 1 294 ? 109.105 97.513 81.956 1.00 47.09 294 GLY C C 1
ATOM 7895 O O . GLY C 1 294 ? 108.602 98.354 81.211 1.00 47.09 294 GLY C O 1
ATOM 7896 N N . VAL C 1 295 ? 108.918 96.200 81.828 1.00 44.25 295 VAL C N 1
ATOM 7897 C CA . VAL C 1 295 ? 108.080 95.674 80.758 1.00 44.25 295 VAL C CA 1
ATOM 7898 C C . VAL C 1 295 ? 106.617 95.951 81.076 1.00 44.25 295 VAL C C 1
ATOM 7899 O O . VAL C 1 295 ? 106.136 95.668 82.181 1.00 44.25 295 VAL C O 1
ATOM 7903 N N . ASN C 1 296 ? 105.905 96.526 80.112 1.00 45.43 296 ASN C N 1
ATOM 7904 C CA . ASN C 1 296 ? 104.509 96.888 80.306 1.00 45.43 296 ASN C CA 1
ATOM 7905 C C . ASN C 1 296 ? 103.614 95.683 80.051 1.00 45.43 296 ASN C C 1
ATOM 7906 O O . ASN C 1 296 ? 103.780 94.974 79.054 1.00 45.43 296 ASN C O 1
ATOM 7911 N N . VAL C 1 297 ? 102.663 95.450 80.959 1.00 44.46 297 VAL C N 1
ATOM 7912 C CA . VAL C 1 297 ? 101.747 94.327 80.792 1.00 44.46 297 VAL C CA 1
ATOM 7913 C C . VAL C 1 297 ? 100.800 94.565 79.622 1.00 44.46 297 VAL C C 1
ATOM 7914 O O . VAL C 1 297 ? 100.507 93.639 78.854 1.00 44.46 297 VAL C O 1
ATOM 7918 N N . LEU C 1 298 ? 100.330 95.804 79.440 1.00 46.24 298 LEU C N 1
ATOM 7919 C CA . LEU C 1 298 ? 99.385 96.104 78.370 1.00 46.24 298 LEU C CA 1
ATOM 7920 C C . LEU C 1 298 ? 99.942 95.784 76.991 1.00 46.24 298 LEU C C 1
ATOM 7921 O O . LEU C 1 298 ? 99.162 95.611 76.048 1.00 46.24 298 LEU C O 1
ATOM 7926 N N . ASP C 1 299 ? 101.267 95.710 76.850 1.00 49.01 299 ASP C N 1
ATOM 7927 C CA . ASP C 1 299 ? 101.853 95.342 75.567 1.00 49.01 299 ASP C CA 1
ATOM 7928 C C . ASP C 1 299 ? 101.408 93.950 75.140 1.00 49.01 299 ASP C C 1
ATOM 7929 O O . ASP C 1 299 ? 101.189 93.698 73.949 1.00 49.01 299 ASP C O 1
ATOM 7934 N N . PHE C 1 300 ? 101.267 93.035 76.093 1.00 47.67 300 PHE C N 1
ATOM 7935 C CA . PHE C 1 300 ? 100.848 91.667 75.791 1.00 47.67 300 PHE C CA 1
ATOM 7936 C C . PHE C 1 300 ? 99.336 91.506 75.901 1.00 47.67 300 PHE C C 1
ATOM 7937 O O . PHE C 1 300 ? 98.840 90.608 76.579 1.00 47.67 300 PHE C O 1
ATOM 7945 N N . MET C 1 301 ? 98.584 92.368 75.221 1.00 48.61 301 MET C N 1
ATOM 7946 C CA . MET C 1 301 ? 97.132 92.346 75.313 1.00 48.61 301 MET C CA 1
ATOM 7947 C C . MET C 1 301 ? 96.511 92.633 73.956 1.00 48.61 301 MET C C 1
ATOM 7948 O O . MET C 1 301 ? 97.094 93.325 73.117 1.00 48.61 301 MET C O 1
ATOM 7953 N N . THR C 1 302 ? 95.312 92.093 73.755 1.00 52.80 302 THR C N 1
ATOM 7954 C CA . THR C 1 302 ? 94.539 92.359 72.553 1.00 52.80 302 THR C CA 1
ATOM 7955 C C . THR C 1 302 ? 93.984 93.784 72.601 1.00 52.80 302 THR C C 1
ATOM 7956 O O . THR C 1 302 ? 93.900 94.408 73.661 1.00 52.80 302 THR C O 1
ATOM 7960 N N . PHE C 1 303 ? 93.617 94.304 71.427 1.00 53.88 303 PHE C N 1
ATOM 7961 C CA . PHE C 1 303 ? 93.109 95.670 71.344 1.00 53.88 303 PHE C CA 1
ATOM 7962 C C . PHE C 1 303 ? 91.845 95.844 72.179 1.00 53.88 303 PHE C C 1
ATOM 7963 O O . PHE C 1 303 ? 91.756 96.758 73.007 1.00 53.88 303 PHE C O 1
ATOM 7971 N N . ALA C 1 304 ? 90.853 94.975 71.973 1.00 50.62 304 ALA C N 1
ATOM 7972 C CA . ALA C 1 304 ? 89.599 95.097 72.711 1.00 50.62 304 ALA C CA 1
ATOM 7973 C C . ALA C 1 304 ? 89.805 94.864 74.202 1.00 50.62 304 ALA C C 1
ATOM 7974 O O . ALA C 1 304 ? 89.230 95.576 75.034 1.00 50.62 304 ALA C O 1
ATOM 7976 N N . GLU C 1 305 ? 90.619 93.868 74.557 1.00 50.60 305 GLU C N 1
ATOM 7977 C CA . GLU C 1 305 ? 90.888 93.588 75.963 1.00 50.60 305 GLU C CA 1
ATOM 7978 C C . GLU C 1 305 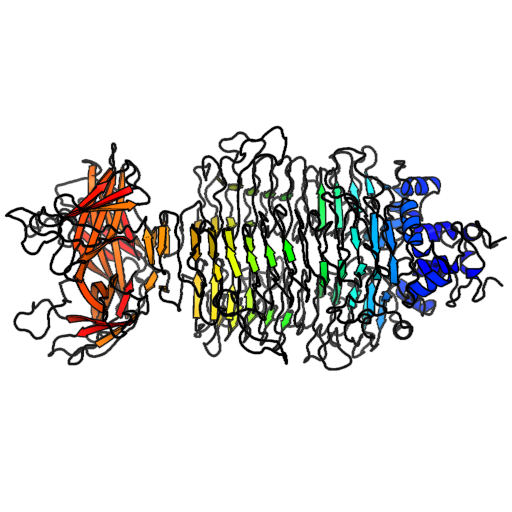? 91.603 94.758 76.631 1.00 50.60 305 GLU C C 1
ATOM 7979 O O . GLU C 1 305 ? 91.261 95.150 77.752 1.00 50.60 305 GLU C O 1
ATOM 7985 N N . ARG C 1 306 ? 92.590 95.340 75.946 1.00 49.59 306 ARG C N 1
ATOM 7986 C CA . ARG C 1 306 ? 93.294 96.495 76.499 1.00 49.59 306 ARG C CA 1
ATOM 7987 C C . ARG C 1 306 ? 92.362 97.693 76.644 1.00 49.59 306 ARG C C 1
ATOM 7988 O O . ARG C 1 306 ? 92.438 98.433 77.631 1.00 49.59 306 ARG C O 1
ATOM 7996 N N . ALA C 1 307 ? 91.482 97.905 75.662 1.00 49.59 307 ALA C N 1
ATOM 7997 C CA . ALA C 1 307 ? 90.523 98.999 75.757 1.00 49.59 307 ALA C CA 1
ATOM 7998 C C . ALA C 1 307 ? 89.582 98.803 76.937 1.00 49.59 307 ALA C C 1
ATOM 7999 O O . ALA C 1 307 ? 89.273 99.757 77.662 1.00 49.59 307 ALA C O 1
ATOM 8001 N N . ALA C 1 308 ? 89.117 97.571 77.149 1.00 48.66 308 ALA C N 1
ATOM 8002 C CA . ALA C 1 308 ? 88.270 97.289 78.303 1.00 48.66 308 ALA C CA 1
ATOM 8003 C C . ALA C 1 308 ? 89.023 97.518 79.607 1.00 48.66 308 ALA C C 1
ATOM 8004 O O . ALA C 1 308 ? 88.454 98.020 80.583 1.00 48.66 308 ALA C O 1
ATOM 8006 N N . VAL C 1 309 ? 90.305 97.147 79.643 1.00 46.64 309 VAL C N 1
ATOM 8007 C CA . VAL C 1 309 ? 91.114 97.371 80.839 1.00 46.64 309 VAL C CA 1
ATOM 8008 C C . VAL C 1 309 ? 91.219 98.861 81.138 1.00 46.64 309 VAL C C 1
ATOM 8009 O O . VAL C 1 309 ? 91.013 99.304 82.274 1.00 46.64 309 VAL C O 1
ATOM 8013 N N . LEU C 1 310 ? 91.533 99.659 80.117 1.00 47.11 310 LEU C N 1
ATOM 8014 C CA . LEU C 1 310 ? 91.661 101.098 80.313 1.00 47.11 310 LEU C CA 1
ATOM 8015 C C . LEU C 1 310 ? 90.317 101.779 80.536 1.00 47.11 310 LEU C C 1
ATOM 8016 O O . LEU C 1 310 ? 90.289 102.931 80.982 1.00 47.11 310 LEU C O 1
ATOM 8021 N N . ASN C 1 311 ? 89.208 101.103 80.236 1.00 48.10 311 ASN C N 1
ATOM 8022 C CA . ASN C 1 311 ? 87.885 101.692 80.390 1.00 48.10 311 ASN C CA 1
ATOM 8023 C C . ASN C 1 311 ? 87.129 101.187 81.612 1.00 48.10 311 ASN C C 1
ATOM 8024 O O . ASN C 1 311 ? 86.017 101.663 81.864 1.00 48.10 311 ASN C O 1
ATOM 8029 N N . TYR C 1 312 ? 87.695 100.248 82.372 1.00 46.17 312 TYR C N 1
ATOM 8030 C CA . TYR C 1 312 ? 87.090 99.727 83.597 1.00 46.17 312 TYR C CA 1
ATOM 8031 C C . TYR C 1 312 ? 85.690 99.162 83.367 1.00 46.17 312 TYR C C 1
ATOM 8032 O O . TYR C 1 312 ? 84.780 99.422 84.158 1.00 46.17 312 TYR C O 1
ATOM 8041 N N . THR C 1 313 ? 85.485 98.393 82.297 1.00 49.07 313 THR C N 1
ATOM 8042 C CA . THR C 1 313 ? 84.143 97.956 81.921 1.00 49.07 313 THR C CA 1
ATOM 8043 C C . THR C 1 313 ? 83.933 96.454 82.095 1.00 49.07 313 THR C C 1
ATOM 8044 O O . THR C 1 313 ? 83.012 96.034 82.801 1.00 49.07 313 THR C O 1
ATOM 8048 N N . GLY C 1 314 ? 84.769 95.632 81.464 1.00 49.08 314 GLY C N 1
ATOM 8049 C CA . GLY C 1 314 ? 84.549 94.203 81.430 1.00 49.08 314 GLY C CA 1
ATOM 8050 C C . GLY C 1 314 ? 85.553 93.409 82.247 1.00 49.08 314 GLY C C 1
ATOM 8051 O O . GLY C 1 314 ? 86.673 93.848 82.495 1.00 49.08 314 GLY C O 1
ATOM 8052 N N . THR C 1 315 ? 85.120 92.221 82.674 1.00 48.70 315 THR C N 1
ATOM 8053 C CA . THR C 1 315 ? 85.983 91.298 83.402 1.00 48.70 315 THR C CA 1
ATOM 8054 C C . THR C 1 315 ? 87.149 90.838 82.534 1.00 48.70 315 THR C C 1
ATOM 8055 O O . THR C 1 315 ? 88.312 91.134 82.830 1.00 48.70 315 THR C O 1
ATOM 8059 N N . ASN C 1 316 ? 86.838 90.107 81.465 1.00 49.47 316 ASN C N 1
ATOM 8060 C CA . ASN C 1 316 ? 87.733 89.702 80.384 1.00 49.47 316 ASN C CA 1
ATOM 8061 C C . ASN C 1 316 ? 88.822 88.719 80.805 1.00 49.47 316 ASN C C 1
ATOM 8062 O O . ASN C 1 316 ? 89.507 88.184 79.926 1.00 49.47 316 ASN C O 1
ATOM 8067 N N . ASP C 1 317 ? 88.989 88.443 82.097 1.00 47.01 317 ASP C N 1
ATOM 8068 C CA . ASP C 1 317 ? 89.902 87.412 82.601 1.00 47.01 317 ASP C CA 1
ATOM 8069 C C . ASP C 1 317 ? 91.276 87.497 81.934 1.00 47.01 317 ASP C C 1
ATOM 8070 O O . ASP C 1 317 ? 91.707 86.601 81.209 1.00 47.01 317 ASP C O 1
ATOM 8075 N N . ASN C 1 318 ? 91.963 88.609 82.187 1.00 44.94 318 ASN C N 1
ATOM 8076 C CA . ASN C 1 318 ? 93.257 88.873 81.554 1.00 44.94 318 ASN C CA 1
ATOM 8077 C C . ASN C 1 318 ? 94.410 88.341 82.409 1.00 44.94 318 ASN C C 1
ATOM 8078 O O . ASN C 1 318 ? 95.150 89.084 83.052 1.00 44.94 318 ASN C O 1
ATOM 8083 N N . SER C 1 319 ? 94.558 87.015 82.395 1.00 43.98 319 SER C N 1
ATOM 8084 C CA . SER C 1 319 ? 95.664 86.380 83.104 1.00 43.98 319 SER C CA 1
ATOM 8085 C C . SER C 1 319 ? 96.832 86.064 82.179 1.00 43.98 319 SER C C 1
ATOM 8086 O O . SER C 1 319 ? 97.980 85.998 82.636 1.00 43.98 319 SER C O 1
ATOM 8089 N N . GLU C 1 320 ? 96.561 85.862 80.887 1.00 44.69 320 GLU C N 1
ATOM 8090 C CA . GLU C 1 320 ? 97.623 85.515 79.947 1.00 44.69 320 GLU C CA 1
ATOM 8091 C C . GLU C 1 320 ? 98.617 86.654 79.772 1.00 44.69 320 GLU C C 1
ATOM 8092 O O . GLU C 1 320 ? 99.812 86.403 79.585 1.00 44.69 320 GLU C O 1
ATOM 8098 N N . ALA C 1 321 ? 98.147 87.902 79.818 1.00 43.25 321 ALA C N 1
ATOM 8099 C CA . ALA C 1 321 ? 99.063 89.034 79.744 1.00 43.25 321 ALA C CA 1
ATOM 8100 C C . ALA C 1 321 ? 100.057 89.008 80.896 1.00 43.25 321 ALA C C 1
ATOM 8101 O O . ALA C 1 321 ? 101.263 89.192 80.691 1.00 43.25 321 ALA C O 1
ATOM 8103 N N . PHE C 1 322 ? 99.569 88.768 82.115 1.00 42.82 322 PHE C N 1
ATOM 8104 C CA . PHE C 1 322 ? 100.460 88.685 83.266 1.00 42.82 322 PHE C CA 1
ATOM 8105 C C . PHE C 1 322 ? 101.398 87.489 83.160 1.00 42.82 322 PHE C C 1
ATOM 8106 O O . PHE C 1 322 ? 102.582 87.593 83.502 1.00 42.82 322 PHE C O 1
ATOM 8114 N N . ARG C 1 323 ? 100.890 86.345 82.693 1.00 44.20 323 ARG C N 1
ATOM 8115 C CA . ARG C 1 323 ? 101.748 85.174 82.540 1.00 44.20 323 ARG C CA 1
ATOM 8116 C C . ARG C 1 323 ? 102.880 85.444 81.558 1.00 44.20 323 ARG C C 1
ATOM 8117 O O . ARG C 1 323 ? 104.038 85.101 81.824 1.00 44.20 323 ARG C O 1
ATOM 8125 N N . LYS C 1 324 ? 102.567 86.067 80.420 1.00 44.04 324 LYS C N 1
ATOM 8126 C CA . LYS C 1 324 ? 103.602 86.360 79.433 1.00 44.04 324 LYS C CA 1
ATOM 8127 C C . LYS C 1 324 ? 104.570 87.427 79.930 1.00 44.04 324 LYS C C 1
ATOM 8128 O O . LYS C 1 324 ? 105.774 87.339 79.662 1.00 44.04 324 LYS C O 1
ATOM 8134 N N . ALA C 1 325 ? 104.073 88.431 80.659 1.00 43.83 325 ALA C N 1
ATOM 8135 C CA . ALA C 1 325 ? 104.963 89.436 81.228 1.00 43.83 325 ALA C CA 1
ATOM 8136 C C . ALA C 1 325 ? 105.932 88.811 82.222 1.00 43.83 325 ALA C C 1
ATOM 8137 O O . ALA C 1 325 ? 107.120 89.153 82.241 1.00 43.83 325 ALA C O 1
ATOM 8139 N N . PHE C 1 326 ? 105.443 87.896 83.062 1.00 42.75 326 PHE C N 1
ATOM 8140 C CA . PHE C 1 326 ? 106.331 87.196 83.984 1.00 42.75 326 PHE C CA 1
ATOM 8141 C C . PHE C 1 326 ? 107.323 86.315 83.233 1.00 42.75 326 PHE C C 1
ATOM 8142 O O . PHE C 1 326 ? 108.506 86.257 83.589 1.00 42.75 326 PHE C O 1
ATOM 8150 N N . ALA C 1 327 ? 106.861 85.625 82.188 1.00 44.86 327 ALA C N 1
ATOM 8151 C CA . ALA C 1 327 ? 107.731 84.763 81.398 1.00 44.86 327 ALA C CA 1
ATOM 8152 C C . ALA C 1 327 ? 108.748 85.541 80.576 1.00 44.86 327 ALA C C 1
ATOM 8153 O O . ALA C 1 327 ? 109.706 84.939 80.080 1.00 44.86 327 ALA C O 1
ATOM 8155 N N . THR C 1 328 ? 108.558 86.853 80.409 1.00 45.58 328 THR C N 1
ATOM 8156 C CA . THR C 1 328 ? 109.569 87.666 79.740 1.00 45.58 328 THR C CA 1
ATOM 8157 C C . THR C 1 328 ? 110.900 87.603 80.482 1.00 45.58 328 THR C C 1
ATOM 8158 O O . THR C 1 328 ? 111.966 87.521 79.860 1.00 45.58 328 THR C O 1
ATOM 8162 N N . GLY C 1 329 ? 110.857 87.616 81.810 1.00 44.38 329 GLY C N 1
ATOM 8163 C CA . GLY C 1 329 ? 112.054 87.547 82.618 1.00 44.38 329 GLY C CA 1
ATOM 8164 C C . GLY C 1 329 ? 112.515 88.856 83.212 1.00 44.38 329 GLY C C 1
ATOM 8165 O O . GLY C 1 329 ? 113.596 88.895 83.809 1.00 44.38 329 GLY C O 1
ATOM 8166 N N . SER C 1 330 ? 111.738 89.926 83.069 1.00 43.32 330 SER C N 1
ATOM 8167 C CA . SER C 1 330 ? 112.108 91.214 83.634 1.00 43.32 330 SER C CA 1
ATOM 8168 C C . SER C 1 330 ? 111.668 91.288 85.089 1.00 43.32 330 SER C C 1
ATOM 8169 O O . SER C 1 330 ? 110.546 90.904 85.428 1.00 43.32 330 SER C O 1
ATOM 8172 N N . ARG C 1 331 ? 112.559 91.784 85.949 1.00 41.12 331 ARG C N 1
ATOM 8173 C CA . ARG C 1 331 ? 112.259 91.871 87.372 1.00 41.12 331 ARG C CA 1
ATOM 8174 C C . ARG C 1 331 ? 111.250 92.966 87.687 1.00 41.12 331 ARG C C 1
ATOM 8175 O O . ARG C 1 331 ? 110.709 92.991 88.797 1.00 41.12 331 ARG C O 1
ATOM 8183 N N . GLN C 1 332 ? 110.992 93.872 86.749 1.00 40.76 332 GLN C N 1
ATOM 8184 C CA . GLN C 1 332 ? 110.090 94.994 86.962 1.00 40.76 332 GLN C CA 1
ATOM 8185 C C . GLN C 1 332 ? 108.878 94.857 86.051 1.00 40.76 332 GLN C C 1
ATOM 8186 O O . GLN C 1 332 ? 109.026 94.733 84.831 1.00 40.76 332 GLN C O 1
ATOM 8192 N N . ILE C 1 333 ? 107.689 94.885 86.645 1.00 38.93 333 ILE C N 1
ATOM 8193 C CA . ILE C 1 333 ? 106.429 94.788 85.918 1.00 38.93 333 ILE C CA 1
ATOM 8194 C C . ILE C 1 333 ? 105.643 96.065 86.164 1.00 38.93 333 ILE C C 1
ATOM 8195 O O . ILE C 1 333 ? 105.401 96.438 87.318 1.00 38.93 333 ILE C O 1
ATOM 8200 N N . ILE C 1 334 ? 105.239 96.730 85.086 1.00 39.41 334 ILE C N 1
ATOM 8201 C CA . ILE C 1 334 ? 104.506 97.987 85.165 1.00 39.41 334 ILE C CA 1
ATOM 8202 C C . ILE C 1 334 ? 103.042 97.705 84.864 1.00 39.41 334 ILE C C 1
ATOM 8203 O O . ILE C 1 334 ? 102.703 97.255 83.764 1.00 39.41 334 ILE C O 1
ATOM 8208 N N . VAL C 1 335 ? 102.173 97.970 85.833 1.00 38.82 335 VAL C N 1
ATOM 8209 C CA . VAL C 1 335 ? 100.733 97.832 85.652 1.00 38.82 335 VAL C CA 1
ATOM 8210 C C . VAL C 1 335 ? 100.132 99.235 85.558 1.00 38.82 335 VAL C C 1
ATOM 8211 O O . VAL C 1 335 ? 100.151 99.993 86.539 1.00 38.82 335 VAL C O 1
ATOM 8215 N N . PRO C 1 336 ? 99.641 99.643 84.393 1.00 40.87 336 PRO C N 1
ATOM 8216 C CA . PRO C 1 336 ? 99.005 100.956 84.263 1.00 40.87 336 PRO C CA 1
ATOM 8217 C C . PRO C 1 336 ? 97.686 101.002 85.014 1.00 40.87 336 PRO C C 1
ATOM 8218 O O . PRO C 1 336 ? 97.197 99.968 85.491 1.00 40.87 336 PRO C O 1
ATOM 8222 N N . PRO C 1 337 ? 97.070 102.188 85.137 1.00 42.13 337 PRO C N 1
ATOM 8223 C CA . PRO C 1 337 ? 95.890 102.334 86.004 1.00 42.13 337 PRO C CA 1
ATOM 8224 C C . PRO C 1 337 ? 94.653 101.538 85.607 1.00 42.13 337 PRO C C 1
ATOM 8225 O O . PRO C 1 337 ? 93.600 101.710 86.227 1.00 42.13 337 PRO C O 1
ATOM 8229 N N . GLY C 1 338 ? 94.738 100.689 84.590 1.00 43.26 338 GLY C N 1
ATOM 8230 C CA . GLY C 1 338 ? 93.581 99.922 84.172 1.00 43.26 338 GLY C CA 1
ATOM 8231 C C . GLY C 1 338 ? 93.150 98.884 85.198 1.00 43.26 338 GLY C C 1
ATOM 8232 O O . GLY C 1 338 ? 93.845 98.582 86.168 1.00 43.26 338 GLY C O 1
ATOM 8233 N N . ARG C 1 339 ? 91.960 98.330 84.967 1.00 43.45 339 ARG C N 1
ATOM 8234 C CA . ARG C 1 339 ? 91.384 97.310 85.839 1.00 43.45 339 ARG C CA 1
ATOM 8235 C C . ARG C 1 339 ? 91.645 95.925 85.263 1.00 43.45 339 ARG C C 1
ATOM 8236 O O . ARG C 1 339 ? 91.366 95.672 84.087 1.00 43.45 339 ARG C O 1
ATOM 8244 N N . TYR C 1 340 ? 92.165 95.028 86.097 1.00 41.47 340 TYR C N 1
ATOM 8245 C CA . TYR C 1 340 ? 92.584 93.706 85.663 1.00 41.47 340 TYR C CA 1
ATOM 8246 C C . TYR C 1 340 ? 91.783 92.626 86.377 1.00 41.47 340 TYR C C 1
ATOM 8247 O O . TYR C 1 340 ? 91.143 92.870 87.403 1.00 41.47 340 TYR C O 1
ATOM 8256 N N . HIS C 1 341 ? 91.822 91.420 85.812 1.00 43.37 341 HIS C N 1
ATOM 8257 C CA . HIS C 1 341 ? 91.177 90.253 86.402 1.00 43.37 341 HIS C CA 1
ATOM 8258 C C . HIS C 1 341 ? 92.070 89.044 86.180 1.00 43.37 341 HIS C C 1
ATOM 8259 O O . HIS C 1 341 ? 92.166 88.543 85.056 1.00 43.37 341 HIS C O 1
ATOM 8266 N N . VAL C 1 342 ? 92.705 88.561 87.249 1.00 42.63 342 VAL C N 1
ATOM 8267 C CA . VAL C 1 342 ? 93.696 87.498 87.158 1.00 42.63 342 VAL C CA 1
ATOM 8268 C C . VAL C 1 342 ? 93.163 86.250 87.845 1.00 42.63 342 VAL C C 1
ATOM 8269 O O . VAL C 1 342 ? 92.208 86.297 88.623 1.00 42.63 342 VAL C O 1
ATOM 8273 N N . LYS C 1 343 ? 93.800 85.118 87.544 1.00 44.10 343 LYS C N 1
ATOM 8274 C CA . LYS C 1 343 ? 93.371 83.830 88.087 1.00 44.10 343 LYS C CA 1
ATOM 8275 C C . LYS C 1 343 ? 94.585 82.928 88.247 1.00 44.10 343 LYS C C 1
ATOM 8276 O O . LYS C 1 343 ? 95.068 82.361 87.262 1.00 44.10 343 LYS C O 1
ATOM 8282 N N . ASP C 1 344 ? 95.069 82.796 89.484 1.00 44.06 344 ASP C N 1
ATOM 8283 C CA . ASP C 1 344 ? 96.084 81.803 89.847 1.00 44.06 344 ASP C CA 1
ATOM 8284 C C . ASP C 1 344 ? 97.353 81.947 89.009 1.00 44.06 344 ASP C C 1
ATOM 8285 O O . ASP C 1 344 ? 97.868 80.976 88.451 1.00 44.06 344 ASP C O 1
ATOM 8290 N N . VAL C 1 345 ? 97.863 83.171 88.921 1.00 42.18 345 VAL C N 1
ATOM 8291 C CA . VAL C 1 345 ? 99.095 83.455 88.196 1.00 42.18 345 VAL C CA 1
ATOM 8292 C C . VAL C 1 345 ? 100.224 83.604 89.210 1.00 42.18 345 VAL C C 1
ATOM 8293 O O . VAL C 1 345 ? 100.162 84.450 90.110 1.00 42.18 345 VAL C O 1
ATOM 8297 N N . GLU C 1 346 ? 101.242 82.757 89.082 1.00 40.97 346 GLU C N 1
ATOM 8298 C CA . GLU C 1 346 ? 102.360 82.784 90.014 1.00 40.97 346 GLU C CA 1
ATOM 8299 C C . GLU C 1 346 ? 103.322 83.908 89.663 1.00 40.97 346 GLU C C 1
ATOM 8300 O O . GLU C 1 346 ? 103.682 84.099 88.498 1.00 40.97 346 GLU C O 1
ATOM 8306 N N . ILE C 1 347 ? 103.742 84.654 90.677 1.00 39.16 347 ILE C N 1
ATOM 8307 C CA . ILE C 1 347 ? 104.691 85.751 90.516 1.00 39.16 347 ILE C CA 1
ATOM 8308 C C . ILE C 1 347 ? 106.088 85.206 90.797 1.00 39.16 347 ILE C C 1
ATOM 8309 O O . ILE C 1 347 ? 106.336 84.727 91.914 1.00 39.16 347 ILE C O 1
ATOM 8314 N N . PRO C 1 348 ? 107.009 85.248 89.838 1.00 38.84 348 PRO C N 1
ATOM 8315 C CA . PRO C 1 348 ? 108.371 84.775 90.103 1.00 38.84 348 PRO C CA 1
ATOM 8316 C C . PRO C 1 348 ? 109.084 85.659 91.115 1.00 38.84 348 PRO C C 1
ATOM 8317 O O . PRO C 1 348 ? 108.663 86.777 91.419 1.00 38.84 348 PRO C O 1
ATOM 8321 N N . SER C 1 349 ? 110.184 85.129 91.645 1.00 39.60 349 SER C N 1
ATOM 8322 C CA . SER C 1 349 ? 110.891 85.782 92.737 1.00 39.60 349 SER C CA 1
ATOM 8323 C C . SER C 1 349 ? 111.509 87.103 92.290 1.00 39.60 349 SER C C 1
ATOM 8324 O O . SER C 1 349 ? 111.893 87.277 91.131 1.00 39.60 349 SER C O 1
ATOM 8327 N N . LYS C 1 350 ? 111.591 88.040 93.238 1.00 39.31 350 LYS C N 1
ATOM 8328 C CA . LYS C 1 350 ? 112.226 89.344 93.036 1.00 39.31 350 LYS C CA 1
ATOM 8329 C C . LYS C 1 350 ? 111.541 90.154 91.938 1.00 39.31 350 LYS C C 1
ATOM 8330 O O . LYS C 1 350 ? 112.177 90.967 91.265 1.00 39.31 350 LYS C O 1
ATOM 8336 N N . VAL C 1 351 ? 110.240 89.948 91.759 1.00 38.14 351 VAL C N 1
ATOM 8337 C CA . VAL C 1 351 ? 109.450 90.652 90.755 1.00 38.14 351 VAL C CA 1
ATOM 8338 C C . VAL C 1 351 ? 108.544 91.646 91.466 1.00 38.14 351 VAL C C 1
ATOM 8339 O O . VAL C 1 351 ? 107.827 91.283 92.406 1.00 38.14 351 VAL C O 1
ATOM 8343 N N . LYS C 1 352 ? 108.577 92.897 91.018 1.00 35.59 352 LYS C N 1
ATOM 8344 C CA . LYS C 1 352 ? 107.825 93.978 91.635 1.00 35.59 352 LYS C CA 1
ATOM 8345 C C . LYS C 1 352 ? 106.804 94.526 90.650 1.00 35.59 352 LYS C C 1
ATOM 8346 O O . LYS C 1 352 ? 107.088 94.657 89.455 1.00 35.59 352 LYS C O 1
ATOM 8352 N N . LEU C 1 353 ? 105.616 94.845 91.155 1.00 36.09 353 LEU C N 1
ATOM 8353 C CA . LEU C 1 353 ? 104.530 95.399 90.354 1.00 36.09 353 LEU C CA 1
ATOM 8354 C C . LEU C 1 353 ? 104.401 96.883 90.666 1.00 36.09 353 LEU C C 1
ATOM 8355 O O . LEU C 1 353 ? 104.057 97.254 91.792 1.00 36.09 353 LEU C O 1
ATOM 8360 N N . PHE C 1 354 ? 104.665 97.726 89.672 1.00 38.07 354 PHE C N 1
ATOM 8361 C CA . PHE C 1 354 ? 104.607 99.172 89.837 1.00 38.07 354 PHE C CA 1
ATOM 8362 C C . PHE C 1 354 ? 103.259 99.681 89.343 1.00 38.07 354 PHE C C 1
ATOM 8363 O O . PHE C 1 354 ? 102.916 99.502 88.171 1.00 38.07 354 PHE C O 1
ATOM 8371 N N . GLY C 1 355 ? 102.507 100.326 90.232 1.00 37.35 355 GLY C N 1
ATOM 8372 C CA . GLY C 1 355 ? 101.227 100.891 89.865 1.00 37.35 355 GLY C CA 1
ATOM 8373 C C . GLY C 1 355 ? 101.053 102.267 90.474 1.00 37.35 355 GLY C C 1
ATOM 8374 O O . GLY C 1 355 ? 101.708 102.625 91.456 1.00 37.35 355 GLY C O 1
ATOM 8375 N N . THR C 1 356 ? 100.156 103.038 89.868 1.00 39.99 356 THR C N 1
ATOM 8376 C CA . THR C 1 356 ? 99.846 104.390 90.313 1.00 39.99 356 THR C CA 1
ATOM 8377 C C . THR C 1 356 ? 98.369 104.476 90.656 1.00 39.99 356 THR C C 1
ATOM 8378 O O . THR C 1 356 ? 97.519 104.053 89.866 1.00 39.99 356 THR C O 1
ATOM 8382 N N . TYR C 1 357 ? 98.066 105.022 91.828 1.00 38.31 357 TYR C N 1
ATOM 8383 C CA . TYR C 1 357 ? 96.695 105.177 92.292 1.00 38.31 357 TYR C CA 1
ATOM 8384 C C . TYR C 1 357 ? 96.374 106.653 92.475 1.00 38.31 357 TYR C C 1
ATOM 8385 O O . TYR C 1 357 ? 97.227 107.435 92.905 1.00 38.31 357 TYR C O 1
ATOM 8394 N N . SER C 1 358 ? 95.144 107.030 92.138 1.00 37.75 358 SER C N 1
ATOM 8395 C CA . SER C 1 358 ? 94.684 108.397 92.336 1.00 37.75 358 SER C CA 1
ATOM 8396 C C . SER C 1 358 ? 93.790 108.539 93.558 1.00 37.75 358 SER C C 1
ATOM 8397 O O . SER C 1 358 ? 93.746 109.616 94.163 1.00 37.75 358 SER C O 1
ATOM 8400 N N . TYR C 1 359 ? 93.081 107.478 93.935 1.00 39.27 359 TYR C N 1
ATOM 8401 C CA . TYR C 1 359 ? 92.184 107.513 95.081 1.00 39.27 359 TYR C CA 1
ATOM 8402 C C . TYR C 1 359 ? 92.018 106.106 95.630 1.00 39.27 359 TYR C C 1
ATOM 8403 O O . TYR C 1 359 ? 91.602 105.199 94.903 1.00 39.27 359 TYR C O 1
ATOM 8412 N N . LYS C 1 360 ? 92.345 105.928 96.907 1.00 38.03 360 LYS C N 1
ATOM 8413 C CA . LYS C 1 360 ? 92.145 104.655 97.588 1.00 38.03 360 LYS C CA 1
ATOM 8414 C C . LYS C 1 360 ? 90.895 104.748 98.450 1.00 38.03 360 LYS C C 1
ATOM 8415 O O . LYS C 1 360 ? 90.874 105.530 99.414 1.00 38.03 360 LYS C O 1
ATOM 8421 N N . PRO C 1 361 ? 89.837 103.996 98.145 1.00 37.77 361 PRO C N 1
ATOM 8422 C CA . PRO C 1 361 ? 88.576 104.158 98.880 1.00 37.77 361 PRO C CA 1
ATOM 8423 C C . PRO C 1 361 ? 88.738 103.874 100.365 1.00 37.77 361 PRO C C 1
ATOM 8424 O O . PRO C 1 361 ? 89.453 102.957 100.771 1.00 37.77 361 PRO C O 1
ATOM 8428 N N . TYR C 1 362 ? 88.059 104.684 101.179 1.00 37.97 362 TYR C N 1
ATOM 8429 C CA . TYR C 1 362 ? 88.081 104.479 102.623 1.00 37.97 362 TYR C CA 1
ATOM 8430 C C . TYR C 1 362 ? 87.247 103.267 103.015 1.00 37.97 362 TYR C C 1
ATOM 8431 O O . TYR C 1 362 ? 87.698 102.412 103.785 1.00 37.97 362 TYR C O 1
ATOM 8440 N N . ASN C 1 363 ? 86.028 103.171 102.489 1.00 38.29 363 ASN C N 1
ATOM 8441 C CA . ASN C 1 363 ? 85.123 102.076 102.817 1.00 38.29 363 ASN C CA 1
ATOM 8442 C C . ASN C 1 363 ? 84.483 101.576 101.534 1.00 38.29 363 ASN C C 1
ATOM 8443 O O . ASN C 1 363 ? 83.786 102.333 100.852 1.00 38.29 363 ASN C O 1
ATOM 8448 N N . VAL C 1 364 ? 84.721 100.311 101.210 1.00 40.47 364 VAL C N 1
ATOM 8449 C CA . VAL C 1 364 ? 84.188 99.684 100.007 1.00 40.47 364 VAL C CA 1
ATOM 8450 C C . VAL C 1 364 ? 82.975 98.867 100.438 1.00 40.47 364 VAL C C 1
ATOM 8451 O O . VAL C 1 364 ? 83.098 97.711 100.849 1.00 40.47 364 VAL C O 1
ATOM 8455 N N . THR C 1 365 ? 81.793 99.478 100.362 1.00 42.98 365 THR C N 1
ATOM 8456 C CA . THR C 1 365 ? 80.561 98.806 100.751 1.00 42.98 365 THR C CA 1
ATOM 8457 C C . THR C 1 365 ? 79.899 98.058 99.604 1.00 42.98 365 THR C C 1
ATOM 8458 O O . THR C 1 365 ? 79.244 97.037 99.845 1.00 42.98 365 THR C O 1
ATOM 8462 N N . SER C 1 366 ? 80.056 98.533 98.371 1.00 43.07 366 SER C N 1
ATOM 8463 C CA . SER C 1 366 ? 79.434 97.920 97.210 1.00 43.07 366 SER C CA 1
ATOM 8464 C C . SER C 1 366 ? 80.474 97.736 96.114 1.00 43.07 366 SER C C 1
ATOM 8465 O O . SER C 1 366 ? 81.570 98.300 96.166 1.00 43.07 366 SER C O 1
ATOM 8468 N N . ASP C 1 367 ? 80.114 96.924 95.117 1.00 42.85 367 ASP C N 1
ATOM 8469 C CA . ASP C 1 367 ? 81.029 96.652 94.013 1.00 42.85 367 ASP C CA 1
ATOM 8470 C C . ASP C 1 367 ? 81.378 97.919 93.244 1.00 42.85 367 ASP C C 1
ATOM 8471 O O . ASP C 1 367 ? 82.461 98.008 92.654 1.00 42.85 367 ASP C O 1
ATOM 8476 N N . ALA C 1 368 ? 80.484 98.907 93.242 1.00 44.07 368 ALA C N 1
ATOM 8477 C CA . ALA C 1 368 ? 80.698 100.158 92.530 1.00 44.07 368 ALA C CA 1
ATOM 8478 C C . ALA C 1 368 ? 81.430 101.197 93.371 1.00 44.07 368 ALA C C 1
ATOM 8479 O O . ALA C 1 368 ? 81.409 102.385 93.026 1.00 44.07 368 ALA C O 1
ATOM 8481 N N . SER C 1 369 ? 82.065 100.782 94.469 1.00 42.96 369 SER C N 1
ATOM 8482 C CA . SER C 1 369 ? 82.841 101.722 95.272 1.00 42.96 369 SER C CA 1
ATOM 8483 C C . SER C 1 369 ? 84.037 102.256 94.495 1.00 42.96 369 SER C C 1
ATOM 8484 O O . SER C 1 369 ? 84.344 103.452 94.561 1.00 42.96 369 SER C O 1
ATOM 8487 N N . PHE C 1 370 ? 84.725 101.390 93.758 1.00 40.84 370 PHE C N 1
ATOM 8488 C CA . PHE C 1 370 ? 85.841 101.834 92.937 1.00 40.84 370 PHE C CA 1
ATOM 8489 C C . PHE C 1 370 ? 85.337 102.542 91.687 1.00 40.84 370 PHE C C 1
ATOM 8490 O O . PHE C 1 370 ? 84.382 102.099 91.043 1.00 40.84 370 PHE C O 1
ATOM 8498 N N . GLY C 1 371 ? 85.985 103.649 91.345 1.00 42.06 371 GLY C N 1
ATOM 8499 C CA . GLY C 1 371 ? 85.713 104.328 90.095 1.00 42.06 371 GLY C CA 1
ATOM 8500 C C . GLY C 1 371 ? 86.864 104.145 89.131 1.00 42.06 371 GLY C C 1
ATOM 8501 O O . GLY C 1 371 ? 87.403 103.042 89.011 1.00 42.06 371 GLY C O 1
ATOM 8502 N N . THR C 1 372 ? 87.251 105.213 88.432 1.00 43.50 372 THR C N 1
ATOM 8503 C CA . THR C 1 372 ? 88.460 105.160 87.619 1.00 43.50 372 THR C CA 1
ATOM 8504 C C . THR C 1 372 ? 89.686 104.936 88.499 1.00 43.50 372 THR C C 1
ATOM 8505 O O . THR C 1 372 ? 90.357 103.903 88.400 1.00 43.50 372 THR C O 1
ATOM 8509 N N . ASP C 1 373 ? 89.973 105.894 89.383 1.00 42.71 373 ASP C N 1
ATOM 8510 C CA . ASP C 1 373 ? 91.006 105.792 90.429 1.00 42.71 373 ASP C CA 1
ATOM 8511 C C . ASP C 1 373 ? 92.316 105.333 89.787 1.00 42.71 373 ASP C C 1
ATOM 8512 O O . ASP C 1 373 ? 92.674 105.840 88.715 1.00 42.71 373 ASP C O 1
ATOM 8517 N N . GLY C 1 374 ? 93.047 104.399 90.387 1.00 40.40 374 GLY C N 1
ATOM 8518 C CA . GLY C 1 374 ? 94.293 103.928 89.822 1.00 40.40 374 GLY C CA 1
ATOM 8519 C C . GLY C 1 374 ? 94.233 102.482 89.383 1.00 40.40 374 GLY C C 1
ATOM 8520 O O . GLY C 1 374 ? 93.179 102.004 88.957 1.00 40.40 374 GLY C O 1
ATOM 8521 N N . THR C 1 375 ? 95.352 101.771 89.487 1.00 39.03 375 THR C N 1
ATOM 8522 C CA . THR C 1 375 ? 95.399 100.386 89.040 1.00 39.03 375 THR C CA 1
ATOM 8523 C C . THR C 1 375 ? 94.650 99.480 90.011 1.00 39.03 375 THR C C 1
ATOM 8524 O O . THR C 1 375 ? 94.825 99.568 91.230 1.00 39.03 375 THR C O 1
ATOM 8528 N N . ILE C 1 376 ? 93.783 98.631 89.464 1.00 39.86 376 ILE C N 1
ATOM 8529 C CA . ILE C 1 376 ? 92.984 97.694 90.243 1.00 39.86 376 ILE C CA 1
ATOM 8530 C C . ILE C 1 376 ? 93.199 96.305 89.664 1.00 39.86 376 ILE C C 1
ATOM 8531 O O . ILE C 1 376 ? 93.027 96.101 88.457 1.00 39.86 376 ILE C O 1
ATOM 8536 N N . ILE C 1 377 ? 93.572 95.354 90.516 1.00 38.51 377 ILE C N 1
ATOM 8537 C CA . ILE C 1 377 ? 93.693 93.954 90.130 1.00 38.51 377 ILE C CA 1
ATOM 8538 C C . ILE C 1 377 ? 92.648 93.171 90.911 1.00 38.51 377 ILE C C 1
ATOM 8539 O O . ILE C 1 377 ? 92.662 93.173 92.147 1.00 38.51 377 ILE C O 1
ATOM 8544 N N . ARG C 1 378 ? 91.751 92.506 90.193 1.00 41.75 378 ARG C N 1
ATOM 8545 C CA . ARG C 1 378 ? 90.609 91.834 90.789 1.00 41.75 378 ARG C CA 1
ATOM 8546 C C . ARG C 1 378 ? 90.672 90.336 90.534 1.00 41.75 378 ARG C C 1
ATOM 8547 O O . ARG C 1 378 ? 91.185 89.884 89.508 1.00 41.75 378 ARG C O 1
ATOM 8555 N N . LYS C 1 379 ? 90.158 89.568 91.489 1.00 42.78 379 LYS C N 1
ATOM 8556 C CA . LYS C 1 379 ? 89.952 88.146 91.270 1.00 42.78 379 LYS C CA 1
ATOM 8557 C C . LYS C 1 379 ? 88.758 87.939 90.347 1.00 42.78 379 LYS C C 1
ATOM 8558 O O . LYS C 1 379 ? 87.796 88.712 90.359 1.00 42.78 379 LYS C O 1
ATOM 8564 N N . VAL C 1 380 ? 88.819 86.886 89.537 1.00 44.29 380 VAL C N 1
ATOM 8565 C CA . VAL C 1 380 ? 87.827 86.639 88.497 1.00 44.29 380 VAL C CA 1
ATOM 8566 C C . VAL C 1 380 ? 86.931 85.481 88.922 1.00 44.29 380 VAL C C 1
ATOM 8567 O O . VAL C 1 380 ? 87.420 84.418 89.320 1.00 44.29 380 VAL C O 1
ATOM 8571 N N . ALA C 1 381 ? 85.618 85.710 88.858 1.00 46.51 381 ALA C N 1
ATOM 8572 C CA . ALA C 1 381 ? 84.573 84.698 89.073 1.00 46.51 381 ALA C CA 1
ATOM 8573 C C . ALA C 1 381 ? 84.824 84.010 90.415 1.00 46.51 381 ALA C C 1
ATOM 8574 O O . ALA C 1 381 ? 84.968 84.701 91.433 1.00 46.51 381 ALA C O 1
ATOM 8576 N N . GLY C 1 382 ? 84.883 82.681 90.467 1.00 48.02 382 GLY C N 1
ATOM 8577 C CA . GLY C 1 382 ? 85.094 81.973 91.712 1.00 48.02 382 GLY C CA 1
ATOM 8578 C C . GLY C 1 382 ? 86.468 81.344 91.814 1.00 48.02 382 GLY C C 1
ATOM 8579 O O . GLY C 1 382 ? 86.607 80.215 92.294 1.00 48.02 382 GLY C O 1
ATOM 8580 N N . ALA C 1 383 ? 87.488 82.063 91.355 1.00 45.26 383 ALA C N 1
ATOM 8581 C CA . ALA C 1 383 ? 88.852 81.568 91.453 1.00 45.26 383 ALA C CA 1
ATOM 8582 C C . ALA C 1 383 ? 89.269 81.442 92.912 1.00 45.26 383 ALA C C 1
ATOM 8583 O O . ALA C 1 383 ? 88.851 82.229 93.765 1.00 45.26 383 ALA C O 1
ATOM 8585 N N . ASP C 1 384 ? 90.092 80.434 93.201 1.00 45.82 384 ASP C N 1
ATOM 8586 C CA . ASP C 1 384 ? 90.557 80.221 94.564 1.00 45.82 384 ASP C CA 1
ATOM 8587 C C . ASP C 1 384 ? 91.694 81.156 94.958 1.00 45.82 384 ASP C C 1
ATOM 8588 O O . ASP C 1 384 ? 92.018 81.244 96.147 1.00 45.82 384 ASP C O 1
ATOM 8593 N N . ASN C 1 385 ? 92.301 81.848 93.997 1.00 44.08 385 ASN C N 1
ATOM 8594 C CA . ASN C 1 385 ? 93.367 82.797 94.278 1.00 44.08 385 ASN C CA 1
ATOM 8595 C C . ASN C 1 385 ? 93.514 83.741 93.095 1.00 44.08 385 ASN C C 1
ATOM 8596 O O . ASN C 1 385 ? 93.000 83.476 92.006 1.00 44.08 385 ASN C O 1
ATOM 8601 N N . MET C 1 386 ? 94.214 84.852 93.321 1.00 42.90 386 MET C N 1
ATOM 8602 C CA . MET C 1 386 ? 94.587 85.754 92.240 1.00 42.90 386 MET C CA 1
ATOM 8603 C C . MET C 1 386 ? 96.085 85.767 91.976 1.00 42.90 386 MET C C 1
ATOM 8604 O O . MET C 1 386 ? 96.506 85.862 90.820 1.00 42.90 386 MET C O 1
ATOM 8609 N N . PHE C 1 387 ? 96.902 85.674 93.021 1.00 41.09 387 PHE C N 1
ATOM 8610 C CA . PHE C 1 387 ? 98.349 85.685 92.888 1.00 41.09 387 PHE C CA 1
ATOM 8611 C C . PHE C 1 387 ? 98.947 84.611 93.783 1.00 41.09 387 PHE C C 1
ATOM 8612 O O . PHE C 1 387 ? 98.464 84.376 94.894 1.00 41.09 387 PHE C O 1
ATOM 8620 N N . LEU C 1 388 ? 99.997 83.959 93.292 1.00 40.14 388 LEU C N 1
ATOM 8621 C CA . LEU C 1 388 ? 100.768 82.997 94.069 1.00 40.14 388 LEU C CA 1
ATOM 8622 C C . LEU C 1 388 ? 102.181 83.542 94.203 1.00 40.14 388 LEU C C 1
ATOM 8623 O O . LEU C 1 388 ? 102.990 83.414 93.278 1.00 40.14 388 LEU C O 1
ATOM 8628 N N . TRP C 1 389 ? 102.473 84.143 95.350 1.00 38.26 389 TRP C N 1
ATOM 8629 C CA . TRP C 1 389 ? 1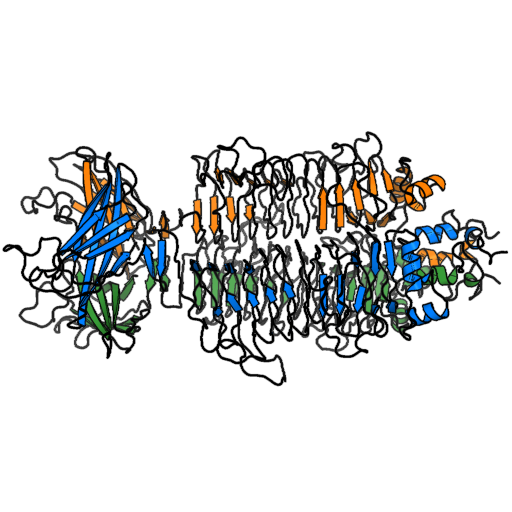03.683 84.926 95.540 1.00 38.26 389 TRP C CA 1
ATOM 8630 C C . TRP C 1 389 ? 104.872 84.036 95.871 1.00 38.26 389 TRP C C 1
ATOM 8631 O O . TRP C 1 389 ? 104.722 82.936 96.409 1.00 38.26 389 TRP C O 1
ATOM 8642 N N . ASN C 1 390 ? 106.059 84.528 95.539 1.00 41.45 390 ASN C N 1
ATOM 8643 C CA . ASN C 1 390 ? 107.322 83.888 95.872 1.00 41.45 390 ASN C CA 1
ATOM 8644 C C . ASN C 1 390 ? 108.182 84.863 96.672 1.00 41.45 390 ASN C C 1
ATOM 8645 O O . ASN C 1 390 ? 107.778 85.992 96.958 1.00 41.45 390 ASN C O 1
ATOM 8650 N N . THR C 1 391 ? 109.378 84.411 97.038 1.00 40.30 391 THR C N 1
ATOM 8651 C CA . THR C 1 391 ? 110.253 85.209 97.885 1.00 40.30 391 THR C CA 1
ATOM 8652 C C . THR C 1 391 ? 110.676 86.490 97.175 1.00 40.30 391 THR C C 1
ATOM 8653 O O . THR C 1 391 ? 110.873 86.509 95.958 1.00 40.30 391 THR C O 1
ATOM 8657 N N . ALA C 1 392 ? 110.787 87.571 97.949 1.00 38.74 392 ALA C N 1
ATOM 8658 C CA . ALA C 1 392 ? 111.297 88.874 97.528 1.00 38.74 392 ALA C CA 1
ATOM 8659 C C . ALA C 1 392 ? 110.389 89.592 96.539 1.00 38.74 392 ALA C C 1
ATOM 8660 O O . ALA C 1 392 ? 110.843 90.521 95.860 1.00 38.74 392 ALA C O 1
ATOM 8662 N N . CYS C 1 393 ? 109.122 89.200 96.436 1.00 37.68 393 CYS C N 1
ATOM 8663 C CA . CYS C 1 393 ? 108.187 89.940 95.604 1.00 37.68 393 CYS C CA 1
ATOM 8664 C C . CYS C 1 393 ? 107.774 91.235 96.298 1.00 37.68 393 CYS C C 1
ATOM 8665 O O . CYS C 1 393 ? 108.013 91.434 97.492 1.00 37.68 393 CYS C O 1
ATOM 8668 N N . ALA C 1 394 ? 107.148 92.125 95.534 1.00 36.01 394 ALA C N 1
ATOM 8669 C CA . ALA C 1 394 ? 106.731 93.418 96.061 1.00 36.01 394 ALA C CA 1
ATOM 8670 C C . ALA C 1 394 ? 105.656 93.996 95.151 1.00 36.01 394 ALA C C 1
ATOM 8671 O O . ALA C 1 394 ? 105.281 93.394 94.142 1.00 36.01 394 ALA C O 1
ATOM 8673 N N . ALA C 1 395 ? 105.163 95.178 95.518 1.00 34.00 395 ALA C N 1
ATOM 8674 C CA . ALA C 1 395 ? 104.155 95.893 94.743 1.00 34.00 395 ALA C CA 1
ATOM 8675 C C . ALA C 1 395 ? 104.008 97.301 95.299 1.00 34.00 395 ALA C C 1
ATOM 8676 O O . ALA C 1 395 ? 104.222 97.534 96.491 1.00 34.00 395 ALA C O 1
ATOM 8678 N N . GLU C 1 396 ? 103.643 98.237 94.420 1.00 36.68 396 GLU C N 1
ATOM 8679 C CA . GLU C 1 396 ? 103.387 99.623 94.792 1.00 36.68 396 GLU C CA 1
ATOM 8680 C C . GLU C 1 396 ? 102.132 100.130 94.099 1.00 36.68 396 GLU C C 1
ATOM 8681 O O . GLU C 1 396 ? 101.872 99.793 92.941 1.00 36.68 396 GLU C O 1
ATOM 8687 N N . GLY C 1 397 ? 101.360 100.945 94.814 1.00 35.96 397 GLY C N 1
ATOM 8688 C CA . GLY C 1 397 ? 100.236 101.645 94.216 1.00 35.96 397 GLY C CA 1
ATOM 8689 C C . GLY C 1 397 ? 99.104 100.768 93.739 1.00 35.96 397 GLY C C 1
ATOM 8690 O O . GLY C 1 397 ? 98.217 101.253 93.034 1.00 35.96 397 GLY C O 1
ATOM 8691 N N . VAL C 1 398 ? 99.091 99.493 94.115 1.00 35.72 398 VAL C N 1
ATOM 8692 C CA . VAL C 1 398 ? 98.120 98.528 93.612 1.00 35.72 398 VAL C CA 1
ATOM 8693 C C . VAL C 1 398 ? 97.025 98.343 94.654 1.00 35.72 398 VAL C C 1
ATOM 8694 O O . VAL C 1 398 ? 97.308 98.226 95.853 1.00 35.72 398 VAL C O 1
ATOM 8698 N N . MET C 1 399 ? 95.774 98.333 94.200 1.00 37.28 399 MET C N 1
ATOM 8699 C CA . MET C 1 399 ? 94.632 98.069 95.071 1.00 37.28 399 MET C CA 1
ATOM 8700 C C . MET C 1 399 ? 94.107 96.673 94.742 1.00 37.28 399 MET C C 1
ATOM 8701 O O . MET C 1 399 ? 93.253 96.492 93.874 1.00 37.28 399 MET C O 1
ATOM 8706 N N . PHE C 1 400 ? 94.636 95.682 95.455 1.00 35.80 400 PHE C N 1
ATOM 8707 C CA . PHE C 1 400 ? 94.195 94.304 95.298 1.00 35.80 400 PHE C CA 1
ATOM 8708 C C . PHE C 1 400 ? 92.779 94.136 95.834 1.00 35.80 400 PHE C C 1
ATOM 8709 O O . PHE C 1 400 ? 92.443 94.637 96.911 1.00 35.80 400 PHE C O 1
ATOM 8717 N N . ASP C 1 401 ? 91.953 93.410 95.084 1.00 39.43 401 ASP C N 1
ATOM 8718 C CA . ASP C 1 401 ? 90.562 93.196 95.453 1.00 39.43 401 ASP C CA 1
ATOM 8719 C C . ASP C 1 401 ? 90.130 91.800 95.030 1.00 39.43 401 ASP C C 1
ATOM 8720 O O . ASP C 1 401 ? 90.295 91.416 93.871 1.00 39.43 401 ASP C O 1
ATOM 8725 N N . GLY C 1 402 ? 89.575 91.048 95.975 1.00 39.14 402 GLY C N 1
ATOM 8726 C CA . GLY C 1 402 ? 88.953 89.777 95.666 1.00 39.14 402 GLY C CA 1
ATOM 8727 C C . GLY C 1 402 ? 87.497 89.799 96.074 1.00 39.14 402 GLY C C 1
ATOM 8728 O O . GLY C 1 402 ? 87.198 89.893 97.265 1.00 39.14 402 GLY C O 1
ATOM 8729 N N . ARG C 1 403 ? 86.585 89.710 95.102 1.00 40.97 403 ARG C N 1
ATOM 8730 C CA . ARG C 1 403 ? 85.170 89.955 95.370 1.00 40.97 403 ARG C CA 1
ATOM 8731 C C . ARG C 1 403 ? 84.646 89.064 96.491 1.00 40.97 403 ARG C C 1
ATOM 8732 O O . ARG C 1 403 ? 83.999 89.539 97.430 1.00 40.97 403 ARG C O 1
ATOM 8740 N N . ASP C 1 404 ? 84.919 87.766 96.408 1.00 43.47 404 ASP C N 1
ATOM 8741 C CA . ASP C 1 404 ? 84.554 86.862 97.486 1.00 43.47 404 ASP C CA 1
ATOM 8742 C C . ASP C 1 404 ? 85.486 87.055 98.676 1.00 43.47 404 ASP C C 1
ATOM 8743 O O . ASP C 1 404 ? 86.657 87.411 98.526 1.00 43.47 404 ASP C O 1
ATOM 8748 N N . ARG C 1 405 ? 84.954 86.810 99.873 1.00 41.06 405 ARG C N 1
ATOM 8749 C CA . ARG C 1 405 ? 85.771 86.884 101.076 1.00 41.06 405 ARG C CA 1
ATOM 8750 C C . ARG C 1 405 ? 86.695 85.685 101.234 1.00 41.06 405 ARG C C 1
ATOM 8751 O O . ARG C 1 405 ? 87.323 85.545 102.287 1.00 41.06 405 ARG C O 1
ATOM 8759 N N . THR C 1 406 ? 86.770 84.808 100.234 1.00 42.37 406 THR C N 1
ATOM 8760 C CA . THR C 1 406 ? 87.733 83.712 100.202 1.00 42.37 406 THR C CA 1
ATOM 8761 C C . THR C 1 406 ? 89.032 84.180 99.557 1.00 42.37 406 THR C C 1
ATOM 8762 O O . THR C 1 406 ? 89.257 85.387 99.420 1.00 42.37 406 THR C O 1
ATOM 8766 N N . SER C 1 407 ? 89.895 83.234 99.173 1.00 42.94 407 SER C N 1
ATOM 8767 C CA . SER C 1 407 ? 91.113 83.534 98.424 1.00 42.94 407 SER C CA 1
ATOM 8768 C C . SER C 1 407 ? 92.040 84.454 99.205 1.00 42.94 407 SER C C 1
ATOM 8769 O O . SER C 1 407 ? 92.120 85.653 98.906 1.00 42.94 407 SER C O 1
ATOM 8772 N N . PRO C 1 408 ? 92.729 83.943 100.226 1.00 39.57 408 PRO C N 1
ATOM 8773 C CA . PRO C 1 408 ? 93.594 84.807 101.042 1.00 39.57 408 PRO C CA 1
ATOM 8774 C C . PRO C 1 408 ? 94.672 85.472 100.200 1.00 39.57 408 PRO C C 1
ATOM 8775 O O . PRO C 1 408 ? 95.267 84.848 99.320 1.00 39.57 408 PRO C O 1
ATOM 8779 N N . ALA C 1 409 ? 94.917 86.748 100.480 1.00 38.20 409 ALA C N 1
ATOM 8780 C CA . ALA C 1 409 ? 95.928 87.494 99.750 1.00 38.20 409 ALA C CA 1
ATOM 8781 C C . ALA C 1 409 ? 97.323 87.121 100.238 1.00 38.20 409 ALA C C 1
ATOM 8782 O O . ALA C 1 409 ? 97.509 86.625 101.353 1.00 38.20 409 ALA C O 1
ATOM 8784 N N . ILE C 1 410 ? 98.311 87.378 99.381 1.00 36.29 410 ILE C N 1
ATOM 8785 C CA . ILE C 1 410 ? 99.714 87.089 99.657 1.00 36.29 410 ILE C CA 1
ATOM 8786 C C . ILE C 1 410 ? 99.822 85.604 99.988 1.00 36.29 410 ILE C C 1
ATOM 8787 O O . ILE C 1 410 ? 100.412 85.211 100.999 1.00 36.29 410 ILE C O 1
ATOM 8792 N N . GLN C 1 411 ? 99.211 84.765 99.156 1.00 37.19 411 GLN C N 1
ATOM 8793 C CA . GLN C 1 411 ? 99.257 83.320 99.343 1.00 37.19 411 GLN C CA 1
ATOM 8794 C C . GLN C 1 411 ? 100.426 82.766 98.540 1.00 37.19 411 GLN C C 1
ATOM 8795 O O . GLN C 1 411 ? 100.430 82.832 97.307 1.00 37.19 411 GLN C O 1
ATOM 8801 N N . SER C 1 412 ? 101.419 82.224 99.237 1.00 39.79 412 SER C N 1
ATOM 8802 C CA . SER C 1 412 ? 102.593 81.677 98.577 1.00 39.79 412 SER C CA 1
ATOM 8803 C C . SER C 1 412 ? 102.259 80.378 97.855 1.00 39.79 412 SER C C 1
ATOM 8804 O O . SER C 1 412 ? 101.392 79.608 98.280 1.00 39.79 412 SER C O 1
ATOM 8807 N N . LYS C 1 413 ? 102.959 80.139 96.744 1.00 41.85 413 LYS C N 1
ATOM 8808 C CA . LYS C 1 413 ? 102.780 78.887 96.016 1.00 41.85 413 LYS C CA 1
ATOM 8809 C C . LYS C 1 413 ? 103.225 77.699 96.859 1.00 41.85 413 LYS C C 1
ATOM 8810 O O . LYS C 1 413 ? 102.543 76.669 96.914 1.00 41.85 413 LYS C O 1
ATOM 8816 N N . SER C 1 414 ? 104.367 77.827 97.526 1.00 41.67 414 SER C N 1
ATOM 8817 C CA . SER C 1 414 ? 104.877 76.801 98.424 1.00 41.67 414 SER C CA 1
ATOM 8818 C C . SER C 1 414 ? 104.498 77.158 99.854 1.00 41.67 414 SER C C 1
ATOM 8819 O O . SER C 1 414 ? 104.615 78.319 100.260 1.00 41.67 414 SER C O 1
ATOM 8822 N N . GLY C 1 415 ? 104.050 76.163 100.614 1.00 42.14 415 GLY C N 1
ATOM 8823 C CA . GLY C 1 415 ? 103.591 76.410 101.966 1.00 42.14 415 GLY C CA 1
ATOM 8824 C C . GLY C 1 415 ? 104.720 76.682 102.938 1.00 42.14 415 GLY C C 1
ATOM 8825 O O . GLY C 1 415 ? 104.983 75.881 103.840 1.00 42.14 415 GLY C O 1
ATOM 8826 N N . GLY C 1 416 ? 105.398 77.815 102.759 1.00 41.25 416 GLY C N 1
ATOM 8827 C CA . GLY C 1 416 ? 106.483 78.202 103.635 1.00 41.25 416 GLY C CA 1
ATOM 8828 C C . GLY C 1 416 ? 106.513 79.705 103.794 1.00 41.25 416 GLY C C 1
ATOM 8829 O O . GLY C 1 416 ? 105.779 80.438 103.128 1.00 41.25 416 GLY C O 1
ATOM 8830 N N . LYS C 1 417 ? 107.379 80.161 104.695 1.00 40.45 417 LYS C N 1
ATOM 8831 C CA . LYS C 1 417 ? 107.495 81.589 104.958 1.00 40.45 417 LYS C CA 1
ATOM 8832 C C . LYS C 1 417 ? 108.066 82.306 103.740 1.00 40.45 417 LYS C C 1
ATOM 8833 O O . LYS C 1 417 ? 109.040 81.847 103.135 1.00 40.45 417 LYS C O 1
ATOM 8839 N N . ILE C 1 418 ? 107.455 83.432 103.384 1.00 40.61 418 ILE C N 1
ATOM 8840 C CA . ILE C 1 418 ? 107.841 84.216 102.218 1.00 40.61 418 ILE C CA 1
ATOM 8841 C C . ILE C 1 418 ? 108.015 85.665 102.646 1.00 40.61 418 ILE C C 1
ATOM 8842 O O . ILE C 1 418 ? 107.157 86.218 103.342 1.00 40.61 418 ILE C O 1
ATOM 8847 N N . SER C 1 419 ? 109.120 86.277 102.233 1.00 39.17 419 SER C N 1
ATOM 8848 C CA . SER C 1 419 ? 109.422 87.661 102.569 1.00 39.17 419 SER C CA 1
ATOM 8849 C C . SER C 1 419 ? 109.074 88.552 101.384 1.00 39.17 419 SER C C 1
ATOM 8850 O O . SER C 1 419 ? 109.698 88.449 100.322 1.00 39.17 419 SER C O 1
ATOM 8853 N N . VAL C 1 420 ? 108.083 89.422 101.567 1.00 36.48 420 VAL C N 1
ATOM 8854 C CA . VAL C 1 420 ? 107.644 90.362 100.549 1.00 36.48 420 VAL C CA 1
ATOM 8855 C C . VAL C 1 420 ? 107.604 91.760 101.162 1.00 36.48 420 VAL C C 1
ATOM 8856 O O . VAL C 1 420 ? 108.012 91.971 102.302 1.00 36.48 420 VAL C O 1
ATOM 8860 N N . GLY C 1 421 ? 107.119 92.720 100.380 1.00 34.91 421 GLY C N 1
ATOM 8861 C CA . GLY C 1 421 ? 107.009 94.088 100.848 1.00 34.91 421 GLY C CA 1
ATOM 8862 C C . GLY C 1 421 ? 106.077 94.928 100.001 1.00 34.91 421 GLY C C 1
ATOM 8863 O O . GLY C 1 421 ? 106.100 94.839 98.772 1.00 34.91 421 GLY C O 1
ATOM 8864 N N . PHE C 1 422 ? 105.249 95.750 100.641 1.00 33.41 422 PHE C N 1
ATOM 8865 C CA . PHE C 1 422 ? 104.261 96.570 99.945 1.00 33.41 422 PHE C CA 1
ATOM 8866 C C . PHE C 1 422 ? 104.374 97.997 100.458 1.00 33.41 422 PHE C C 1
ATOM 8867 O O . PHE C 1 422 ? 104.007 98.278 101.603 1.00 33.41 422 PHE C O 1
ATOM 8875 N N . PHE C 1 423 ? 104.876 98.901 99.615 1.00 33.92 423 PHE C N 1
ATOM 8876 C CA . PHE C 1 423 ? 105.048 100.287 100.040 1.00 33.92 423 PHE C CA 1
ATOM 8877 C C . PHE C 1 423 ? 103.704 100.987 100.186 1.00 33.92 423 PHE C C 1
ATOM 8878 O O . PHE C 1 423 ? 103.326 101.412 101.283 1.00 33.92 423 PHE C O 1
ATOM 8886 N N . LYS C 1 424 ? 102.965 101.115 99.087 1.00 33.08 424 LYS C N 1
ATOM 8887 C CA . LYS C 1 424 ? 101.631 101.706 99.102 1.00 33.08 424 LYS C CA 1
ATOM 8888 C C . LYS C 1 424 ? 100.701 100.786 98.329 1.00 33.08 424 LYS C C 1
ATOM 8889 O O . LYS C 1 424 ? 100.771 100.720 97.099 1.00 33.08 424 LYS C O 1
ATOM 8895 N N . CYS C 1 425 ? 99.837 100.078 99.047 1.00 34.58 425 CYS C N 1
ATOM 8896 C CA . CYS C 1 425 ? 98.905 99.150 98.430 1.00 34.58 425 CYS C CA 1
ATOM 8897 C C . CYS C 1 425 ? 97.637 99.114 99.266 1.00 34.58 425 CYS C C 1
ATOM 8898 O O . CYS C 1 425 ? 97.618 99.538 100.422 1.00 34.58 425 CYS C O 1
ATOM 8901 N N . GLY C 1 426 ? 96.568 98.613 98.660 1.00 35.77 426 GLY C N 1
ATOM 8902 C CA . GLY C 1 426 ? 95.307 98.499 99.365 1.00 35.77 426 GLY C CA 1
ATOM 8903 C C . GLY C 1 426 ? 94.645 97.154 99.169 1.00 35.77 426 GLY C C 1
ATOM 8904 O O . GLY C 1 426 ? 94.305 96.793 98.044 1.00 35.77 426 GLY C O 1
ATOM 8905 N N . PHE C 1 427 ? 94.440 96.405 100.246 1.00 33.98 427 PHE C N 1
ATOM 8906 C CA . PHE C 1 427 ? 93.880 95.061 100.171 1.00 33.98 427 PHE C CA 1
ATOM 8907 C C . PHE C 1 427 ? 92.414 95.117 100.575 1.00 33.98 427 PHE C C 1
ATOM 8908 O O . PHE C 1 427 ? 92.090 95.584 101.671 1.00 33.98 427 PHE C O 1
ATOM 8916 N N . TYR C 1 428 ? 91.532 94.644 99.694 1.00 36.17 428 TYR C N 1
ATOM 8917 C CA . TYR C 1 428 ? 90.097 94.731 99.920 1.00 36.17 428 TYR C CA 1
ATOM 8918 C C . TYR C 1 428 ? 89.442 93.366 99.773 1.00 36.17 428 TYR C C 1
ATOM 8919 O O . TYR C 1 428 ? 89.761 92.609 98.852 1.00 36.17 428 TYR C O 1
ATOM 8928 N N . ARG C 1 429 ? 88.526 93.063 100.694 1.00 38.25 429 ARG C N 1
ATOM 8929 C CA . ARG C 1 429 ? 87.623 91.915 100.593 1.00 38.25 429 ARG C CA 1
ATOM 8930 C C . ARG C 1 429 ? 88.361 90.580 100.540 1.00 38.25 429 ARG C C 1
ATOM 8931 O O . ARG C 1 429 ? 87.888 89.626 99.918 1.00 38.25 429 ARG C O 1
ATOM 8939 N N . PHE C 1 430 ? 89.511 90.477 101.191 1.00 37.13 430 PHE C N 1
ATOM 8940 C CA . PHE C 1 430 ? 90.250 89.226 101.227 1.00 37.13 430 PHE C CA 1
ATOM 8941 C C . PHE C 1 430 ? 89.923 88.448 102.496 1.00 37.13 430 PHE C C 1
ATOM 8942 O O . PHE C 1 430 ? 89.456 89.003 103.491 1.00 37.13 430 PHE C O 1
ATOM 8950 N N . ASP C 1 431 ? 90.161 87.137 102.442 1.00 40.43 431 ASP C N 1
ATOM 8951 C CA . ASP C 1 431 ? 90.037 86.322 103.646 1.00 40.43 431 ASP C CA 1
ATOM 8952 C C . ASP C 1 431 ? 91.069 86.729 104.686 1.00 40.43 431 ASP C C 1
ATOM 8953 O O . ASP C 1 431 ? 90.758 86.823 105.878 1.00 40.43 431 ASP C O 1
ATOM 8958 N N . ARG C 1 432 ? 92.298 86.975 104.248 1.00 38.78 432 ARG C N 1
ATOM 8959 C CA . ARG C 1 432 ? 93.410 87.364 105.101 1.00 38.78 432 ARG C CA 1
ATOM 8960 C C . ARG C 1 432 ? 94.576 87.714 104.195 1.00 38.78 432 ARG C C 1
ATOM 8961 O O . ARG C 1 432 ? 94.739 87.119 103.127 1.00 38.78 432 ARG C O 1
ATOM 8969 N N . VAL C 1 433 ? 95.380 88.683 104.619 1.00 37.46 433 VAL C N 1
ATOM 8970 C CA . VAL C 1 433 ? 96.599 89.038 103.875 1.00 37.46 433 VAL C CA 1
ATOM 8971 C C . VAL C 1 433 ? 97.705 88.150 104.439 1.00 37.46 433 VAL C C 1
ATOM 8972 O O . VAL C 1 433 ? 98.497 88.530 105.304 1.00 37.46 433 VAL C O 1
ATOM 8976 N N . GLY C 1 434 ? 97.763 86.933 103.921 1.00 37.85 434 GLY C N 1
ATOM 8977 C CA . GLY C 1 434 ? 98.681 85.932 104.426 1.00 37.85 434 GLY C CA 1
ATOM 8978 C C . GLY C 1 434 ? 98.402 84.621 103.731 1.00 37.85 434 GLY C C 1
ATOM 8979 O O . GLY C 1 434 ? 97.337 84.418 103.137 1.00 37.85 434 GLY C O 1
ATOM 8980 N N . ASN C 1 435 ? 99.374 83.721 103.821 1.00 40.17 435 ASN C N 1
ATOM 8981 C CA . ASN C 1 435 ? 99.370 82.504 103.024 1.00 40.17 435 ASN C CA 1
ATOM 8982 C C . ASN C 1 435 ? 98.831 81.304 103.796 1.00 40.17 435 ASN C C 1
ATOM 8983 O O . ASN C 1 435 ? 99.190 81.080 104.956 1.00 40.17 435 ASN C O 1
ATOM 8988 N N . ARG C 1 436 ? 97.925 80.566 103.155 1.00 43.25 436 ARG C N 1
ATOM 8989 C CA . ARG C 1 436 ? 97.497 79.215 103.506 1.00 43.25 436 ARG C CA 1
ATOM 8990 C C . ARG C 1 436 ? 96.845 79.105 104.881 1.00 43.25 436 ARG C C 1
ATOM 8991 O O . ARG C 1 436 ? 96.652 77.981 105.363 1.00 43.25 436 ARG C O 1
ATOM 8999 N N . ARG C 1 437 ? 96.536 80.222 105.546 1.00 43.08 437 ARG C N 1
ATOM 9000 C CA . ARG C 1 437 ? 95.772 80.237 106.793 1.00 43.08 437 ARG C CA 1
ATOM 9001 C C . ARG C 1 437 ? 96.579 79.679 107.963 1.00 43.08 437 ARG C C 1
ATOM 9002 O O . ARG C 1 437 ? 96.156 79.780 109.118 1.00 43.08 437 ARG C O 1
ATOM 9010 N N . GLY C 1 438 ? 97.759 79.129 107.691 1.00 43.90 438 GLY C N 1
ATOM 9011 C CA . GLY C 1 438 ? 98.542 78.518 108.745 1.00 43.90 438 GLY C CA 1
ATOM 9012 C C . GLY C 1 438 ? 100.031 78.775 108.651 1.00 43.90 438 GLY C C 1
ATOM 9013 O O . GLY C 1 438 ? 100.808 78.239 109.448 1.00 43.90 438 GLY C O 1
ATOM 9014 N N . ALA C 1 439 ? 100.446 79.590 107.689 1.00 41.00 439 ALA C N 1
ATOM 9015 C CA . ALA C 1 439 ? 101.849 79.912 107.489 1.00 41.00 439 ALA C CA 1
ATOM 9016 C C . ALA C 1 439 ? 102.055 81.416 107.622 1.00 41.00 439 ALA C C 1
ATOM 9017 O O . ALA C 1 439 ? 101.104 82.200 107.650 1.00 41.00 439 ALA C O 1
ATOM 9019 N N . TYR C 1 440 ? 103.320 81.812 107.706 1.00 41.40 440 TYR C N 1
ATOM 9020 C CA . TYR C 1 440 ? 103.698 83.189 107.981 1.00 41.40 440 TYR C CA 1
ATOM 9021 C C . TYR C 1 440 ? 104.343 83.828 106.758 1.00 41.40 440 TYR C C 1
ATOM 9022 O O . TYR C 1 440 ? 104.810 83.146 105.843 1.00 41.40 440 TYR C O 1
ATOM 9031 N N . ILE C 1 441 ? 104.352 85.159 106.751 1.00 39.52 441 ILE C N 1
ATOM 9032 C CA . ILE C 1 441 ? 105.022 85.946 105.723 1.00 39.52 441 ILE C CA 1
ATOM 9033 C C . ILE C 1 441 ? 105.881 86.998 106.408 1.00 39.52 441 ILE C C 1
ATOM 9034 O O . ILE C 1 441 ? 105.409 87.697 107.310 1.00 39.52 441 ILE C O 1
ATOM 9039 N N . GLY C 1 442 ? 107.138 87.103 105.988 1.00 39.42 442 GLY C N 1
ATOM 9040 C CA . GLY C 1 442 ? 108.046 88.074 106.566 1.00 39.42 442 GLY C CA 1
ATOM 9041 C C . GLY C 1 442 ? 108.031 89.404 105.842 1.00 39.42 442 GLY C C 1
ATOM 9042 O O . GLY C 1 442 ? 108.997 89.753 105.158 1.00 39.42 442 GLY C O 1
ATOM 9043 N N . CYS C 1 443 ? 106.947 90.160 105.990 1.00 38.42 443 CYS C N 1
ATOM 9044 C CA . CYS C 1 443 ? 106.745 91.386 105.236 1.00 38.42 443 CYS C CA 1
ATOM 9045 C C . CYS C 1 443 ? 106.523 92.561 106.175 1.00 38.42 443 CYS C C 1
ATOM 9046 O O . CYS C 1 443 ? 106.298 92.396 107.376 1.00 38.42 443 CYS C O 1
ATOM 9049 N N . SER C 1 444 ? 106.591 93.762 105.601 1.00 36.72 444 SER C N 1
ATOM 9050 C CA . SER C 1 444 ? 106.369 95.009 106.328 1.00 36.72 444 SER C CA 1
ATOM 9051 C C . SER C 1 444 ? 105.560 95.946 105.441 1.00 36.72 444 SER C C 1
ATOM 9052 O O . SER C 1 444 ? 106.079 96.476 104.454 1.00 36.72 444 SER C O 1
ATOM 9055 N N . PHE C 1 445 ? 104.294 96.150 105.797 1.00 35.49 445 PHE C N 1
ATOM 9056 C CA . PHE C 1 445 ? 103.390 97.033 105.063 1.00 35.49 445 PHE C CA 1
ATOM 9057 C C . PHE C 1 445 ? 103.640 98.463 105.529 1.00 35.49 445 PHE C C 1
ATOM 9058 O O . PHE C 1 445 ? 103.137 98.883 106.573 1.00 35.49 445 PHE C O 1
ATOM 9066 N N . GLN C 1 446 ? 104.419 99.216 104.751 1.00 34.68 446 GLN C N 1
ATOM 9067 C CA . GLN C 1 446 ? 104.826 100.549 105.185 1.00 34.68 446 GLN C CA 1
ATOM 9068 C C . GLN C 1 446 ? 103.650 101.520 105.197 1.00 34.68 446 GLN C C 1
ATOM 9069 O O . GLN C 1 446 ? 103.419 102.216 106.192 1.00 34.68 446 GLN C O 1
ATOM 9075 N N . PHE C 1 447 ? 102.891 101.581 104.104 1.00 32.98 447 PHE C N 1
ATOM 9076 C CA . PHE C 1 447 ? 101.727 102.465 104.010 1.00 32.98 447 PHE C CA 1
ATOM 9077 C C . PHE C 1 447 ? 100.645 101.711 103.245 1.00 32.98 447 PHE C C 1
ATOM 9078 O O . PHE C 1 447 ? 100.620 101.743 102.013 1.00 32.98 447 PHE C O 1
ATOM 9086 N N . CYS C 1 448 ? 99.745 101.051 103.965 1.00 35.58 448 CYS C N 1
ATOM 9087 C CA . CYS C 1 448 ? 98.746 100.214 103.319 1.00 35.58 448 CYS C CA 1
ATOM 9088 C C . CYS C 1 448 ? 97.374 100.487 103.918 1.00 35.58 448 CYS C C 1
ATOM 9089 O O . CYS C 1 448 ? 97.237 101.139 104.955 1.00 35.58 448 CYS C O 1
ATOM 9092 N N . ASN C 1 449 ? 96.351 99.978 103.235 1.00 37.22 449 ASN C N 1
ATOM 9093 C CA . ASN C 1 449 ? 94.958 100.150 103.627 1.00 37.22 449 ASN C CA 1
ATOM 9094 C C . ASN C 1 449 ? 94.291 98.784 103.585 1.00 37.22 449 ASN C C 1
ATOM 9095 O O . ASN C 1 449 ? 94.136 98.202 102.508 1.00 37.22 449 ASN C O 1
ATOM 9100 N N . PHE C 1 450 ? 93.900 98.277 104.749 1.00 35.81 450 PHE C N 1
ATOM 9101 C CA . PHE C 1 450 ? 93.276 96.962 104.872 1.00 35.81 450 PHE C CA 1
ATOM 9102 C C . PHE C 1 450 ? 91.803 97.178 105.191 1.00 35.81 450 PHE C C 1
ATOM 9103 O O . PHE C 1 450 ? 91.452 97.583 106.302 1.00 35.81 450 PHE C O 1
ATOM 9111 N N . ASN C 1 451 ? 90.941 96.903 104.215 1.00 36.61 451 ASN C N 1
ATOM 9112 C CA . ASN C 1 451 ? 89.527 97.227 104.310 1.00 36.61 451 ASN C CA 1
ATOM 9113 C C . ASN C 1 451 ? 88.677 96.031 103.906 1.00 36.61 451 ASN C C 1
ATOM 9114 O O . ASN C 1 451 ? 89.025 95.293 102.980 1.00 36.61 451 ASN C O 1
ATOM 9119 N N . GLN C 1 452 ? 87.563 95.849 104.612 1.00 36.17 452 GLN C N 1
ATOM 9120 C CA . GLN C 1 452 ? 86.521 94.871 104.308 1.00 36.17 452 GLN C CA 1
ATOM 9121 C C . GLN C 1 452 ? 87.036 93.438 104.219 1.00 36.17 452 GLN C C 1
ATOM 9122 O O . GLN C 1 452 ? 86.338 92.570 103.684 1.00 36.17 452 GLN C O 1
ATOM 9128 N N . ASN C 1 453 ? 88.232 93.164 104.729 1.00 36.63 453 ASN C N 1
ATOM 9129 C CA . ASN C 1 453 ? 88.740 91.803 104.746 1.00 36.63 453 ASN C CA 1
ATOM 9130 C C . ASN C 1 453 ? 88.089 91.007 105.875 1.00 36.63 453 ASN C C 1
ATOM 9131 O O . ASN C 1 453 ? 87.273 91.515 106.648 1.00 36.63 453 ASN C O 1
ATOM 9136 N N . ASN C 1 454 ? 88.461 89.729 105.960 1.00 40.03 454 ASN C N 1
ATOM 9137 C CA . ASN C 1 454 ? 88.114 88.941 107.136 1.00 40.03 454 ASN C CA 1
ATOM 9138 C C . ASN C 1 454 ? 89.212 88.998 108.190 1.00 40.03 454 ASN C C 1
ATOM 9139 O O . ASN C 1 454 ? 88.939 88.796 109.376 1.00 40.03 454 ASN C O 1
ATOM 9144 N N . ILE C 1 455 ? 90.452 89.261 107.783 1.00 37.45 455 ILE C N 1
ATOM 9145 C CA . ILE C 1 455 ? 91.566 89.446 108.706 1.00 37.45 455 ILE C CA 1
ATOM 9146 C C . ILE C 1 455 ? 92.447 90.558 108.154 1.00 37.45 455 ILE C C 1
ATOM 9147 O O . ILE C 1 455 ? 92.972 90.442 107.042 1.00 37.45 455 ILE C O 1
ATOM 9152 N N . GLY C 1 456 ? 92.601 91.635 108.926 1.00 37.84 456 GLY C N 1
ATOM 9153 C CA . GLY C 1 456 ? 93.318 92.797 108.429 1.00 37.84 456 GLY C CA 1
ATOM 9154 C C . GLY C 1 456 ? 94.782 92.525 108.146 1.00 37.84 456 GLY C C 1
ATOM 9155 O O . GLY C 1 456 ? 95.303 92.929 107.105 1.00 37.84 456 GLY C O 1
ATOM 9156 N N . ILE C 1 457 ? 95.470 91.858 109.070 1.00 36.78 457 ILE C N 1
ATOM 9157 C CA . ILE C 1 457 ? 96.860 91.450 108.883 1.00 36.78 457 ILE C CA 1
ATOM 9158 C C . ILE C 1 457 ? 97.026 90.059 109.478 1.00 36.78 457 ILE C C 1
ATOM 9159 O O . ILE C 1 457 ? 96.520 89.774 110.566 1.00 36.78 457 ILE C O 1
ATOM 9164 N N . TYR C 1 458 ? 97.737 89.193 108.761 1.00 39.02 458 TYR C N 1
ATOM 9165 C CA . TYR C 1 458 ? 97.875 87.790 109.139 1.00 39.02 458 TYR C CA 1
ATOM 9166 C C . TYR C 1 458 ? 99.341 87.405 109.273 1.00 39.02 458 TYR C C 1
ATOM 9167 O O . TYR C 1 458 ? 100.080 87.404 108.282 1.00 39.02 458 TYR C O 1
ATOM 9176 N N . ASN C 1 459 ? 99.751 87.071 110.498 1.00 39.17 459 ASN C N 1
ATOM 9177 C CA . ASN C 1 459 ? 100.971 86.304 110.759 1.00 39.17 459 ASN C CA 1
ATOM 9178 C C . ASN C 1 459 ? 102.210 86.934 110.127 1.00 39.17 459 ASN C C 1
ATOM 9179 O O . ASN C 1 459 ? 103.061 86.239 109.568 1.00 39.17 459 ASN C O 1
ATOM 9184 N N . THR C 1 460 ? 102.321 88.254 110.212 1.00 38.20 460 THR C N 1
ATOM 9185 C CA . THR C 1 460 ? 103.535 88.915 109.756 1.00 38.20 460 THR C CA 1
ATOM 9186 C C . THR C 1 460 ? 104.661 88.689 110.757 1.00 38.20 460 THR C C 1
ATOM 9187 O O . THR C 1 460 ? 104.469 88.807 111.970 1.00 38.20 460 THR C O 1
ATOM 9191 N N . VAL C 1 461 ? 105.842 88.358 110.241 1.00 39.24 461 VAL C N 1
ATOM 9192 C CA . VAL C 1 461 ? 107.008 88.041 111.056 1.00 39.24 461 VAL C CA 1
ATOM 9193 C C . VAL C 1 461 ? 108.103 89.048 110.738 1.00 39.24 461 VAL C C 1
ATOM 9194 O O . VAL C 1 461 ? 108.357 89.339 109.564 1.00 39.24 461 VAL C O 1
ATOM 9198 N N . ASP C 1 462 ? 108.744 89.576 111.784 1.00 40.22 462 ASP C N 1
ATOM 9199 C CA . ASP C 1 462 ? 109.813 90.565 111.643 1.00 40.22 462 ASP C CA 1
ATOM 9200 C C . ASP C 1 462 ? 109.339 91.780 110.850 1.00 40.22 462 ASP C C 1
ATOM 9201 O O . ASP C 1 462 ? 110.062 92.318 110.011 1.00 40.22 462 ASP C O 1
ATOM 9206 N N . GLY C 1 463 ? 108.113 92.215 111.119 1.00 38.81 463 GLY C N 1
ATOM 9207 C CA . GLY C 1 463 ? 107.488 93.286 110.361 1.00 38.81 463 GLY C CA 1
ATOM 9208 C C . GLY C 1 463 ? 107.670 94.638 111.027 1.00 38.81 463 GLY C C 1
ATOM 9209 O O . GLY C 1 463 ? 107.635 94.751 112.252 1.00 38.81 463 GLY C O 1
ATOM 9210 N N . ASN C 1 464 ? 107.855 95.664 110.201 1.00 37.43 464 ASN C N 1
ATOM 9211 C CA . ASN C 1 464 ? 107.960 97.049 110.653 1.00 37.43 464 ASN C CA 1
ATOM 9212 C C . ASN C 1 464 ? 106.975 97.867 109.826 1.00 37.43 464 ASN C C 1
ATOM 9213 O O . ASN C 1 464 ? 107.310 98.339 108.735 1.00 37.43 464 ASN C O 1
ATOM 9218 N N . HIS C 1 465 ? 105.763 98.035 110.347 1.00 35.15 465 HIS C N 1
ATOM 9219 C CA . HIS C 1 465 ? 104.660 98.652 109.627 1.00 35.15 465 HIS C CA 1
ATOM 9220 C C . HIS C 1 465 ? 104.605 100.125 110.009 1.00 35.15 465 HIS C C 1
ATOM 9221 O O . HIS C 1 465 ? 104.375 100.456 111.176 1.00 35.15 465 HIS C O 1
ATOM 9228 N N . ILE C 1 466 ? 104.811 101.006 109.032 1.00 35.38 466 ILE C N 1
ATOM 9229 C CA . ILE C 1 466 ? 104.996 102.420 109.343 1.00 35.38 466 ILE C CA 1
ATOM 9230 C C . ILE C 1 466 ? 103.656 103.108 109.569 1.00 35.38 466 ILE C C 1
ATOM 9231 O O . ILE C 1 466 ? 103.375 103.616 110.661 1.00 35.38 466 ILE C O 1
ATOM 9236 N N . GLY C 1 467 ? 102.808 103.137 108.546 1.00 34.48 467 GLY C N 1
ATOM 9237 C CA . GLY C 1 467 ? 101.601 103.935 108.621 1.00 34.48 467 GLY C CA 1
ATOM 9238 C C . GLY C 1 467 ? 100.353 103.286 108.063 1.00 34.48 467 GLY C C 1
ATOM 9239 O O . GLY C 1 467 ? 99.522 103.973 107.460 1.00 34.48 467 GLY C O 1
ATOM 9240 N N . CYS C 1 468 ? 100.137 102.025 108.375 1.00 35.57 468 CYS C N 1
ATOM 9241 C CA . CYS C 1 468 ? 99.014 101.289 107.833 1.00 35.57 468 CYS C CA 1
ATOM 9242 C C . CYS C 1 468 ? 97.703 101.786 108.297 1.00 35.57 468 CYS C C 1
ATOM 9243 O O . CYS C 1 468 ? 97.628 102.580 109.188 1.00 35.57 468 CYS C O 1
ATOM 9246 N N . THR C 1 469 ? 96.657 101.404 107.595 1.00 36.18 469 THR C N 1
ATOM 9247 C CA . THR C 1 469 ? 95.324 101.782 108.052 1.00 36.18 469 THR C CA 1
ATOM 9248 C C . THR C 1 469 ? 94.421 100.561 107.992 1.00 36.18 469 THR C C 1
ATOM 9249 O O . THR C 1 469 ? 94.267 99.953 106.928 1.00 36.18 469 THR C O 1
ATOM 9253 N N . ILE C 1 470 ? 93.826 100.212 109.126 1.00 35.64 470 ILE C N 1
ATOM 9254 C CA . ILE C 1 470 ? 92.924 99.073 109.233 1.00 35.64 470 ILE C CA 1
ATOM 9255 C C . ILE C 1 470 ? 91.512 99.619 109.390 1.00 35.64 470 ILE C C 1
ATOM 9256 O O . ILE C 1 470 ? 91.155 100.157 110.445 1.00 35.64 470 ILE C O 1
ATOM 9261 N N . ASN C 1 471 ? 90.710 99.484 108.340 1.00 37.59 471 ASN C N 1
ATOM 9262 C CA . ASN C 1 471 ? 89.347 99.994 108.318 1.00 37.59 471 ASN C CA 1
ATOM 9263 C C . ASN C 1 471 ? 88.399 98.909 108.828 1.00 37.59 471 ASN C C 1
ATOM 9264 O O . ASN C 1 471 ? 88.833 97.916 109.418 1.00 37.59 471 ASN C O 1
ATOM 9269 N N . ALA C 1 472 ? 87.097 99.092 108.616 1.00 37.83 472 ALA C N 1
ATOM 9270 C CA . ALA C 1 472 ? 86.113 98.125 109.084 1.00 37.83 472 ALA C CA 1
ATOM 9271 C C . ALA C 1 472 ? 86.297 96.789 108.379 1.00 37.83 472 ALA C C 1
ATOM 9272 O O . ALA C 1 472 ? 85.923 96.635 107.213 1.00 37.83 472 ALA C O 1
ATOM 9274 N N . ASN C 1 473 ? 86.866 95.817 109.084 1.00 37.74 473 ASN C N 1
ATOM 9275 C CA . ASN C 1 473 ? 87.088 94.480 108.558 1.00 37.74 473 ASN C CA 1
ATOM 9276 C C . ASN C 1 473 ? 86.139 93.503 109.232 1.00 37.74 473 ASN C C 1
ATOM 9277 O O . ASN C 1 473 ? 85.945 93.552 110.450 1.00 37.74 473 ASN C O 1
ATOM 9282 N N . LYS C 1 474 ? 85.551 92.615 108.437 1.00 41.51 474 LYS C N 1
ATOM 9283 C CA . LYS C 1 474 ? 84.809 91.504 109.008 1.00 41.51 474 LYS C CA 1
ATOM 9284 C C . LYS C 1 474 ? 85.752 90.639 109.836 1.00 41.51 474 LYS C C 1
ATOM 9285 O O . LYS C 1 474 ? 86.962 90.613 109.607 1.00 41.51 474 LYS C O 1
ATOM 9291 N N . SER C 1 475 ? 85.291 89.997 110.888 1.00 42.76 475 SER C N 1
ATOM 9292 C CA . SER C 1 475 ? 86.226 89.187 111.680 1.00 42.76 475 SER C CA 1
ATOM 9293 C C . SER C 1 475 ? 87.250 89.993 112.475 1.00 42.76 475 SER C C 1
ATOM 9294 O O . SER C 1 475 ? 87.103 91.185 112.627 1.00 42.76 475 SER C O 1
ATOM 9297 N N . HIS C 1 476 ? 88.345 89.359 112.881 1.00 42.19 476 HIS C N 1
ATOM 9298 C CA . HIS C 1 476 ? 89.320 89.975 113.800 1.00 42.19 476 HIS C CA 1
ATOM 9299 C C . HIS C 1 476 ? 90.052 91.217 113.466 1.00 42.19 476 HIS C C 1
ATOM 9300 O O . HIS C 1 476 ? 90.217 92.086 114.281 1.00 42.19 476 HIS C O 1
ATOM 9307 N N . GLY C 1 477 ? 90.493 91.322 112.268 1.00 38.23 477 GLY C N 1
ATOM 9308 C CA . GLY C 1 477 ? 91.303 92.478 111.924 1.00 38.23 477 GLY C CA 1
ATOM 9309 C C . GLY C 1 477 ? 92.780 92.114 111.894 1.00 38.23 477 GLY C C 1
ATOM 9310 O O . GLY C 1 477 ? 93.180 91.190 111.191 1.00 38.23 477 GLY C O 1
ATOM 9311 N N . VAL C 1 478 ? 93.586 92.840 112.664 1.00 36.03 478 VAL C N 1
ATOM 9312 C CA . VAL C 1 478 ? 94.995 92.481 112.789 1.00 36.03 478 VAL C CA 1
ATOM 9313 C C . VAL C 1 478 ? 95.111 91.325 113.772 1.00 36.03 478 VAL C C 1
ATOM 9314 O O . VAL C 1 478 ? 94.906 91.493 114.979 1.00 36.03 478 VAL C O 1
ATOM 9318 N N . MET C 1 479 ? 95.431 90.139 113.260 1.00 36.56 479 MET C N 1
ATOM 9319 C CA . MET C 1 479 ? 95.544 88.953 114.096 1.00 36.56 479 MET C CA 1
ATOM 9320 C C . MET C 1 479 ? 96.889 88.286 113.863 1.00 36.56 479 MET C C 1
ATOM 9321 O O . MET C 1 479 ? 97.282 88.050 112.717 1.00 36.56 479 MET C O 1
ATOM 9326 N N . LEU C 1 480 ? 97.585 87.980 114.953 1.00 34.78 480 LEU C N 1
ATOM 9327 C CA . LEU C 1 480 ? 98.867 87.296 114.918 1.00 34.78 480 LEU C CA 1
ATOM 9328 C C . LEU C 1 480 ? 98.785 86.039 115.771 1.00 34.78 480 LEU C C 1
ATOM 9329 O O . LEU C 1 480 ? 98.144 86.036 116.827 1.00 34.78 480 LEU C O 1
ATOM 9334 N N . GLU C 1 481 ? 99.429 84.975 115.311 1.00 37.47 481 GLU C N 1
ATOM 9335 C CA . GLU C 1 481 ? 99.442 83.702 116.015 1.00 37.47 481 GLU C CA 1
ATOM 9336 C C . GLU C 1 481 ? 100.872 83.381 116.445 1.00 37.47 481 GLU C C 1
ATOM 9337 O O . GLU C 1 481 ? 101.784 84.202 116.308 1.00 37.47 481 GLU C O 1
ATOM 9343 N N . THR C 1 482 ? 101.002 82.192 117.000 1.00 39.18 482 THR C N 1
ATOM 9344 C CA . THR C 1 482 ? 102.236 81.744 117.564 1.00 39.18 482 THR C CA 1
ATOM 9345 C C . THR C 1 482 ? 103.310 81.697 116.545 1.00 39.18 482 THR C C 1
ATOM 9346 O O . THR C 1 482 ? 103.103 81.259 115.455 1.00 39.18 482 THR C O 1
ATOM 9350 N N . GLY C 1 483 ? 104.488 82.129 116.933 1.00 40.58 483 GLY C N 1
ATOM 9351 C CA . GLY C 1 483 ? 105.619 82.138 116.044 1.00 40.58 483 GLY C CA 1
ATOM 9352 C C . GLY C 1 483 ? 105.857 83.420 115.293 1.00 40.58 483 GLY C C 1
ATOM 9353 O O . GLY C 1 483 ? 106.906 83.567 114.699 1.00 40.58 483 GLY C O 1
ATOM 9354 N N . ALA C 1 484 ? 104.777 84.192 115.173 1.00 41.08 484 ALA C N 1
ATOM 9355 C CA . ALA C 1 484 ? 104.796 85.445 114.449 1.00 41.08 484 ALA C CA 1
ATOM 9356 C C . ALA C 1 484 ? 105.389 86.445 115.371 1.00 41.08 484 ALA C C 1
ATOM 9357 O O . ALA C 1 484 ? 104.949 87.565 115.474 1.00 41.08 484 ALA C O 1
ATOM 9359 N N . ASN C 1 485 ? 106.470 85.959 115.969 1.00 44.87 485 ASN C N 1
ATOM 9360 C CA . ASN C 1 485 ? 107.292 86.681 116.895 1.00 44.87 485 ASN C CA 1
ATOM 9361 C C . ASN C 1 485 ? 107.940 87.819 116.149 1.00 44.87 485 ASN C C 1
ATOM 9362 O O . ASN C 1 485 ? 108.525 87.661 115.082 1.00 44.87 485 ASN C O 1
ATOM 9367 N N . SER C 1 486 ? 107.804 88.974 116.757 1.00 41.45 486 SER C N 1
ATOM 9368 C CA . SER C 1 486 ? 108.323 90.266 116.301 1.00 41.45 486 SER C CA 1
ATOM 9369 C C . SER C 1 486 ? 107.275 90.954 115.467 1.00 41.45 486 SER C C 1
ATOM 9370 O O . SER C 1 486 ? 106.504 90.346 114.737 1.00 41.45 486 SER C O 1
ATOM 9373 N N . ASN C 1 487 ? 107.248 92.254 115.583 1.00 36.71 487 ASN C N 1
ATOM 9374 C CA . ASN C 1 487 ? 106.303 93.067 114.830 1.00 36.71 487 ASN C CA 1
ATOM 9375 C C . ASN C 1 487 ? 106.188 94.424 115.503 1.00 36.71 487 ASN C C 1
ATOM 9376 O O . ASN C 1 487 ? 106.024 94.501 116.723 1.00 36.71 487 ASN C O 1
ATOM 9381 N N . THR C 1 488 ? 106.282 95.487 114.708 1.00 36.20 488 THR C N 1
ATOM 9382 C CA . THR C 1 488 ? 106.147 96.855 115.193 1.00 36.20 488 THR C CA 1
ATOM 9383 C C . THR C 1 488 ? 105.116 97.564 114.332 1.00 36.20 488 THR C C 1
ATOM 9384 O O . THR C 1 488 ? 105.170 97.474 113.103 1.00 36.20 488 THR C O 1
ATOM 9388 N N . PHE C 1 489 ? 104.174 98.249 114.973 1.00 34.56 489 PHE C N 1
ATOM 9389 C CA . PHE C 1 489 ? 103.128 99.014 114.295 1.00 34.56 489 PHE C CA 1
ATOM 9390 C C . PHE C 1 489 ? 103.254 100.459 114.768 1.00 34.56 489 PHE C C 1
ATOM 9391 O O . PHE C 1 489 ? 102.666 100.850 115.779 1.00 34.56 489 PHE C O 1
ATOM 9399 N N . THR C 1 490 ? 104.026 101.256 114.026 1.00 35.83 490 THR C N 1
ATOM 9400 C CA . THR C 1 490 ? 104.383 102.592 114.494 1.00 35.83 490 THR C CA 1
ATOM 9401 C C . THR C 1 490 ? 103.172 103.519 114.551 1.00 35.83 490 THR C C 1
ATOM 9402 O O . THR C 1 490 ? 102.917 104.154 115.580 1.00 35.83 490 THR C O 1
ATOM 9406 N N . ASN C 1 491 ? 102.408 103.609 113.458 1.00 35.75 491 ASN C N 1
ATOM 9407 C CA . ASN C 1 491 ? 101.341 104.602 113.399 1.00 35.75 491 ASN C CA 1
ATOM 9408 C C . ASN C 1 491 ? 100.049 104.059 112.798 1.00 35.75 491 ASN C C 1
ATOM 9409 O O . ASN C 1 491 ? 99.222 104.848 112.328 1.00 35.75 491 ASN C O 1
ATOM 9414 N N . CYS C 1 492 ? 99.826 102.769 112.898 1.00 37.64 492 CYS C N 1
ATOM 9415 C CA . CYS C 1 492 ? 98.628 102.200 112.350 1.00 37.64 492 CYS C CA 1
ATOM 9416 C C . CYS C 1 492 ? 97.413 102.695 113.043 1.00 37.64 492 CYS C C 1
ATOM 9417 O O . CYS C 1 492 ? 97.475 103.091 114.178 1.00 37.64 492 CYS C O 1
ATOM 9420 N N . ARG C 1 493 ? 96.305 102.722 112.333 1.00 37.81 493 ARG C N 1
ATOM 9421 C CA . ARG C 1 493 ? 95.041 103.101 112.949 1.00 37.81 493 ARG C CA 1
ATOM 9422 C C . ARG C 1 493 ? 94.009 102.015 112.685 1.00 37.81 493 ARG C C 1
ATOM 9423 O O . ARG C 1 493 ? 93.910 101.511 111.562 1.00 37.81 493 ARG C O 1
ATOM 9431 N N . ASN C 1 494 ? 93.245 101.656 113.714 1.00 37.12 494 ASN C N 1
ATOM 9432 C CA . ASN C 1 494 ? 92.219 100.626 113.611 1.00 37.12 494 ASN C CA 1
ATOM 9433 C C . ASN C 1 494 ? 90.840 101.263 113.691 1.00 37.12 494 ASN C C 1
ATOM 9434 O O . ASN C 1 494 ? 90.505 101.908 114.689 1.00 37.12 494 ASN C O 1
ATOM 9439 N N . GLU C 1 495 ? 90.050 101.076 112.642 1.00 41.13 495 GLU C N 1
ATOM 9440 C CA . GLU C 1 495 ? 88.694 101.593 112.557 1.00 41.13 495 GLU C CA 1
ATOM 9441 C C . GLU C 1 495 ? 87.717 100.532 113.068 1.00 41.13 495 GLU C C 1
ATOM 9442 O O . GLU C 1 495 ? 88.120 99.563 113.717 1.00 41.13 495 GLU C O 1
ATOM 9448 N N . TRP C 1 496 ? 86.426 100.705 112.791 1.00 44.62 496 TRP C N 1
ATOM 9449 C CA . TRP C 1 496 ? 85.398 99.869 113.397 1.00 44.62 496 TRP C CA 1
ATOM 9450 C C . TRP C 1 496 ? 85.458 98.441 112.870 1.00 44.62 496 TRP C C 1
ATOM 9451 O O . TRP C 1 496 ? 84.609 98.036 112.070 1.00 44.62 496 TRP C O 1
ATOM 9462 N N . ASN C 1 497 ? 86.446 97.669 113.315 1.00 40.15 497 ASN C N 1
ATOM 9463 C CA . ASN C 1 497 ? 86.556 96.279 112.893 1.00 40.15 497 ASN C CA 1
ATOM 9464 C C . ASN C 1 497 ? 85.405 95.462 113.461 1.00 40.15 497 ASN C C 1
ATOM 9465 O O . ASN C 1 497 ? 85.146 95.488 114.667 1.00 40.15 497 ASN C O 1
ATOM 9470 N N . GLU C 1 498 ? 84.714 94.727 112.589 1.00 43.76 498 GLU C N 1
ATOM 9471 C CA . GLU C 1 498 ? 83.601 93.873 113.004 1.00 43.76 498 GLU C CA 1
ATOM 9472 C C . GLU C 1 498 ? 84.148 92.586 113.625 1.00 43.76 498 GLU C C 1
ATOM 9473 O O . GLU C 1 498 ? 83.999 91.482 113.100 1.00 43.76 498 GLU C O 1
ATOM 9479 N N . GLY C 1 499 ? 84.785 92.748 114.781 1.00 43.23 499 GLY C N 1
ATOM 9480 C CA . GLY C 1 499 ? 85.369 91.611 115.464 1.00 43.23 499 GLY C CA 1
ATOM 9481 C C . GLY C 1 499 ? 86.283 91.957 116.620 1.00 43.23 499 GLY C C 1
ATOM 9482 O O . GLY C 1 499 ? 85.921 92.741 117.501 1.00 43.23 499 GLY C O 1
ATOM 9483 N N . ASP C 1 500 ? 87.479 91.372 116.623 1.00 41.32 500 ASP C N 1
ATOM 9484 C CA . ASP C 1 500 ? 88.383 91.429 117.763 1.00 41.32 500 ASP C CA 1
ATOM 9485 C C . ASP C 1 500 ? 89.438 92.520 117.653 1.00 41.32 500 ASP C C 1
ATOM 9486 O O . ASP C 1 500 ? 90.160 92.756 118.626 1.00 41.32 500 ASP C O 1
ATOM 9491 N N . ASN C 1 501 ? 89.549 93.184 116.505 1.00 38.49 501 ASN C N 1
ATOM 9492 C CA . ASN C 1 501 ? 90.539 94.248 116.279 1.00 38.49 501 ASN C CA 1
ATOM 9493 C C . ASN C 1 501 ? 91.923 93.648 116.524 1.00 38.49 501 ASN C C 1
ATOM 9494 O O . ASN C 1 501 ? 92.269 92.649 115.873 1.00 38.49 501 ASN C O 1
ATOM 9499 N N . TRP C 1 502 ? 92.740 94.203 117.420 1.00 35.69 502 TRP C N 1
ATOM 9500 C CA . TRP C 1 502 ? 94.041 93.611 117.708 1.00 35.69 502 TRP C CA 1
ATOM 9501 C C . TRP C 1 502 ? 93.882 92.266 118.406 1.00 35.69 502 TRP C C 1
ATOM 9502 O O . TRP C 1 502 ? 93.215 92.155 119.438 1.00 35.69 502 TRP C O 1
ATOM 9513 N N . ASN C 1 503 ? 94.538 91.246 117.859 1.00 35.99 503 ASN C N 1
ATOM 9514 C CA . ASN C 1 503 ? 94.428 89.889 118.386 1.00 35.99 503 ASN C CA 1
ATOM 9515 C C . ASN C 1 503 ? 95.796 89.228 118.295 1.00 35.99 503 ASN C C 1
ATOM 9516 O O . ASN C 1 503 ? 96.290 88.982 117.192 1.00 35.99 503 ASN C O 1
ATOM 9521 N N . PHE C 1 504 ? 96.406 88.941 119.442 1.00 34.71 504 PHE C N 1
ATOM 9522 C CA . PHE C 1 504 ? 97.672 88.225 119.505 1.00 34.71 504 PHE C CA 1
ATOM 9523 C C . PHE C 1 504 ? 97.487 86.989 120.370 1.00 34.71 504 PHE C C 1
ATOM 9524 O O . PHE C 1 504 ? 96.871 87.065 121.437 1.00 34.71 504 PHE C O 1
ATOM 9532 N N . TYR C 1 505 ? 98.014 85.853 119.915 1.00 37.83 505 TYR C N 1
ATOM 9533 C CA . TYR C 1 505 ? 97.887 84.607 120.659 1.00 37.83 505 TYR C CA 1
ATOM 9534 C C . TYR C 1 505 ? 99.230 84.079 121.146 1.00 37.83 505 TYR C C 1
ATOM 9535 O O . TYR C 1 505 ? 99.394 83.824 122.340 1.00 37.83 505 TYR C O 1
ATOM 9544 N N . GLY C 1 506 ? 100.200 83.898 120.256 1.00 39.39 506 GLY C N 1
ATOM 9545 C CA . GLY C 1 506 ? 101.468 83.323 120.660 1.00 39.39 506 GLY C CA 1
ATOM 9546 C C . GLY C 1 506 ? 102.679 84.075 120.151 1.00 39.39 506 GLY C C 1
ATOM 9547 O O . GLY C 1 506 ? 103.813 83.617 120.311 1.00 39.39 506 GLY C O 1
ATOM 9548 N N . ALA C 1 507 ? 102.416 85.303 119.736 1.00 40.72 507 ALA C N 1
ATOM 9549 C CA . ALA C 1 507 ? 103.440 86.174 119.248 1.00 40.72 507 ALA C CA 1
ATOM 9550 C C . ALA C 1 507 ? 104.358 86.510 120.405 1.00 40.72 507 ALA C C 1
ATOM 9551 O O . ALA C 1 507 ? 103.918 87.052 121.396 1.00 40.72 507 ALA C O 1
ATOM 9553 N N . THR C 1 508 ? 105.646 86.229 120.270 1.00 43.18 508 THR C N 1
ATOM 9554 C CA . THR C 1 508 ? 106.590 86.541 121.334 1.00 43.18 508 THR C CA 1
ATOM 9555 C C . THR C 1 508 ? 106.731 88.010 121.515 1.00 43.18 508 THR C C 1
ATOM 9556 O O . THR C 1 508 ? 106.893 88.489 122.620 1.00 43.18 508 THR C O 1
ATOM 9560 N N . SER C 1 509 ? 106.714 88.745 120.428 1.00 41.46 509 SER C N 1
ATOM 9561 C CA . SER C 1 509 ? 106.848 90.171 120.585 1.00 41.46 509 SER C CA 1
ATOM 9562 C C . SER C 1 509 ? 105.841 90.975 119.793 1.00 41.46 509 SER C C 1
ATOM 9563 O O . SER C 1 509 ? 105.190 90.517 118.864 1.00 41.46 509 SER C O 1
ATOM 9566 N N . ILE C 1 510 ? 105.640 92.176 120.249 1.00 36.00 510 ILE C N 1
ATOM 9567 C CA . ILE C 1 510 ? 104.748 93.066 119.517 1.00 36.00 510 ILE C CA 1
ATOM 9568 C C . ILE C 1 510 ? 104.788 94.421 120.204 1.00 36.00 510 ILE C C 1
ATOM 9569 O O . ILE C 1 510 ? 104.850 94.496 121.436 1.00 36.00 510 ILE C O 1
ATOM 9574 N N . GLN C 1 511 ? 104.760 95.492 119.415 1.00 35.42 511 GLN C N 1
ATOM 9575 C CA . GLN C 1 511 ? 104.705 96.831 119.987 1.00 35.42 511 GLN C CA 1
ATOM 9576 C C . GLN C 1 511 ? 103.953 97.763 119.048 1.00 35.42 511 GLN C C 1
ATOM 9577 O O . GLN C 1 511 ? 104.357 97.958 117.898 1.00 35.42 511 GLN C O 1
ATOM 9583 N N . VAL C 1 512 ? 102.843 98.308 119.536 1.00 33.97 512 VAL C N 1
ATOM 9584 C CA . VAL C 1 512 ? 102.043 99.288 118.812 1.00 33.97 512 VAL C CA 1
ATOM 9585 C C . VAL C 1 512 ? 102.391 100.643 119.415 1.00 33.97 512 VAL C C 1
ATOM 9586 O O . VAL C 1 512 ? 102.207 100.866 120.614 1.00 33.97 512 VAL C O 1
ATOM 9590 N N . ILE C 1 513 ? 102.893 101.560 118.587 1.00 34.15 513 ILE C N 1
ATOM 9591 C CA . ILE C 1 513 ? 103.591 102.717 119.136 1.00 34.15 513 ILE C CA 1
ATOM 9592 C C . ILE C 1 513 ? 102.636 103.876 119.402 1.00 34.15 513 ILE C C 1
ATOM 9593 O O . ILE C 1 513 ? 102.467 104.297 120.552 1.00 34.15 513 ILE C O 1
ATOM 9598 N N . ASN C 1 514 ? 101.995 104.412 118.363 1.00 35.00 514 ASN C N 1
ATOM 9599 C CA . ASN C 1 514 ? 101.415 105.743 118.514 1.00 35.00 514 ASN C CA 1
ATOM 9600 C C . ASN C 1 514 ? 99.909 105.830 118.292 1.00 35.00 514 ASN C C 1
ATOM 9601 O O . ASN C 1 514 ? 99.191 106.375 119.135 1.00 35.00 514 ASN C O 1
ATOM 9606 N N . GLU C 1 515 ? 99.417 105.315 117.171 1.00 38.84 515 GLU C N 1
ATOM 9607 C CA . GLU C 1 515 ? 98.068 105.662 116.749 1.00 38.84 515 GLU C CA 1
ATOM 9608 C C . GLU C 1 515 ? 97.018 104.959 117.608 1.00 38.84 515 GLU C C 1
ATOM 9609 O O . GLU C 1 515 ? 97.295 103.986 118.315 1.00 38.84 515 GLU C O 1
ATOM 9615 N N . LEU C 1 516 ? 95.794 105.473 117.529 1.00 38.52 516 LEU C N 1
ATOM 9616 C CA . LEU C 1 516 ? 94.695 105.062 118.387 1.00 38.52 516 LEU C CA 1
ATOM 9617 C C . LEU C 1 516 ? 94.064 103.756 117.911 1.00 38.52 516 LEU C C 1
ATOM 9618 O O . LEU C 1 516 ? 94.292 103.288 116.793 1.00 38.52 516 LEU C O 1
ATOM 9623 N N . CYS C 1 517 ? 93.258 103.169 118.793 1.00 38.70 517 CYS C N 1
ATOM 9624 C CA . CYS C 1 517 ? 92.479 101.961 118.525 1.00 38.70 517 CYS C CA 1
ATOM 9625 C C . CYS C 1 517 ? 91.016 102.301 118.794 1.00 38.70 517 CYS C C 1
ATOM 9626 O O . CYS C 1 517 ? 90.567 102.296 119.942 1.00 38.70 517 CYS C O 1
ATOM 9629 N N . ASP C 1 518 ? 90.268 102.585 117.729 1.00 42.38 518 ASP C N 1
ATOM 9630 C CA . ASP C 1 518 ? 88.903 103.078 117.856 1.00 42.38 518 ASP C CA 1
ATOM 9631 C C . ASP C 1 518 ? 87.929 101.943 118.144 1.00 42.38 518 ASP C C 1
ATOM 9632 O O . ASP C 1 518 ? 88.345 100.841 118.518 1.00 42.38 518 ASP C O 1
ATOM 9637 N N . ARG C 1 519 ? 86.634 102.217 117.991 1.00 45.43 519 ARG C N 1
ATOM 9638 C CA . ARG C 1 519 ? 85.594 101.259 118.347 1.00 45.43 519 ARG C CA 1
ATOM 9639 C C . ARG C 1 519 ? 85.813 99.918 117.663 1.00 45.43 519 ARG C C 1
ATOM 9640 O O . ARG C 1 519 ? 86.130 99.849 116.474 1.00 45.43 519 ARG C O 1
ATOM 9648 N N . ALA C 1 520 ? 85.657 98.848 118.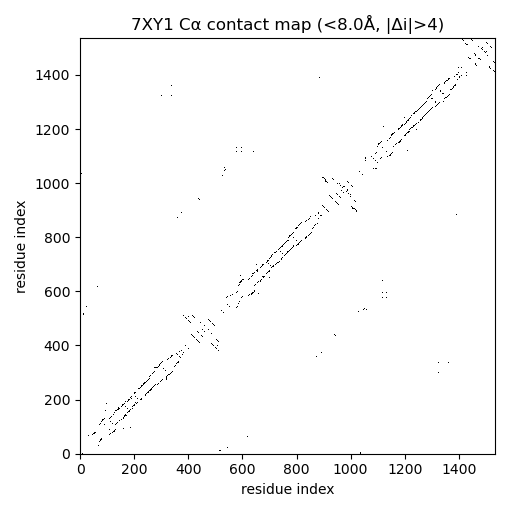435 1.00 43.31 520 ALA C N 1
ATOM 9649 C CA . ALA C 1 520 ? 85.750 97.486 117.939 1.00 43.31 520 ALA C CA 1
ATOM 9650 C C . ALA C 1 520 ? 84.607 96.676 118.528 1.00 43.31 520 ALA C C 1
ATOM 9651 O O . ALA C 1 520 ? 84.058 97.017 119.578 1.00 43.31 520 ALA C O 1
ATOM 9653 N N . PHE C 1 521 ? 84.245 95.595 117.844 1.00 44.89 521 PHE C N 1
ATOM 9654 C CA . PHE C 1 521 ? 83.092 94.798 118.263 1.00 44.89 521 PHE C CA 1
ATOM 9655 C C . PHE C 1 521 ? 83.539 93.661 119.185 1.00 44.89 521 PHE C C 1
ATOM 9656 O O . PHE C 1 521 ? 83.324 92.478 118.925 1.00 44.89 521 PHE C O 1
ATOM 9664 N N . GLY C 1 522 ? 84.182 94.049 120.282 1.00 43.83 522 GLY C N 1
ATOM 9665 C CA . GLY C 1 522 ? 84.586 93.095 121.295 1.00 43.83 522 GLY C CA 1
ATOM 9666 C C . GLY C 1 522 ? 86.084 92.976 121.472 1.00 43.83 522 GLY C C 1
ATOM 9667 O O . GLY C 1 522 ? 86.788 92.549 120.552 1.00 43.83 522 GLY C O 1
ATOM 9668 N N . TYR C 1 523 ? 86.581 93.349 122.654 1.00 42.21 523 TYR C N 1
ATOM 9669 C CA . TYR C 1 523 ? 87.981 93.153 123.035 1.00 42.21 523 TYR C CA 1
ATOM 9670 C C . TYR C 1 523 ? 88.925 93.845 122.048 1.00 42.21 523 TYR C C 1
ATOM 9671 O O . TYR C 1 523 ? 89.668 93.207 121.302 1.00 42.21 523 TYR C O 1
ATOM 9680 N N . GLY C 1 524 ? 88.850 95.176 122.048 1.00 38.44 524 GLY C N 1
ATOM 9681 C CA . GLY C 1 524 ? 89.722 96.009 121.236 1.00 38.44 524 GLY C CA 1
ATOM 9682 C C . GLY C 1 524 ? 91.163 95.536 121.177 1.00 38.44 524 GLY C C 1
ATOM 9683 O O . GLY C 1 524 ? 91.818 95.649 120.138 1.00 38.44 524 GLY C O 1
ATOM 9684 N N . PHE C 1 525 ? 91.662 95.002 122.288 1.00 36.29 525 PHE C N 1
ATOM 9685 C CA . PHE C 1 525 ? 92.924 94.276 122.330 1.00 36.29 525 PHE C CA 1
ATOM 9686 C C . PHE C 1 525 ? 92.679 92.908 122.944 1.00 36.29 525 PHE C C 1
ATOM 9687 O O . PHE C 1 525 ? 91.978 92.795 123.953 1.00 36.29 525 PHE C O 1
ATOM 9695 N N . ARG C 1 526 ? 93.248 91.870 122.338 1.00 38.22 526 ARG C N 1
ATOM 9696 C CA . ARG C 1 526 ? 93.236 90.535 122.925 1.00 38.22 526 ARG C CA 1
ATOM 9697 C C . ARG C 1 526 ? 94.663 90.019 122.986 1.00 38.22 526 ARG C C 1
ATOM 9698 O O . ARG C 1 526 ? 95.345 89.952 121.958 1.00 38.22 526 ARG C O 1
ATOM 9706 N N . ILE C 1 527 ? 95.113 89.664 124.188 1.00 37.03 527 ILE C N 1
ATOM 9707 C CA . ILE C 1 527 ? 96.462 89.177 124.441 1.00 37.03 527 ILE C CA 1
ATOM 9708 C C . ILE C 1 527 ? 96.337 87.879 125.227 1.00 37.03 527 ILE C C 1
ATOM 9709 O O . ILE C 1 527 ? 95.786 87.875 126.335 1.00 37.03 527 ILE C O 1
ATOM 9714 N N . SER C 1 528 ? 96.849 86.783 124.663 1.00 37.86 528 SER C N 1
ATOM 9715 C CA . SER C 1 528 ? 96.642 85.454 125.233 1.00 37.86 528 SER C CA 1
ATOM 9716 C C . SER C 1 528 ? 97.924 84.840 125.778 1.00 37.86 528 SER C C 1
ATOM 9717 O O . SER C 1 528 ? 97.943 84.407 126.932 1.00 37.86 528 SER C O 1
ATOM 9720 N N . ASN C 1 529 ? 98.987 84.751 124.979 1.00 38.99 529 ASN C N 1
ATOM 9721 C CA . ASN C 1 529 ? 100.278 84.243 125.433 1.00 38.99 529 ASN C CA 1
ATOM 9722 C C . ASN C 1 529 ? 101.419 85.046 124.824 1.00 38.99 529 ASN C C 1
ATOM 9723 O O . ASN C 1 529 ? 102.503 84.511 124.580 1.00 38.99 529 ASN C O 1
ATOM 9728 N N . SER C 1 530 ? 101.186 86.294 124.531 1.00 38.76 530 SER C N 1
ATOM 9729 C CA . SER C 1 530 ? 102.218 87.012 123.871 1.00 38.76 530 SER C CA 1
ATOM 9730 C C . SER C 1 530 ? 102.607 88.240 124.597 1.00 38.76 530 SER C C 1
ATOM 9731 O O . SER C 1 530 ? 101.760 89.013 124.969 1.00 38.76 530 SER C O 1
ATOM 9734 N N . SER C 1 531 ? 103.905 88.439 124.768 1.00 38.59 531 SER C N 1
ATOM 9735 C CA . SER C 1 531 ? 104.396 89.634 125.408 1.00 38.59 531 SER C CA 1
ATOM 9736 C C . SER C 1 531 ? 104.132 90.761 124.448 1.00 38.59 531 SER C C 1
ATOM 9737 O O . SER C 1 531 ? 104.326 90.606 123.278 1.00 38.59 531 SER C O 1
ATOM 9740 N N . VAL C 1 532 ? 103.711 91.909 124.931 1.00 36.25 532 VAL C N 1
ATOM 9741 C CA . VAL C 1 532 ? 103.434 93.047 124.084 1.00 36.25 532 VAL C CA 1
ATOM 9742 C C . VAL C 1 532 ? 103.806 94.318 124.824 1.00 36.25 532 VAL C C 1
ATOM 9743 O O . VAL C 1 532 ? 104.161 94.287 125.976 1.00 36.25 532 VAL C O 1
ATOM 9747 N N . THR C 1 533 ? 103.827 95.424 124.122 1.00 36.96 533 THR C N 1
ATOM 9748 C CA . THR C 1 533 ? 104.016 96.751 124.691 1.00 36.96 533 THR C CA 1
ATOM 9749 C C . THR C 1 533 ? 103.218 97.763 123.881 1.00 36.96 533 THR C C 1
ATOM 9750 O O . THR C 1 533 ? 103.198 97.701 122.648 1.00 36.96 533 THR C O 1
ATOM 9754 N N . LEU C 1 534 ? 102.556 98.682 124.575 1.00 36.99 534 LEU C N 1
ATOM 9755 C CA . LEU C 1 534 ? 101.774 99.753 123.962 1.00 36.99 534 LEU C CA 1
ATOM 9756 C C . LEU C 1 534 ? 102.357 101.075 124.444 1.00 36.99 534 LEU C C 1
ATOM 9757 O O . LEU C 1 534 ? 102.268 101.408 125.628 1.00 36.99 534 LEU C O 1
ATOM 9762 N N . ILE C 1 535 ? 102.951 101.831 123.523 1.00 35.49 535 ILE C N 1
ATOM 9763 C CA . ILE C 1 535 ? 103.691 103.029 123.906 1.00 35.49 535 ILE C CA 1
ATOM 9764 C C . ILE C 1 535 ? 102.752 104.218 124.080 1.00 35.49 535 ILE C C 1
ATOM 9765 O O . ILE C 1 535 ? 102.726 104.858 125.136 1.00 35.49 535 ILE C O 1
ATOM 9770 N N . ASN C 1 536 ? 101.971 104.532 123.047 1.00 35.66 536 ASN C N 1
ATOM 9771 C CA . ASN C 1 536 ? 101.100 105.701 123.087 1.00 35.66 536 ASN C CA 1
ATOM 9772 C C . ASN C 1 536 ? 99.729 105.388 122.497 1.00 35.66 536 ASN C C 1
ATOM 9773 O O . ASN C 1 536 ? 99.055 106.280 121.970 1.00 35.66 536 ASN C O 1
ATOM 9778 N N . VAL C 1 537 ? 99.301 104.128 122.576 1.00 37.89 537 VAL C N 1
ATOM 9779 C CA . VAL C 1 537 ? 98.030 103.726 121.991 1.00 37.89 537 VAL C CA 1
ATOM 9780 C C . VAL C 1 537 ? 96.887 104.409 122.730 1.00 37.89 537 VAL C C 1
ATOM 9781 O O . VAL C 1 537 ? 96.846 104.425 123.966 1.00 37.89 537 VAL C O 1
ATOM 9785 N N . ASN C 1 538 ? 95.956 104.980 121.973 1.00 38.28 538 ASN C N 1
ATOM 9786 C CA . ASN C 1 538 ? 94.765 105.620 122.527 1.00 38.28 538 ASN C CA 1
ATOM 9787 C C . ASN C 1 538 ? 93.597 104.666 122.305 1.00 38.28 538 ASN C C 1
ATOM 9788 O O . ASN C 1 538 ? 92.953 104.692 121.254 1.00 38.28 538 ASN C O 1
ATOM 9793 N N . ILE C 1 539 ? 93.322 103.828 123.301 1.00 38.16 539 ILE C N 1
ATOM 9794 C CA . ILE C 1 539 ? 92.316 102.779 123.183 1.00 38.16 539 ILE C CA 1
ATOM 9795 C C . ILE C 1 539 ? 90.956 103.418 123.443 1.00 38.16 539 ILE C C 1
ATOM 9796 O O . ILE C 1 539 ? 90.564 103.633 124.588 1.00 38.16 539 ILE C O 1
ATOM 9801 N N . ARG C 1 540 ? 90.228 103.703 122.369 1.00 42.79 540 ARG C N 1
ATOM 9802 C CA . ARG C 1 540 ? 88.915 104.327 122.460 1.00 42.79 540 ARG C CA 1
ATOM 9803 C C . ARG C 1 540 ? 87.879 103.276 122.853 1.00 42.79 540 ARG C C 1
ATOM 9804 O O . ARG C 1 540 ? 88.211 102.181 123.315 1.00 42.79 540 ARG C O 1
ATOM 9812 N N . ARG C 1 541 ? 86.601 103.621 122.692 1.00 46.26 541 ARG C N 1
ATOM 9813 C CA . ARG C 1 541 ? 85.507 102.720 123.029 1.00 46.26 541 ARG C CA 1
ATOM 9814 C C . ARG C 1 541 ? 85.697 101.361 122.368 1.00 46.26 541 ARG C C 1
ATOM 9815 O O . ARG C 1 541 ? 86.381 101.231 121.350 1.00 46.26 541 ARG C O 1
ATOM 9823 N N . SER C 1 542 ? 85.097 100.336 122.964 1.00 45.42 542 SER C N 1
ATOM 9824 C CA . SER C 1 542 ? 85.275 98.974 122.481 1.00 45.42 542 SER C CA 1
ATOM 9825 C C . SER C 1 542 ? 84.073 98.142 122.900 1.00 45.42 542 SER C C 1
ATOM 9826 O O . SER C 1 542 ? 83.265 98.557 123.734 1.00 45.42 542 SER C O 1
ATOM 9829 N N . ALA C 1 543 ? 83.967 96.957 122.299 1.00 47.85 543 ALA C N 1
ATOM 9830 C CA . ALA C 1 543 ? 82.920 95.986 122.610 1.00 47.85 543 ALA C CA 1
ATOM 9831 C C . ALA C 1 543 ? 81.527 96.561 122.343 1.00 47.85 543 ALA C C 1
ATOM 9832 O O . ALA C 1 543 ? 80.680 96.660 123.233 1.00 47.85 543 ALA C O 1
ATOM 9834 N N . ARG C 1 544 ? 81.307 96.950 121.085 1.00 49.63 544 ARG C N 1
ATOM 9835 C CA . ARG C 1 544 ? 79.969 97.351 120.664 1.00 49.63 544 ARG C CA 1
ATOM 9836 C C . ARG C 1 544 ? 79.003 96.176 120.719 1.00 49.63 544 ARG C C 1
ATOM 9837 O O . ARG C 1 544 ? 77.867 96.314 121.187 1.00 49.63 544 ARG C O 1
ATOM 9845 N N . THR C 1 545 ? 79.439 95.011 120.250 1.00 48.12 545 THR C N 1
ATOM 9846 C CA . THR C 1 545 ? 78.643 93.786 120.278 1.00 48.12 545 THR C CA 1
ATOM 9847 C C . THR C 1 545 ? 79.301 92.838 121.274 1.00 48.12 545 THR C C 1
ATOM 9848 O O . THR C 1 545 ? 80.287 92.169 120.950 1.00 48.12 545 THR C O 1
ATOM 9852 N N . ALA C 1 546 ? 78.757 92.784 122.485 1.00 50.36 546 ALA C N 1
ATOM 9853 C CA . ALA C 1 546 ? 79.329 91.966 123.544 1.00 50.36 546 ALA C CA 1
ATOM 9854 C C . ALA C 1 546 ? 78.229 91.606 124.531 1.00 50.36 546 ALA C C 1
ATOM 9855 O O . ALA C 1 546 ? 77.119 92.140 124.480 1.00 50.36 546 ALA C O 1
ATOM 9857 N N . ALA C 1 547 ? 78.557 90.686 125.438 1.00 51.01 547 ALA C N 1
ATOM 9858 C CA . ALA C 1 547 ? 77.621 90.191 126.438 1.00 51.01 547 ALA C CA 1
ATOM 9859 C C . ALA C 1 547 ? 77.771 90.905 127.777 1.00 51.01 547 ALA C C 1
ATOM 9860 O O . ALA C 1 547 ? 77.561 90.294 128.831 1.00 51.01 547 ALA C O 1
ATOM 9862 N N . SER C 1 548 ? 78.142 92.188 127.750 1.00 50.49 548 SER C N 1
ATOM 9863 C CA . SER C 1 548 ? 78.278 93.006 128.950 1.00 50.49 548 SER C CA 1
ATOM 9864 C C . SER C 1 548 ? 79.304 92.416 129.910 1.00 50.49 548 SER C C 1
ATOM 9865 O O . SER C 1 548 ? 80.512 92.533 129.682 1.00 50.49 548 SER C O 1
ATOM 9868 N N . GLY C 1 549 ? 78.833 91.795 130.987 1.00 49.55 549 GLY C N 1
ATOM 9869 C CA . GLY C 1 549 ? 79.749 91.250 131.973 1.00 49.55 549 GLY C CA 1
ATOM 9870 C C . GLY C 1 549 ? 80.678 90.212 131.365 1.00 49.55 549 GLY C C 1
ATOM 9871 O O . GLY C 1 549 ? 80.260 89.356 130.582 1.00 49.55 549 GLY C O 1
ATOM 9872 N N . ALA C 1 550 ? 81.959 90.311 131.722 1.00 48.81 550 ALA C N 1
ATOM 9873 C CA . ALA C 1 550 ? 83.039 89.406 131.340 1.00 48.81 550 ALA C CA 1
ATOM 9874 C C . ALA C 1 550 ? 83.377 89.456 129.856 1.00 48.81 550 ALA C C 1
ATOM 9875 O O . ALA C 1 550 ? 84.255 88.706 129.415 1.00 48.81 550 ALA C O 1
ATOM 9877 N N . ALA C 1 551 ? 82.720 90.307 129.067 1.00 48.40 551 ALA C N 1
ATOM 9878 C CA . ALA C 1 551 ? 83.022 90.396 127.647 1.00 48.40 551 ALA C CA 1
ATOM 9879 C C . ALA C 1 551 ? 83.030 91.817 127.102 1.00 48.40 551 ALA C C 1
ATOM 9880 O O . ALA C 1 551 ? 83.224 91.988 125.895 1.00 48.40 551 ALA C O 1
ATOM 9882 N N . SER C 1 552 ? 82.835 92.835 127.938 1.00 48.53 552 SER C N 1
ATOM 9883 C CA . SER C 1 552 ? 82.823 94.220 127.490 1.00 48.53 552 SER C CA 1
ATOM 9884 C C . SER C 1 552 ? 84.103 94.966 127.842 1.00 48.53 552 SER C C 1
ATOM 9885 O O . SER C 1 552 ? 84.121 96.199 127.799 1.00 48.53 552 SER C O 1
ATOM 9888 N N . ALA C 1 553 ? 85.169 94.252 128.190 1.00 43.09 553 ALA C N 1
ATOM 9889 C CA . ALA C 1 553 ? 86.415 94.904 128.558 1.00 43.09 553 ALA C CA 1
ATOM 9890 C C . ALA C 1 553 ? 87.145 95.423 127.326 1.00 43.09 553 ALA C C 1
ATOM 9891 O O . ALA C 1 553 ? 86.992 94.905 126.217 1.00 43.09 553 ALA C O 1
ATOM 9893 N N . GLN C 1 554 ? 87.950 96.466 127.534 1.00 41.50 554 GLN C N 1
ATOM 9894 C CA . GLN C 1 554 ? 88.716 97.049 126.439 1.00 41.50 554 GLN C CA 1
ATOM 9895 C C . GLN C 1 554 ? 89.920 96.190 126.076 1.00 41.50 554 GLN C C 1
ATOM 9896 O O . GLN C 1 554 ? 90.316 96.139 124.907 1.00 41.50 554 GLN C O 1
ATOM 9902 N N . ILE C 1 555 ? 90.518 95.518 127.057 1.00 39.13 555 ILE C N 1
ATOM 9903 C CA . ILE C 1 555 ? 91.658 94.637 126.830 1.00 39.13 555 ILE C CA 1
ATOM 9904 C C . ILE C 1 555 ? 91.386 93.303 127.509 1.00 39.13 555 ILE C C 1
ATOM 9905 O O . ILE C 1 555 ? 91.085 93.262 128.708 1.00 39.13 555 ILE C O 1
ATOM 9910 N N . TYR C 1 556 ? 91.497 92.219 126.746 1.00 40.01 556 TYR C N 1
ATOM 9911 C CA . TYR C 1 556 ? 91.423 90.864 127.275 1.00 40.01 556 TYR C CA 1
ATOM 9912 C C . TYR C 1 556 ? 92.851 90.389 127.508 1.00 40.01 556 TYR C C 1
ATOM 9913 O O . TYR C 1 556 ? 93.525 89.951 126.574 1.00 40.01 556 TYR C O 1
ATOM 9922 N N . PHE C 1 557 ? 93.305 90.474 128.753 1.00 41.21 557 PHE C N 1
ATOM 9923 C CA . PHE C 1 557 ? 94.664 90.117 129.130 1.00 41.21 557 PHE C CA 1
ATOM 9924 C C . PHE C 1 557 ? 94.662 88.720 129.732 1.00 41.21 557 PHE C C 1
ATOM 9925 O O . PHE C 1 557 ? 93.846 88.424 130.610 1.00 41.21 557 PHE C O 1
ATOM 9933 N N . GLU C 1 558 ? 95.566 87.864 129.259 1.00 39.82 558 GLU C N 1
ATOM 9934 C CA . GLU C 1 558 ? 95.682 86.527 129.824 1.00 39.82 558 GLU C CA 1
ATOM 9935 C C . GLU C 1 558 ? 97.125 86.058 129.730 1.00 39.82 558 GLU C C 1
ATOM 9936 O O . GLU C 1 558 ? 97.778 86.282 128.709 1.00 39.82 558 GLU C O 1
ATOM 9942 N N . SER C 1 559 ? 97.622 85.466 130.820 1.00 40.93 559 SER C N 1
ATOM 9943 C CA . SER C 1 559 ? 98.833 84.645 130.849 1.00 40.93 559 SER C CA 1
ATOM 9944 C C . SER C 1 559 ? 99.974 85.161 129.979 1.00 40.93 559 SER C C 1
ATOM 9945 O O . SER C 1 559 ? 100.630 84.377 129.286 1.00 40.93 559 SER C O 1
ATOM 9948 N N . SER C 1 560 ? 100.226 86.466 130.007 1.00 39.87 560 SER C N 1
ATOM 9949 C CA . SER C 1 560 ? 101.255 87.056 129.164 1.00 39.87 560 SER C CA 1
ATOM 9950 C C . SER C 1 560 ? 101.846 88.265 129.870 1.00 39.87 560 SER C C 1
ATOM 9951 O O . SER C 1 560 ? 101.454 88.611 130.986 1.00 39.87 560 SER C O 1
ATOM 9954 N N . THR C 1 561 ? 102.802 88.906 129.206 1.00 38.42 561 THR C N 1
ATOM 9955 C CA . THR C 1 561 ? 103.439 90.112 129.719 1.00 38.42 561 THR C CA 1
ATOM 9956 C C . THR C 1 561 ? 102.983 91.295 128.877 1.00 38.42 561 THR C C 1
ATOM 9957 O O . THR C 1 561 ? 103.141 91.288 127.651 1.00 38.42 561 THR C O 1
ATOM 9961 N N . LEU C 1 562 ? 102.406 92.296 129.533 1.00 38.90 562 LEU C N 1
ATOM 9962 C CA . LEU C 1 562 ? 101.915 93.495 128.874 1.00 38.90 562 LEU C CA 1
ATOM 9963 C C . LEU C 1 562 ? 102.520 94.723 129.534 1.00 38.90 562 LEU C C 1
ATOM 9964 O O . LEU C 1 562 ? 102.509 94.850 130.762 1.00 38.90 562 LEU C O 1
ATOM 9969 N N . LYS C 1 563 ? 103.048 95.625 128.712 1.00 40.24 563 LYS C N 1
ATOM 9970 C CA . LYS C 1 563 ? 103.641 96.868 129.184 1.00 40.24 563 LYS C CA 1
ATOM 9971 C C . LYS C 1 563 ? 102.938 98.039 128.515 1.00 40.24 563 LYS C C 1
ATOM 9972 O O . LYS C 1 563 ? 102.558 97.953 127.346 1.00 40.24 563 LYS C O 1
ATOM 9978 N N . MET C 1 564 ? 102.744 99.123 129.263 1.00 40.19 564 MET C N 1
ATOM 9979 C CA . MET C 1 564 ? 102.123 100.326 128.727 1.00 40.19 564 MET C CA 1
ATOM 9980 C C . MET C 1 564 ? 102.836 101.554 129.273 1.00 40.19 564 MET C C 1
ATOM 9981 O O . MET C 1 564 ? 103.203 101.595 130.450 1.00 40.19 564 MET C O 1
ATOM 9986 N N . ILE C 1 565 ? 103.030 102.554 128.409 1.00 39.01 565 ILE C N 1
ATOM 9987 C CA . ILE C 1 565 ? 103.836 103.725 128.724 1.00 39.01 565 ILE C CA 1
ATOM 9988 C C . ILE C 1 565 ? 103.026 105.013 128.670 1.00 39.01 565 ILE C C 1
ATOM 9989 O O . ILE C 1 565 ? 103.195 105.892 129.522 1.00 39.01 565 ILE C O 1
ATOM 9994 N N . GLY C 1 566 ? 102.167 105.169 127.668 1.00 38.07 566 GLY C N 1
ATOM 9995 C CA . GLY C 1 566 ? 101.373 106.379 127.554 1.00 38.07 566 GLY C CA 1
ATOM 9996 C C . GLY C 1 566 ? 99.946 106.140 127.110 1.00 38.07 566 GLY C C 1
ATOM 9997 O O . GLY C 1 566 ? 99.344 106.995 126.454 1.00 38.07 566 GLY C O 1
ATOM 9998 N N . VAL C 1 567 ? 99.392 104.980 127.463 1.00 39.46 567 VAL C N 1
ATOM 9999 C CA . VAL C 1 567 ? 98.094 104.573 126.941 1.00 39.46 567 VAL C CA 1
ATOM 10000 C C . VAL C 1 567 ? 96.990 105.457 127.506 1.00 39.46 567 VAL C C 1
ATOM 10001 O O . VAL C 1 567 ? 96.963 105.770 128.703 1.00 39.46 567 VAL C O 1
ATOM 10005 N N . ASN C 1 568 ? 96.071 105.867 126.635 1.00 40.61 568 ASN C N 1
ATOM 10006 C CA . ASN C 1 568 ? 94.895 106.634 127.010 1.00 40.61 568 ASN C CA 1
ATOM 10007 C C . ASN C 1 568 ? 93.652 105.830 126.656 1.00 40.61 568 ASN C C 1
ATOM 10008 O O . ASN C 1 568 ? 93.689 104.961 125.780 1.00 40.61 568 ASN C O 1
ATOM 10013 N N . SER C 1 569 ? 92.550 106.115 127.345 1.00 42.25 569 SER C N 1
ATOM 10014 C CA . SER C 1 569 ? 91.315 105.384 127.103 1.00 42.25 569 SER C CA 1
ATOM 10015 C C . SER C 1 569 ? 90.121 106.278 127.396 1.00 42.25 569 SER C C 1
ATOM 10016 O O . SER C 1 569 ? 90.221 107.265 128.130 1.00 42.25 569 SER C O 1
ATOM 10019 N N . SER C 1 570 ? 88.984 105.914 126.809 1.00 44.59 570 SER C N 1
ATOM 10020 C CA . SER C 1 570 ? 87.742 106.649 126.999 1.00 44.59 570 SER C CA 1
ATOM 10021 C C . SER C 1 570 ? 86.582 105.744 126.609 1.00 44.59 570 SER C C 1
ATOM 10022 O O . SER C 1 570 ? 86.772 104.667 126.040 1.00 44.59 570 SER C O 1
ATOM 10025 N N . VAL C 1 571 ? 85.371 106.200 126.927 1.00 45.90 571 VAL C N 1
ATOM 10026 C CA . VAL C 1 571 ? 84.149 105.484 126.596 1.00 45.90 571 VAL C CA 1
ATOM 10027 C C . VAL C 1 571 ? 83.266 106.395 125.755 1.00 45.90 571 VAL C C 1
ATOM 10028 O O . VAL C 1 571 ? 83.440 107.616 125.723 1.00 45.90 571 VAL C O 1
ATOM 10032 N N . GLY C 1 572 ? 82.316 105.785 125.060 1.00 50.44 572 GLY C N 1
ATOM 10033 C CA . GLY C 1 572 ? 81.379 106.552 124.259 1.00 50.44 572 GLY C CA 1
ATOM 10034 C C . GLY C 1 572 ? 80.598 105.645 123.336 1.00 50.44 572 GLY C C 1
ATOM 10035 O O . GLY C 1 572 ? 80.792 104.424 123.311 1.00 50.44 572 GLY C O 1
ATOM 10036 N N . GLY C 1 573 ? 79.703 106.267 122.576 1.00 52.64 573 GLY C N 1
ATOM 10037 C CA . GLY C 1 573 ? 78.899 105.585 121.589 1.00 52.64 573 GLY C CA 1
ATOM 10038 C C . GLY C 1 573 ? 79.348 105.885 120.175 1.00 52.64 573 GLY C C 1
ATOM 10039 O O . GLY C 1 573 ? 80.485 106.300 119.926 1.00 52.64 573 GLY C O 1
ATOM 10040 N N . ASP C 1 574 ? 78.436 105.675 119.231 1.00 56.49 574 ASP C N 1
ATOM 10041 C CA . ASP C 1 574 ? 78.732 105.957 117.836 1.00 56.49 574 ASP C CA 1
ATOM 10042 C C . ASP C 1 574 ? 78.888 107.460 117.614 1.00 56.49 574 ASP C C 1
ATOM 10043 O O . ASP C 1 574 ? 78.393 108.285 118.387 1.00 56.49 574 ASP C O 1
ATOM 10048 N N . ASP C 1 575 ? 79.601 107.809 116.540 1.00 62.15 575 ASP C N 1
ATOM 10049 C CA . ASP C 1 575 ? 79.866 109.214 116.246 1.00 62.15 575 ASP C CA 1
ATOM 10050 C C . ASP C 1 575 ? 78.570 109.983 116.025 1.00 62.15 575 ASP C C 1
ATOM 10051 O O . ASP C 1 575 ? 78.338 111.027 116.646 1.00 62.15 575 ASP C O 1
ATOM 10056 N N . THR C 1 576 ? 77.710 109.481 115.143 1.00 66.68 576 THR C N 1
ATOM 10057 C CA . THR C 1 576 ? 76.406 110.081 114.914 1.00 66.68 576 THR C CA 1
ATOM 10058 C C . THR C 1 576 ? 75.469 109.001 114.395 1.00 66.68 576 THR C C 1
ATOM 10059 O O . THR C 1 576 ? 75.910 108.020 113.789 1.00 66.68 576 THR C O 1
ATOM 10063 N N . GLY C 1 577 ? 74.175 109.196 114.635 1.00 67.10 577 GLY C N 1
ATOM 10064 C CA . GLY C 1 577 ? 73.214 108.166 114.283 1.00 67.10 577 GLY C CA 1
ATOM 10065 C C . GLY C 1 577 ? 73.532 106.870 115.000 1.00 67.10 577 GLY C C 1
ATOM 10066 O O . GLY C 1 577 ? 73.715 106.833 116.222 1.00 67.10 577 GLY C O 1
ATOM 10067 N N . GLY C 1 578 ? 73.602 105.787 114.232 1.00 62.92 578 GLY C N 1
ATOM 10068 C CA . GLY C 1 578 ? 74.010 104.507 114.775 1.00 62.92 578 GLY C CA 1
ATOM 10069 C C . GLY C 1 578 ? 72.939 103.813 115.590 1.00 62.92 578 GLY C C 1
ATOM 10070 O O . GLY C 1 578 ? 72.103 104.464 116.223 1.00 62.92 578 GLY C O 1
ATOM 10071 N N . SER C 1 579 ? 72.959 102.479 115.581 1.00 60.86 579 SER C N 1
ATOM 10072 C CA . SER C 1 579 ? 71.974 101.720 116.342 1.00 60.86 579 SER C CA 1
ATOM 10073 C C . SER C 1 579 ? 72.255 101.788 117.838 1.00 60.86 579 SER C C 1
ATOM 10074 O O . SER C 1 579 ? 71.323 101.833 118.649 1.00 60.86 579 SER C O 1
ATOM 10077 N N . ILE C 1 580 ? 73.528 101.800 118.223 1.00 59.44 580 ILE C N 1
ATOM 10078 C CA . ILE C 1 580 ? 73.939 101.766 119.622 1.00 59.44 580 ILE C CA 1
ATOM 10079 C C . ILE C 1 580 ? 74.532 103.121 119.978 1.00 59.44 580 ILE C C 1
ATOM 10080 O O . ILE C 1 580 ? 75.445 103.605 119.299 1.00 59.44 580 ILE C O 1
ATOM 10085 N N . THR C 1 581 ? 74.014 103.734 121.044 1.00 60.82 581 THR C N 1
ATOM 10086 C CA . THR C 1 581 ? 74.494 105.026 121.507 1.00 60.82 581 THR C CA 1
ATOM 10087 C C . THR C 1 581 ? 75.017 105.012 122.936 1.00 60.82 581 THR C C 1
ATOM 10088 O O . THR C 1 581 ? 75.672 105.979 123.342 1.00 60.82 581 THR C O 1
ATOM 10092 N N . GLU C 1 582 ? 74.750 103.961 123.705 1.00 59.24 582 GLU C N 1
ATOM 10093 C CA . GLU C 1 582 ? 75.202 103.907 125.084 1.00 59.24 582 GLU C CA 1
ATOM 10094 C C . GLU C 1 582 ? 76.718 103.724 125.145 1.00 59.24 582 GLU C C 1
ATOM 10095 O O . GLU C 1 582 ? 77.324 103.189 124.213 1.00 59.24 582 GLU C O 1
ATOM 10101 N N . PRO C 1 583 ? 77.356 104.180 126.224 1.00 54.47 583 PRO C N 1
ATOM 10102 C CA . PRO C 1 583 ? 78.787 103.900 126.412 1.00 54.47 583 PRO C CA 1
ATOM 10103 C C . PRO C 1 583 ? 79.045 102.401 126.419 1.00 54.47 583 PRO C C 1
ATOM 10104 O O . PRO C 1 583 ? 78.516 101.664 127.253 1.00 54.47 583 PRO C O 1
ATOM 10108 N N . SER C 1 584 ? 79.870 101.955 125.477 1.00 51.16 584 SER C N 1
ATOM 10109 C CA . SER C 1 584 ? 80.033 100.532 125.203 1.00 51.16 584 SER C CA 1
ATOM 10110 C C . SER C 1 584 ? 80.852 99.785 126.256 1.00 51.16 584 SER C C 1
ATOM 10111 O O . SER C 1 584 ? 80.336 98.829 126.849 1.00 51.16 584 SER C O 1
ATOM 10114 N N . PRO C 1 585 ? 82.105 100.160 126.528 1.00 47.23 585 PRO C N 1
ATOM 10115 C CA . PRO C 1 585 ? 82.949 99.281 127.354 1.00 47.23 585 PRO C CA 1
ATOM 10116 C C . PRO C 1 585 ? 82.579 99.385 128.826 1.00 47.23 585 PRO C C 1
ATOM 10117 O O . PRO C 1 585 ? 82.654 100.459 129.425 1.00 47.23 585 PRO C O 1
ATOM 10121 N N . ASP C 1 586 ? 82.171 98.255 129.408 1.00 48.45 586 ASP C N 1
ATOM 10122 C CA . ASP C 1 586 ? 81.843 98.229 130.830 1.00 48.45 586 ASP C CA 1
ATOM 10123 C C . ASP C 1 586 ? 83.102 98.301 131.685 1.00 48.45 586 ASP C C 1
ATOM 10124 O O . ASP C 1 586 ? 83.155 99.049 132.668 1.00 48.45 586 ASP C O 1
ATOM 10129 N N . TYR C 1 587 ? 84.125 97.535 131.324 1.00 45.48 587 TYR C N 1
ATOM 10130 C CA . TYR C 1 587 ? 85.360 97.446 132.086 1.00 45.48 587 TYR C CA 1
ATOM 10131 C C . TYR C 1 587 ? 86.540 97.882 131.228 1.00 45.48 587 TYR C C 1
ATOM 10132 O O . TYR C 1 587 ? 86.386 98.316 130.084 1.00 45.48 587 TYR C O 1
ATOM 10141 N N . PHE C 1 588 ? 87.735 97.759 131.802 1.00 40.01 588 PHE C N 1
ATOM 10142 C CA . PHE C 1 588 ? 88.979 97.988 131.080 1.00 40.01 588 PHE C CA 1
ATOM 10143 C C . PHE C 1 588 ? 89.792 96.716 130.893 1.00 40.01 588 PHE C C 1
ATOM 10144 O O . PHE C 1 588 ? 90.325 96.484 129.804 1.00 40.01 588 PHE C O 1
ATOM 10152 N N . PHE C 1 589 ? 89.905 95.888 131.926 1.00 40.24 589 PHE C N 1
ATOM 10153 C CA . PHE C 1 589 ? 90.666 94.651 131.862 1.00 40.24 589 PHE C CA 1
ATOM 10154 C C . PHE C 1 589 ? 89.746 93.454 132.048 1.00 40.24 589 PHE C C 1
ATOM 10155 O O . PHE C 1 589 ? 88.823 93.489 132.867 1.00 40.24 589 PHE C O 1
ATOM 10163 N N . ARG C 1 590 ? 89.997 92.401 131.275 1.00 44.07 590 ARG C N 1
ATOM 10164 C CA . ARG C 1 590 ? 89.380 91.095 131.486 1.00 44.07 590 ARG C CA 1
ATOM 10165 C C . ARG C 1 590 ? 90.503 90.074 131.599 1.00 44.07 590 ARG C C 1
ATOM 10166 O O . ARG C 1 590 ? 91.195 89.797 130.614 1.00 44.07 590 ARG C O 1
ATOM 10174 N N . MET C 1 591 ? 90.699 89.536 132.798 1.00 46.55 591 MET C N 1
ATOM 10175 C CA . MET C 1 591 ? 91.764 88.579 133.067 1.00 46.55 591 MET C CA 1
ATOM 10176 C C . MET C 1 591 ? 91.162 87.203 133.301 1.00 46.55 591 MET C C 1
ATOM 10177 O O . MET C 1 591 ? 90.226 87.056 134.094 1.00 46.55 591 MET C O 1
ATOM 10182 N N . ALA C 1 592 ? 91.699 86.200 132.614 1.00 46.76 592 ALA C N 1
ATOM 10183 C CA . ALA C 1 592 ? 91.221 84.833 132.744 1.00 46.76 592 ALA C CA 1
ATOM 10184 C C . ALA C 1 592 ? 92.407 83.888 132.613 1.00 46.76 592 ALA C C 1
ATOM 10185 O O . ALA C 1 592 ? 93.541 84.312 132.372 1.00 46.76 592 ALA C O 1
ATOM 10187 N N . GLY C 1 593 ? 92.139 82.596 132.779 1.00 49.99 593 GLY C N 1
ATOM 10188 C CA . GLY C 1 593 ? 93.175 81.591 132.674 1.00 49.99 593 GLY C CA 1
ATOM 10189 C C . GLY C 1 593 ? 94.051 81.531 133.909 1.00 49.99 593 GLY C C 1
ATOM 10190 O O . GLY C 1 593 ? 93.813 82.185 134.926 1.00 49.99 593 GLY C O 1
ATOM 10191 N N . THR C 1 594 ? 95.094 80.711 133.810 1.00 51.64 594 THR C N 1
ATOM 10192 C CA . THR C 1 594 ? 96.045 80.575 134.903 1.00 51.64 594 THR C CA 1
ATOM 10193 C C . THR C 1 594 ? 96.814 81.877 135.092 1.00 51.64 594 THR C C 1
ATOM 10194 O O . THR C 1 594 ? 97.153 82.564 134.125 1.00 51.64 594 THR C O 1
ATOM 10198 N N . SER C 1 595 ? 97.082 82.219 136.350 1.00 50.06 595 SER C N 1
ATOM 10199 C CA . SER C 1 595 ? 97.686 83.501 136.712 1.00 50.06 595 SER C CA 1
ATOM 10200 C C . SER C 1 595 ? 99.196 83.322 136.831 1.00 50.06 595 SER C C 1
ATOM 10201 O O . SER C 1 595 ? 99.718 82.974 137.890 1.00 50.06 595 SER C O 1
ATOM 10204 N N . GLU C 1 596 ? 99.906 83.569 135.726 1.00 48.42 596 GLU C N 1
ATOM 10205 C CA . GLU C 1 596 ? 101.363 83.523 135.720 1.00 48.42 596 GLU C CA 1
ATOM 10206 C C . GLU C 1 596 ? 101.980 84.652 134.903 1.00 48.42 596 GLU C C 1
ATOM 10207 O O . GLU C 1 596 ? 103.207 84.695 134.759 1.00 48.42 596 GLU C O 1
ATOM 10213 N N . GLY C 1 597 ? 101.173 85.566 134.375 1.00 45.92 597 GLY C N 1
ATOM 10214 C CA . GLY C 1 597 ? 101.676 86.609 133.510 1.00 45.92 597 GLY C CA 1
ATOM 10215 C C . GLY C 1 597 ? 102.317 87.755 134.267 1.00 45.92 597 GLY C C 1
ATOM 10216 O O . GLY C 1 597 ? 102.448 87.752 135.490 1.00 45.92 597 GLY C O 1
ATOM 10217 N N . ARG C 1 598 ? 102.727 88.763 133.500 1.00 44.54 598 ARG C N 1
ATOM 10218 C CA . ARG C 1 598 ? 103.353 89.966 134.024 1.00 44.54 598 ARG C CA 1
ATOM 10219 C C . ARG C 1 598 ? 102.612 91.178 133.479 1.00 44.54 598 ARG C C 1
ATOM 10220 O O . ARG C 1 598 ? 102.057 91.129 132.378 1.00 44.54 598 ARG C O 1
ATOM 10228 N N . LEU C 1 599 ? 102.583 92.256 134.256 1.00 44.19 599 LEU C N 1
ATOM 10229 C CA . LEU C 1 599 ? 101.888 93.474 133.863 1.00 44.19 599 LEU C CA 1
ATOM 10230 C C . LEU C 1 599 ? 102.657 94.684 134.367 1.00 44.19 599 LEU C C 1
ATOM 10231 O O . LEU C 1 599 ? 102.858 94.836 135.575 1.00 44.19 599 LEU C O 1
ATOM 10236 N N . GLU C 1 600 ? 103.081 95.542 133.442 1.00 44.64 600 GLU C N 1
ATOM 10237 C CA . GLU C 1 600 ? 103.782 96.775 133.772 1.00 44.64 600 GLU C CA 1
ATOM 10238 C C . GLU C 1 600 ? 102.995 97.941 133.201 1.00 44.64 600 GLU C C 1
ATOM 10239 O O . GLU C 1 600 ? 102.666 97.948 132.011 1.00 44.64 600 GLU C O 1
ATOM 10245 N N . ILE C 1 601 ? 102.692 98.922 134.044 1.00 44.53 601 ILE C N 1
ATOM 10246 C CA . ILE C 1 601 ? 101.873 100.066 133.669 1.00 44.53 601 ILE C CA 1
ATOM 10247 C C . ILE C 1 601 ? 102.545 101.332 134.177 1.00 44.53 601 ILE C C 1
ATOM 10248 O O . ILE C 1 601 ? 102.997 101.386 135.325 1.00 44.53 601 ILE C O 1
ATOM 10253 N N . SER C 1 602 ? 102.616 102.348 133.321 1.00 42.58 602 SER C N 1
ATOM 10254 C CA . SER C 1 602 ? 103.203 103.622 133.708 1.00 42.58 602 SER C CA 1
ATOM 10255 C C . SER C 1 602 ? 102.565 104.741 132.902 1.00 42.58 602 SER C C 1
ATOM 10256 O O . SER C 1 602 ? 102.388 104.613 131.690 1.00 42.58 602 SER C O 1
ATOM 10259 N N . ASP C 1 603 ? 102.205 105.825 133.592 1.00 43.35 603 ASP C N 1
ATOM 10260 C CA . ASP C 1 603 ? 101.786 107.079 132.961 1.00 43.35 603 ASP C CA 1
ATOM 10261 C C . ASP C 1 603 ? 100.646 106.877 131.964 1.00 43.35 603 ASP C C 1
ATOM 10262 O O . ASP C 1 603 ? 100.605 107.502 130.903 1.00 43.35 603 ASP C O 1
ATOM 10267 N N . SER C 1 604 ? 99.705 106.000 132.304 1.00 42.52 604 SER C N 1
ATOM 10268 C CA . SER C 1 604 ? 98.568 105.710 131.441 1.00 42.52 604 SER C CA 1
ATOM 10269 C C . SER C 1 604 ? 97.280 106.143 132.126 1.00 42.52 604 SER C C 1
ATOM 10270 O O . SER C 1 604 ? 97.003 105.730 133.256 1.00 42.52 604 SER C O 1
ATOM 10273 N N . ARG C 1 605 ? 96.494 106.967 131.437 1.00 42.95 605 ARG C N 1
ATOM 10274 C CA . ARG C 1 605 ? 95.236 107.483 131.980 1.00 42.95 605 ARG C CA 1
ATOM 10275 C C . ARG C 1 605 ? 94.110 106.496 131.664 1.00 42.95 605 ARG C C 1
ATOM 10276 O O . ARG C 1 605 ? 93.205 106.752 130.868 1.00 42.95 605 ARG C O 1
ATOM 10284 N N . LEU C 1 606 ? 94.184 105.343 132.323 1.00 41.37 606 LEU C N 1
ATOM 10285 C CA . LEU C 1 606 ? 93.302 104.211 132.029 1.00 41.37 606 LEU C CA 1
ATOM 10286 C C . LEU C 1 606 ? 92.035 104.240 132.890 1.00 41.37 606 LEU C C 1
ATOM 10287 O O . LEU C 1 606 ? 91.629 103.262 133.510 1.00 41.37 606 LEU C O 1
ATOM 10292 N N . THR C 1 607 ? 91.364 105.391 132.870 1.00 44.50 607 THR C N 1
ATOM 10293 C CA . THR C 1 607 ? 90.111 105.562 133.591 1.00 44.50 607 THR C CA 1
ATOM 10294 C C . THR C 1 607 ? 88.891 105.297 132.717 1.00 44.50 607 THR C C 1
ATOM 10295 O O . THR C 1 607 ? 87.765 105.571 133.145 1.00 44.50 607 THR C O 1
ATOM 10299 N N . GLY C 1 608 ? 89.083 104.772 131.511 1.00 44.24 608 GLY C N 1
ATOM 10300 C CA . GLY C 1 608 ? 87.971 104.572 130.604 1.00 44.24 608 GLY C CA 1
ATOM 10301 C C . GLY C 1 608 ? 87.242 103.263 130.816 1.00 44.24 608 GLY C C 1
ATOM 10302 O O . GLY C 1 608 ? 87.669 102.213 130.329 1.00 44.24 608 GLY C O 1
ATOM 10303 N N . TYR C 1 609 ? 86.131 103.325 131.540 1.00 45.90 609 TYR C N 1
ATOM 10304 C CA . TYR C 1 609 ? 85.271 102.175 131.801 1.00 45.90 609 TYR C CA 1
ATOM 10305 C C . TYR C 1 609 ? 83.950 102.711 132.339 1.00 45.90 609 TYR C C 1
ATOM 10306 O O . TYR C 1 609 ? 83.759 103.924 132.472 1.00 45.90 609 TYR C O 1
ATOM 10315 N N . THR C 1 610 ? 83.034 101.797 132.647 1.00 46.81 610 THR C N 1
ATOM 10316 C CA . THR C 1 610 ? 81.723 102.176 133.157 1.00 46.81 610 THR C CA 1
ATOM 10317 C C . THR C 1 610 ? 81.440 101.617 134.543 1.00 46.81 610 THR C C 1
ATOM 10318 O O . THR C 1 610 ? 81.018 102.367 135.431 1.00 46.81 610 THR C O 1
ATOM 10322 N N . VAL C 1 611 ? 81.670 100.324 134.763 1.00 48.65 611 VAL C N 1
ATOM 10323 C CA . VAL C 1 611 ? 81.283 99.664 136.000 1.00 48.65 611 VAL C CA 1
ATOM 10324 C C . VAL C 1 611 ? 82.490 99.213 136.814 1.00 48.65 611 VAL C C 1
ATOM 10325 O O . VAL C 1 611 ? 82.447 99.234 138.046 1.00 48.65 611 VAL C O 1
ATOM 10329 N N . GLY C 1 612 ? 83.572 98.800 136.159 1.00 46.29 612 GLY C N 1
ATOM 10330 C CA . GLY C 1 612 ? 84.711 98.284 136.893 1.00 46.29 612 GLY C CA 1
ATOM 10331 C C . GLY C 1 612 ? 85.977 98.356 136.068 1.00 46.29 612 GLY C C 1
ATOM 10332 O O . GLY C 1 612 ? 85.980 98.831 134.931 1.00 46.29 612 GLY C O 1
ATOM 10333 N N . LEU C 1 613 ? 87.066 97.872 136.662 1.00 43.15 613 LEU C N 1
ATOM 10334 C CA . LEU C 1 613 ? 88.380 97.892 136.031 1.00 43.15 613 LEU C CA 1
ATOM 10335 C C . LEU C 1 613 ? 88.890 96.514 135.641 1.00 43.15 613 LEU C C 1
ATOM 10336 O O . LEU C 1 613 ? 89.548 96.379 134.609 1.00 43.15 613 LEU C O 1
ATOM 10341 N N . ILE C 1 614 ? 88.612 95.487 136.440 1.00 43.64 614 ILE C N 1
ATOM 10342 C CA . ILE C 1 614 ? 89.049 94.125 136.158 1.00 43.64 614 ILE C CA 1
ATOM 10343 C C . ILE C 1 614 ? 87.843 93.201 136.250 1.00 43.64 614 ILE C C 1
ATOM 10344 O O . ILE C 1 614 ? 86.992 93.364 137.130 1.00 43.64 614 ILE C O 1
ATOM 10349 N N . SER C 1 615 ? 87.771 92.231 135.337 1.00 44.45 615 SER C N 1
ATOM 10350 C CA . SER C 1 615 ? 86.624 91.339 135.225 1.00 44.45 615 SER C CA 1
ATOM 10351 C C . SER C 1 615 ? 86.975 89.886 135.521 1.00 44.45 615 SER C C 1
ATOM 10352 O O . SER C 1 615 ? 86.268 88.980 135.069 1.00 44.45 615 SER C O 1
ATOM 10355 N N . GLY C 1 616 ? 88.051 89.638 136.268 1.00 46.67 616 GLY C N 1
ATOM 10356 C CA . GLY C 1 616 ? 88.447 88.283 136.579 1.00 46.67 616 GLY C CA 1
ATOM 10357 C C . GLY C 1 616 ? 89.062 88.191 137.961 1.00 46.67 616 GLY C C 1
ATOM 10358 O O . GLY C 1 616 ? 89.414 89.198 138.578 1.00 46.67 616 GLY C O 1
ATOM 10359 N N . THR C 1 617 ? 89.181 86.953 138.437 1.00 51.36 617 THR C N 1
ATOM 10360 C CA . THR C 1 617 ? 89.814 86.662 139.715 1.00 51.36 617 THR C CA 1
ATOM 10361 C C . THR C 1 617 ? 91.292 86.325 139.560 1.00 51.36 617 THR C C 1
ATOM 10362 O O . THR C 1 617 ? 91.962 86.027 140.554 1.00 51.36 617 THR C O 1
ATOM 10366 N N . ALA C 1 618 ? 91.810 86.371 138.338 1.00 49.43 618 ALA C N 1
ATOM 10367 C CA . ALA C 1 618 ? 93.212 86.097 138.064 1.00 49.43 618 ALA C CA 1
ATOM 10368 C C . ALA C 1 618 ? 93.974 87.408 137.956 1.00 49.43 618 ALA C C 1
ATOM 10369 O O . ALA C 1 618 ? 93.452 88.403 137.443 1.00 49.43 618 ALA C O 1
ATOM 10371 N N . ARG C 1 619 ? 95.207 87.408 138.450 1.00 49.28 619 ARG C N 1
ATOM 10372 C CA . ARG C 1 619 ? 96.063 88.581 138.417 1.00 49.28 619 ARG C CA 1
ATOM 10373 C C . ARG C 1 619 ? 97.447 88.168 137.947 1.00 49.28 619 ARG C C 1
ATOM 10374 O O . ARG C 1 619 ? 97.869 87.029 138.178 1.00 49.28 619 ARG C O 1
ATOM 10382 N N . PRO C 1 620 ? 98.174 89.065 137.285 1.00 45.83 620 PRO C N 1
ATOM 10383 C CA . PRO C 1 620 ? 99.543 88.741 136.878 1.00 45.83 620 PRO C CA 1
ATOM 10384 C C . PRO C 1 620 ? 100.425 88.466 138.086 1.00 45.83 620 PRO C C 1
ATOM 10385 O O . PRO C 1 620 ? 100.229 89.023 139.168 1.00 45.83 620 PRO C O 1
ATOM 10389 N N . SER C 1 621 ? 101.402 87.578 137.891 1.00 47.38 621 SER C N 1
ATOM 10390 C CA . SER C 1 621 ? 102.322 87.246 138.972 1.00 47.38 621 SER C CA 1
ATOM 10391 C C . SER C 1 621 ? 103.138 88.463 139.391 1.00 47.38 621 SER C C 1
ATOM 10392 O O . SER C 1 621 ? 103.443 88.639 140.576 1.00 47.38 621 SER C O 1
ATOM 10395 N N . VAL C 1 622 ? 103.498 89.314 138.434 1.00 47.09 622 VAL C N 1
ATOM 10396 C CA . VAL C 1 622 ? 104.253 90.532 138.691 1.00 47.09 622 VAL C CA 1
ATOM 10397 C C . VAL C 1 622 ? 103.442 91.714 138.182 1.00 47.09 622 VAL C C 1
ATOM 10398 O O . VAL C 1 622 ? 103.033 91.736 137.016 1.00 47.09 622 VAL C O 1
ATOM 10402 N N . ILE C 1 623 ? 103.212 92.693 139.054 1.00 45.76 623 ILE C N 1
ATOM 10403 C CA . ILE C 1 623 ? 102.473 93.904 138.717 1.00 45.76 623 ILE C CA 1
ATOM 10404 C C . ILE C 1 623 ? 103.348 95.103 139.049 1.00 45.76 623 ILE C C 1
ATOM 10405 O O . ILE C 1 623 ? 103.923 95.175 140.141 1.00 45.76 623 ILE C O 1
ATOM 10410 N N . ARG C 1 624 ? 103.459 96.038 138.103 1.00 45.69 624 ARG C N 1
ATOM 10411 C CA . ARG C 1 624 ? 104.215 97.278 138.297 1.00 45.69 624 ARG C CA 1
ATOM 10412 C C . ARG C 1 624 ? 103.390 98.413 137.693 1.00 45.69 624 ARG C C 1
ATOM 10413 O O . ARG C 1 624 ? 103.516 98.722 136.506 1.00 45.69 624 ARG C O 1
ATOM 10421 N N . VAL C 1 625 ? 102.554 99.034 138.518 1.00 45.72 625 VAL C N 1
ATOM 10422 C CA . VAL C 1 625 ? 101.674 100.115 138.093 1.00 45.72 625 VAL C CA 1
ATOM 10423 C C . VAL C 1 625 ? 102.101 101.380 138.821 1.00 45.72 625 VAL C C 1
ATOM 10424 O O . VAL C 1 625 ? 102.077 101.430 140.057 1.00 45.72 625 VAL C O 1
ATOM 10428 N N . ILE C 1 626 ? 102.498 102.399 138.062 1.00 45.06 626 ILE C N 1
ATOM 10429 C CA . ILE C 1 626 ? 103.009 103.646 138.623 1.00 45.06 626 ILE C CA 1
ATOM 10430 C C . ILE C 1 626 ? 102.407 104.818 137.862 1.00 45.06 626 ILE C C 1
ATOM 10431 O O . ILE C 1 626 ? 102.392 104.817 136.627 1.00 45.06 626 ILE C O 1
ATOM 10436 N N . ASN C 1 627 ? 101.915 105.815 138.600 1.00 44.74 627 ASN C N 1
ATOM 10437 C CA . ASN C 1 627 ? 101.500 107.101 138.036 1.00 44.74 627 ASN C CA 1
ATOM 10438 C C . ASN C 1 627 ? 100.441 106.936 136.948 1.00 44.74 627 ASN C C 1
ATOM 10439 O O . ASN C 1 627 ? 100.466 107.617 135.922 1.00 44.74 627 ASN C O 1
ATOM 10444 N N . SER C 1 628 ? 99.501 106.026 137.168 1.00 44.24 628 SER C N 1
ATOM 10445 C CA . SER C 1 628 ? 98.425 105.786 136.209 1.00 44.24 628 SER C CA 1
ATOM 10446 C C . SER C 1 628 ? 97.081 106.036 136.872 1.00 44.24 628 SER C C 1
ATOM 10447 O O . SER C 1 628 ? 96.707 105.297 137.803 1.00 44.24 628 SER C O 1
ATOM 10450 N N . PRO C 1 629 ? 96.329 107.053 136.454 1.00 43.99 629 PRO C N 1
ATOM 10451 C CA . PRO C 1 629 ? 94.996 107.265 137.028 1.00 43.99 629 PRO C CA 1
ATOM 10452 C C . PRO C 1 629 ? 94.088 106.071 136.776 1.00 43.99 629 PRO C C 1
ATOM 10453 O O . PRO C 1 629 ? 94.171 105.404 135.743 1.00 43.99 629 PRO C O 1
ATOM 10457 N N . GLY C 1 630 ? 93.216 105.804 137.745 1.00 44.19 630 GLY C N 1
ATOM 10458 C CA . GLY C 1 630 ? 92.323 104.671 137.703 1.00 44.19 630 GLY C CA 1
ATOM 10459 C C . GLY C 1 630 ? 92.838 103.441 138.420 1.00 44.19 630 GLY C C 1
ATOM 10460 O O . GLY C 1 630 ? 92.058 102.513 138.666 1.00 44.19 630 GLY C O 1
ATOM 10461 N N . TRP C 1 631 ? 94.124 103.411 138.760 1.00 46.10 631 TRP C N 1
ATOM 10462 C CA . TRP C 1 631 ? 94.720 102.288 139.474 1.00 46.10 631 TRP C CA 1
ATOM 10463 C C . TRP C 1 631 ? 95.787 102.827 140.413 1.00 46.10 631 TRP C C 1
ATOM 10464 O O . TRP C 1 631 ? 96.741 103.471 139.964 1.00 46.10 631 TRP C O 1
ATOM 10475 N N . GLU C 1 632 ? 95.628 102.565 141.707 1.00 49.80 632 GLU C N 1
ATOM 10476 C CA . GLU C 1 632 ? 96.626 102.979 142.680 1.00 49.80 632 GLU C CA 1
ATOM 10477 C C . GLU C 1 632 ? 97.924 102.211 142.463 1.00 49.80 632 GLU C C 1
ATOM 10478 O O . GLU C 1 632 ? 97.930 101.098 141.932 1.00 49.80 632 GLU C O 1
ATOM 10484 N N . ASP C 1 633 ? 99.033 102.823 142.869 1.00 49.63 633 ASP C N 1
ATOM 10485 C CA . ASP C 1 633 ? 100.342 102.230 142.629 1.00 49.63 633 ASP C CA 1
ATOM 10486 C C . ASP C 1 633 ? 100.459 100.881 143.326 1.00 49.63 633 ASP C C 1
ATOM 10487 O O . ASP C 1 633 ? 100.168 100.757 144.518 1.00 49.63 633 ASP C O 1
ATOM 10492 N N . THR C 1 634 ? 100.871 99.864 142.570 1.00 47.39 634 THR C N 1
ATOM 10493 C CA . THR C 1 634 ? 101.110 98.531 143.110 1.00 47.39 634 THR C CA 1
ATOM 10494 C C . THR C 1 634 ? 102.387 97.973 142.507 1.00 47.39 634 THR C C 1
ATOM 10495 O O . THR C 1 634 ? 102.582 98.041 141.290 1.00 47.39 634 THR C O 1
ATOM 10499 N N . ILE C 1 635 ? 103.252 97.425 143.356 1.00 48.69 635 ILE C N 1
ATOM 10500 C CA . ILE C 1 635 ? 104.471 96.753 142.923 1.00 48.69 635 ILE C CA 1
ATOM 10501 C C . ILE C 1 635 ? 104.633 95.489 143.755 1.00 48.69 635 ILE C C 1
ATOM 10502 O O . ILE C 1 635 ? 104.450 95.511 144.976 1.00 48.69 635 ILE C O 1
ATOM 10507 N N . ASN C 1 636 ? 104.970 94.381 143.093 1.00 50.69 636 ASN C N 1
ATOM 10508 C CA . ASN C 1 636 ? 105.065 93.088 143.754 1.00 50.69 636 ASN C CA 1
ATOM 10509 C C . ASN C 1 636 ? 106.476 92.521 143.815 1.00 50.69 636 ASN C C 1
ATOM 10510 O O . ASN C 1 636 ? 106.679 91.492 144.468 1.00 50.69 636 ASN C O 1
ATOM 10515 N N . GLU C 1 637 ? 107.451 93.150 143.163 1.00 52.32 637 GLU C N 1
ATOM 10516 C CA . GLU C 1 637 ? 108.811 92.635 143.141 1.00 52.32 637 GLU C CA 1
ATOM 10517 C C . GLU C 1 637 ? 109.781 93.702 143.629 1.00 52.32 637 GLU C C 1
ATOM 10518 O O . GLU C 1 637 ? 109.481 94.899 143.622 1.00 52.32 637 GLU C O 1
ATOM 10524 N N . GLY C 1 638 ? 110.956 93.248 144.052 1.00 55.79 638 GLY C N 1
ATOM 10525 C CA . GLY C 1 638 ? 111.984 94.127 144.565 1.00 55.79 638 GLY C CA 1
ATOM 10526 C C . GLY C 1 638 ? 111.850 94.376 146.055 1.00 55.79 638 GLY C C 1
ATOM 10527 O O . GLY C 1 638 ? 110.880 93.982 146.709 1.00 55.79 638 GLY C O 1
ATOM 10528 N N . VAL C 1 639 ? 112.863 95.049 146.604 1.00 58.92 639 VAL C N 1
ATOM 10529 C CA . VAL C 1 639 ? 112.854 95.357 148.029 1.00 58.92 639 VAL C CA 1
ATOM 10530 C C . VAL C 1 639 ? 111.796 96.409 148.345 1.00 58.92 639 VAL C C 1
ATOM 10531 O O . VAL C 1 639 ? 111.072 96.297 149.341 1.00 58.92 639 VAL C O 1
ATOM 10535 N N . ALA C 1 640 ? 111.683 97.438 147.508 1.00 56.35 640 ALA C N 1
ATOM 10536 C CA . ALA C 1 640 ? 110.721 98.514 147.720 1.00 56.35 640 ALA C CA 1
ATOM 10537 C C . ALA C 1 640 ? 109.453 98.201 146.936 1.00 56.35 640 ALA C C 1
ATOM 10538 O O . ALA C 1 640 ? 109.460 98.212 145.702 1.00 56.35 640 ALA C O 1
ATOM 10540 N N . ARG C 1 641 ? 108.364 97.927 147.651 1.00 56.00 641 ARG C N 1
ATOM 10541 C CA . ARG C 1 641 ? 107.086 97.613 147.036 1.00 56.00 641 ARG C CA 1
ATOM 10542 C C . ARG C 1 641 ? 106.072 98.673 147.436 1.00 56.00 641 ARG C C 1
ATOM 10543 O O . ARG C 1 641 ? 106.298 99.457 148.358 1.00 56.00 641 ARG C O 1
ATOM 10551 N N . ILE C 1 642 ? 104.950 98.700 146.723 1.00 52.96 642 ILE C N 1
ATOM 10552 C CA . ILE C 1 642 ? 103.863 99.628 147.004 1.00 52.96 642 ILE C CA 1
ATOM 10553 C C . ILE C 1 642 ? 102.552 98.859 146.954 1.00 52.96 642 ILE C C 1
ATOM 10554 O O . ILE C 1 642 ? 102.331 98.056 146.041 1.00 52.96 642 ILE C O 1
ATOM 10559 N N . SER C 1 643 ? 101.688 99.090 147.940 1.00 55.02 643 SER C N 1
ATOM 10560 C CA . SER C 1 643 ? 100.362 98.481 147.979 1.00 55.02 643 SER C CA 1
ATOM 10561 C C . SER C 1 643 ? 99.333 99.588 148.149 1.00 55.02 643 SER C C 1
ATOM 10562 O O . SER C 1 643 ? 99.356 100.313 149.149 1.00 55.02 643 SER C O 1
ATOM 10565 N N . GLY C 1 644 ? 98.438 99.721 147.171 1.00 55.51 644 GLY C N 1
ATOM 10566 C CA . GLY C 1 644 ? 97.375 100.708 147.251 1.00 55.51 644 GLY C CA 1
ATOM 10567 C C . GLY C 1 644 ? 97.856 102.130 147.422 1.00 55.51 644 GLY C C 1
ATOM 10568 O O . GLY C 1 644 ? 97.146 102.950 148.016 1.00 55.51 644 GLY C O 1
ATOM 10569 N N . GLY C 1 645 ? 99.046 102.449 146.918 1.00 56.43 645 GLY C N 1
ATOM 10570 C CA . GLY C 1 645 ? 99.614 103.769 147.068 1.00 56.43 645 GLY C CA 1
ATOM 10571 C C . GLY C 1 645 ? 100.476 103.963 148.296 1.00 56.43 645 GLY C C 1
ATOM 10572 O O . GLY C 1 645 ? 101.084 105.030 148.441 1.00 56.43 645 GLY C O 1
ATOM 10573 N N . ARG C 1 646 ? 100.550 102.973 149.183 1.00 60.48 646 ARG C N 1
ATOM 10574 C CA . ARG C 1 646 ? 101.368 103.076 150.385 1.00 60.48 646 ARG C CA 1
ATOM 10575 C C . ARG C 1 646 ? 102.611 102.210 150.231 1.00 60.48 646 ARG C C 1
ATOM 10576 O O . ARG C 1 646 ? 102.488 101.002 149.977 1.00 60.48 646 ARG C O 1
ATOM 10584 N N . PRO C 1 647 ? 103.811 102.775 150.331 1.00 58.26 647 PRO C N 1
ATOM 10585 C CA . PRO C 1 647 ? 105.022 101.974 150.131 1.00 58.26 647 PRO C CA 1
ATOM 10586 C C . PRO C 1 647 ? 105.405 101.186 151.375 1.00 58.26 647 PRO C C 1
ATOM 10587 O O . PRO C 1 647 ? 105.009 101.498 152.500 1.00 58.26 647 PRO C O 1
ATOM 10591 N N . TYR C 1 648 ? 106.199 100.142 151.144 1.00 58.90 648 TYR C N 1
ATOM 10592 C CA . TYR C 1 648 ? 106.787 99.343 152.208 1.00 58.90 648 TYR C CA 1
ATOM 10593 C C . TYR C 1 648 ? 108.021 98.644 151.655 1.00 58.90 648 TYR C C 1
ATOM 10594 O O . TYR C 1 648 ? 108.316 98.707 150.459 1.00 58.90 648 TYR C O 1
ATOM 10603 N N . ILE C 1 649 ? 108.755 97.984 152.547 1.00 61.60 649 ILE C N 1
ATOM 10604 C CA . ILE C 1 649 ? 110.005 97.315 152.208 1.00 61.60 649 ILE C CA 1
ATOM 10605 C C . ILE C 1 649 ? 109.864 95.832 152.512 1.00 61.60 649 ILE C C 1
ATOM 10606 O O . ILE C 1 649 ? 109.458 95.454 153.618 1.00 61.60 649 ILE C O 1
ATOM 10611 N N . GLY C 1 650 ? 110.194 94.997 151.535 1.00 63.33 650 GLY C N 1
ATOM 10612 C CA . GLY C 1 650 ? 110.179 93.560 151.759 1.00 63.33 650 GLY C CA 1
ATOM 10613 C C . GLY C 1 650 ? 108.814 92.975 151.494 1.00 63.33 650 GLY C C 1
ATOM 10614 O O . GLY C 1 650 ? 108.212 93.218 150.446 1.00 63.33 650 GLY C O 1
ATOM 10615 N N . THR C 1 651 ? 108.315 92.196 152.450 1.00 67.56 651 THR C N 1
ATOM 10616 C CA . THR C 1 651 ? 107.038 91.512 152.330 1.00 67.56 651 THR C CA 1
ATOM 10617 C C . THR C 1 651 ? 106.165 91.819 153.539 1.00 67.56 651 THR C C 1
ATOM 10618 O O . THR C 1 651 ? 106.662 92.196 154.604 1.00 67.56 651 THR C O 1
ATOM 10622 N N . MET C 1 652 ? 104.852 91.659 153.359 1.00 70.10 652 MET C N 1
ATOM 10623 C CA . MET C 1 652 ? 103.888 91.831 154.436 1.00 70.10 652 MET C CA 1
ATOM 10624 C C . MET C 1 652 ? 103.326 90.467 154.810 1.00 70.10 652 MET C C 1
ATOM 10625 O O . MET C 1 652 ? 102.299 90.053 154.253 1.00 70.10 652 MET C O 1
ATOM 10630 N N . PRO C 1 653 ? 103.945 89.735 155.734 1.00 76.60 653 PRO C N 1
ATOM 10631 C CA . PRO C 1 653 ? 103.459 88.393 156.067 1.00 76.60 653 PRO C CA 1
ATOM 10632 C C . PRO C 1 653 ? 102.386 88.408 157.144 1.00 76.60 653 PRO C C 1
ATOM 10633 O O . PRO C 1 653 ? 102.423 89.194 158.093 1.00 76.60 653 PRO C O 1
ATOM 10637 N N . THR C 1 654 ? 101.414 87.517 156.981 1.00 82.40 654 THR C N 1
ATOM 10638 C CA . THR C 1 654 ? 100.339 87.319 157.946 1.00 82.40 654 THR C CA 1
ATOM 10639 C C . THR C 1 654 ? 100.546 85.957 158.595 1.00 82.40 654 THR C C 1
ATOM 10640 O O . THR C 1 654 ? 100.634 84.941 157.898 1.00 82.40 654 THR C O 1
ATOM 10644 N N . ALA C 1 655 ? 100.628 85.935 159.922 1.00 88.13 655 ALA C N 1
ATOM 10645 C CA . ALA C 1 655 ? 100.827 84.700 160.669 1.00 88.13 655 ALA C CA 1
ATOM 10646 C C . ALA C 1 655 ? 99.696 84.546 161.673 1.00 88.13 655 ALA C C 1
ATOM 10647 O O . ALA C 1 655 ? 99.637 85.283 162.662 1.00 88.13 655 ALA C O 1
ATOM 10649 N N . THR C 1 656 ? 98.811 83.585 161.425 1.00 93.94 656 THR C N 1
ATOM 10650 C CA . THR C 1 656 ? 97.660 83.333 162.279 1.00 93.94 656 THR C CA 1
ATOM 10651 C C . THR C 1 656 ? 97.843 81.997 162.984 1.00 93.94 656 THR C C 1
ATOM 10652 O O . THR C 1 656 ? 98.295 81.021 162.376 1.00 93.94 656 THR C O 1
ATOM 10656 N N . GLY C 1 657 ? 97.525 81.968 164.274 1.00 97.66 657 GLY C N 1
ATOM 10657 C CA . GLY C 1 657 ? 97.670 80.775 165.073 1.00 97.66 657 GLY C CA 1
ATOM 10658 C C . GLY C 1 657 ? 97.753 81.102 166.548 1.00 97.66 657 GLY C C 1
ATOM 10659 O O . GLY C 1 657 ? 97.787 82.271 166.945 1.00 97.66 657 GLY C O 1
ATOM 10660 N N . PRO C 1 658 ? 97.812 80.074 167.394 1.00 100.17 658 PRO C N 1
ATOM 10661 C CA . PRO C 1 658 ? 97.857 80.311 168.841 1.00 100.17 658 PRO C CA 1
ATOM 10662 C C . PRO C 1 658 ? 99.254 80.721 169.284 1.00 100.17 658 PRO C C 1
ATOM 10663 O O . PRO C 1 658 ? 100.221 79.977 169.110 1.00 100.17 658 PRO C O 1
ATOM 10667 N N . ALA C 1 659 ? 99.353 81.915 169.867 1.00 100.96 659 ALA C N 1
ATOM 10668 C CA . ALA C 1 659 ? 100.647 82.479 170.247 1.00 100.96 659 ALA C CA 1
ATOM 10669 C C . ALA C 1 659 ? 101.046 82.027 171.653 1.00 100.96 659 ALA C C 1
ATOM 10670 O O . ALA C 1 659 ? 101.399 82.817 172.528 1.00 100.96 659 ALA C O 1
ATOM 10672 N N . ASN C 1 660 ? 100.919 80.731 171.907 1.00 101.57 660 ASN C N 1
ATOM 10673 C CA . ASN C 1 660 ? 101.357 80.186 173.189 1.00 101.57 660 ASN C CA 1
ATOM 10674 C C . ASN C 1 660 ? 102.201 78.933 173.000 1.00 101.57 660 ASN C C 1
ATOM 10675 O O . ASN C 1 660 ? 101.862 78.070 172.211 1.00 101.57 660 ASN C O 1
ATOM 10680 N N . VAL C 1 661 ? 103.355 78.918 173.665 1.00 100.69 661 VAL C N 1
ATOM 10681 C CA . VAL C 1 661 ? 104.383 77.847 173.712 1.00 100.69 661 VAL C CA 1
ATOM 10682 C C . VAL C 1 661 ? 105.336 77.807 172.520 1.00 100.69 661 VAL C C 1
ATOM 10683 O O . VAL C 1 661 ? 106.298 77.058 172.519 1.00 100.69 661 VAL C O 1
ATOM 10687 N N . SER C 1 662 ? 105.056 78.608 171.508 1.00 99.14 662 SER C N 1
ATOM 10688 C CA . SER C 1 662 ? 105.900 78.726 170.340 1.00 99.14 662 SER C CA 1
ATOM 10689 C C . SER C 1 662 ? 105.537 80.082 169.804 1.00 99.14 662 SER C C 1
ATOM 10690 O O . SER C 1 662 ? 104.474 80.228 169.211 1.00 99.14 662 SER C O 1
ATOM 10693 N N . PRO C 1 663 ? 106.395 81.080 170.004 1.00 96.13 663 PRO C N 1
ATOM 10694 C CA . PRO C 1 663 ? 105.985 82.373 169.475 1.00 96.13 663 PRO C CA 1
ATOM 10695 C C . PRO C 1 663 ? 105.869 82.361 167.966 1.00 96.13 663 PRO C C 1
ATOM 10696 O O . PRO C 1 663 ? 106.700 81.807 167.263 1.00 96.13 663 PRO C O 1
ATOM 10700 N N . ALA C 1 664 ? 104.799 82.975 167.496 1.00 90.78 664 ALA C N 1
ATOM 10701 C CA . ALA C 1 664 ? 104.508 83.144 166.080 1.00 90.78 664 ALA C CA 1
ATOM 10702 C C . ALA C 1 664 ? 105.620 83.938 165.405 1.00 90.78 664 ALA C C 1
ATOM 10703 O O . ALA C 1 664 ? 106.131 84.916 165.957 1.00 90.78 664 ALA C O 1
ATOM 10705 N N . VAL C 1 665 ? 105.991 83.516 164.199 1.00 87.78 665 VAL C N 1
ATOM 10706 C CA . VAL C 1 665 ? 107.130 84.073 163.478 1.00 87.78 665 VAL C CA 1
ATOM 10707 C C . VAL C 1 665 ? 106.634 84.689 162.178 1.00 87.78 665 VAL C C 1
ATOM 10708 O O . VAL C 1 665 ? 105.908 84.040 161.416 1.00 87.78 665 VAL C O 1
ATOM 10712 N N . LEU C 1 666 ? 107.029 85.935 161.926 1.00 85.58 666 LEU C N 1
ATOM 10713 C CA . LEU C 1 666 ? 106.688 86.653 160.700 1.00 85.58 666 LEU C CA 1
ATOM 10714 C C . LEU C 1 666 ? 107.994 86.981 159.983 1.00 85.58 666 LEU C C 1
ATOM 10715 O O . LEU C 1 666 ? 108.817 87.741 160.502 1.00 85.58 666 LEU C O 1
ATOM 10720 N N . GLY C 1 667 ? 108.186 86.414 158.795 1.00 83.88 667 GLY C N 1
ATOM 10721 C CA . GLY C 1 667 ? 109.438 86.586 158.079 1.00 83.88 667 GLY C CA 1
ATOM 10722 C C . GLY C 1 667 ? 109.466 87.896 157.314 1.00 83.88 667 GLY C C 1
ATOM 10723 O O . GLY C 1 667 ? 108.689 88.082 156.363 1.00 83.88 667 GLY C O 1
ATOM 10724 N N . LEU C 1 668 ? 110.356 88.804 157.700 1.00 83.06 668 LEU C N 1
ATOM 10725 C CA . LEU C 1 668 ? 110.486 90.104 157.065 1.00 83.06 668 LEU C CA 1
ATOM 10726 C C . LEU C 1 668 ? 111.760 90.157 156.232 1.00 83.06 668 LEU C C 1
ATOM 10727 O O . LEU C 1 668 ? 112.756 89.489 156.529 1.00 83.06 668 LEU C O 1
ATOM 10732 N N . SER C 1 669 ? 111.716 90.965 155.176 1.00 79.51 669 SER C N 1
ATOM 10733 C CA . SER C 1 669 ? 112.846 91.137 154.277 1.00 79.51 669 SER C CA 1
ATOM 10734 C C . SER C 1 669 ? 113.295 92.590 154.296 1.00 79.51 669 SER C C 1
ATOM 10735 O O . SER C 1 669 ? 112.551 93.489 154.699 1.00 79.51 669 SER C O 1
ATOM 10738 N N . CYS C 1 670 ? 114.529 92.811 153.853 1.00 80.87 670 CYS C N 1
ATOM 10739 C CA . CYS C 1 670 ? 115.111 94.144 153.821 1.00 80.87 670 CYS C CA 1
ATOM 10740 C C . CYS C 1 670 ? 116.185 94.181 152.746 1.00 80.87 670 CYS C C 1
ATOM 10741 O O . CYS C 1 670 ? 116.618 93.146 152.233 1.00 80.87 670 CYS C O 1
ATOM 10744 N N . GLY C 1 671 ? 116.610 95.399 152.402 1.00 81.04 671 GLY C N 1
ATOM 10745 C CA . GLY C 1 671 ? 117.644 95.557 151.395 1.00 81.04 671 GLY C CA 1
ATOM 10746 C C . GLY C 1 671 ? 118.978 94.973 151.807 1.00 81.04 671 GLY C C 1
ATOM 10747 O O . GLY C 1 671 ? 119.712 94.441 150.969 1.00 81.04 671 GLY C O 1
ATOM 10748 N N . GLY C 1 672 ? 119.312 95.059 153.086 1.00 84.80 672 GLY C N 1
ATOM 10749 C CA . GLY C 1 672 ? 120.553 94.526 153.607 1.00 84.80 672 GLY C CA 1
ATOM 10750 C C . GLY C 1 672 ? 121.412 95.602 154.249 1.00 84.80 672 GLY C C 1
ATOM 10751 O O . GLY C 1 672 ? 121.191 96.804 154.094 1.00 84.80 672 GLY C O 1
ATOM 10752 N N . VAL C 1 673 ? 122.412 95.132 154.988 1.00 88.28 673 VAL C N 1
ATOM 10753 C CA . VAL C 1 673 ? 123.355 95.990 155.697 1.00 88.28 673 VAL C CA 1
ATOM 10754 C C . VAL C 1 673 ? 124.759 95.571 155.286 1.00 88.28 673 VAL C C 1
ATOM 10755 O O . VAL C 1 673 ? 125.074 94.376 155.269 1.00 88.28 673 VAL C O 1
ATOM 10759 N N . ASN C 1 674 ? 125.595 96.549 154.943 1.00 90.24 674 ASN C N 1
ATOM 10760 C CA . ASN C 1 674 ? 126.975 96.261 154.584 1.00 90.24 674 ASN C CA 1
ATOM 10761 C C . ASN C 1 674 ? 127.816 96.032 155.839 1.00 90.24 674 ASN C C 1
ATOM 10762 O O . ASN C 1 674 ? 127.351 96.179 156.972 1.00 90.24 674 ASN C O 1
ATOM 10767 N N . THR C 1 675 ? 129.074 95.655 155.625 1.00 93.01 675 THR C N 1
ATOM 10768 C CA . THR C 1 675 ? 129.985 95.440 156.741 1.00 93.01 675 THR C CA 1
ATOM 10769 C C . THR C 1 675 ? 130.319 96.763 157.419 1.00 93.01 675 THR C C 1
ATOM 10770 O O . THR C 1 675 ? 130.481 97.795 156.759 1.00 93.01 675 THR C O 1
ATOM 10774 N N . TYR C 1 676 ? 130.414 96.726 158.750 1.00 94.81 676 TYR C N 1
ATOM 10775 C CA . TYR C 1 676 ? 130.656 97.924 159.560 1.00 94.81 676 TYR C CA 1
ATOM 10776 C C . TYR C 1 676 ? 129.629 99.010 159.249 1.00 94.81 676 TYR C C 1
ATOM 10777 O O . TYR C 1 676 ? 129.959 100.194 159.162 1.00 94.81 676 TYR C O 1
ATOM 10786 N N . ASP C 1 677 ? 128.374 98.604 159.080 1.00 91.90 677 ASP C N 1
ATOM 10787 C CA . ASP C 1 677 ? 127.312 99.515 158.685 1.00 91.90 677 ASP C CA 1
ATOM 10788 C C . ASP C 1 677 ? 126.076 99.276 159.541 1.00 91.90 677 ASP C C 1
ATOM 10789 O O . ASP C 1 677 ? 125.938 98.247 160.212 1.00 91.90 677 ASP C O 1
ATOM 10794 N N . ASN C 1 678 ? 125.177 100.260 159.511 1.00 89.25 678 ASN C N 1
ATOM 10795 C CA . ASN C 1 678 ? 123.952 100.228 160.292 1.00 89.25 678 ASN C CA 1
ATOM 10796 C C . ASN C 1 678 ? 122.795 100.784 159.477 1.00 89.25 678 ASN C C 1
ATOM 10797 O O . ASN C 1 678 ? 122.982 101.568 158.543 1.00 89.25 678 ASN C O 1
ATOM 10802 N N . ASP C 1 679 ? 121.592 100.365 159.854 1.00 81.19 679 ASP C N 1
ATOM 10803 C CA . ASP C 1 679 ? 120.358 100.825 159.242 1.00 81.19 679 ASP C CA 1
ATOM 10804 C C . ASP C 1 679 ? 119.276 100.868 160.309 1.00 81.19 679 ASP C C 1
ATOM 10805 O O . ASP C 1 679 ? 119.336 100.136 161.298 1.00 81.19 679 ASP C O 1
ATOM 10810 N N . MET C 1 680 ? 118.286 101.734 160.106 1.00 79.11 680 MET C N 1
ATOM 10811 C CA . MET C 1 680 ? 117.136 101.782 160.997 1.00 79.11 680 MET C CA 1
ATOM 10812 C C . MET C 1 680 ? 115.865 101.849 160.172 1.00 79.11 680 MET C C 1
ATOM 10813 O O . MET C 1 680 ? 115.867 102.368 159.053 1.00 79.11 680 MET C O 1
ATOM 10818 N N . PHE C 1 681 ? 114.785 101.326 160.739 1.00 77.49 681 PHE C N 1
ATOM 10819 C CA . PHE C 1 681 ? 113.503 101.316 160.050 1.00 77.49 681 PHE C CA 1
ATOM 10820 C C . PHE C 1 681 ? 112.390 101.113 161.066 1.00 77.49 681 PHE C C 1
ATOM 10821 O O . PHE C 1 681 ? 112.633 100.839 162.243 1.00 77.49 681 PHE C O 1
ATOM 10829 N N . ASP C 1 682 ? 111.158 101.274 160.594 1.00 75.90 682 ASP C N 1
ATOM 10830 C CA . ASP C 1 682 ? 109.970 101.203 161.431 1.00 75.90 682 ASP C CA 1
ATOM 10831 C C . ASP C 1 682 ? 109.099 100.034 160.995 1.00 75.90 682 ASP C C 1
ATOM 10832 O O . ASP C 1 682 ? 108.976 99.749 159.800 1.00 75.90 682 ASP C O 1
ATOM 10837 N N . ILE C 1 683 ? 108.504 99.354 161.970 1.00 75.48 683 ILE C N 1
ATOM 10838 C CA . ILE C 1 683 ? 107.617 98.227 161.726 1.00 75.48 683 ILE C CA 1
ATOM 10839 C C . ILE C 1 683 ? 106.263 98.526 162.352 1.00 75.48 683 ILE C C 1
ATOM 10840 O O . ILE C 1 683 ? 106.181 98.914 163.529 1.00 75.48 683 ILE C O 1
ATOM 10845 N N . HIS C 1 684 ? 105.211 98.352 161.552 1.00 77.86 684 HIS C N 1
ATOM 10846 C CA . HIS C 1 684 ? 103.825 98.389 161.994 1.00 77.86 684 HIS C CA 1
ATOM 10847 C C . HIS C 1 684 ? 103.398 96.957 162.292 1.00 77.86 684 HIS C C 1
ATOM 10848 O O . HIS C 1 684 ? 103.472 96.093 161.411 1.00 77.86 684 HIS C O 1
ATOM 10855 N N . LEU C 1 685 ? 102.956 96.705 163.522 1.00 83.19 685 LEU C N 1
ATOM 10856 C CA . LEU C 1 685 ? 102.475 95.394 163.934 1.00 83.19 685 LEU C CA 1
ATOM 10857 C C . LEU C 1 685 ? 100.988 95.488 164.244 1.00 83.19 685 LEU C C 1
ATOM 10858 O O . LEU C 1 685 ? 100.563 96.363 165.002 1.00 83.19 685 LEU C O 1
ATOM 10863 N N . THR C 1 686 ? 100.206 94.584 163.664 1.00 87.26 686 THR C N 1
ATOM 10864 C CA . THR C 1 686 ? 98.757 94.582 163.802 1.00 87.26 686 THR C CA 1
ATOM 10865 C C . THR C 1 686 ? 98.304 93.235 164.344 1.00 87.26 686 THR C C 1
ATOM 10866 O O . THR C 1 686 ? 98.726 92.186 163.841 1.00 87.26 686 THR C O 1
ATOM 10870 N N . ILE C 1 687 ? 97.440 93.271 165.359 1.00 91.32 687 ILE C N 1
ATOM 10871 C CA . ILE C 1 687 ? 96.954 92.086 166.055 1.00 91.32 687 ILE C CA 1
ATOM 10872 C C . ILE C 1 687 ? 95.432 92.101 166.016 1.00 91.32 687 ILE C C 1
ATOM 10873 O O . ILE C 1 687 ? 94.810 93.115 166.353 1.00 91.32 687 ILE C O 1
ATOM 10878 N N . ARG C 1 688 ? 94.836 90.976 165.618 1.00 96.92 688 ARG C N 1
ATOM 10879 C CA . ARG C 1 688 ? 93.379 90.836 165.565 1.00 96.92 688 ARG C CA 1
ATOM 10880 C C . ARG C 1 688 ? 93.000 89.544 166.284 1.00 96.92 688 ARG C C 1
ATOM 10881 O O . ARG C 1 688 ? 93.059 88.462 165.694 1.00 96.92 688 ARG C O 1
ATOM 10889 N N . ASN C 1 689 ? 92.597 89.663 167.549 1.00 97.84 689 ASN C N 1
ATOM 10890 C CA . ASN C 1 689 ? 92.202 88.492 168.324 1.00 97.84 689 ASN C CA 1
ATOM 10891 C C . ASN C 1 689 ? 90.995 87.822 167.680 1.00 97.84 689 ASN C C 1
ATOM 10892 O O . ASN C 1 689 ? 89.896 88.385 167.670 1.00 97.84 689 ASN C O 1
ATOM 10897 N N . THR C 1 690 ? 91.194 86.618 167.139 1.00 99.19 690 THR C N 1
ATOM 10898 C CA . THR C 1 690 ? 90.144 85.972 166.360 1.00 99.19 690 THR C CA 1
ATOM 10899 C C . THR C 1 690 ? 88.970 85.536 167.227 1.00 99.19 690 THR C C 1
ATOM 10900 O O . THR C 1 690 ? 87.827 85.527 166.755 1.00 99.19 690 THR C O 1
ATOM 10904 N N . ASN C 1 691 ? 89.223 85.174 168.485 1.00 99.72 691 ASN C N 1
ATOM 10905 C CA . ASN C 1 691 ? 88.149 84.678 169.339 1.00 99.72 691 ASN C CA 1
ATOM 10906 C C . ASN C 1 691 ? 87.248 85.814 169.810 1.00 99.72 691 ASN C C 1
ATOM 10907 O O . ASN C 1 691 ? 86.050 85.841 169.505 1.00 99.72 691 ASN C O 1
ATOM 10912 N N . ASN C 1 692 ? 87.811 86.766 170.555 1.00 99.06 692 ASN C N 1
ATOM 10913 C CA . ASN C 1 692 ? 87.006 87.849 171.110 1.00 99.06 692 ASN C CA 1
ATOM 10914 C C . ASN C 1 692 ? 86.650 88.890 170.056 1.00 99.06 692 ASN C C 1
ATOM 10915 O O . ASN C 1 692 ? 85.550 89.453 170.084 1.00 99.06 692 ASN C O 1
ATOM 10920 N N . GLY C 1 693 ? 87.561 89.160 169.123 1.00 97.67 693 GLY C N 1
ATOM 10921 C CA . GLY C 1 693 ? 87.359 90.187 168.125 1.00 97.67 693 GLY C CA 1
ATOM 10922 C C . GLY C 1 693 ? 88.074 91.493 168.397 1.00 97.67 693 GLY C C 1
ATOM 10923 O O . GLY C 1 693 ? 87.924 92.435 167.610 1.00 97.67 693 GLY C O 1
ATOM 10924 N N . GLY C 1 694 ? 88.841 91.580 169.480 1.00 95.69 694 GLY C N 1
ATOM 10925 C CA . GLY C 1 694 ? 89.558 92.804 169.771 1.00 95.69 694 GLY C CA 1
ATOM 10926 C C . GLY C 1 694 ? 90.703 93.037 168.804 1.00 95.69 694 GLY C C 1
ATOM 10927 O O . GLY C 1 694 ? 91.232 92.112 168.187 1.00 95.69 694 GLY C O 1
ATOM 10928 N N . HIS C 1 695 ? 91.090 94.302 168.675 1.00 93.53 695 HIS C N 1
ATOM 10929 C CA . HIS C 1 695 ? 92.146 94.715 167.763 1.00 93.53 695 HIS C CA 1
ATOM 10930 C C . HIS C 1 695 ? 93.184 95.527 168.520 1.00 93.53 695 HIS C C 1
ATOM 10931 O O . HIS C 1 695 ? 92.850 96.262 169.454 1.00 93.53 695 HIS C O 1
ATOM 10938 N N . ASN C 1 696 ? 94.444 95.395 168.113 1.00 89.01 696 ASN C N 1
ATOM 10939 C CA . ASN C 1 696 ? 95.532 96.109 168.759 1.00 89.01 696 ASN C CA 1
ATOM 10940 C C . ASN C 1 696 ? 96.618 96.420 167.740 1.00 89.01 696 ASN C C 1
ATOM 10941 O O . ASN C 1 696 ? 96.745 95.746 166.714 1.00 89.01 696 ASN C O 1
ATOM 10946 N N . GLY C 1 697 ? 97.400 97.447 168.035 1.00 84.08 697 GLY C N 1
ATOM 10947 C CA . GLY C 1 697 ? 98.458 97.875 167.144 1.00 84.08 697 GLY C CA 1
ATOM 10948 C C . GLY C 1 697 ? 99.702 98.270 167.907 1.00 84.08 697 GLY C C 1
ATOM 10949 O O . GLY C 1 697 ? 99.652 98.636 169.081 1.00 84.08 697 GLY C O 1
ATOM 10950 N N . ALA C 1 698 ? 100.831 98.192 167.212 1.00 80.32 698 ALA C N 1
ATOM 10951 C CA . ALA C 1 698 ? 102.125 98.508 167.788 1.00 80.32 698 ALA C CA 1
ATOM 10952 C C . ALA C 1 698 ? 103.004 99.151 166.730 1.00 80.32 698 ALA C C 1
ATOM 10953 O O . ALA C 1 698 ? 102.957 98.772 165.556 1.00 80.32 698 ALA C O 1
ATOM 10955 N N . ILE C 1 699 ? 103.806 100.123 167.150 1.00 80.10 699 ILE C N 1
ATOM 10956 C CA . ILE C 1 699 ? 104.844 100.703 166.309 1.00 80.10 699 ILE C CA 1
ATOM 10957 C C . ILE C 1 699 ? 106.186 100.453 166.978 1.00 80.10 699 ILE C C 1
ATOM 10958 O O . ILE C 1 699 ? 106.345 100.690 168.182 1.00 80.10 699 ILE C O 1
ATOM 10963 N N . LEU C 1 700 ? 107.134 99.913 166.220 1.00 78.70 700 LEU C N 1
ATOM 10964 C CA . LEU C 1 700 ? 108.450 99.679 166.793 1.00 78.70 700 LEU C CA 1
ATOM 10965 C C . LEU C 1 700 ? 109.530 100.094 165.808 1.00 78.70 700 LEU C C 1
ATOM 10966 O O . LEU C 1 700 ? 109.311 100.140 164.598 1.00 78.70 700 LEU C O 1
ATOM 10971 N N . THR C 1 701 ? 110.692 100.433 166.353 1.00 80.93 701 THR C N 1
ATOM 10972 C CA . THR C 1 701 ? 111.835 100.877 165.569 1.00 80.93 701 THR C CA 1
ATOM 10973 C C . THR C 1 701 ? 112.961 99.867 165.723 1.00 80.93 701 THR C C 1
ATOM 10974 O O . THR C 1 701 ? 113.343 99.523 166.847 1.00 80.93 701 THR C O 1
ATOM 10978 N N . VAL C 1 702 ? 113.486 99.391 164.598 1.00 80.95 702 VAL C N 1
ATOM 10979 C CA . VAL C 1 702 ? 114.479 98.326 164.581 1.00 80.95 702 VAL C CA 1
ATOM 10980 C C . VAL C 1 702 ? 115.751 98.850 163.933 1.00 80.95 702 VAL C C 1
ATOM 10981 O O . VAL C 1 702 ? 115.702 99.481 162.868 1.00 80.95 702 VAL C O 1
ATOM 10985 N N . LEU C 1 703 ? 116.884 98.594 164.586 1.00 83.41 703 LEU C N 1
ATOM 10986 C CA . LEU C 1 703 ? 118.209 98.926 164.080 1.00 83.41 703 LEU C CA 1
ATOM 10987 C C . LEU C 1 703 ? 118.956 97.638 163.763 1.00 83.41 703 LEU C C 1
ATOM 10988 O O . LEU C 1 703 ? 119.057 96.749 164.615 1.00 83.41 703 LEU C O 1
ATOM 10993 N N . LEU C 1 704 ? 119.478 97.544 162.545 1.00 85.12 704 LEU C N 1
ATOM 10994 C CA . LEU C 1 704 ? 120.331 96.438 162.133 1.00 85.12 704 LEU C CA 1
ATOM 10995 C C . LEU C 1 704 ? 121.765 96.935 162.009 1.00 85.12 704 LEU C C 1
ATOM 10996 O O . LEU C 1 704 ? 122.022 97.928 161.324 1.00 85.12 704 LEU C O 1
ATOM 11001 N N . TYR C 1 705 ? 122.691 96.244 162.665 1.00 89.15 705 TYR C N 1
ATOM 11002 C CA . TYR C 1 705 ? 124.100 96.607 162.628 1.00 89.15 705 TYR C CA 1
ATOM 11003 C C . TYR C 1 705 ? 124.928 95.381 162.282 1.00 89.15 705 TYR C C 1
ATOM 11004 O O . TYR C 1 705 ? 124.616 94.272 162.725 1.00 89.15 705 TYR C O 1
ATOM 11013 N N . ARG C 1 706 ? 125.983 95.574 161.491 1.00 92.69 706 ARG C N 1
ATOM 11014 C CA . ARG C 1 706 ? 126.902 94.489 161.178 1.00 92.69 706 ARG C CA 1
ATOM 11015 C C . ARG C 1 706 ? 128.292 94.823 161.699 1.00 92.69 706 ARG C C 1
ATOM 11016 O O . ARG C 1 706 ? 128.827 95.899 161.414 1.00 92.69 706 ARG C O 1
ATOM 11024 N N . GLU C 1 707 ? 128.867 93.898 162.463 1.00 95.57 707 GLU C N 1
ATOM 11025 C CA . GLU C 1 707 ? 130.277 93.940 162.819 1.00 95.57 707 GLU C CA 1
ATOM 11026 C C . GLU C 1 707 ? 131.072 93.115 161.808 1.00 95.57 707 GLU C C 1
ATOM 11027 O O . GLU C 1 707 ? 130.572 92.753 160.741 1.00 95.57 707 GLU C O 1
ATOM 11033 N N . GLY C 1 708 ? 132.334 92.823 162.125 1.00 95.58 708 GLY C N 1
ATOM 11034 C CA . GLY C 1 708 ? 133.156 92.057 161.203 1.00 95.58 708 GLY C CA 1
ATOM 11035 C C . GLY C 1 708 ? 132.583 90.687 160.891 1.00 95.58 708 GLY C C 1
ATOM 11036 O O . GLY C 1 708 ? 132.583 90.253 159.737 1.00 95.58 708 GLY C O 1
ATOM 11037 N N . GLY C 1 709 ? 132.079 89.995 161.909 1.00 96.45 709 GLY C N 1
ATOM 11038 C CA . GLY C 1 709 ? 131.582 88.645 161.722 1.00 96.45 709 GLY C CA 1
ATOM 11039 C C . GLY C 1 709 ? 130.206 88.548 161.096 1.00 96.45 709 GLY C C 1
ATOM 11040 O O . GLY C 1 709 ? 130.061 88.023 159.988 1.00 96.45 709 GLY C O 1
ATOM 11041 N N . ALA C 1 710 ? 129.188 89.052 161.789 1.00 96.02 710 ALA C N 1
ATOM 11042 C CA . ALA C 1 710 ? 127.814 88.919 161.330 1.00 96.02 710 ALA C CA 1
ATOM 11043 C C . ALA C 1 710 ? 127.020 90.145 161.754 1.00 96.02 710 ALA C C 1
ATOM 11044 O O . ALA C 1 710 ? 127.555 91.089 162.342 1.00 96.02 710 ALA C O 1
ATOM 11046 N N . ALA C 1 711 ? 125.729 90.120 161.444 1.00 93.34 711 ALA C N 1
ATOM 11047 C CA . ALA C 1 711 ? 124.815 91.202 161.771 1.00 93.34 711 ALA C CA 1
ATOM 11048 C C . ALA C 1 711 ? 123.861 90.785 162.885 1.00 93.34 711 ALA C C 1
ATOM 11049 O O . ALA C 1 711 ? 123.604 89.600 163.106 1.00 93.34 711 ALA C O 1
ATOM 11051 N N . ARG C 1 712 ? 123.338 91.786 163.591 1.00 89.64 712 ARG C N 1
ATOM 11052 C CA . ARG C 1 712 ? 122.395 91.566 164.675 1.00 89.64 712 ARG C CA 1
ATOM 11053 C C . ARG C 1 712 ? 121.374 92.694 164.681 1.00 89.64 712 ARG C C 1
ATOM 11054 O O . ARG C 1 712 ? 121.636 93.789 164.181 1.00 89.64 712 ARG C O 1
ATOM 11062 N N . ALA C 1 713 ? 120.205 92.415 165.255 1.00 87.82 713 ALA C N 1
ATOM 11063 C CA . ALA C 1 713 ? 119.095 93.356 165.282 1.00 87.82 713 ALA C CA 1
ATOM 11064 C C . ALA C 1 713 ? 118.699 93.662 166.719 1.00 87.82 713 ALA C C 1
ATOM 11065 O O . ALA C 1 713 ? 118.611 92.758 167.555 1.00 87.82 713 ALA C O 1
ATOM 11067 N N . THR C 1 714 ? 118.463 94.941 166.998 1.00 86.47 714 THR C N 1
ATOM 11068 C CA . THR C 1 714 ? 117.999 95.398 168.301 1.00 86.47 714 THR C CA 1
ATOM 11069 C C . THR C 1 714 ? 116.781 96.290 168.113 1.00 86.47 714 THR C C 1
ATOM 11070 O O . THR C 1 714 ? 116.704 97.053 167.145 1.00 86.47 714 THR C O 1
ATOM 11074 N N . ILE C 1 715 ? 115.835 96.192 169.040 1.00 85.67 715 ILE C N 1
ATOM 11075 C CA . ILE C 1 715 ? 114.600 96.966 168.977 1.00 85.67 715 ILE C CA 1
ATOM 11076 C C . ILE C 1 715 ? 114.834 98.283 169.707 1.00 85.67 715 ILE C C 1
ATOM 11077 O O . ILE C 1 715 ? 115.005 98.305 170.928 1.00 85.67 715 ILE C O 1
ATOM 11082 N N . VAL C 1 716 ? 114.844 99.385 168.955 1.00 84.85 716 VAL C N 1
ATOM 11083 C CA . VAL C 1 716 ? 115.108 100.691 169.552 1.00 84.85 716 VAL C CA 1
ATOM 11084 C C . VAL C 1 716 ? 113.964 101.106 170.470 1.00 84.85 716 VAL C C 1
ATOM 11085 O O . VAL C 1 716 ? 114.184 101.512 171.616 1.00 84.85 716 VAL C O 1
ATOM 11089 N N . ARG C 1 717 ? 112.727 101.000 169.987 1.00 83.40 717 ARG C N 1
ATOM 11090 C CA . ARG C 1 717 ? 111.578 101.451 170.756 1.00 83.40 717 ARG C CA 1
ATOM 11091 C C . ARG C 1 717 ? 110.349 100.653 170.351 1.00 83.40 717 ARG C C 1
ATOM 11092 O O . ARG C 1 717 ? 110.235 100.183 169.217 1.00 83.40 717 ARG C O 1
ATOM 11100 N N . VAL C 1 718 ? 109.430 100.507 171.305 1.00 82.97 718 VAL C N 1
ATOM 11101 C CA . VAL C 1 718 ? 108.133 99.877 171.094 1.00 82.97 718 VAL C CA 1
ATOM 11102 C C . VAL C 1 718 ? 107.077 100.746 171.759 1.00 82.97 718 VAL C C 1
ATOM 11103 O O . VAL C 1 718 ? 107.237 101.139 172.920 1.00 82.97 718 VAL C O 1
ATOM 11107 N N . ASP C 1 719 ? 106.004 101.051 171.031 1.00 84.42 719 ASP C N 1
ATOM 11108 C CA . ASP C 1 719 ? 104.928 101.879 171.556 1.00 84.42 719 ASP C CA 1
ATOM 11109 C C . ASP C 1 719 ? 103.588 101.319 171.105 1.00 84.42 719 ASP C C 1
ATOM 11110 O O . ASP C 1 719 ? 103.452 100.855 169.967 1.00 84.42 719 ASP C O 1
ATOM 11115 N N . SER C 1 720 ? 102.607 101.354 172.005 1.00 87.29 720 SER C N 1
ATOM 11116 C CA . SER C 1 720 ? 101.274 100.846 171.721 1.00 87.29 720 SER C CA 1
ATOM 11117 C C . SER C 1 720 ? 100.287 101.485 172.682 1.00 87.29 720 SER C C 1
ATOM 11118 O O . SER C 1 720 ? 100.672 102.126 173.664 1.00 87.29 720 SER C O 1
ATOM 11121 N N . ARG C 1 721 ? 99.005 101.299 172.384 1.00 89.77 721 ARG C N 1
ATOM 11122 C CA . ARG C 1 721 ? 97.957 101.743 173.289 1.00 89.77 721 ARG C CA 1
ATOM 11123 C C . ARG C 1 721 ? 97.938 100.860 174.529 1.00 89.77 721 ARG C C 1
ATOM 11124 O O . ARG C 1 721 ? 97.969 99.630 174.429 1.00 89.77 721 ARG C O 1
ATOM 11132 N N . SER C 1 722 ? 97.904 101.496 175.701 1.00 92.07 722 SER C N 1
ATOM 11133 C CA . SER C 1 722 ? 97.855 100.819 176.996 1.00 92.07 722 SER C CA 1
ATOM 11134 C C . SER C 1 722 ? 99.078 99.941 177.249 1.00 92.07 722 SER C C 1
ATOM 11135 O O . SER C 1 722 ? 99.044 99.074 178.128 1.00 92.07 722 SER C O 1
ATOM 11138 N N . ASN C 1 723 ? 100.160 100.155 176.496 1.00 91.79 723 ASN C N 1
ATOM 11139 C CA . ASN C 1 723 ? 101.415 99.419 176.678 1.00 91.79 723 ASN C CA 1
ATOM 11140 C C . ASN C 1 723 ? 101.194 97.908 176.615 1.00 91.79 723 ASN C C 1
ATOM 11141 O O . ASN C 1 723 ? 101.718 97.146 177.429 1.00 91.79 723 ASN C O 1
ATOM 11146 N N . ALA C 1 724 ? 100.402 97.472 175.633 1.00 93.91 724 ALA C N 1
ATOM 11147 C CA . ALA C 1 724 ? 100.074 96.055 175.518 1.00 93.91 724 ALA C CA 1
ATOM 11148 C C . ALA C 1 724 ? 101.290 95.224 175.125 1.00 93.91 724 ALA C C 1
ATOM 11149 O O . ALA C 1 724 ? 101.468 94.105 175.619 1.00 93.91 724 ALA C O 1
ATOM 11151 N N . VAL C 1 725 ? 102.132 95.743 174.235 1.00 93.73 725 VAL C N 1
ATOM 11152 C CA . VAL C 1 725 ? 103.308 95.022 173.758 1.00 93.73 725 VAL C CA 1
ATOM 11153 C C . VAL C 1 725 ? 104.536 95.581 174.457 1.00 93.73 725 VAL C C 1
ATOM 11154 O O . VAL C 1 725 ? 104.570 96.758 174.836 1.00 93.73 725 VAL C O 1
ATOM 11158 N N . GLY C 1 726 ? 105.546 94.741 174.628 1.00 95.05 726 GLY C N 1
ATOM 11159 C CA . GLY C 1 726 ? 106.791 95.174 175.236 1.00 95.05 726 GLY C CA 1
ATOM 11160 C C . GLY C 1 726 ? 107.897 94.187 174.951 1.00 95.05 726 GLY C C 1
ATOM 11161 O O . GLY C 1 726 ? 107.651 92.998 174.726 1.00 95.05 726 GLY C O 1
ATOM 11162 N N . GLU C 1 727 ? 109.133 94.690 174.960 1.00 95.43 727 GLU C N 1
ATOM 11163 C CA . GLU C 1 727 ? 110.286 93.832 174.728 1.00 95.43 727 GLU C CA 1
ATOM 11164 C C . GLU C 1 727 ? 110.604 92.957 175.934 1.00 95.43 727 GLU C C 1
ATOM 11165 O O . GLU C 1 727 ? 111.353 91.983 175.798 1.00 95.43 727 GLU C O 1
ATOM 11171 N N . GLY C 1 728 ? 110.055 93.280 177.102 1.00 98.43 728 GLY C N 1
ATOM 11172 C CA . GLY C 1 728 ? 110.310 92.475 178.280 1.00 98.43 728 GLY C CA 1
ATOM 11173 C C . GLY C 1 728 ? 109.703 91.090 178.170 1.00 98.43 728 GLY C C 1
ATOM 11174 O O . GLY C 1 728 ? 108.721 90.865 177.463 1.00 98.43 728 GLY C O 1
ATOM 11175 N N . ASP C 1 729 ? 110.307 90.147 178.887 1.00 101.70 729 ASP C N 1
ATOM 11176 C CA . ASP C 1 729 ? 109.877 88.758 178.815 1.00 101.70 729 ASP C CA 1
ATOM 11177 C C . ASP C 1 729 ? 108.551 88.562 179.539 1.00 101.70 729 ASP C C 1
ATOM 11178 O O . ASP C 1 729 ? 108.364 89.041 180.661 1.00 101.70 729 ASP C O 1
ATOM 11183 N N . VAL C 1 730 ? 107.627 87.857 178.887 1.00 103.59 730 VAL C N 1
ATOM 11184 C CA . VAL C 1 730 ? 106.357 87.478 179.494 1.00 103.59 730 VAL C CA 1
ATOM 11185 C C . VAL C 1 730 ? 106.589 86.275 180.397 1.00 103.59 730 VAL C C 1
ATOM 11186 O O . VAL C 1 730 ? 107.676 85.684 180.390 1.00 103.59 730 VAL C O 1
ATOM 11190 N N . ASN C 1 731 ? 105.577 85.922 181.192 1.00 106.49 731 ASN C N 1
ATOM 11191 C CA . ASN C 1 731 ? 105.648 84.801 182.131 1.00 106.49 731 ASN C CA 1
ATOM 11192 C C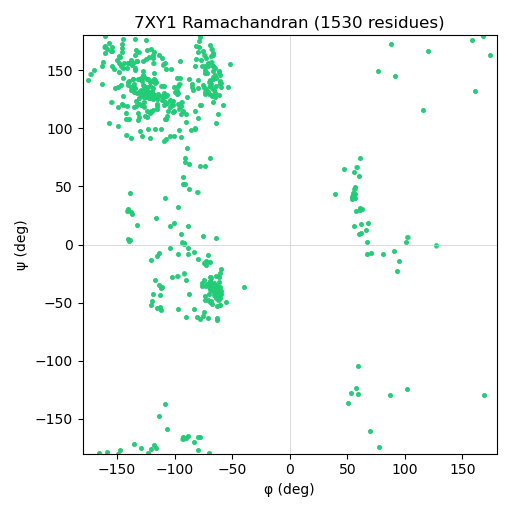 . ASN C 1 731 ? 106.712 85.028 183.200 1.00 106.49 731 ASN C C 1
ATOM 11193 O O . ASN C 1 731 ? 107.317 84.080 183.704 1.00 106.49 731 ASN C O 1
ATOM 11198 N N . SER C 1 732 ? 106.948 86.290 183.549 1.00 106.36 732 SER C N 1
ATOM 11199 C CA . SER C 1 732 ? 107.882 86.664 184.598 1.00 106.36 732 SER C CA 1
ATOM 11200 C C . SER C 1 732 ? 107.145 87.457 185.667 1.00 106.36 732 SER C C 1
ATOM 11201 O O . SER C 1 732 ? 106.284 88.286 185.355 1.00 106.36 732 SER C O 1
ATOM 11204 N N . THR C 1 733 ? 107.482 87.190 186.932 1.00 108.00 733 THR C N 1
ATOM 11205 C CA . THR C 1 733 ? 106.816 87.871 188.037 1.00 108.00 733 THR C CA 1
ATOM 11206 C C . THR C 1 733 ? 107.082 89.372 188.020 1.00 108.00 733 THR C C 1
ATOM 11207 O O . THR C 1 733 ? 106.258 90.153 188.510 1.00 108.00 733 THR C O 1
ATOM 11211 N N . SER C 1 734 ? 108.219 89.793 187.465 1.00 108.76 734 SER C N 1
ATOM 11212 C CA . SER C 1 734 ? 108.550 91.211 187.397 1.00 108.76 734 SER C CA 1
ATOM 11213 C C . SER C 1 734 ? 107.911 91.911 186.204 1.00 108.76 734 SER C C 1
ATOM 11214 O O . SER C 1 734 ? 108.028 93.136 186.088 1.00 108.76 734 SER C O 1
ATOM 11217 N N . ALA C 1 735 ? 107.254 91.166 185.318 1.00 107.53 735 ALA C N 1
ATOM 11218 C CA . ALA C 1 735 ? 106.685 91.757 184.114 1.00 107.53 735 ALA C CA 1
ATOM 11219 C C . ALA C 1 735 ? 105.545 92.709 184.454 1.00 107.53 735 ALA C C 1
ATOM 11220 O O . ALA C 1 735 ? 104.774 92.480 185.391 1.00 107.53 735 ALA C O 1
ATOM 11222 N N . ASP C 1 736 ? 105.444 93.787 183.681 1.00 104.69 736 ASP C N 1
ATOM 11223 C CA . ASP C 1 736 ? 104.344 94.726 183.841 1.00 104.69 736 ASP C CA 1
ATOM 11224 C C . ASP C 1 736 ? 103.028 94.032 183.493 1.00 104.69 736 ASP C C 1
ATOM 11225 O O . ASP C 1 736 ? 102.907 93.437 182.417 1.00 104.69 736 ASP C O 1
ATOM 11230 N N . PRO C 1 737 ? 102.033 94.072 184.383 1.00 103.35 737 PRO C N 1
ATOM 11231 C CA . PRO C 1 737 ? 100.746 93.428 184.068 1.00 103.35 737 PRO C CA 1
ATOM 11232 C C . PRO C 1 737 ? 100.060 93.998 182.839 1.00 103.35 737 PRO C C 1
ATOM 11233 O O . PRO C 1 737 ? 99.261 93.290 182.214 1.00 103.35 737 PRO C O 1
ATOM 11237 N N . GLN C 1 738 ? 100.342 95.249 182.470 1.00 99.77 738 GLN C N 1
ATOM 11238 C CA . GLN C 1 738 ? 99.739 95.816 181.268 1.00 99.77 738 GLN C CA 1
ATOM 11239 C C . GLN C 1 738 ? 100.220 95.098 180.012 1.00 99.77 738 GLN C C 1
ATOM 11240 O O . GLN C 1 738 ? 99.467 94.962 179.041 1.00 99.77 738 GLN C O 1
ATOM 11246 N N . GLN C 1 739 ? 101.469 94.636 180.010 1.00 97.74 739 GLN C N 1
ATOM 11247 C CA . GLN C 1 739 ? 102.023 93.968 178.840 1.00 97.74 739 GLN C CA 1
ATOM 11248 C C . GLN C 1 739 ? 101.366 92.608 178.638 1.00 97.74 739 GLN C C 1
ATOM 11249 O O . GLN C 1 739 ? 101.291 91.798 179.567 1.00 97.74 739 GLN C O 1
ATOM 11255 N N . VAL C 1 740 ? 100.893 92.357 177.417 1.00 97.14 740 VAL C N 1
ATOM 11256 C CA . VAL C 1 740 ? 100.219 91.106 177.087 1.00 97.14 740 VAL C CA 1
ATOM 11257 C C . VAL C 1 740 ? 101.024 90.355 176.033 1.00 97.14 740 VAL C C 1
ATOM 11258 O O . VAL C 1 740 ? 101.023 89.119 175.999 1.00 97.14 740 VAL C O 1
ATOM 11262 N N . TYR C 1 741 ? 101.728 91.092 175.179 1.00 95.53 741 TYR C N 1
ATOM 11263 C CA . TYR C 1 741 ? 102.499 90.506 174.093 1.00 95.53 741 TYR C CA 1
ATOM 11264 C C . TYR C 1 741 ? 103.974 90.854 174.244 1.00 95.53 741 TYR C C 1
ATOM 11265 O O . TYR C 1 741 ? 104.330 91.976 174.616 1.00 95.53 741 TYR C O 1
ATOM 11274 N N . GLN C 1 742 ? 104.826 89.878 173.948 1.00 97.35 742 GLN C N 1
ATOM 11275 C CA . GLN C 1 742 ? 106.269 90.064 173.893 1.00 97.35 742 GLN C CA 1
ATOM 11276 C C . GLN C 1 742 ? 106.721 90.001 172.442 1.00 97.35 742 GLN C C 1
ATOM 11277 O O . GLN C 1 742 ? 106.402 89.044 171.729 1.00 97.35 742 GLN C O 1
ATOM 11283 N N . VAL C 1 743 ? 107.464 91.018 172.011 1.00 93.44 743 VAL C N 1
ATOM 11284 C CA . VAL C 1 743 ? 107.949 91.122 170.640 1.00 93.44 743 VAL C CA 1
ATOM 11285 C C . VAL C 1 743 ? 109.471 91.080 170.660 1.00 93.44 743 VAL C C 1
ATOM 11286 O O . VAL C 1 743 ? 110.105 91.678 171.536 1.00 93.44 743 VAL C O 1
ATOM 11290 N N . SER C 1 744 ? 110.051 90.355 169.706 1.00 91.24 744 SER C N 1
ATOM 11291 C CA . SER C 1 744 ? 111.497 90.279 169.568 1.00 91.24 744 SER C CA 1
ATOM 11292 C C . SER C 1 744 ? 111.833 90.134 168.093 1.00 91.24 744 SER C C 1
ATOM 11293 O O . SER C 1 744 ? 110.979 89.769 167.284 1.00 91.24 744 SER C O 1
ATOM 11296 N N . VAL C 1 745 ? 113.080 90.433 167.743 1.00 89.20 745 VAL C N 1
ATOM 11297 C CA . VAL C 1 745 ? 113.539 90.352 166.363 1.00 89.20 745 VAL C CA 1
ATOM 11298 C C . VAL C 1 745 ? 114.903 89.677 166.330 1.00 89.20 745 VAL C C 1
ATOM 11299 O O . VAL C 1 745 ? 115.757 89.932 167.187 1.00 89.20 745 VAL C O 1
ATOM 11303 N N . GLU C 1 746 ? 115.093 88.784 165.360 1.00 90.72 746 GLU C N 1
ATOM 11304 C CA . GLU C 1 746 ? 116.384 88.154 165.139 1.00 90.72 746 GLU C CA 1
ATOM 11305 C C . GLU C 1 746 ? 116.582 87.927 163.647 1.00 90.72 746 GLU C C 1
ATOM 11306 O O . GLU C 1 746 ? 115.620 87.757 162.891 1.00 90.72 746 GLU C O 1
ATOM 11312 N N . VAL C 1 747 ? 117.847 87.918 163.233 1.00 89.56 747 VAL C N 1
ATOM 11313 C CA . VAL C 1 747 ? 118.221 87.834 161.826 1.00 89.56 747 VAL C CA 1
ATOM 11314 C C . VAL C 1 747 ? 118.511 86.385 161.466 1.00 89.56 747 VAL C C 1
ATOM 11315 O O . VAL C 1 747 ? 119.133 85.646 162.241 1.00 89.56 747 VAL C O 1
ATOM 11319 N N . THR C 1 748 ? 118.041 85.969 160.291 1.00 89.11 748 THR C N 1
ATOM 11320 C CA . THR C 1 748 ? 118.266 84.617 159.790 1.00 89.11 748 THR C CA 1
ATOM 11321 C C . THR C 1 748 ? 119.448 84.566 158.827 1.00 89.11 748 THR C C 1
ATOM 11322 O O . THR C 1 748 ? 120.389 83.794 159.032 1.00 89.11 748 THR C O 1
ATOM 11326 N N . SER C 1 749 ? 119.412 85.378 157.775 1.00 88.60 749 SER C N 1
ATOM 11327 C CA . SER C 1 749 ? 120.511 85.419 156.823 1.00 88.60 749 SER C CA 1
ATOM 11328 C C . SER C 1 749 ? 121.716 86.137 157.420 1.00 88.60 749 SER C C 1
ATOM 11329 O O . SER C 1 749 ? 121.588 86.985 158.306 1.00 88.60 749 SER C O 1
ATOM 11332 N N . ASN C 1 750 ? 122.902 85.784 156.920 1.00 88.77 750 ASN C N 1
ATOM 11333 C CA . ASN C 1 750 ? 124.118 86.451 157.369 1.00 88.77 750 ASN C CA 1
ATOM 11334 C C . ASN C 1 750 ? 124.211 87.870 156.825 1.00 88.77 750 ASN C C 1
ATOM 11335 O O . ASN C 1 750 ? 124.986 88.682 157.343 1.00 88.77 750 ASN C O 1
ATOM 11340 N N . ASP C 1 751 ? 123.436 88.185 155.791 1.00 88.61 751 ASP C N 1
ATOM 11341 C CA . ASP C 1 751 ? 123.445 89.503 155.174 1.00 88.61 751 ASP C CA 1
ATOM 11342 C C . ASP C 1 751 ? 122.470 90.472 155.830 1.00 88.61 751 ASP C C 1
ATOM 11343 O O . ASP C 1 751 ? 122.422 91.641 155.434 1.00 88.61 751 ASP C O 1
ATOM 11348 N N . ALA C 1 752 ? 121.696 90.014 156.813 1.00 87.34 752 ALA C N 1
ATOM 11349 C CA . ALA C 1 752 ? 120.649 90.785 157.480 1.00 87.34 752 ALA C CA 1
ATOM 11350 C C . ALA C 1 752 ? 119.560 91.250 156.522 1.00 87.34 752 ALA C C 1
ATOM 11351 O O . ALA C 1 752 ? 118.709 92.060 156.905 1.00 87.34 752 ALA C O 1
ATOM 11353 N N . SER C 1 753 ? 119.568 90.763 155.279 1.00 86.17 753 SER C N 1
ATOM 11354 C CA . SER C 1 753 ? 118.504 91.101 154.343 1.00 86.17 753 SER C CA 1
ATOM 11355 C C . SER C 1 753 ? 117.177 90.497 154.779 1.00 86.17 753 SER C C 1
ATOM 11356 O O . SER C 1 753 ? 116.126 91.134 154.652 1.00 86.17 753 SER C O 1
ATOM 11359 N N . THR C 1 754 ? 117.205 89.270 155.294 1.00 86.45 754 THR C N 1
ATOM 11360 C CA . THR C 1 754 ? 116.009 88.580 155.758 1.00 86.45 754 THR C CA 1
ATOM 11361 C C . THR C 1 754 ? 116.144 88.306 157.248 1.00 86.45 754 THR C C 1
ATOM 11362 O O . THR C 1 754 ? 117.137 87.716 157.688 1.00 86.45 754 THR C O 1
ATOM 11366 N N . PHE C 1 755 ? 115.147 88.735 158.017 1.00 85.66 755 PHE C N 1
ATOM 11367 C CA . PHE C 1 755 ? 115.069 88.462 159.443 1.00 85.66 755 PHE C CA 1
ATOM 11368 C C . PHE C 1 755 ? 113.641 88.046 159.756 1.00 85.66 755 PHE C C 1
ATOM 11369 O O . PHE C 1 755 ? 112.830 87.840 158.851 1.00 85.66 755 PHE C O 1
ATOM 11377 N N . ASN C 1 756 ? 113.321 87.924 161.041 1.00 89.00 756 ASN C N 1
ATOM 11378 C CA . ASN C 1 756 ? 111.954 87.582 161.406 1.00 89.00 756 ASN C CA 1
ATOM 11379 C C . ASN C 1 756 ? 111.567 88.213 162.735 1.00 89.00 756 ASN C C 1
ATOM 11380 O O . ASN C 1 756 ? 112.408 88.405 163.618 1.00 89.00 756 ASN C O 1
ATOM 11385 N N . LEU C 1 757 ? 110.284 88.541 162.854 1.00 88.79 757 LEU C N 1
ATOM 11386 C CA . LEU C 1 757 ? 109.716 89.082 164.079 1.00 88.79 757 LEU C CA 1
ATOM 11387 C C . LEU C 1 757 ? 108.972 87.976 164.816 1.00 88.79 757 LEU C C 1
ATOM 11388 O O . LEU C 1 757 ? 108.076 87.340 164.253 1.00 88.79 757 LEU C O 1
ATOM 11393 N N . LEU C 1 758 ? 109.353 87.745 166.069 1.00 90.96 758 LEU C N 1
ATOM 11394 C CA . LEU C 1 758 ? 108.744 86.726 166.911 1.00 90.96 758 LEU C CA 1
ATOM 11395 C C . LEU C 1 758 ? 107.826 87.411 167.913 1.00 90.96 758 LEU C C 1
ATOM 11396 O O . LEU C 1 758 ? 108.260 88.302 168.653 1.00 90.96 758 LEU C O 1
ATOM 11401 N N . VAL C 1 759 ? 106.564 86.995 167.932 1.00 93.95 759 VAL C N 1
ATOM 11402 C CA . VAL C 1 759 ? 105.553 87.545 168.825 1.00 93.95 759 VAL C CA 1
ATOM 11403 C C . VAL C 1 759 ? 105.002 86.408 169.671 1.00 93.95 759 VAL C C 1
ATOM 11404 O O . VAL C 1 759 ? 104.616 85.362 169.138 1.00 93.95 759 VAL C O 1
ATOM 11408 N N . SER C 1 760 ? 104.970 86.612 170.985 1.00 97.60 760 SER C N 1
ATOM 11409 C CA . SER C 1 760 ? 104.493 85.600 171.915 1.00 97.60 760 SER C CA 1
ATOM 11410 C C . SER C 1 760 ? 103.528 86.227 172.910 1.00 97.60 760 SER C C 1
ATOM 11411 O O . SER C 1 760 ? 103.542 87.439 173.133 1.00 97.60 760 SER C O 1
ATOM 11414 N N . THR C 1 761 ? 102.682 85.390 173.497 1.00 101.96 761 THR C N 1
ATOM 11415 C CA . THR C 1 761 ? 101.737 85.809 174.523 1.00 101.96 761 THR C CA 1
ATOM 11416 C C . THR C 1 761 ? 102.044 85.069 175.823 1.00 101.96 761 THR C C 1
ATOM 11417 O O . THR C 1 761 ? 103.053 84.368 175.944 1.00 101.96 761 THR C O 1
ATOM 11421 N N . LYS C 1 762 ? 101.161 85.235 176.804 1.00 105.61 762 LYS C N 1
ATOM 11422 C CA . LYS C 1 762 ? 101.310 84.538 178.071 1.00 105.61 762 LYS C CA 1
ATOM 11423 C C . LYS C 1 762 ? 101.093 83.041 177.880 1.00 105.61 762 LYS C C 1
ATOM 11424 O O . LYS C 1 762 ? 100.539 82.592 176.872 1.00 105.61 762 LYS C O 1
ATOM 11430 N N . SER C 1 763 ? 101.553 82.260 178.858 1.00 107.58 763 SER C N 1
ATOM 11431 C CA . SER C 1 763 ? 101.402 80.812 178.770 1.00 107.58 763 SER C CA 1
ATOM 11432 C C . SER C 1 763 ? 99.954 80.377 178.970 1.00 107.58 763 SER C C 1
ATOM 11433 O O . SER C 1 763 ? 99.517 79.394 178.362 1.00 107.58 763 SER C O 1
ATOM 11436 N N . ASP C 1 764 ? 99.202 81.087 179.812 1.00 107.27 764 ASP C N 1
ATOM 11437 C CA . ASP C 1 764 ? 97.857 80.639 180.163 1.00 107.27 764 ASP C CA 1
ATOM 11438 C C . ASP C 1 764 ? 96.887 80.791 178.996 1.00 107.27 764 ASP C C 1
ATOM 11439 O O . ASP C 1 764 ? 96.137 79.862 178.677 1.00 107.27 764 ASP C O 1
ATOM 11444 N N . ASN C 1 765 ? 96.884 81.952 178.346 1.00 106.17 765 ASN C N 1
ATOM 11445 C CA . ASN C 1 765 ? 95.911 82.222 177.296 1.00 106.17 765 ASN C CA 1
ATOM 11446 C C . ASN C 1 765 ? 96.323 81.562 175.987 1.00 106.17 765 ASN C C 1
ATOM 11447 O O . ASN C 1 765 ? 97.506 81.520 175.637 1.00 106.17 765 ASN C O 1
ATOM 11452 N N . SER C 1 766 ? 95.330 81.047 175.287 1.00 104.35 766 SER C N 1
ATOM 11453 C CA . SER C 1 766 ? 95.565 80.479 173.993 1.00 104.35 766 SER C CA 1
ATOM 11454 C C . SER C 1 766 ? 94.532 81.094 173.079 1.00 104.35 766 SER C C 1
ATOM 11455 O O . SER C 1 766 ? 93.336 80.958 173.300 1.00 104.35 766 SER C O 1
ATOM 11458 N N . ALA C 1 767 ? 94.998 81.774 172.050 1.00 100.53 767 ALA C N 1
ATOM 11459 C CA . ALA C 1 767 ? 94.113 82.380 171.065 1.00 100.53 767 ALA C CA 1
ATOM 11460 C C . ALA C 1 767 ? 94.912 82.694 169.810 1.00 100.53 767 ALA C C 1
ATOM 11461 O O . ALA C 1 767 ? 96.136 82.847 169.853 1.00 100.53 767 ALA C O 1
ATOM 11463 N N . SER C 1 768 ? 94.201 82.790 168.691 1.00 99.08 768 SER C N 1
ATOM 11464 C CA . SER C 1 768 ? 94.792 83.152 167.411 1.00 99.08 768 SER C CA 1
ATOM 11465 C C . SER C 1 768 ? 94.588 84.641 167.172 1.00 99.08 768 SER C C 1
ATOM 11466 O O . SER C 1 768 ? 93.480 85.156 167.354 1.00 99.08 768 SER C O 1
ATOM 11469 N N . TYR C 1 769 ? 95.665 85.329 166.810 1.00 96.17 769 TYR C N 1
ATOM 11470 C CA . TYR C 1 769 ? 95.577 86.755 166.589 1.00 96.17 769 TYR C CA 1
ATOM 11471 C C . TYR C 1 769 ? 95.838 87.266 165.177 1.00 96.17 769 TYR C C 1
ATOM 11472 O O . TYR C 1 769 ? 95.581 88.435 164.905 1.00 96.17 769 TYR C O 1
ATOM 11481 N N . ARG C 1 770 ? 96.316 86.431 164.267 1.00 93.51 770 ARG C N 1
ATOM 11482 C CA . ARG C 1 770 ? 96.607 86.959 162.940 1.00 93.51 770 ARG C CA 1
ATOM 11483 C C . ARG C 1 770 ? 97.569 88.144 162.951 1.00 93.51 770 ARG C C 1
ATOM 11484 O O . ARG C 1 770 ? 97.178 89.250 162.623 1.00 93.51 770 ARG C O 1
ATOM 11492 N N . PHE C 1 771 ? 98.797 87.942 163.412 1.00 90.65 771 PHE C N 1
ATOM 11493 C CA . PHE C 1 771 ? 99.766 89.029 163.437 1.00 90.65 771 PHE C CA 1
ATOM 11494 C C . PHE C 1 771 ? 100.170 89.425 162.023 1.00 90.65 771 PHE C C 1
ATOM 11495 O O . PHE C 1 771 ? 100.386 88.573 161.155 1.00 90.65 771 PHE C O 1
ATOM 11503 N N . ARG C 1 772 ? 100.266 90.734 161.793 1.00 86.08 772 ARG C N 1
ATOM 11504 C CA . ARG C 1 772 ? 100.742 91.272 160.524 1.00 86.08 772 ARG C CA 1
ATOM 11505 C C . ARG C 1 772 ? 101.830 92.298 160.792 1.00 86.08 772 ARG C C 1
ATOM 11506 O O . ARG C 1 772 ? 101.635 93.216 161.593 1.00 86.08 772 ARG C O 1
ATOM 11514 N N . ALA C 1 773 ? 102.971 92.148 160.124 1.00 77.81 773 ALA C N 1
ATOM 11515 C CA . ALA C 1 773 ? 104.102 93.054 160.288 1.00 77.81 773 ALA C CA 1
ATOM 11516 C C . ALA C 1 773 ? 104.438 93.671 158.940 1.00 77.81 773 ALA C C 1
ATOM 11517 O O . ALA C 1 773 ? 104.655 92.952 157.961 1.00 77.81 773 ALA C O 1
ATOM 11519 N N . LYS C 1 774 ? 104.484 95.000 158.892 1.00 72.67 774 LYS C N 1
ATOM 11520 C CA . LYS C 1 774 ? 104.816 95.727 157.675 1.00 72.67 774 LYS C CA 1
ATOM 11521 C C . LYS C 1 774 ? 105.979 96.668 157.953 1.00 72.67 774 LYS C C 1
ATOM 11522 O O . LYS C 1 774 ? 105.922 97.471 158.890 1.00 72.67 774 LYS C O 1
ATOM 11528 N N . VAL C 1 775 ? 107.026 96.569 157.141 1.00 67.77 775 VAL C N 1
ATOM 11529 C CA . VAL C 1 775 ? 108.216 97.396 157.302 1.00 67.77 775 VAL C CA 1
ATOM 11530 C C . VAL C 1 775 ? 108.017 98.668 156.485 1.00 67.77 775 VAL C C 1
ATOM 11531 O O . VAL C 1 775 ? 108.091 98.646 155.254 1.00 67.77 775 VAL C O 1
ATOM 11535 N N . LYS C 1 776 ? 107.753 99.772 157.169 1.00 67.24 776 LYS C N 1
ATOM 11536 C CA . LYS C 1 776 ? 107.592 101.070 156.525 1.00 67.24 776 LYS C CA 1
ATOM 11537 C C . LYS C 1 776 ? 108.946 101.762 156.419 1.00 67.24 776 LYS C C 1
ATOM 11538 O O . LYS C 1 776 ? 109.646 101.889 157.431 1.00 67.24 776 LYS C O 1
ATOM 11544 N N . PRO C 1 777 ? 109.354 102.210 155.221 1.00 64.40 777 PRO C N 1
ATOM 11545 C CA . PRO C 1 777 ? 110.656 102.848 154.986 1.00 64.40 777 PRO C CA 1
ATOM 11546 C C . PRO C 1 777 ? 110.938 104.013 155.930 1.00 64.40 777 PRO C C 1
ATOM 11547 O O . PRO C 1 777 ? 111.688 103.838 156.891 1.00 64.40 777 PRO C O 1
#

Secondary structure (DSSP, 8-state):
--SSTTSGGGS--SSSS-HHHHHHHH-SSEEGGGGS-HHHHHHHHHT---TT--HHHHHHHHHT-SEEE--SSEEEE-SEEPPTT-EEE---S---S---SGGG--S-S-EEEE-TT-S-SEEE-TT-EEESEEEE-SSS-S-BSEESSSS-B--EEEEEEEES-S-BSSTTT--B---EEEEEEES-S-SEE-B-S-EE-S-EE-S-BS-SEEE-TT----EESS-EE--BBS-SEEESS-S--EE-SS-B--BSS-SEEESS--EEESS-EE----SSS-STTT--SEEEESSEEEESS-EE-----SSS-S--S---S-SEEEES-S--EEEEES-B----SS-SB-SS---SEEEEES-TTS--EE-SSSEEEETTEEEES---EE-SB-SSS-EEEEEE-S---TT-EEEEEEEEEEE-TTT--EEEEEEEEEEEE-SS-EEEEEEEEEEGGG-EESSPSS-TTS-TT--EEEEEEE-STTSSEEEEEEE--SS---B--EEEEEE-/--SSTTSGGGS--SSSS-HHHHHHHH-SSEEGGGGS-HHHHHHHHHT---TT--HHHHHHHHHT-SEEE--SSEEEE-SEEPPTT-EEE---S---S---SGGG--S-S-EEEE-TT-S-SEEE-TT-EEESEEEE-SSS-S-BSEESSSS-B--EEEEEEEES-S-BSSTTT--B---EEEEEEES-S-SEE-B-S-EE-S-EE-S-BS-SEEE-TT----EESS-EE--BBS-SEEESS-S--EE-SS-B--BSS-SEEESS--EEESS-EE----SSS-STTT--SEEEESSEEEESS-EE-----SSS-S--S---S-SEEEES-S--EEEEES-B----SS-SB-SS---SEEEEES-TTS--EE-SSSEEEETTEEEES---EE-SB-SSS-EEEEEE-S---TT-EEEEEEEEEEE-TTT--EEEEEEEEEEEE-SS-EEEEEEEEEEGGG-EESSPSS-TTS-TT--EEEEEEE-STTSSEEEEEEE--SS---B--EEEEEE-/--SSTTSGGGS--SSSS-HHHHHHHH-SSEEGGGGS-HHHHHHHHHT---TT--HHHHHHHHHT-SEEE--SSEEEE-SEEPPTT-EEE---S---S---SGGG--S-S-EEEE-TT-S-SEEE-TT-EEESEEEE-SSS-S-BSEESSSS-B--EEEEEEEES-S-BSSTTT--B---EEEEEEES-S-SEE-B-S-EE-S-EE-S-BS-SEEE-TT----EESS-EE--BBS-SEEESS-S--EE-SS-B--BSS-SEEESS--EEESS-EE----SSS-STTT--SEEEESSEEEESS-EE-----SSS-S--S---S-SEEEES-S--EEEEES-B----SS-SB-SS---SEEEEES-TTS--EE-SSSEEEETTEEEES---EE-SB-SSS-EEEEEE-S---TT-EEEEEEEEEEE-TTT--EEEEEEEEEEEE-SS-EEEEEEEEEEGGG-EESSPSS-TTS-TT--EEEEEEE-STTSSEEEEEEE--SS---B--EEEEEE-